Protein AF-0000000066220611 (afdb_homodimer)

Sequence (906 aa):
MSNEVSIKELIEKAKVAQKKLEAYSQEQVDVLVKALGKVVYDNAEMFAKEAVEETEMGVYEDKVAKCHLKSGAIWNHIKDKKTVGIIKEEPERALVYVAKPKGVVAATTPITNPVVTPMCNAMAAIKGRNTIIVAPHPKAKKVSAHTVELMNAELKKLGAPENIIQIVEAPSREAAKELMESADVVIATGGAGRVKAAYSSGRPAYGVGPGNSQVIVDKGYDYNKAAQDIITGRKYDNGIICSSEQSVIAPAEDYDKVIAAFVENGAFYVEDEETVEKFRSTLFKDGKINSKIIGKSVQIIADLAGVKVPEGTKVIVLKGKGAGEKDVLCKEKMCPVLVALKYDTFEEAVEIAMANYMYEGAGHTAGIHSDNDENIRYAGTVLPISRLVVNQPATTAGGSFNNGFNPTTTLGCGSWGRNSISENLTYEHLINVSRIGYFNKEAKVPSYEEIWGMSNEVSIKELIEKAKVAQKKLEAYSQEQVDVLVKALGKVVYDNAEMFAKEAVEETEMGVYEDKVAKCHLKSGAIWNHIKDKKTVGIIKEEPERALVYVAKPKGVVAATTPITNPVVTPMCNAMAAIKGRNTIIVAPHPKAKKVSAHTVELMNAELKKLGAPENIIQIVEAPSREAAKELMESADVVIATGGAGRVKAAYSSGRPAYGVGPGNSQVIVDKGYDYNKAAQDIITGRKYDNGIICSSEQSVIAPAEDYDKVIAAFVENGAFYVEDEETVEKFRSTLFKDGKINSKIIGKSVQIIADLAGVKVPEGTKVIVLKGKGAGEKDVLCKEKMCPVLVALKYDTFEEAVEIAMANYMYEGAGHTAGIHSDNDENIRYAGTVLPISRLVVNQPATTAGGSFNNGFNPTTTLGCGSWGRNSISENLTYEHLINVSRIGYFNKEAKVPSYEEIWG

Secondary structure (DSSP, 8-state):
---PPPHHHHHHHHHHHHHHHTT--HHHHHHHHHHHHHHHHHTHHHHHHHHHHHH--S-HHHHHHHHHHHHHHHHHHHTT---SEEEEEEGGGTEEEEEEE--EEEEEE-TT-TTHHHHHHHHHHHHTT-EEEEEE-GGGHHHHHHHHHHHHHHHHHTTPPTTSEEE-SS--HHHHHHHHHHSSEEEE-S-HHHHHHHTTSSS-EEE-----BEEEE-TTS-HHHHHHHHHHHHHGGGGTSTTSB-EEEEEGGGHHHHHHHHHHTTEEEE-SHHHHHHHHHHHEETTEE-GGGTT--HHHHHHHHT----TT--EEEEEPS-SGGG-GGGS---SSEEEEEEESSHHHHHHHHHHHHHHTTTEEEEEEE-S-HHHHHHHHHHS-EEEEEESS-GGGGG--TTS-SPP-S-B--GGGGT-S-SSB--GGGGEEEEEEEE--TT--PPPHHHHH-/---PPPHHHHHHHHHHHHHHHTT--HHHHHHHHHHHHHHHHHTHHHHHHHHHHHH--S-HHHHHHHHHHHHHHHHHHHTT---SEEEEEEGGGTEEEEEEE--EEEEEE-SSSTTHHHHHHHHHHHHTT-EEEEEE-GGGHHHHHHHHHHHHHHHHHTTPPTTSEEE-SS--HHHHHHHHHHSSEEEE-S-HHHHHHHTTSSS-EEE-----BEEEE-TTS-HHHHHHHHHHHHHGGGGTSTTSB-EEEEEGGGHHHHHHHHHHTTEEEE-SHHHHHHHHHHHEETTEE-GGGTT--HHHHHHHHT----TT--EEEEEPS-SGGG-GGGS---SSEEEEEEESSHHHHHHHHHHHHHHTTTEEEEEEE-S-HHHHHHHHHHS-EEEEEESS-GGGGG--TTS-SPP-S-B--GGGGT-S-SSB--GGGGEEEEEEEE--TTPPPPPHHHHH-

Nearest PDB structures (foldseek):
  8cej-assembly1_A  TM=9.985E-01  e=1.350E-88  Clostridium kluyveri
  5j78-assembly1_D  TM=9.609E-01  e=6.661E-53  Parageobacillus thermoglucosidasius
  3k9d-assembly2_D  TM=9.524E-01  e=1.942E-51  Listeria monocytogenes
  3my7-assembly2_C  TM=9.095E-01  e=4.863E-45  Vibrio parahaemolyticus RIMD 2210633
  3my7-assembly1_A  TM=9.188E-01  e=8.787E-45  Vibrio parahaemolyticus RIMD 2210633

InterPro domains:
  IPR015590 Aldehyde dehydrogenase domain [PF00171] (3-265)
  IPR016161 Aldehyde/histidinol dehydrogenase [SSF53720] (6-435)
  IPR016162 Aldehyde dehydrogenase, N-terminal [G3DSA:3.40.605.10] (8-436)
  IPR016163 Aldehyde dehydrogenase, C-terminal [G3DSA:3.40.309.10] (214-398)

Foldseek 3Di:
DPPFQALVNLQVLQQVLLVVLLPDDLVLLLVLLLLLLVLLLVCQQVLLVLLCVQQVFFDSVLSSVCSNFLSVQQSVQPNPADQAAFRDDDVVQQKTKTWAFLEEEEEEEESLCLQSALSQVLSLRSSNSYAYEYQYDPSRLVSNVVSQVSSQVSCVVSVRDPSSYHYRNRHDPVRSLVNLLSGQEYEYEDALVRQVSNVVSPHHYFAAFAQQAEEEEDPPFPLLLVLVQLLCQCLRRQRQQRLHYAAYEYAPVCQVVNVVSNVVVQEAEDEPPVLLVLLLCLQDPPLHGDPQAANHAPCSSCVSSVHDDDPPRRAYEYEADAAAPRGSSLADGRGRYHYYHYDHDLVVSLVRQQNSVVNGDFQAEYEYEDPDVVSQVVSVVPGRYLYYHYSHGSSCLCPGPPDDANHHSGAGRPVSRPGPDSGHDGSVVRIDMDMDHDPDPPDDDDDPVRVPD/DPPFQALVNLQVLQQVLLVVLLPDDLVLLLVLLLLLLVLLLVCQQVLLVLLCVQQVFFDSVLSSVCSNFLSVQQSVVPNPADQAAFRDDDVVQQKTKTWAFLEEEEEEEESLCLQSALSQVLSLRSSNSYAYEYQYDPSNLVSNVVSQVSSQVSCVVSVRDPSSYHYRNRHDPVRSLVNLLSGQEYEYEDALVRQVSNVVSPHHYFAAFAQQAEEEEDPPFPLLLVLLQLLCQCLRRQRQQRLHYAAYEYAPVCQVVNVVSNVVNQEAEDEPPVLLVLLLCLQDPPLHGDPVAANHAPCSSCVSSVHDDDPPRRAYEYEADAAAPRGSSLEDGRGRYHYYHYDHDLVVSLVSQQNSVVNGDFQAEYEYEDPDVVSQVVSVVPGRYLYYHYSHGSSCLCPGPPDDANHHSGAGRPVSRPGPDSGHDGSVVRIDMDMDHDPDPPDDDDDPVRVPD

Radius of gyration: 28.91 Å; Cα contacts (8 Å, |Δi|>4): 2269; chains: 2; bounding box: 68×90×63 Å

Solvent-accessible surface area (backbone atoms only — not comparable to full-atom values): 43133 Å² total; per-residue (Å²): 128,84,88,66,81,47,64,70,54,53,50,53,45,23,53,58,19,26,63,60,42,63,72,53,50,59,68,57,33,49,53,53,32,49,48,42,31,45,50,44,40,76,39,12,65,61,52,18,50,45,41,32,68,61,56,65,35,44,38,55,70,46,39,25,49,46,26,41,49,51,27,47,43,34,44,61,67,49,70,84,59,73,43,48,43,75,58,49,72,39,74,94,42,28,33,36,33,22,36,37,48,42,44,40,32,22,31,38,30,32,64,85,40,36,53,57,35,57,44,47,51,46,35,25,27,36,49,15,36,21,10,37,38,35,34,39,29,70,65,26,37,66,47,30,48,49,47,53,49,52,40,49,55,54,36,50,76,73,67,49,65,66,47,37,68,43,66,51,86,77,48,43,72,66,54,46,52,53,38,36,50,67,32,33,31,28,38,26,41,53,54,70,68,54,28,38,49,37,22,37,32,39,20,26,46,45,28,29,43,54,36,32,6,35,25,41,42,41,81,86,40,64,42,55,59,47,31,50,29,45,49,53,19,16,33,40,33,17,8,48,50,49,36,13,41,24,34,42,37,30,32,53,93,46,36,66,59,41,52,48,28,29,42,74,71,35,33,45,76,39,71,57,64,68,63,39,47,36,44,50,56,51,48,30,54,96,88,32,71,33,76,87,40,48,15,28,49,47,70,59,47,27,55,72,34,71,43,92,68,68,88,82,46,51,31,38,37,30,60,55,82,44,55,14,87,64,20,78,66,44,40,57,52,37,22,22,46,32,26,35,44,71,23,89,45,73,69,46,42,50,49,40,43,43,38,16,25,75,64,34,25,30,6,30,36,30,24,36,31,62,85,47,63,69,60,53,51,48,47,49,62,68,46,65,35,16,32,31,23,35,64,51,33,24,49,47,62,36,26,43,66,43,36,47,44,52,41,38,81,43,53,14,6,9,36,68,31,44,12,62,40,23,41,51,50,54,38,75,79,37,36,29,45,19,33,36,29,33,64,32,84,81,50,73,72,74,48,71,56,73,64,71,100,126,84,88,67,80,47,63,68,55,54,50,53,45,23,53,59,19,26,63,60,42,63,72,53,51,59,69,58,33,49,54,53,34,50,49,42,31,47,50,44,37,76,39,14,64,59,51,18,49,44,43,31,69,60,54,65,34,44,37,54,70,46,38,25,49,46,26,40,48,51,28,48,41,36,46,61,67,50,71,84,58,73,43,49,44,73,58,49,74,40,74,94,41,28,33,38,32,21,35,37,48,43,43,40,32,22,32,40,29,33,65,81,40,34,54,56,36,58,44,48,53,46,36,25,27,35,48,15,34,21,9,35,38,36,34,39,29,69,65,25,38,66,48,28,49,50,46,52,50,54,39,49,53,54,36,51,76,73,66,49,66,67,46,38,68,44,66,52,86,77,46,44,72,66,54,46,51,53,38,36,50,67,31,33,32,29,39,28,40,53,55,70,69,53,28,38,48,38,22,38,33,39,20,25,46,43,28,28,46,54,37,31,7,38,25,42,42,41,81,86,40,63,42,55,59,45,29,52,30,44,50,54,20,16,34,40,34,18,8,48,51,47,38,13,38,25,35,42,36,30,32,52,94,48,36,67,59,42,52,47,28,30,40,75,71,35,33,46,76,40,71,58,64,69,64,37,47,37,44,51,56,51,49,28,55,96,88,32,73,33,76,86,40,48,15,29,50,49,67,59,47,28,56,72,34,72,43,93,69,68,87,81,48,51,30,38,36,30,59,52,83,44,57,14,87,65,20,80,65,44,38,57,52,38,22,22,48,33,27,35,44,72,23,89,46,73,69,48,43,49,50,40,44,43,37,17,26,75,64,35,27,30,6,28,34,29,24,36,32,63,86,48,64,69,60,53,52,49,45,49,64,68,46,67,37,16,33,31,23,35,65,51,32,24,48,47,62,36,26,45,66,44,35,48,46,52,40,38,80,43,53,16,7,10,34,69,31,44,13,64,39,21,42,51,49,52,40,75,80,35,37,30,45,18,34,34,28,34,65,33,85,82,48,74,70,75,49,71,53,74,63,72,101

Structure (mmCIF, N/CA/C/O backbone):
data_AF-0000000066220611-model_v1
#
loop_
_entity.id
_entity.type
_entity.pdbx_description
1 polymer 'Succinate-semialdehyde dehydrogenase (acetylating)'
#
loop_
_atom_site.group_PDB
_atom_site.id
_atom_site.type_symbol
_atom_site.label_atom_id
_atom_site.label_alt_id
_atom_site.label_comp_id
_atom_site.label_asym_id
_atom_site.label_entity_id
_atom_site.label_seq_id
_atom_site.pdbx_PDB_ins_code
_atom_site.Cartn_x
_atom_site.Cartn_y
_atom_site.Cartn_z
_atom_site.occupancy
_atom_site.B_iso_or_equiv
_atom_site.auth_seq_id
_atom_site.auth_comp_id
_atom_site.auth_asym_id
_atom_site.auth_atom_id
_atom_site.pdbx_PDB_model_num
ATOM 1 N N . MET A 1 1 ? -26.625 -9.656 31.656 1 30.11 1 MET A N 1
ATOM 2 C CA . MET A 1 1 ? -25.469 -9.727 30.781 1 30.11 1 MET A CA 1
ATOM 3 C C . MET A 1 1 ? -25.609 -8.75 29.609 1 30.11 1 MET A C 1
ATOM 5 O O . MET A 1 1 ? -26.641 -8.734 28.938 1 30.11 1 MET A O 1
ATOM 9 N N . SER A 1 2 ? -24.984 -7.605 29.578 1 42.22 2 SER A N 1
ATOM 10 C CA . SER A 1 2 ? -25.234 -6.449 28.719 1 42.22 2 SER A CA 1
ATOM 11 C C . SER A 1 2 ? -25.297 -6.855 27.25 1 42.22 2 SER A C 1
ATOM 13 O O . SER A 1 2 ? -24.531 -7.711 26.797 1 42.22 2 SER A O 1
ATOM 15 N N . ASN A 1 3 ? -26.422 -6.973 26.547 1 52.34 3 ASN A N 1
ATOM 16 C CA . ASN A 1 3 ? -26.922 -7.344 25.219 1 52.34 3 ASN A CA 1
ATOM 17 C C . ASN A 1 3 ? -26.031 -6.766 24.125 1 52.34 3 ASN A C 1
ATOM 19 O O . ASN A 1 3 ? -26.547 -6.355 23.078 1 52.34 3 ASN A O 1
ATOM 23 N N . GLU A 1 4 ? -24.75 -6.477 24.406 1 72.44 4 GLU A N 1
ATOM 24 C CA . GLU A 1 4 ? -23.891 -5.867 23.391 1 72.44 4 GLU A CA 1
ATOM 25 C C . GLU A 1 4 ? -23.391 -6.898 22.391 1 72.44 4 GLU A C 1
ATOM 27 O O . GLU A 1 4 ? -23.031 -8.016 22.75 1 72.44 4 GLU A O 1
ATOM 32 N N . VAL A 1 5 ? -23.625 -6.582 21.125 1 83.88 5 VAL A N 1
ATOM 33 C CA . VAL A 1 5 ? -23.219 -7.426 20.016 1 83.88 5 VAL A CA 1
ATOM 34 C C . VAL A 1 5 ? -21.703 -7.621 20.047 1 83.88 5 VAL A C 1
ATOM 36 O O . VAL A 1 5 ? -20.938 -6.656 20.172 1 83.88 5 VAL A O 1
ATOM 39 N N . SER A 1 6 ? -21.25 -8.828 20.141 1 94.12 6 SER A N 1
ATOM 40 C CA . SER A 1 6 ? -19.828 -9.141 20.188 1 94.12 6 SER A CA 1
ATOM 41 C C . SER A 1 6 ? -19.141 -8.781 18.875 1 94.12 6 SER A C 1
ATOM 43 O O . SER A 1 6 ? -19.812 -8.648 17.844 1 94.12 6 SER A O 1
ATOM 45 N N . ILE A 1 7 ? -17.875 -8.562 18.922 1 97.88 7 ILE A N 1
ATOM 46 C CA . ILE A 1 7 ? -17.094 -8.281 17.719 1 97.88 7 ILE A CA 1
ATOM 47 C C . ILE A 1 7 ? -17.266 -9.422 16.719 1 97.88 7 ILE A C 1
ATOM 49 O O . ILE A 1 7 ? -17.422 -9.188 15.508 1 97.88 7 ILE A O 1
ATOM 53 N N . LYS A 1 8 ? -17.25 -10.648 17.172 1 97.19 8 LYS A N 1
ATOM 54 C CA . LYS A 1 8 ? -17.438 -11.812 16.312 1 97.19 8 LYS A CA 1
ATOM 55 C C . LYS A 1 8 ? -18.75 -11.734 15.547 1 97.19 8 LYS A C 1
ATOM 57 O O . LYS A 1 8 ? -18.797 -12.055 14.359 1 97.19 8 LYS A O 1
ATOM 62 N N . GLU A 1 9 ? -19.766 -11.352 16.266 1 98.06 9 GLU A N 1
ATOM 63 C CA . GLU A 1 9 ? -21.062 -11.227 15.633 1 98.06 9 GLU A CA 1
ATOM 64 C C . GLU A 1 9 ? -21.078 -10.109 14.586 1 98.06 9 GLU A C 1
ATOM 66 O O . GLU A 1 9 ? -21.656 -10.266 13.516 1 98.06 9 GLU A O 1
ATOM 71 N N . LEU A 1 10 ? -20.469 -8.969 14.93 1 98.62 10 LEU A N 1
ATOM 72 C CA . LEU A 1 10 ? -20.359 -7.871 13.977 1 98.62 10 LEU A CA 1
ATOM 73 C C . LEU A 1 10 ? -19.672 -8.328 12.695 1 98.62 10 LEU A C 1
ATOM 75 O O . LEU A 1 10 ? -20.125 -8.008 11.594 1 98.62 10 LEU A O 1
ATOM 79 N N . ILE A 1 11 ? -18.625 -9.102 12.828 1 98.69 11 ILE A N 1
ATOM 80 C CA . ILE A 1 11 ? -17.844 -9.586 11.695 1 98.69 11 ILE A CA 1
ATOM 81 C C . ILE A 1 11 ? -18.688 -10.523 10.844 1 98.69 11 ILE A C 1
ATOM 83 O O . ILE A 1 11 ? -18.703 -10.414 9.617 1 98.69 11 ILE A O 1
ATOM 87 N N . GLU A 1 12 ? -19.375 -11.43 11.453 1 98.38 12 GLU A N 1
ATOM 88 C CA . GLU A 1 12 ? -20.219 -12.383 10.727 1 98.38 12 GLU A CA 1
ATOM 89 C C . GLU A 1 12 ? -21.297 -11.664 9.93 1 98.38 12 GLU A C 1
ATOM 91 O O . GLU A 1 12 ? -21.562 -12.008 8.773 1 98.38 12 GLU A O 1
ATOM 96 N N . LYS A 1 13 ? -21.922 -10.711 10.586 1 98.69 13 LYS A N 1
ATOM 97 C CA . LYS A 1 13 ? -22.938 -9.914 9.906 1 98.69 13 LYS A CA 1
ATOM 98 C C . LYS A 1 13 ? -22.344 -9.172 8.711 1 98.69 13 LYS A C 1
ATOM 100 O O . LYS A 1 13 ? -22.969 -9.078 7.652 1 98.69 13 LYS A O 1
ATOM 105 N N . ALA A 1 14 ? -21.172 -8.633 8.906 1 98.81 14 ALA A N 1
ATOM 106 C CA . ALA A 1 14 ? -20.484 -7.906 7.84 1 98.81 14 ALA A CA 1
ATOM 107 C C . ALA A 1 14 ? -20.188 -8.82 6.66 1 98.81 14 ALA A C 1
ATOM 109 O O . ALA A 1 14 ? -20.312 -8.422 5.5 1 98.81 14 ALA A O 1
ATOM 110 N N . LYS A 1 15 ? -19.734 -10.023 6.922 1 98.25 15 LYS A N 1
ATOM 111 C CA . LYS A 1 15 ? -19.406 -10.984 5.871 1 98.25 15 LYS A CA 1
ATOM 112 C C . LYS A 1 15 ? -20.641 -11.336 5.039 1 98.25 15 LYS A C 1
ATOM 114 O O . LYS A 1 15 ? -20.562 -11.445 3.814 1 98.25 15 LYS A O 1
ATOM 119 N N . VAL A 1 16 ? -21.75 -11.555 5.711 1 98.31 16 VAL A N 1
ATOM 120 C CA . VAL A 1 16 ? -23 -11.859 5.023 1 98.31 16 VAL A CA 1
ATOM 121 C C . VAL A 1 16 ? -23.391 -10.688 4.121 1 98.31 16 VAL A C 1
ATOM 123 O O . VAL A 1 16 ? -23.766 -10.883 2.961 1 98.31 16 VAL A O 1
ATOM 126 N N . ALA A 1 17 ? -23.297 -9.492 4.629 1 98.62 17 ALA A N 1
ATOM 127 C CA . ALA A 1 17 ? -23.625 -8.289 3.863 1 98.62 17 ALA A CA 1
ATOM 128 C C . ALA A 1 17 ? -22.656 -8.117 2.686 1 98.62 17 ALA A C 1
ATOM 130 O O . ALA A 1 17 ? -23.062 -7.676 1.607 1 98.62 17 ALA A O 1
ATOM 131 N N . GLN A 1 18 ? -21.422 -8.422 2.936 1 98 18 GLN A N 1
ATOM 132 C CA . GLN A 1 18 ? -20.391 -8.312 1.914 1 98 18 GLN A CA 1
ATOM 133 C C . GLN A 1 18 ? -20.734 -9.148 0.685 1 98 18 GLN A C 1
ATOM 135 O O . GLN A 1 18 ? -20.594 -8.688 -0.448 1 98 18 GLN A O 1
ATOM 140 N N . LYS A 1 19 ? -21.141 -10.344 0.868 1 96.88 19 LYS A N 1
ATOM 141 C CA . LYS A 1 19 ? -21.5 -11.242 -0.227 1 96.88 19 LYS A CA 1
ATOM 142 C C . LYS A 1 19 ? -22.625 -10.648 -1.078 1 96.88 19 LYS A C 1
ATOM 144 O O . LYS A 1 19 ? -22.594 -10.742 -2.307 1 96.88 19 LYS A O 1
ATOM 149 N N . LYS A 1 20 ? -23.547 -10.008 -0.456 1 98.12 20 LYS A N 1
ATOM 150 C CA . LYS A 1 20 ? -24.641 -9.359 -1.166 1 98.12 20 LYS A CA 1
ATOM 151 C C . LYS A 1 20 ? -24.156 -8.148 -1.947 1 98.12 20 LYS A C 1
ATOM 153 O O . LYS A 1 20 ? -24.562 -7.93 -3.092 1 98.12 20 LYS A O 1
ATOM 158 N N . LEU A 1 21 ? -23.281 -7.395 -1.355 1 97.81 21 LEU A N 1
ATOM 159 C CA . LEU A 1 21 ? -22.781 -6.164 -1.954 1 97.81 21 LEU A CA 1
ATOM 160 C C . LEU A 1 21 ? -21.922 -6.465 -3.176 1 97.81 21 LEU A C 1
ATOM 162 O O . LEU A 1 21 ? -21.828 -5.648 -4.094 1 97.81 21 LEU A O 1
ATOM 166 N N . GLU A 1 22 ? -21.266 -7.598 -3.197 1 95.75 22 GLU A N 1
ATOM 167 C CA . GLU A 1 22 ? -20.391 -7.988 -4.293 1 95.75 22 GLU A CA 1
ATOM 168 C C . GLU A 1 22 ? -21.156 -8.078 -5.609 1 95.75 22 GLU A C 1
ATOM 170 O O . GLU A 1 22 ? -20.562 -7.965 -6.688 1 95.75 22 GLU A O 1
ATOM 175 N N . ALA A 1 23 ? -22.469 -8.219 -5.57 1 95.88 23 ALA A N 1
ATOM 176 C CA . ALA A 1 23 ? -23.297 -8.375 -6.77 1 95.88 23 ALA A CA 1
ATOM 177 C C . ALA A 1 23 ? -23.703 -7.016 -7.336 1 95.88 23 ALA A C 1
ATOM 179 O O . ALA A 1 23 ? -24.266 -6.938 -8.438 1 95.88 23 ALA A O 1
ATOM 180 N N . TYR A 1 24 ? -23.391 -5.926 -6.648 1 98.25 24 TYR A N 1
ATOM 181 C CA . TYR A 1 24 ? -23.828 -4.598 -7.074 1 98.25 24 TYR A CA 1
ATOM 182 C C . TYR A 1 24 ? -23 -4.113 -8.266 1 98.25 24 TYR A C 1
ATOM 184 O O . TYR A 1 24 ? -21.797 -4.344 -8.328 1 98.25 24 TYR A O 1
ATOM 192 N N . SER A 1 25 ? -23.641 -3.414 -9.195 1 97.94 25 SER A N 1
ATOM 193 C CA . SER A 1 25 ? -22.984 -2.744 -10.312 1 97.94 25 SER A CA 1
ATOM 194 C C . SER A 1 25 ? -22.312 -1.449 -9.859 1 97.94 25 SER A C 1
ATOM 196 O O . SER A 1 25 ? -22.5 -1.014 -8.727 1 97.94 25 SER A O 1
ATOM 198 N N . GLN A 1 26 ? -21.531 -0.888 -10.766 1 98.44 26 GLN A N 1
ATOM 199 C CA . GLN A 1 26 ? -20.891 0.398 -10.484 1 98.44 26 GLN A CA 1
ATOM 200 C C . GLN A 1 26 ? -21.938 1.46 -10.148 1 98.44 26 GLN A C 1
ATOM 202 O O . GLN A 1 26 ? -21.766 2.215 -9.188 1 98.44 26 GLN A O 1
ATOM 207 N N . GLU A 1 27 ? -23.016 1.501 -10.898 1 98.31 27 GLU A N 1
ATOM 208 C CA . GLU A 1 27 ? -24.062 2.504 -10.719 1 98.31 27 GLU A CA 1
ATOM 209 C C . GLU A 1 27 ? -24.734 2.346 -9.359 1 98.31 27 GLU A C 1
ATOM 211 O O . GLU A 1 27 ? -25 3.336 -8.672 1 98.31 27 GLU A O 1
ATOM 216 N N . GLN A 1 28 ? -25.016 1.103 -9.008 1 98.44 28 GLN A N 1
ATOM 217 C CA . GLN A 1 28 ? -25.656 0.841 -7.727 1 98.44 28 GLN A CA 1
ATOM 218 C C . GLN A 1 28 ? -24.781 1.281 -6.562 1 98.44 28 GLN A C 1
ATOM 220 O O . GLN A 1 28 ? -25.25 1.9 -5.609 1 98.44 28 GLN A O 1
ATOM 225 N N . VAL A 1 29 ? -23.531 0.963 -6.664 1 98.5 29 VAL A N 1
ATOM 226 C CA . VAL A 1 29 ? -22.578 1.345 -5.625 1 98.5 29 VAL A CA 1
ATOM 227 C C . VAL A 1 29 ? -22.5 2.867 -5.543 1 98.5 29 VAL A C 1
ATOM 229 O O . VAL A 1 29 ? -22.469 3.436 -4.449 1 98.5 29 VAL A O 1
ATOM 232 N N . ASP A 1 30 ? -22.438 3.535 -6.695 1 98.56 30 ASP A N 1
ATOM 233 C CA . ASP A 1 30 ? -22.312 4.988 -6.738 1 98.56 30 ASP A CA 1
ATOM 234 C C . ASP A 1 30 ? -23.5 5.656 -6.051 1 98.56 30 ASP A C 1
ATOM 236 O O . ASP A 1 30 ? -23.344 6.664 -5.355 1 98.56 30 ASP A O 1
ATOM 240 N N . VAL A 1 31 ? -24.656 5.086 -6.215 1 98.69 31 VAL A N 1
ATOM 241 C CA . VAL A 1 31 ? -25.859 5.633 -5.594 1 98.69 31 VAL A CA 1
ATOM 242 C C . VAL A 1 31 ? -25.734 5.555 -4.074 1 98.69 31 VAL A C 1
ATOM 244 O O . VAL A 1 31 ? -26.078 6.508 -3.367 1 98.69 31 VAL A O 1
ATOM 247 N N . LEU A 1 32 ? -25.297 4.43 -3.594 1 98.88 32 LEU A N 1
ATOM 248 C CA . LEU A 1 32 ? -25.109 4.266 -2.154 1 98.88 32 LEU A CA 1
ATOM 249 C C . LEU A 1 32 ? -24.094 5.258 -1.614 1 98.88 32 LEU A C 1
ATOM 251 O O . LEU A 1 32 ? -24.328 5.898 -0.587 1 98.88 32 LEU A O 1
ATOM 255 N N . VAL A 1 33 ? -22.953 5.414 -2.307 1 98.88 33 VAL A N 1
ATOM 256 C CA . VAL A 1 33 ? -21.859 6.254 -1.852 1 98.88 33 VAL A CA 1
ATOM 257 C C . VAL A 1 33 ? -22.297 7.719 -1.829 1 98.88 33 VAL A C 1
ATOM 259 O O . VAL A 1 33 ? -22.016 8.445 -0.872 1 98.88 33 VAL A O 1
ATOM 262 N N . LYS A 1 34 ? -22.953 8.133 -2.865 1 98.81 34 LYS A N 1
ATOM 263 C CA . LYS A 1 34 ? -23.484 9.492 -2.91 1 98.81 34 LYS A CA 1
ATOM 264 C C . LYS A 1 34 ? -24.375 9.773 -1.704 1 98.81 34 LYS A C 1
ATOM 266 O O . LYS A 1 34 ? -24.281 10.836 -1.09 1 98.81 34 LYS A O 1
ATOM 271 N N . ALA A 1 35 ? -25.219 8.828 -1.367 1 98.81 35 ALA A N 1
ATOM 272 C CA . ALA A 1 35 ? -26.172 8.984 -0.265 1 98.81 35 ALA A CA 1
ATOM 273 C C . ALA A 1 35 ? -25.438 9.195 1.059 1 98.81 35 ALA A C 1
ATOM 275 O O . ALA A 1 35 ? -25.891 9.969 1.908 1 98.81 35 ALA A O 1
ATOM 276 N N . LEU A 1 36 ? -24.391 8.523 1.235 1 98.94 36 LEU A N 1
ATOM 277 C CA . LEU A 1 36 ? -23.609 8.641 2.469 1 98.94 36 LEU A CA 1
ATOM 278 C C . LEU A 1 36 ? -23.094 10.062 2.646 1 98.94 36 LEU A C 1
ATOM 280 O O . LEU A 1 36 ? -23.234 10.648 3.723 1 98.94 36 LEU A O 1
ATOM 284 N N . GLY A 1 37 ? -22.438 10.578 1.595 1 98.81 37 GLY A N 1
ATOM 285 C CA . GLY A 1 37 ? -21.969 11.953 1.655 1 98.81 37 GLY A CA 1
ATOM 286 C C . GLY A 1 37 ? -23.094 12.961 1.859 1 98.81 37 GLY A C 1
ATOM 287 O O . GLY A 1 37 ? -22.953 13.898 2.648 1 98.81 37 GLY A O 1
ATOM 288 N N . LYS A 1 38 ? -24.188 12.734 1.2 1 98.69 38 LYS A N 1
ATOM 289 C CA . LYS A 1 38 ? -25.312 13.672 1.23 1 98.69 38 LYS A CA 1
ATOM 290 C C . LYS A 1 38 ? -25.953 13.719 2.615 1 98.69 38 LYS A C 1
ATOM 292 O O . LYS A 1 38 ? -26.391 14.773 3.062 1 98.69 38 LYS A O 1
ATOM 297 N N . VAL A 1 39 ? -26 12.57 3.275 1 98.75 39 VAL A N 1
ATOM 298 C CA . VAL A 1 39 ? -26.547 12.516 4.629 1 98.75 39 VAL A CA 1
ATOM 299 C C . VAL A 1 39 ? -25.766 13.461 5.539 1 98.75 39 VAL A C 1
ATOM 301 O O . VAL A 1 39 ? -26.359 14.227 6.305 1 98.75 39 VAL A O 1
ATOM 304 N N . VAL A 1 40 ? -24.484 13.398 5.441 1 98.88 40 VAL A N 1
ATOM 305 C CA . VAL A 1 40 ? -23.641 14.242 6.281 1 98.88 40 VAL A CA 1
ATOM 306 C C . VAL A 1 40 ? -23.766 15.703 5.836 1 98.88 40 VAL A C 1
ATOM 308 O O . VAL A 1 40 ? -23.875 16.609 6.668 1 98.88 40 VAL A O 1
ATOM 311 N N . TYR A 1 41 ? -23.781 15.938 4.547 1 98.75 41 TYR A N 1
ATOM 312 C CA . TYR A 1 41 ? -23.969 17.281 4.016 1 98.75 41 TYR A CA 1
ATOM 313 C C . TYR A 1 41 ? -25.266 17.906 4.531 1 98.75 41 TYR A C 1
ATOM 315 O O . TYR A 1 41 ? -25.266 19.031 5.035 1 98.75 41 TYR A O 1
ATOM 323 N N . ASP A 1 42 ? -26.359 17.188 4.477 1 98.69 42 ASP A N 1
ATOM 324 C CA . ASP A 1 42 ? -27.688 17.688 4.773 1 98.69 42 ASP A CA 1
ATOM 325 C C . ASP A 1 42 ? -27.891 17.875 6.277 1 98.69 42 ASP A C 1
ATOM 327 O O . ASP A 1 42 ? -28.734 18.672 6.707 1 98.69 42 ASP A O 1
ATOM 331 N N . ASN A 1 43 ? -27.156 17.172 7.039 1 98.88 43 ASN A N 1
ATOM 332 C CA . ASN A 1 43 ? -27.328 17.234 8.484 1 98.88 43 ASN A CA 1
ATOM 333 C C . ASN A 1 43 ? -26.125 17.875 9.172 1 98.88 43 ASN A C 1
ATOM 335 O O . ASN A 1 43 ? -25.844 17.594 10.336 1 98.88 43 ASN A O 1
ATOM 339 N N . ALA A 1 44 ? -25.438 18.688 8.5 1 98.88 44 ALA A N 1
ATOM 340 C CA . ALA A 1 44 ? -24.172 19.281 8.953 1 98.88 44 ALA A CA 1
ATOM 341 C C . ALA A 1 44 ? -24.359 20.047 10.258 1 98.88 44 ALA A C 1
ATOM 343 O O . ALA A 1 44 ? -23.594 19.875 11.203 1 98.88 44 ALA A O 1
ATOM 344 N N . GLU A 1 45 ? -25.406 20.844 10.352 1 98.88 45 GLU A N 1
ATOM 345 C CA . GLU A 1 45 ? -25.641 21.672 11.531 1 98.88 45 GLU A CA 1
ATOM 346 C C . GLU A 1 45 ? -25.906 20.812 12.766 1 98.88 45 GLU A C 1
ATOM 348 O O . GLU A 1 45 ? -25.359 21.078 13.844 1 98.88 45 GLU A O 1
ATOM 353 N N . MET A 1 46 ? -26.703 19.812 12.602 1 98.88 46 MET A N 1
ATOM 354 C CA . MET A 1 46 ? -27.031 18.906 13.703 1 98.88 46 MET A CA 1
ATOM 355 C C . MET A 1 46 ? -25.797 18.156 14.18 1 98.88 46 MET A C 1
ATOM 357 O O . MET A 1 46 ? -25.5 18.125 15.375 1 98.88 46 MET A O 1
ATOM 361 N N . PHE A 1 47 ? -25.094 17.578 13.25 1 98.88 47 PHE A N 1
ATOM 362 C CA . PHE A 1 47 ? -23.906 16.812 13.594 1 98.88 47 PHE A CA 1
ATOM 363 C C . PHE A 1 47 ? -22.844 17.703 14.25 1 98.88 47 PHE A C 1
ATOM 365 O O . PHE A 1 47 ? -22.172 17.266 15.188 1 98.88 47 PHE A O 1
ATOM 372 N N . ALA A 1 48 ? -22.656 18.938 13.711 1 98.81 48 ALA A N 1
ATOM 373 C CA . ALA A 1 48 ? -21.703 19.875 14.281 1 98.81 48 ALA A CA 1
ATOM 374 C C . ALA A 1 48 ? -22.031 20.172 15.742 1 98.81 48 ALA A C 1
ATOM 376 O O . ALA A 1 48 ? -21.141 20.141 16.609 1 98.81 48 ALA A O 1
ATOM 377 N N . LYS A 1 49 ? -23.281 20.422 16.016 1 98.81 49 LYS A N 1
ATOM 378 C CA . LYS A 1 49 ? -23.734 20.688 17.375 1 98.81 49 LYS A CA 1
ATOM 379 C C . LYS A 1 49 ? -23.469 19.5 18.297 1 98.81 49 LYS A C 1
ATOM 381 O O . LYS A 1 49 ? -22.938 19.656 19.391 1 98.81 49 LYS A O 1
ATOM 386 N N . GLU A 1 50 ? -23.828 18.312 17.859 1 98.88 50 GLU A N 1
ATOM 387 C CA . GLU A 1 50 ? -23.641 17.094 18.641 1 98.88 50 GLU A CA 1
ATOM 388 C C . GLU A 1 50 ? -22.156 16.859 18.938 1 98.88 50 GLU A C 1
ATOM 390 O O . GLU A 1 50 ? -21.781 16.484 20.047 1 98.88 50 GLU A O 1
ATOM 395 N N . ALA A 1 51 ? -21.359 17.094 17.906 1 98.75 51 ALA A N 1
ATOM 396 C CA . ALA A 1 51 ? -19.922 16.844 18.062 1 98.75 51 ALA A CA 1
ATOM 397 C C . ALA A 1 51 ? -19.312 17.781 19.109 1 98.75 51 ALA A C 1
ATOM 399 O O . ALA A 1 51 ? -18.562 17.344 19.969 1 98.75 51 ALA A O 1
ATOM 400 N N . VAL A 1 52 ? -19.609 19.078 19.031 1 98.5 52 VAL A N 1
ATOM 401 C CA . VAL A 1 52 ? -19.062 20.047 19.969 1 98.5 52 VAL A CA 1
ATOM 402 C C . VAL A 1 52 ? -19.547 19.719 21.375 1 98.5 52 VAL A C 1
ATOM 404 O O . VAL A 1 52 ? -18.766 19.734 22.328 1 98.5 52 VAL A O 1
ATOM 407 N N . GLU A 1 53 ? -20.844 19.391 21.531 1 98.5 53 GLU A N 1
ATOM 408 C CA . GLU A 1 53 ? -21.422 19.125 22.828 1 98.5 53 GLU A CA 1
ATOM 409 C C . GLU A 1 53 ? -20.812 17.875 23.469 1 98.5 53 GLU A C 1
ATOM 411 O O . GLU A 1 53 ? -20.5 17.875 24.672 1 98.5 53 GLU A O 1
ATOM 416 N N . GLU A 1 54 ? -20.625 16.875 22.656 1 98.56 54 GLU A N 1
ATOM 417 C CA . GLU A 1 54 ? -20.141 15.602 23.203 1 98.56 54 GLU A CA 1
ATOM 418 C C . GLU A 1 54 ? -18.641 15.648 23.484 1 98.56 54 GLU A C 1
ATOM 420 O O . GLU A 1 54 ? -18.188 15.172 24.531 1 98.56 54 GLU A O 1
ATOM 425 N N . THR A 1 55 ? -17.875 16.219 22.609 1 97.88 55 THR A N 1
ATOM 426 C CA . THR A 1 55 ? -16.422 16.141 22.703 1 97.88 55 THR A CA 1
ATOM 427 C C . THR A 1 55 ? -15.867 17.328 23.469 1 97.88 55 THR A C 1
ATOM 429 O O . THR A 1 55 ? -14.727 17.297 23.938 1 97.88 55 THR A O 1
ATOM 432 N N . GLU A 1 56 ? -16.641 18.438 23.438 1 97.38 56 GLU A N 1
ATOM 433 C CA . GLU A 1 56 ? -16.234 19.703 24.047 1 97.38 56 GLU A CA 1
ATOM 434 C C . GLU A 1 56 ? -15.008 20.281 23.359 1 97.38 56 GLU A C 1
ATOM 436 O O . GLU A 1 56 ? -14.164 20.906 24 1 97.38 56 GLU A O 1
ATOM 441 N N . MET A 1 57 ? -14.883 19.969 22.078 1 96.81 57 MET A N 1
ATOM 442 C CA . MET A 1 57 ? -13.75 20.438 21.281 1 96.81 57 MET A CA 1
ATOM 443 C C . MET A 1 57 ? -14.227 21.156 20.031 1 96.81 57 MET A C 1
ATOM 445 O O . MET A 1 57 ? -15.234 20.766 19.422 1 96.81 57 MET A O 1
ATOM 449 N N . GLY A 1 58 ? -13.5 22.156 19.641 1 97.69 58 GLY A N 1
ATOM 450 C CA . GLY A 1 58 ? -13.664 22.734 18.312 1 97.69 58 GLY A CA 1
ATOM 451 C C . GLY A 1 58 ? -14.727 23.812 18.266 1 97.69 58 GLY A C 1
ATOM 452 O O . GLY A 1 58 ? -15.086 24.391 19.297 1 97.69 58 GLY A O 1
ATOM 453 N N . VAL A 1 59 ? -15.047 24.188 16.984 1 98.38 59 VAL A N 1
ATOM 454 C CA . VAL A 1 59 ? -15.938 25.312 16.703 1 98.38 59 VAL A CA 1
ATOM 455 C C . VAL A 1 59 ? -17.125 24.844 15.867 1 98.38 59 VAL A C 1
ATOM 457 O O . VAL A 1 59 ? -16.938 24.172 14.844 1 98.38 59 VAL A O 1
ATOM 460 N N . TYR A 1 60 ? -18.359 25.188 16.297 1 98.38 60 TYR A N 1
ATOM 461 C CA . TYR A 1 60 ? -19.594 24.781 15.641 1 98.38 60 TYR A CA 1
ATOM 462 C C . TYR A 1 60 ? -19.562 25.141 14.164 1 98.38 60 TYR A C 1
ATOM 464 O O . TYR A 1 60 ? -19.766 24.281 13.305 1 98.38 60 TYR A O 1
ATOM 472 N N . GLU A 1 61 ? -19.234 26.391 13.844 1 98.62 61 GLU A N 1
ATOM 473 C CA . GLU A 1 61 ? -19.266 26.859 12.461 1 98.62 61 GLU A CA 1
ATOM 474 C C . GLU A 1 61 ? -18.266 26.109 11.594 1 98.62 61 GLU A C 1
ATOM 476 O O . GLU A 1 61 ? -18.531 25.812 10.43 1 98.62 61 GLU A O 1
ATOM 481 N N . ASP A 1 62 ? -17.062 25.844 12.148 1 98.5 62 ASP A N 1
ATOM 482 C CA . ASP A 1 62 ? -16.031 25.109 11.414 1 98.5 62 ASP A CA 1
ATOM 483 C C . ASP A 1 62 ? -16.469 23.672 11.141 1 98.5 62 ASP A C 1
ATOM 485 O O . ASP A 1 62 ? -16.188 23.125 10.07 1 98.5 62 ASP A O 1
ATOM 489 N N . LYS A 1 63 ? -17.141 23.047 12.109 1 98.69 63 LYS A N 1
ATOM 490 C CA . LYS A 1 63 ? -17.594 21.672 11.938 1 98.69 63 LYS A CA 1
ATOM 491 C C . LYS A 1 63 ? -18.703 21.594 10.891 1 98.69 63 LYS A C 1
ATOM 493 O O . LYS A 1 63 ? -18.812 20.609 10.156 1 98.69 63 LYS A O 1
ATOM 498 N N . VAL A 1 64 ? -19.578 22.594 10.852 1 98.81 64 VAL A N 1
ATOM 499 C CA . VAL A 1 64 ? -20.578 22.656 9.789 1 98.81 64 VAL A CA 1
ATOM 500 C C . VAL A 1 64 ? -19.891 22.734 8.43 1 98.81 64 VAL A C 1
ATOM 502 O O . VAL A 1 64 ? -20.219 21.969 7.52 1 98.81 64 VAL A O 1
ATOM 505 N N . ALA A 1 65 ? -18.938 23.641 8.336 1 98 65 ALA A N 1
ATOM 506 C CA . ALA A 1 65 ? -18.203 23.812 7.09 1 98 65 ALA A CA 1
ATOM 507 C C . ALA A 1 65 ? -17.484 22.531 6.691 1 98 65 ALA A C 1
ATOM 509 O O . ALA A 1 65 ? -17.453 22.172 5.512 1 98 65 ALA A O 1
ATOM 510 N N . LYS A 1 66 ? -16.922 21.844 7.605 1 97.62 66 LYS A N 1
ATOM 511 C CA . LYS A 1 66 ? -16.188 20.609 7.375 1 97.62 66 LYS A CA 1
ATOM 512 C C . LYS A 1 66 ? -17.109 19.516 6.82 1 97.62 66 LYS A C 1
ATOM 514 O O . LYS A 1 66 ? -16.734 18.797 5.895 1 97.62 66 LYS A O 1
ATOM 519 N N . CYS A 1 67 ? -18.266 19.359 7.426 1 98.62 67 CYS A N 1
ATOM 520 C CA . CYS A 1 67 ? -19.25 18.406 6.93 1 98.62 67 CYS A CA 1
ATOM 521 C C . CYS A 1 67 ? -19.609 18.703 5.48 1 98.62 67 CYS A C 1
ATOM 523 O O . CYS A 1 67 ? -19.656 17.781 4.652 1 98.62 67 CYS A O 1
ATOM 525 N N . HIS A 1 68 ? -19.797 19.969 5.172 1 98.06 68 HIS A N 1
ATOM 526 C CA . HIS A 1 68 ? -20.172 20.359 3.816 1 98.06 68 HIS A CA 1
ATOM 527 C C . HIS A 1 68 ? -19.016 20.125 2.842 1 98.06 68 HIS A C 1
ATOM 529 O O . HIS A 1 68 ? -19.203 19.516 1.789 1 98.06 68 HIS A O 1
ATOM 535 N N . LEU A 1 69 ? -17.891 20.578 3.174 1 96.44 69 LEU A N 1
ATOM 536 C CA . LEU A 1 69 ? -16.734 20.547 2.271 1 96.44 69 LEU A CA 1
ATOM 537 C C . LEU A 1 69 ? -16.281 19.109 2.027 1 96.44 69 LEU A C 1
ATOM 539 O O . LEU A 1 69 ? -16.094 18.703 0.879 1 96.44 69 LEU A O 1
ATOM 543 N N . LYS A 1 70 ? -16.047 18.391 3.086 1 97.81 70 LYS A N 1
ATOM 544 C CA . LYS A 1 70 ? -15.477 17.047 2.949 1 97.81 70 LYS A CA 1
ATOM 545 C C . LYS A 1 70 ? -16.438 16.109 2.223 1 97.81 70 LYS A C 1
ATOM 547 O O . LYS A 1 70 ? -16.016 15.336 1.361 1 97.81 70 LYS A O 1
ATOM 552 N N . SER A 1 71 ? -17.75 16.156 2.621 1 98.5 71 SER A N 1
ATOM 553 C CA . SER A 1 71 ? -18.703 15.289 1.94 1 98.5 71 SER A CA 1
ATOM 554 C C . SER A 1 71 ? -18.75 15.578 0.444 1 98.5 71 SER A C 1
ATOM 556 O O . SER A 1 71 ? -18.641 14.664 -0.374 1 98.5 71 SER A O 1
ATOM 558 N N . GLY A 1 72 ? -18.812 16.875 0.087 1 98.06 72 GLY A N 1
ATOM 559 C CA . GLY A 1 72 ? -18.875 17.25 -1.313 1 98.06 72 GLY A CA 1
ATOM 560 C C . GLY A 1 72 ? -17.594 16.953 -2.066 1 98.06 72 GLY A C 1
ATOM 561 O O . GLY A 1 72 ? -17.625 16.453 -3.189 1 98.06 72 GLY A O 1
ATOM 562 N N . ALA A 1 73 ? -16.453 17.25 -1.477 1 97.81 73 ALA A N 1
ATOM 563 C CA . ALA A 1 73 ? -15.156 17.078 -2.137 1 97.81 73 ALA A CA 1
ATOM 564 C C . ALA A 1 73 ? -14.867 15.602 -2.387 1 97.81 73 ALA A C 1
ATOM 566 O O . ALA A 1 73 ? -14.383 15.234 -3.457 1 97.81 73 ALA A O 1
ATOM 567 N N . ILE A 1 74 ? -15.164 14.758 -1.395 1 98.62 74 ILE A N 1
ATOM 568 C CA . ILE A 1 74 ? -14.883 13.336 -1.526 1 98.62 74 ILE A CA 1
ATOM 569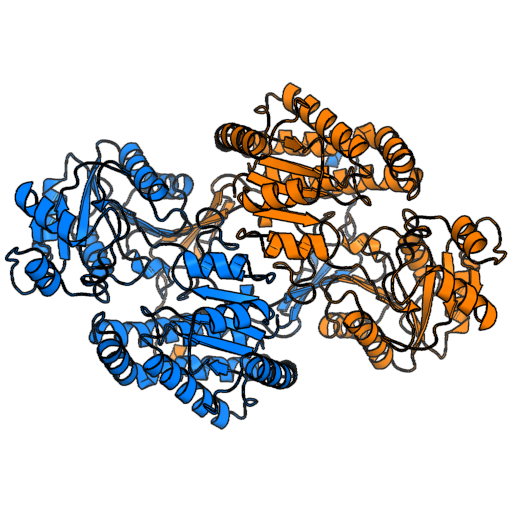 C C . ILE A 1 74 ? -15.773 12.734 -2.615 1 98.62 74 ILE A C 1
ATOM 571 O O . ILE A 1 74 ? -15.281 12.023 -3.502 1 98.62 74 ILE A O 1
ATOM 575 N N . TRP A 1 75 ? -17.062 13.023 -2.596 1 98.62 75 TRP A N 1
ATOM 576 C CA . TRP A 1 75 ? -17.953 12.492 -3.623 1 98.62 75 TRP A CA 1
ATOM 577 C C . TRP A 1 75 ? -17.531 12.977 -5.008 1 98.62 75 TRP A C 1
ATOM 579 O O . TRP A 1 75 ? -17.438 12.188 -5.945 1 98.62 75 TRP A O 1
ATOM 589 N N . ASN A 1 76 ? -17.266 14.258 -5.098 1 97.44 76 ASN A N 1
ATOM 590 C CA . ASN A 1 76 ? -16.859 14.82 -6.383 1 97.44 76 ASN A CA 1
ATOM 591 C C . ASN A 1 76 ? -15.617 14.117 -6.938 1 97.44 76 ASN A C 1
ATOM 593 O O . ASN A 1 76 ? -15.484 13.953 -8.148 1 97.44 76 ASN A O 1
ATOM 597 N N . HIS A 1 77 ? -14.758 13.766 -6.078 1 96.69 77 HIS A N 1
ATOM 598 C CA . HIS A 1 77 ? -13.492 13.141 -6.461 1 96.69 77 HIS A CA 1
ATOM 599 C C . HIS A 1 77 ? -13.719 11.719 -6.969 1 96.69 77 HIS A C 1
ATOM 601 O O . HIS A 1 77 ? -13.047 11.281 -7.906 1 96.69 77 HIS A O 1
ATOM 607 N N . ILE A 1 78 ? -14.672 10.938 -6.383 1 97.88 78 ILE A N 1
ATOM 608 C CA . ILE A 1 78 ? -14.688 9.5 -6.652 1 97.88 78 ILE A CA 1
ATOM 609 C C . ILE A 1 78 ? -15.891 9.156 -7.523 1 97.88 78 ILE A C 1
ATOM 611 O O . ILE A 1 78 ? -16.016 8.031 -8.016 1 97.88 78 ILE A O 1
ATOM 615 N N . LYS A 1 79 ? -16.781 10.086 -7.801 1 97 79 LYS A N 1
ATOM 616 C CA . LYS A 1 79 ? -18.062 9.797 -8.43 1 97 79 LYS A CA 1
ATOM 617 C C . LYS A 1 79 ? -17.875 9.219 -9.828 1 97 79 LYS A C 1
ATOM 619 O O . LYS A 1 79 ? -18.672 8.391 -10.273 1 97 79 LYS A O 1
ATOM 624 N N . ASP A 1 80 ? -16.797 9.562 -10.562 1 95.81 80 ASP A N 1
ATOM 625 C CA . ASP A 1 80 ? -16.594 9.117 -11.945 1 95.81 80 ASP A CA 1
ATOM 626 C C . ASP A 1 80 ? -15.547 8.008 -12.023 1 95.81 80 ASP A C 1
ATOM 628 O O . ASP A 1 80 ? -15.109 7.629 -13.109 1 95.81 80 ASP A O 1
ATOM 632 N N . LYS A 1 81 ? -15.141 7.52 -10.914 1 97.75 81 LYS A N 1
ATOM 633 C CA . LYS A 1 81 ? -14.086 6.512 -10.891 1 97.75 81 LYS A CA 1
ATOM 634 C C . LYS A 1 81 ? -14.672 5.105 -10.953 1 97.75 81 LYS A C 1
ATOM 636 O O . LYS A 1 81 ? -15.68 4.812 -10.305 1 97.75 81 LYS A O 1
ATOM 641 N N . LYS A 1 82 ? -14.047 4.191 -11.727 1 98.25 82 LYS A N 1
ATOM 642 C CA . LYS A 1 82 ? -14.469 2.799 -11.828 1 98.25 82 LYS A CA 1
ATOM 643 C C . LYS A 1 82 ? -13.859 1.958 -10.703 1 98.25 82 LYS A C 1
ATOM 645 O O . LYS A 1 82 ? -12.648 1.998 -10.477 1 98.25 82 LYS A O 1
ATOM 650 N N . THR A 1 83 ? -14.68 1.206 -10.031 1 98.5 83 THR A N 1
ATOM 651 C CA . THR A 1 83 ? -14.227 0.4 -8.898 1 98.5 83 THR A CA 1
ATOM 652 C C . THR A 1 83 ? -14.852 -0.992 -8.953 1 98.5 83 THR A C 1
ATOM 654 O O . THR A 1 83 ? -14.695 -1.781 -8.016 1 98.5 83 THR A O 1
ATOM 657 N N . VAL A 1 84 ? -15.617 -1.345 -9.992 1 98.31 84 VAL A N 1
ATOM 658 C CA . VAL A 1 84 ? -16.328 -2.615 -10.133 1 98.31 84 VAL A CA 1
ATOM 659 C C . VAL A 1 84 ? -15.969 -3.258 -11.477 1 98.31 84 VAL A C 1
ATOM 661 O O . VAL A 1 84 ? -16.016 -2.602 -12.516 1 98.31 84 VAL A O 1
ATOM 664 N N . GLY A 1 85 ? -15.609 -4.586 -11.406 1 98.06 85 GLY A N 1
ATOM 665 C CA . GLY A 1 85 ? -15.305 -5.293 -12.641 1 98.06 85 GLY A CA 1
ATOM 666 C C . GLY A 1 85 ? -14.031 -4.812 -13.312 1 98.06 85 GLY A C 1
ATOM 667 O O . GLY A 1 85 ? -13.039 -4.523 -12.633 1 98.06 85 GLY A O 1
ATOM 668 N N . ILE A 1 86 ? -14.008 -4.875 -14.602 1 98.56 86 ILE A N 1
ATOM 669 C CA . ILE A 1 86 ? -12.852 -4.426 -15.359 1 98.56 86 ILE A CA 1
ATOM 670 C C . ILE A 1 86 ? -12.75 -2.904 -15.297 1 98.56 86 ILE A C 1
ATOM 672 O O . ILE A 1 86 ? -13.664 -2.195 -15.711 1 98.56 86 ILE A O 1
ATOM 676 N N . ILE A 1 87 ? -11.625 -2.379 -14.836 1 98.62 87 ILE A N 1
ATOM 677 C CA . ILE A 1 87 ? -11.547 -0.947 -14.562 1 98.62 87 ILE A CA 1
ATOM 678 C C . ILE A 1 87 ? -10.523 -0.297 -15.484 1 98.62 87 ILE A C 1
ATOM 680 O O . ILE A 1 87 ? -10.484 0.928 -15.617 1 98.62 87 ILE A O 1
ATOM 684 N N . LYS A 1 88 ? -9.711 -1.063 -16.062 1 97.81 88 LYS A N 1
ATOM 685 C CA . LYS A 1 88 ? -8.641 -0.541 -16.906 1 97.81 88 LYS A CA 1
ATOM 686 C C . LYS A 1 88 ? -8.094 -1.625 -17.828 1 97.81 88 LYS A C 1
ATOM 688 O O . LYS A 1 88 ? -8.109 -2.809 -17.484 1 97.81 88 LYS A O 1
ATOM 693 N N . GLU A 1 89 ? -7.688 -1.29 -19.047 1 98.25 89 GLU A N 1
ATOM 694 C CA . GLU A 1 89 ? -6.973 -2.154 -19.969 1 98.25 89 GLU A CA 1
ATOM 695 C C . GLU A 1 89 ? -5.719 -1.471 -20.516 1 98.25 89 GLU A C 1
ATOM 697 O O . GLU A 1 89 ? -5.727 -0.266 -20.766 1 98.25 89 GLU A O 1
ATOM 702 N N . GLU A 1 90 ? -4.688 -2.141 -20.531 1 97.31 90 GLU A N 1
ATOM 703 C CA . GLU A 1 90 ? -3.426 -1.688 -21.109 1 97.31 90 GLU A CA 1
ATOM 704 C C . GLU A 1 90 ? -2.965 -2.621 -22.219 1 97.31 90 GLU A C 1
ATOM 706 O O . GLU A 1 90 ? -2.104 -3.475 -22.016 1 97.31 90 GLU A O 1
ATOM 711 N N . PRO A 1 91 ? -3.393 -2.393 -23.375 1 95.88 91 PRO A N 1
ATOM 712 C CA . PRO A 1 91 ? -3.07 -3.299 -24.484 1 95.88 91 PRO A CA 1
ATOM 713 C C . PRO A 1 91 ? -1.572 -3.373 -24.766 1 95.88 91 PRO A C 1
ATOM 715 O O . PRO A 1 91 ? -1.067 -4.43 -25.156 1 95.88 91 PRO A O 1
ATOM 718 N N . GLU A 1 92 ? -0.854 -2.277 -24.594 1 94 92 GLU A N 1
ATOM 719 C CA . GLU A 1 92 ? 0.582 -2.262 -24.859 1 94 92 GLU A CA 1
ATOM 720 C C . GLU A 1 92 ? 1.325 -3.221 -23.922 1 94 92 GLU A C 1
ATOM 722 O O . GLU A 1 92 ? 2.381 -3.746 -24.281 1 94 92 GLU A O 1
ATOM 727 N N . ARG A 1 93 ? 0.756 -3.561 -22.797 1 94.69 93 ARG A N 1
ATOM 728 C CA . ARG A 1 93 ? 1.341 -4.492 -21.828 1 94.69 93 ARG A CA 1
ATOM 729 C C . ARG A 1 93 ? 0.583 -5.812 -21.812 1 94.69 93 ARG A C 1
ATOM 731 O O . ARG A 1 93 ? 0.944 -6.734 -21.078 1 94.69 93 ARG A O 1
ATOM 738 N N . ALA A 1 94 ? -0.509 -5.871 -22.562 1 97.25 94 ALA A N 1
ATOM 739 C CA . ALA A 1 94 ? -1.37 -7.047 -22.641 1 97.25 94 ALA A CA 1
ATOM 740 C C . ALA A 1 94 ? -1.969 -7.391 -21.281 1 97.25 94 ALA A C 1
ATOM 742 O O . ALA A 1 94 ? -1.981 -8.555 -20.891 1 97.25 94 ALA A O 1
ATOM 743 N N . LEU A 1 95 ? -2.453 -6.371 -20.547 1 98.44 95 LEU A N 1
ATOM 744 C CA . LEU A 1 95 ? -3.021 -6.539 -19.203 1 98.44 95 LEU A CA 1
ATOM 745 C C . LEU A 1 95 ? -4.434 -5.973 -19.141 1 98.44 95 LEU A C 1
ATOM 747 O O . LEU A 1 95 ? -4.719 -4.93 -19.75 1 98.44 95 LEU A O 1
ATOM 751 N N . VAL A 1 96 ? -5.309 -6.645 -18.531 1 98.81 96 VAL A N 1
ATOM 752 C CA . VAL A 1 96 ? -6.633 -6.18 -18.125 1 98.81 96 VAL A CA 1
ATOM 753 C C . VAL A 1 96 ? -6.727 -6.141 -16.609 1 98.81 96 VAL A C 1
ATOM 755 O O . VAL A 1 96 ? -6.312 -7.086 -15.93 1 98.81 96 VAL A O 1
ATOM 758 N N . TYR A 1 97 ? -7.223 -5.066 -16.031 1 98.88 97 TYR A N 1
ATOM 759 C CA . TYR A 1 97 ? -7.285 -4.859 -14.586 1 98.88 97 TYR A CA 1
ATOM 760 C C . TYR A 1 97 ? -8.719 -5.004 -14.078 1 98.88 97 TYR A C 1
ATOM 762 O O . TYR A 1 97 ? -9.641 -4.387 -14.617 1 98.88 97 TYR A O 1
ATOM 770 N N . VAL A 1 98 ? -8.883 -5.805 -13.07 1 98.88 98 VAL A N 1
ATOM 771 C CA . VAL A 1 98 ? -10.195 -6.09 -12.516 1 98.88 98 VAL A CA 1
ATOM 772 C C . VAL A 1 98 ? -10.219 -5.727 -11.031 1 98.88 98 VAL A C 1
ATOM 774 O O . VAL A 1 98 ? -9.406 -6.238 -10.25 1 98.88 98 VAL A O 1
ATOM 777 N N . ALA A 1 99 ? -11.156 -4.895 -10.641 1 98.75 99 ALA A N 1
ATOM 778 C CA . ALA A 1 99 ? -11.281 -4.5 -9.242 1 98.75 99 ALA A CA 1
ATOM 779 C C . ALA A 1 99 ? -12.164 -5.484 -8.477 1 98.75 99 ALA A C 1
ATOM 781 O O . ALA A 1 99 ? -13.188 -5.945 -8.992 1 98.75 99 ALA A O 1
ATOM 782 N N . LYS A 1 100 ? -11.758 -5.816 -7.258 1 98.44 100 LYS A N 1
ATOM 783 C CA . LYS A 1 100 ? -12.508 -6.664 -6.336 1 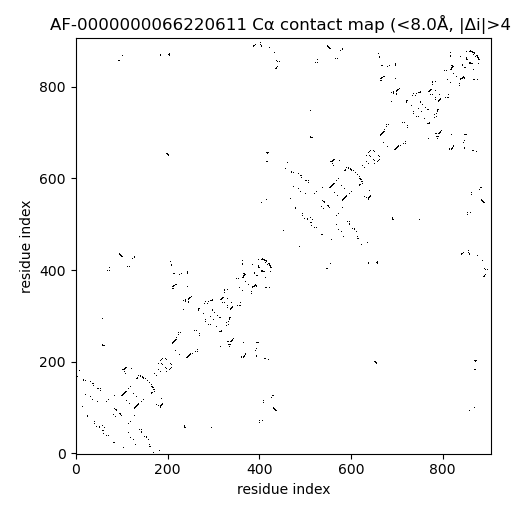98.44 100 LYS A CA 1
ATOM 784 C C . LYS A 1 100 ? -12.422 -6.129 -4.91 1 98.44 100 LYS A C 1
ATOM 786 O O . LYS A 1 100 ? -11.438 -5.484 -4.539 1 98.44 100 LYS A O 1
ATOM 791 N N . PRO A 1 101 ? -13.445 -6.379 -4.086 1 98.5 101 PRO A N 1
ATOM 792 C CA . PRO A 1 101 ? -13.406 -5.871 -2.713 1 98.5 101 PRO A CA 1
ATOM 793 C C . PRO A 1 101 ? -12.289 -6.508 -1.886 1 98.5 101 PRO A C 1
ATOM 795 O O . PRO A 1 101 ? -11.898 -7.652 -2.141 1 98.5 101 PRO A O 1
ATOM 798 N N . LYS A 1 102 ? -11.828 -5.785 -0.909 1 98.62 102 LYS A N 1
ATOM 799 C CA . LYS A 1 102 ? -10.914 -6.352 0.074 1 98.62 102 LYS A CA 1
ATOM 800 C C . LYS A 1 102 ? -11.664 -7.156 1.131 1 98.62 102 LYS A C 1
ATOM 802 O O . LYS A 1 102 ? -11.078 -8.008 1.802 1 98.62 102 LYS A O 1
ATOM 807 N N . GLY A 1 103 ? -12.953 -6.883 1.357 1 98.56 103 GLY A N 1
ATOM 808 C CA . GLY A 1 103 ? -13.766 -7.613 2.314 1 98.56 103 GLY A CA 1
ATOM 809 C C . GLY A 1 103 ? -14.328 -6.734 3.418 1 98.56 103 GLY A C 1
ATOM 810 O O . GLY A 1 103 ? -14.969 -5.719 3.143 1 98.56 103 GLY A O 1
ATOM 811 N N . VAL A 1 104 ? -14.102 -7.109 4.676 1 98.88 104 VAL A N 1
ATOM 812 C CA . VAL A 1 104 ? -14.57 -6.371 5.844 1 98.88 104 VAL A CA 1
ATOM 813 C C . VAL A 1 104 ? -13.5 -5.379 6.293 1 98.88 104 VAL A C 1
ATOM 815 O O . VAL A 1 104 ? -12.383 -5.773 6.629 1 98.88 104 VAL A O 1
ATOM 818 N N . VAL A 1 105 ? -13.859 -4.109 6.34 1 98.94 105 VAL A N 1
ATOM 819 C CA . VAL A 1 105 ? -12.953 -3.043 6.754 1 98.94 105 VAL A CA 1
ATOM 820 C C . VAL A 1 105 ? -13.195 -2.699 8.227 1 98.94 105 VAL A C 1
ATOM 822 O O . VAL A 1 105 ? -14.336 -2.436 8.625 1 98.94 105 VAL A O 1
ATOM 825 N N . ALA A 1 106 ? -12.18 -2.791 9.031 1 98.88 106 ALA A N 1
ATOM 826 C CA . ALA A 1 106 ? -12.211 -2.217 10.375 1 98.88 106 ALA A CA 1
ATOM 827 C C . ALA A 1 106 ? -11.68 -0.785 10.375 1 98.88 106 ALA A C 1
ATOM 829 O O . ALA A 1 106 ? -10.57 -0.529 9.914 1 98.88 106 ALA A O 1
ATOM 830 N N . ALA A 1 107 ? -12.469 0.125 10.898 1 98.75 107 ALA A N 1
ATOM 831 C CA . ALA A 1 107 ? -12.055 1.525 10.867 1 98.75 107 ALA A CA 1
ATOM 832 C C . ALA A 1 107 ? -12.148 2.158 12.25 1 98.75 107 ALA A C 1
ATOM 834 O O . ALA A 1 107 ? -13.242 2.275 12.812 1 98.75 107 ALA A O 1
ATOM 835 N N . THR A 1 108 ? -11.031 2.514 12.773 1 98.12 108 THR A N 1
ATOM 836 C CA . THR A 1 108 ? -11.055 3.289 14.016 1 98.12 108 THR A CA 1
ATOM 837 C C . THR A 1 108 ? -11.195 4.777 13.711 1 98.12 108 THR A C 1
ATOM 839 O O . THR A 1 108 ? -10.609 5.281 12.75 1 98.12 108 THR A O 1
ATOM 842 N N . THR A 1 109 ? -11.984 5.449 14.516 1 97.25 109 THR A N 1
ATOM 843 C CA . THR A 1 109 ? -12.312 6.848 14.273 1 97.25 109 THR A CA 1
ATOM 844 C C . THR A 1 109 ? -11.859 7.727 15.438 1 97.25 109 THR A C 1
ATOM 846 O O . THR A 1 109 ? -12.164 7.441 16.594 1 97.25 109 THR A O 1
ATOM 849 N N . PRO A 1 110 ? -11.234 8.797 15.141 1 95.69 110 PRO A N 1
ATOM 850 C CA . PRO A 1 110 ? -10.727 9.688 16.188 1 95.69 110 PRO A CA 1
ATOM 851 C C . PRO A 1 110 ? -11.812 10.602 16.766 1 95.69 110 PRO A C 1
ATOM 853 O O . PRO A 1 110 ? -12.859 10.797 16.125 1 95.69 110 PRO A O 1
ATOM 856 N N . ILE A 1 111 ? -11.523 11.164 17.891 1 96.31 111 ILE A N 1
ATOM 857 C CA . ILE A 1 111 ? -12.43 12.07 18.578 1 96.31 111 ILE A CA 1
ATOM 858 C C . ILE A 1 111 ? -12.523 13.391 17.812 1 96.31 111 ILE A C 1
ATOM 860 O O . ILE A 1 111 ? -13.539 14.086 17.891 1 96.31 111 ILE A O 1
ATOM 864 N N . THR A 1 112 ? -11.523 13.688 16.984 1 94.81 112 THR A N 1
ATOM 865 C CA . THR A 1 112 ? -11.422 15 16.344 1 94.81 112 THR A CA 1
ATOM 866 C C . THR A 1 112 ? -12.352 15.094 15.141 1 94.81 112 THR A C 1
ATOM 868 O O . THR A 1 112 ? -12.742 16.188 14.734 1 94.81 112 THR A O 1
ATOM 871 N N . ASN A 1 113 ? -12.578 14 14.492 1 97.06 113 ASN A N 1
ATOM 872 C CA . ASN A 1 113 ? -13.453 13.938 13.328 1 97.06 113 ASN A CA 1
ATOM 873 C 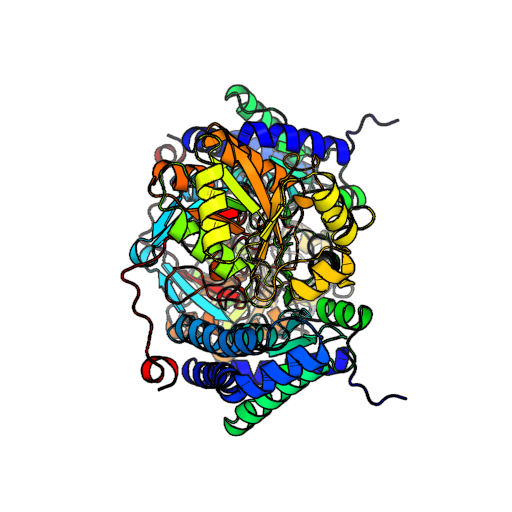C . ASN A 1 113 ? -14.453 12.789 13.438 1 97.06 113 ASN A C 1
ATOM 875 O O . ASN A 1 113 ? -14.445 11.867 12.617 1 97.06 113 ASN A O 1
ATOM 879 N N . PRO A 1 114 ? -15.367 12.945 14.344 1 98.38 114 PRO A N 1
ATOM 880 C CA . PRO A 1 114 ? -16.234 11.805 14.672 1 98.38 114 PRO A CA 1
ATOM 881 C C . PRO A 1 114 ? -17.391 11.641 13.688 1 98.38 114 PRO A C 1
ATOM 883 O O . PRO A 1 114 ? -18.141 10.664 13.766 1 98.38 114 PRO A O 1
ATOM 886 N N . VAL A 1 115 ? -17.547 12.578 12.742 1 98.81 115 VAL A N 1
ATOM 887 C CA . VAL A 1 115 ? -18.625 12.523 11.766 1 98.81 115 VAL A CA 1
ATOM 888 C C . VAL A 1 115 ? -18.062 12.289 10.367 1 98.81 115 VAL A C 1
ATOM 890 O O . VAL A 1 115 ? -18.375 11.281 9.727 1 98.81 115 VAL A O 1
ATOM 893 N N . VAL A 1 116 ? -17.109 13.109 9.969 1 98.81 116 VAL A N 1
ATOM 894 C CA . VAL A 1 116 ? -16.641 13.086 8.578 1 98.81 116 VAL A CA 1
ATOM 895 C C . VAL A 1 116 ? -15.727 11.883 8.359 1 98.81 116 VAL A C 1
ATOM 897 O O . VAL A 1 116 ? -15.664 11.336 7.258 1 98.81 116 VAL A O 1
ATOM 900 N N . THR A 1 117 ? -15.008 11.422 9.414 1 98.69 117 THR A N 1
ATOM 901 C CA . THR A 1 117 ? -14.109 10.289 9.219 1 98.69 117 THR A CA 1
ATOM 902 C C . THR A 1 117 ? -14.898 9.008 8.992 1 98.69 117 THR A C 1
ATOM 904 O O . THR A 1 117 ? -14.641 8.273 8.039 1 98.69 117 THR A O 1
ATOM 907 N N . PRO A 1 118 ? -15.93 8.688 9.828 1 98.75 118 PRO A N 1
ATOM 908 C CA . PRO A 1 118 ? -16.75 7.523 9.492 1 98.75 118 PRO A CA 1
ATOM 909 C C . PRO A 1 118 ? -17.406 7.633 8.117 1 98.75 118 PRO A C 1
ATOM 911 O O . PRO A 1 118 ? -17.5 6.637 7.398 1 98.75 118 PRO A O 1
ATOM 914 N N . MET A 1 119 ? -17.812 8.805 7.746 1 98.94 119 MET A N 1
ATOM 915 C CA . MET A 1 119 ? -18.391 9.016 6.426 1 98.94 119 MET A CA 1
ATOM 916 C C . MET A 1 119 ? -17.375 8.727 5.328 1 98.94 119 MET A C 1
ATOM 918 O O . MET A 1 119 ? -17.641 7.945 4.418 1 98.94 119 MET A O 1
ATOM 922 N N . CYS A 1 120 ? -16.219 9.367 5.453 1 98.81 120 CYS A N 1
ATOM 923 C CA . CYS A 1 120 ? -15.156 9.234 4.465 1 98.81 120 CYS A CA 1
ATOM 924 C C . CYS A 1 120 ? -14.766 7.773 4.27 1 98.81 120 CYS A C 1
ATOM 926 O O . CYS A 1 120 ? -14.695 7.293 3.135 1 98.81 120 CYS A O 1
ATOM 928 N N . ASN A 1 121 ? -14.539 7.102 5.371 1 98.81 121 ASN A N 1
ATOM 929 C CA . ASN A 1 121 ? -14.125 5.703 5.309 1 98.81 121 ASN A CA 1
ATOM 930 C C . ASN A 1 121 ? -15.234 4.816 4.738 1 98.81 121 ASN A C 1
ATOM 932 O O . ASN A 1 121 ? -14.961 3.887 3.979 1 98.81 121 ASN A O 1
ATOM 936 N N . ALA A 1 122 ? -16.438 5.078 5.137 1 98.94 122 ALA A N 1
ATOM 937 C CA . ALA A 1 122 ? -17.547 4.312 4.602 1 98.94 122 ALA A CA 1
ATOM 938 C C . ALA A 1 122 ? -17.703 4.523 3.098 1 98.94 122 ALA A C 1
ATOM 940 O O . ALA A 1 122 ? -17.922 3.568 2.348 1 98.94 122 ALA A O 1
ATOM 941 N N . MET A 1 123 ? -17.625 5.789 2.646 1 98.94 123 MET A N 1
ATOM 942 C CA . MET A 1 123 ? -17.703 6.09 1.22 1 98.94 123 MET A CA 1
ATOM 943 C C . MET A 1 123 ? -16.609 5.348 0.447 1 98.94 123 MET A C 1
ATOM 945 O O . MET A 1 123 ? -16.891 4.711 -0.57 1 98.94 123 MET A O 1
ATOM 949 N N . ALA A 1 124 ? -15.391 5.406 0.961 1 98.88 124 ALA A N 1
ATOM 950 C CA . ALA A 1 124 ? -14.281 4.727 0.306 1 98.88 124 ALA A CA 1
ATOM 951 C C . ALA A 1 124 ? -14.492 3.215 0.292 1 98.88 124 ALA A C 1
ATOM 953 O O . ALA A 1 124 ? -14.273 2.561 -0.73 1 98.88 124 ALA A O 1
ATOM 954 N N . ALA A 1 125 ? -14.914 2.641 1.423 1 98.88 125 ALA A N 1
ATOM 955 C CA . ALA A 1 125 ? -15.102 1.197 1.555 1 98.88 125 ALA A CA 1
ATOM 956 C C . ALA A 1 125 ? -16.203 0.698 0.624 1 98.88 125 ALA A C 1
ATOM 958 O O . ALA A 1 125 ? -16 -0.247 -0.141 1 98.88 125 ALA A O 1
ATOM 959 N N . ILE A 1 126 ? -17.344 1.332 0.672 1 98.88 126 ILE A N 1
ATOM 960 C CA . ILE A 1 126 ? -18.5 0.875 -0.092 1 98.88 126 ILE A CA 1
ATOM 961 C C . ILE A 1 126 ? -18.266 1.118 -1.581 1 98.88 126 ILE A C 1
ATOM 963 O O . ILE A 1 126 ? -18.672 0.319 -2.422 1 98.88 126 ILE A O 1
ATOM 967 N N . LYS A 1 127 ? -17.484 2.191 -1.952 1 98.88 127 LYS A N 1
ATOM 968 C CA . LYS A 1 127 ? -17.141 2.416 -3.35 1 98.88 127 LYS A CA 1
ATOM 969 C C . LYS A 1 127 ? -16.453 1.188 -3.949 1 98.88 127 LYS A C 1
ATOM 971 O O . LYS A 1 127 ? -16.609 0.898 -5.137 1 98.88 127 LYS A O 1
ATOM 976 N N . GLY A 1 128 ? -15.75 0.451 -3.164 1 98.5 128 GLY A N 1
ATOM 977 C CA . GLY A 1 128 ? -15.086 -0.767 -3.602 1 98.5 128 GLY A CA 1
ATOM 978 C C . GLY A 1 128 ? -15.875 -2.023 -3.281 1 98.5 128 GLY A C 1
ATOM 979 O O . GLY A 1 128 ? -15.32 -3.125 -3.273 1 98.5 128 GLY A O 1
ATOM 980 N N . ARG A 1 129 ? -17.109 -1.883 -2.832 1 98.56 129 ARG A N 1
ATOM 981 C CA . ARG A 1 129 ? -18.031 -2.969 -2.498 1 98.56 129 ARG A CA 1
ATOM 982 C C . ARG A 1 129 ? -17.578 -3.697 -1.235 1 98.56 129 ARG A C 1
ATOM 984 O O . ARG A 1 129 ? -17.734 -4.914 -1.123 1 98.56 129 ARG A O 1
ATOM 991 N N . ASN A 1 130 ? -16.906 -3.053 -0.378 1 98.88 130 ASN A N 1
ATOM 992 C CA . ASN A 1 130 ? -16.578 -3.559 0.951 1 98.88 130 ASN A CA 1
ATOM 993 C C . ASN A 1 130 ? -17.672 -3.227 1.963 1 98.88 130 ASN A C 1
ATOM 995 O O . ASN A 1 130 ? -18.484 -2.34 1.724 1 98.88 130 ASN A O 1
ATOM 999 N N . THR A 1 131 ? -17.656 -3.951 3.062 1 98.94 131 THR A N 1
ATOM 1000 C CA . THR A 1 131 ? -18.391 -3.533 4.258 1 98.94 131 THR A CA 1
ATOM 1001 C C . THR A 1 131 ? -17.438 -2.904 5.273 1 98.94 131 THR A C 1
ATOM 1003 O O . THR A 1 131 ? -16.219 -3.027 5.148 1 98.94 131 THR A O 1
ATOM 1006 N N . ILE A 1 132 ? -18.016 -2.213 6.234 1 98.94 132 ILE A N 1
ATOM 1007 C CA . ILE A 1 132 ? -17.156 -1.505 7.168 1 98.94 132 ILE A CA 1
ATOM 1008 C C . ILE A 1 132 ? -17.75 -1.55 8.57 1 98.94 132 ILE A C 1
ATOM 1010 O O . ILE A 1 132 ? -18.969 -1.445 8.734 1 98.94 132 ILE A O 1
ATOM 1014 N N . ILE A 1 133 ? -16.938 -1.756 9.539 1 98.94 133 ILE A N 1
ATOM 1015 C CA . ILE A 1 133 ? -17.266 -1.656 10.953 1 98.94 133 ILE A CA 1
ATOM 1016 C C . ILE A 1 133 ? -16.469 -0.531 11.594 1 98.94 133 ILE A C 1
ATOM 1018 O O . ILE A 1 133 ? -15.234 -0.567 11.609 1 98.94 133 ILE A O 1
ATOM 1022 N N . VAL A 1 134 ? -17.188 0.434 12.18 1 98.81 134 VAL A N 1
ATOM 1023 C CA . VAL A 1 134 ? -16.578 1.627 12.758 1 98.81 134 VAL A CA 1
ATOM 1024 C C . VAL A 1 134 ? -16.359 1.417 14.25 1 98.81 134 VAL A C 1
ATOM 1026 O O . VAL A 1 134 ? -17.25 0.948 14.961 1 98.81 134 VAL A O 1
ATOM 1029 N N . ALA A 1 135 ? -15.164 1.65 14.703 1 98.44 135 ALA A N 1
ATOM 1030 C CA . ALA A 1 135 ? -14.844 1.723 16.125 1 98.44 135 ALA A CA 1
ATOM 1031 C C . ALA A 1 135 ? -14.531 3.156 16.547 1 98.44 135 ALA A C 1
ATOM 1033 O O . ALA A 1 135 ? -13.398 3.619 16.406 1 98.44 135 ALA A O 1
ATOM 1034 N N . PRO A 1 136 ? -15.5 3.826 17.141 1 98.06 136 PRO A N 1
ATOM 1035 C CA . PRO A 1 136 ? -15.297 5.242 17.453 1 98.06 136 PRO A CA 1
ATOM 1036 C C . PRO A 1 136 ? -14.516 5.457 18.75 1 98.06 136 PRO A C 1
ATOM 1038 O O . PRO A 1 136 ? -14.414 4.543 19.578 1 98.06 136 PRO A O 1
ATOM 1041 N N . HIS A 1 137 ? -13.875 6.613 18.875 1 96.88 137 HIS A N 1
ATOM 1042 C CA . HIS A 1 137 ? -13.352 7.02 20.172 1 96.88 137 HIS A CA 1
ATOM 1043 C C . HIS A 1 137 ? -14.461 7.051 21.219 1 96.88 137 HIS A C 1
ATOM 1045 O O . HIS A 1 137 ? -15.562 7.539 20.953 1 96.88 137 HIS A O 1
ATOM 1051 N N . PRO A 1 138 ? -14.164 6.555 22.406 1 96.69 138 PRO A N 1
ATOM 1052 C CA . PRO A 1 138 ? -15.203 6.484 23.438 1 96.69 138 PRO A CA 1
ATOM 1053 C C . PRO A 1 138 ? -15.82 7.848 23.734 1 96.69 138 PRO A C 1
ATOM 1055 O O . PRO A 1 138 ? -17.016 7.941 24.016 1 96.69 138 PRO A O 1
ATOM 1058 N N . LYS A 1 139 ? -15.109 8.883 23.594 1 96.75 139 LYS A N 1
ATOM 1059 C CA . LYS A 1 139 ? -15.562 10.227 23.969 1 96.75 139 LYS A CA 1
ATOM 1060 C C . LYS A 1 139 ? -16.328 10.883 22.828 1 96.75 139 LYS A C 1
ATOM 1062 O O . LYS A 1 139 ? -16.781 12.023 22.938 1 96.75 139 LYS A O 1
ATOM 1067 N N . ALA A 1 140 ? -16.484 10.227 21.766 1 97.75 140 ALA A N 1
ATOM 1068 C CA . ALA A 1 140 ? -17.281 10.711 20.656 1 97.75 140 ALA A CA 1
ATOM 1069 C C . ALA A 1 140 ? -18.188 9.609 20.094 1 97.75 140 ALA A C 1
ATOM 1071 O O . ALA A 1 140 ? -18.547 9.625 18.922 1 97.75 140 ALA A O 1
ATOM 1072 N N . LYS A 1 141 ? -18.484 8.586 20.875 1 98.12 141 LYS A N 1
ATOM 1073 C CA . LYS A 1 141 ? -19.203 7.398 20.406 1 98.12 141 LYS A CA 1
ATOM 1074 C C . LYS A 1 141 ? -20.641 7.727 20.047 1 98.12 141 LYS A C 1
ATOM 1076 O O . LYS A 1 141 ? -21.203 7.133 19.125 1 98.12 141 LYS A O 1
ATOM 1081 N N . LYS A 1 142 ? -21.297 8.727 20.719 1 98.56 142 LYS A N 1
ATOM 1082 C CA . LYS A 1 142 ? -22.703 9.016 20.484 1 98.56 142 LYS A CA 1
ATOM 1083 C C . LYS A 1 142 ? -22.906 9.672 19.109 1 98.56 142 LYS A C 1
ATOM 1085 O O . LYS A 1 142 ? -23.781 9.266 18.344 1 98.56 142 LYS A O 1
ATOM 1090 N N . VAL A 1 143 ? -22.109 10.664 18.859 1 98.75 143 VAL A N 1
ATOM 1091 C CA . VAL A 1 143 ? -22.281 11.367 17.594 1 98.75 143 VAL A CA 1
ATOM 1092 C C . VAL A 1 143 ? -21.891 10.461 16.438 1 98.75 143 VAL A C 1
ATOM 1094 O O . VAL A 1 143 ? -22.516 10.484 15.375 1 98.75 143 VAL A O 1
ATOM 1097 N N . SER A 1 144 ? -20.844 9.664 16.562 1 98.75 144 SER A N 1
ATOM 1098 C CA . SER A 1 144 ? -20.469 8.703 15.523 1 98.75 144 SER A CA 1
ATOM 1099 C C . SER A 1 144 ? -21.578 7.68 15.281 1 98.75 144 SER A C 1
ATOM 1101 O O . SER A 1 144 ? -21.875 7.34 14.141 1 98.75 144 SER A O 1
ATOM 1103 N N . ALA A 1 145 ? -22.141 7.195 16.359 1 98.69 145 ALA A N 1
ATOM 1104 C CA . ALA A 1 145 ? -23.234 6.238 16.25 1 98.69 145 ALA A CA 1
ATOM 1105 C C . ALA A 1 145 ? -24.422 6.859 15.516 1 98.69 145 ALA A C 1
ATOM 1107 O O . ALA A 1 145 ? -25.062 6.203 14.688 1 98.69 145 ALA A O 1
ATOM 1108 N N . HIS A 1 146 ? -24.688 8.07 15.891 1 98.88 146 HIS A N 1
ATOM 1109 C CA . HIS A 1 146 ? -25.797 8.773 15.234 1 98.88 146 HIS A CA 1
ATOM 1110 C C . HIS A 1 146 ? -25.516 8.945 13.742 1 98.88 146 HIS A C 1
ATOM 1112 O O . HIS A 1 146 ? -26.422 8.789 12.914 1 98.88 146 HIS A O 1
ATOM 1118 N N . THR A 1 147 ? -24.281 9.273 13.398 1 98.88 147 THR A N 1
ATOM 1119 C CA . THR A 1 147 ? -23.875 9.398 12 1 98.88 147 THR A CA 1
ATOM 1120 C C . THR A 1 147 ? -24.125 8.094 11.25 1 98.88 147 THR A C 1
ATOM 1122 O O . THR A 1 147 ? -24.734 8.094 10.18 1 98.88 147 THR A O 1
ATOM 1125 N N . VAL A 1 148 ? -23.672 6.996 11.797 1 98.81 148 VAL A N 1
ATOM 1126 C CA . VAL A 1 148 ? -23.812 5.68 11.18 1 98.81 148 VAL A CA 1
ATOM 1127 C C . VAL A 1 148 ? -25.297 5.324 11.078 1 98.81 148 VAL A C 1
ATOM 1129 O O . VAL A 1 148 ? -25.734 4.762 10.07 1 98.81 148 VAL A O 1
ATOM 1132 N N . GLU A 1 149 ? -26.016 5.676 12.102 1 98.81 149 GLU A N 1
ATOM 1133 C CA . GLU A 1 149 ? -27.453 5.418 12.109 1 98.81 149 GLU A CA 1
ATOM 1134 C C . GLU A 1 149 ? -28.141 6.105 10.938 1 98.81 149 GLU A C 1
ATOM 1136 O O . GLU A 1 149 ? -28.938 5.48 10.219 1 98.81 149 GLU A O 1
ATOM 1141 N N . LEU A 1 150 ? -27.859 7.344 10.742 1 98.88 150 LEU A N 1
ATOM 1142 C CA . LEU A 1 150 ? -28.516 8.086 9.672 1 98.88 150 LEU A CA 1
ATOM 1143 C C . LEU A 1 150 ? -28.047 7.594 8.305 1 98.88 150 LEU A C 1
ATOM 1145 O O . LEU A 1 150 ? -28.828 7.555 7.355 1 98.88 150 LEU A O 1
ATOM 1149 N N . MET A 1 151 ? -26.797 7.258 8.18 1 98.88 151 MET A N 1
ATOM 1150 C CA . MET A 1 151 ? -26.312 6.664 6.938 1 98.88 151 MET A CA 1
ATOM 1151 C C . MET A 1 151 ? -27.062 5.367 6.629 1 98.88 151 MET A C 1
ATOM 1153 O O . MET A 1 151 ? -27.531 5.172 5.512 1 98.88 151 MET A O 1
ATOM 1157 N N . ASN A 1 152 ? -27.188 4.523 7.629 1 98.81 152 ASN A N 1
ATOM 1158 C CA . ASN A 1 152 ? -27.891 3.256 7.445 1 98.81 152 ASN A CA 1
ATOM 1159 C C . ASN A 1 152 ? -29.359 3.471 7.082 1 98.81 152 ASN A C 1
ATOM 1161 O O . ASN A 1 152 ? -29.922 2.705 6.301 1 98.81 152 ASN A O 1
ATOM 1165 N N . ALA A 1 153 ? -29.953 4.469 7.691 1 98.81 153 ALA A N 1
ATOM 1166 C CA . ALA A 1 153 ? -31.359 4.77 7.379 1 98.81 153 ALA A CA 1
ATOM 1167 C C . ALA A 1 153 ? -31.516 5.117 5.902 1 98.81 153 ALA A C 1
ATOM 1169 O O . ALA A 1 153 ? -32.469 4.676 5.258 1 98.81 153 ALA A O 1
ATOM 1170 N N . GLU A 1 154 ? -30.625 5.938 5.367 1 98.56 154 GLU A N 1
ATOM 1171 C CA . GLU A 1 154 ? -30.688 6.297 3.955 1 98.56 154 GLU A CA 1
ATOM 1172 C C . GLU A 1 154 ? -30.406 5.094 3.062 1 98.56 154 GLU A C 1
ATOM 1174 O O . GLU A 1 154 ? -31.031 4.934 2.01 1 98.56 154 GLU A O 1
ATOM 1179 N N . LEU A 1 155 ? -29.422 4.289 3.451 1 98.75 155 LEU A N 1
ATOM 1180 C CA . LEU A 1 155 ? -29.094 3.084 2.699 1 98.75 155 LEU A CA 1
ATOM 1181 C C . LEU A 1 155 ? -30.281 2.137 2.625 1 98.75 155 LEU A C 1
ATOM 1183 O O . LEU A 1 155 ? -30.531 1.516 1.588 1 98.75 155 LEU A O 1
ATOM 1187 N N . LYS A 1 156 ? -30.953 2.02 3.719 1 98.38 156 LYS A N 1
ATOM 1188 C CA . LYS A 1 156 ? -32.125 1.167 3.768 1 98.38 156 LYS A CA 1
ATOM 1189 C C . LYS A 1 156 ? -33.188 1.615 2.748 1 98.38 156 LYS A C 1
ATOM 1191 O O . LYS A 1 156 ? -33.781 0.786 2.072 1 98.38 156 LYS A O 1
ATOM 1196 N N . LYS A 1 157 ? -33.375 2.906 2.594 1 98.31 157 LYS A N 1
ATOM 1197 C CA . LYS A 1 157 ? -34.344 3.453 1.632 1 98.31 157 LYS A CA 1
ATOM 1198 C C . LYS A 1 157 ? -33.938 3.09 0.202 1 98.31 157 LYS A C 1
ATOM 1200 O O . LYS A 1 157 ? -34.812 2.963 -0.67 1 98.31 157 LYS A O 1
ATOM 1205 N N . LEU A 1 158 ? -32.625 2.908 -0.016 1 98.19 158 LEU A N 1
ATOM 1206 C CA . LEU A 1 158 ? -32.125 2.643 -1.35 1 98.19 158 LEU A CA 1
ATOM 1207 C C . LEU A 1 158 ? -32.031 1.143 -1.613 1 98.19 158 LEU A C 1
ATOM 1209 O O . LEU A 1 158 ? -31.562 0.719 -2.672 1 98.19 158 LEU A O 1
ATOM 1213 N N . GLY A 1 159 ? -32.406 0.334 -0.628 1 97.56 159 GLY A N 1
ATOM 1214 C CA . GLY A 1 159 ? -32.469 -1.109 -0.805 1 97.56 159 GLY A CA 1
ATOM 1215 C C . GLY A 1 159 ? -31.109 -1.774 -0.573 1 97.56 159 GLY A C 1
ATOM 1216 O O . GLY A 1 159 ? -30.891 -2.906 -1.009 1 97.56 159 GLY A O 1
ATOM 1217 N N . ALA A 1 160 ? -30.188 -1.101 0.036 1 98.25 160 ALA A N 1
ATOM 1218 C CA . ALA A 1 160 ? -28.875 -1.686 0.332 1 98.25 160 ALA A CA 1
ATOM 1219 C C . ALA A 1 160 ? -29.016 -2.85 1.311 1 98.25 160 ALA A C 1
ATOM 1221 O O . ALA A 1 160 ? -29.922 -2.875 2.137 1 98.25 160 ALA A O 1
ATOM 1222 N N . PRO A 1 161 ? -28.094 -3.865 1.229 1 98.06 161 PRO A N 1
ATOM 1223 C CA . PRO A 1 161 ? -28.078 -4.922 2.242 1 98.06 161 PRO A CA 1
ATOM 1224 C C . PRO A 1 161 ? -27.891 -4.383 3.658 1 98.06 161 PRO A C 1
ATOM 1226 O O . PRO A 1 161 ? -27.172 -3.402 3.857 1 98.06 161 PRO A O 1
ATOM 1229 N N . GLU A 1 162 ? -28.469 -5.047 4.609 1 98 162 GLU A N 1
ATOM 1230 C CA . GLU A 1 162 ? -28.25 -4.688 6.008 1 98 162 GLU A CA 1
ATOM 1231 C C . GLU A 1 162 ? -26.812 -4.941 6.422 1 98 162 GLU A C 1
ATOM 1233 O O . GLU A 1 162 ? -26.156 -5.84 5.891 1 98 162 GLU A O 1
ATOM 1238 N N . ASN A 1 163 ? -26.344 -4.164 7.316 1 98.56 163 ASN A N 1
ATOM 1239 C CA . ASN A 1 163 ? -25.078 -4.371 8.008 1 98.56 163 ASN A CA 1
ATOM 1240 C C . ASN A 1 163 ? -23.891 -4.105 7.082 1 98.56 163 ASN A C 1
ATOM 1242 O O . ASN A 1 163 ? -22.797 -4.625 7.309 1 98.56 163 ASN A O 1
ATOM 1246 N N . ILE A 1 164 ? -24.062 -3.326 5.98 1 98.75 164 ILE A N 1
ATOM 1247 C CA . ILE A 1 164 ? -22.891 -2.973 5.184 1 98.75 164 ILE A CA 1
ATOM 1248 C C . ILE A 1 164 ? -22.078 -1.911 5.918 1 98.75 164 ILE A C 1
ATOM 1250 O O . ILE A 1 164 ? -20.891 -1.725 5.629 1 98.75 164 ILE A O 1
ATOM 1254 N N . ILE A 1 165 ? -22.734 -1.156 6.824 1 98.94 165 ILE A N 1
ATOM 1255 C CA . ILE A 1 165 ? -22.062 -0.301 7.793 1 98.94 165 ILE A CA 1
ATOM 1256 C C . ILE A 1 165 ? -22.516 -0.668 9.203 1 98.94 165 ILE A C 1
ATOM 1258 O O . ILE A 1 165 ? -23.719 -0.729 9.484 1 98.94 165 ILE A O 1
ATOM 1262 N N . GLN A 1 166 ? -21.562 -0.999 10.031 1 98.88 166 GLN A N 1
ATOM 1263 C CA . GLN A 1 166 ? -21.828 -1.263 11.438 1 98.88 166 GLN A CA 1
ATOM 1264 C C . GLN A 1 166 ? -20.922 -0.419 12.336 1 98.88 166 GLN A C 1
ATOM 1266 O O . GLN A 1 166 ? -20.016 0.253 11.852 1 98.88 166 GLN A O 1
ATOM 1271 N N . ILE A 1 167 ? -21.25 -0.347 13.609 1 98.69 167 ILE A N 1
ATOM 1272 C CA . ILE A 1 167 ? -20.438 0.415 14.555 1 98.69 167 ILE A CA 1
ATOM 1273 C C . ILE A 1 167 ? -20.375 -0.319 15.891 1 98.69 167 ILE A C 1
ATOM 1275 O O . ILE A 1 167 ? -21.359 -0.943 16.312 1 98.69 167 ILE A O 1
ATOM 1279 N N . VAL A 1 168 ? -19.219 -0.319 16.516 1 98.31 168 VAL A N 1
ATOM 1280 C CA . VAL A 1 168 ? -19.031 -0.865 17.859 1 98.31 168 VAL A CA 1
ATOM 1281 C C . VAL A 1 168 ? -19.719 0.045 18.875 1 98.31 168 VAL A C 1
ATOM 1283 O O . VAL A 1 168 ? -19.25 1.157 19.141 1 98.31 168 VAL A O 1
ATOM 1286 N N . GLU A 1 169 ? -20.656 -0.341 19.531 1 95.06 169 GLU A N 1
ATOM 1287 C CA . GLU A 1 169 ? -21.469 0.47 20.422 1 95.06 169 GLU A CA 1
ATOM 1288 C C . GLU A 1 169 ? -20.734 0.766 21.734 1 95.06 169 GLU A C 1
ATOM 1290 O O . GLU A 1 169 ? -20.859 1.859 22.281 1 95.06 169 GLU A O 1
ATOM 1295 N N . ALA A 1 170 ? -20.016 -0.208 22.25 1 94.62 170 ALA A N 1
ATOM 1296 C CA . ALA A 1 170 ? -19.219 -0.038 23.453 1 94.62 170 ALA A CA 1
ATOM 1297 C C . ALA A 1 170 ? -17.719 -0.06 23.141 1 94.62 170 ALA A C 1
ATOM 1299 O O . ALA A 1 170 ? -17.031 -1.034 23.438 1 94.62 170 ALA A O 1
ATOM 1300 N N . PRO A 1 171 ? -17.266 1.005 22.594 1 95.75 171 PRO A N 1
ATOM 1301 C CA . PRO A 1 171 ? -15.875 1.013 22.156 1 95.75 171 PRO A CA 1
ATOM 1302 C C . PRO A 1 171 ? -14.891 0.907 23.328 1 95.75 171 PRO A C 1
ATOM 1304 O O . PRO A 1 171 ? -15.125 1.483 24.391 1 95.75 171 PRO A O 1
ATOM 1307 N N . SER A 1 172 ? -13.875 0.133 23.188 1 94.31 172 SER A N 1
ATOM 1308 C CA . SER A 1 172 ? -12.75 -0.059 24.094 1 94.31 172 SER A CA 1
ATOM 1309 C C . SER A 1 172 ? -11.484 -0.439 23.344 1 94.31 172 SER A C 1
ATOM 1311 O O . SER A 1 172 ? -11.539 -0.742 22.141 1 94.31 172 SER A O 1
ATOM 1313 N N . ARG A 1 173 ? -10.414 -0.356 24.031 1 92.81 173 ARG A N 1
ATOM 1314 C CA . ARG A 1 173 ? -9.148 -0.764 23.438 1 92.81 173 ARG A CA 1
ATOM 1315 C C . ARG A 1 173 ? -9.18 -2.23 23.016 1 92.81 173 ARG A C 1
ATOM 1317 O O . ARG A 1 173 ? -8.703 -2.59 21.938 1 92.81 173 ARG A O 1
ATOM 1324 N N . GLU A 1 174 ? -9.742 -3.012 23.859 1 94.44 174 GLU A N 1
ATOM 1325 C CA . GLU A 1 174 ? -9.82 -4.445 23.609 1 94.44 174 GLU A CA 1
ATOM 1326 C C . GLU A 1 174 ? -10.734 -4.742 22.422 1 94.44 174 GLU A C 1
ATOM 1328 O O . GLU A 1 174 ? -10.414 -5.582 21.578 1 94.44 174 GLU A O 1
ATOM 1333 N N . ALA A 1 175 ? -11.867 -4.086 22.375 1 96.25 175 ALA A N 1
ATOM 1334 C CA . ALA A 1 175 ? -12.805 -4.27 21.266 1 96.25 175 ALA A CA 1
ATOM 1335 C C . ALA A 1 175 ? -12.172 -3.861 19.953 1 96.25 175 ALA A C 1
ATOM 1337 O O . ALA A 1 175 ? -12.328 -4.555 18.938 1 96.25 175 ALA A O 1
ATOM 1338 N N . ALA A 1 176 ? -11.492 -2.748 19.984 1 96.44 176 ALA A N 1
ATOM 1339 C CA . ALA A 1 176 ? -10.828 -2.27 18.781 1 96.44 176 ALA A CA 1
ATOM 1340 C C . ALA A 1 176 ? -9.758 -3.254 18.312 1 96.44 176 ALA A C 1
ATOM 1342 O O . ALA A 1 176 ? -9.648 -3.545 17.109 1 96.44 176 ALA A O 1
ATOM 1343 N N . LYS A 1 177 ? -8.953 -3.703 19.234 1 96.31 177 LYS A N 1
ATOM 1344 C CA . LYS A 1 177 ? -7.91 -4.668 18.906 1 96.31 177 LYS A CA 1
ATOM 1345 C C . LYS A 1 177 ? -8.5 -5.93 18.281 1 96.31 177 LYS A C 1
ATOM 1347 O O . LYS A 1 177 ? -8.023 -6.402 17.25 1 96.31 177 LYS A O 1
ATOM 1352 N N . GLU A 1 178 ? -9.484 -6.508 18.922 1 97.81 178 GLU A N 1
ATOM 1353 C CA . GLU A 1 178 ? -10.141 -7.699 18.406 1 97.81 178 GLU A CA 1
ATOM 1354 C C . GLU A 1 178 ? -10.719 -7.453 17.016 1 97.81 178 GLU A C 1
ATOM 1356 O O . GLU A 1 178 ? -10.609 -8.312 16.125 1 97.81 178 GLU A O 1
ATOM 1361 N N . LEU A 1 179 ? -11.344 -6.289 16.828 1 98.5 179 LEU A N 1
ATOM 1362 C CA . LEU A 1 179 ? -11.914 -5.926 15.539 1 98.5 179 LEU A CA 1
ATOM 1363 C C . LEU A 1 179 ? -10.844 -5.898 14.461 1 98.5 179 LEU A C 1
ATOM 1365 O O . LEU A 1 179 ? -11.023 -6.488 13.391 1 98.5 179 LEU A O 1
ATOM 1369 N N . MET A 1 180 ? -9.727 -5.258 14.727 1 98.31 180 MET A N 1
ATOM 1370 C CA . MET A 1 180 ? -8.641 -5.129 13.758 1 98.31 180 MET A CA 1
ATOM 1371 C C . MET A 1 180 ? -8.078 -6.496 13.391 1 98.31 180 MET A C 1
ATOM 1373 O O . MET A 1 180 ? -7.781 -6.758 12.227 1 98.31 180 MET A O 1
ATOM 1377 N N . GLU A 1 181 ? -7.957 -7.344 14.328 1 97.75 181 GLU A N 1
ATOM 1378 C CA . GLU A 1 181 ? -7.398 -8.672 14.109 1 97.75 181 GLU A CA 1
ATOM 1379 C C . GLU A 1 181 ? -8.359 -9.547 13.305 1 97.75 181 GLU A C 1
ATOM 1381 O O . GLU A 1 181 ? -7.938 -10.523 12.68 1 97.75 181 GLU A O 1
ATOM 1386 N N . SER A 1 182 ? -9.641 -9.211 13.344 1 98.31 182 SER A N 1
ATOM 1387 C CA . SER A 1 182 ? -10.664 -10.07 12.766 1 98.31 182 SER A CA 1
ATOM 1388 C C . SER A 1 182 ? -11.047 -9.617 11.367 1 98.31 182 SER A C 1
ATOM 1390 O O . SER A 1 182 ? -11.602 -10.398 10.586 1 98.31 182 SER A O 1
ATOM 1392 N N . ALA A 1 183 ? -10.82 -8.375 11.016 1 98.62 183 ALA A N 1
ATOM 1393 C CA . ALA A 1 183 ? -11.219 -7.812 9.734 1 98.62 183 ALA A CA 1
ATOM 1394 C C . ALA A 1 183 ? -10.234 -8.203 8.633 1 98.62 183 ALA A C 1
ATOM 1396 O O . ALA A 1 183 ? -9.258 -8.906 8.891 1 98.62 183 ALA A O 1
ATOM 1397 N N . ASP A 1 184 ? -10.539 -7.867 7.445 1 98.44 184 ASP A N 1
ATOM 1398 C CA . ASP A 1 184 ? -9.672 -8.188 6.312 1 98.44 184 ASP A CA 1
ATOM 1399 C C . ASP A 1 184 ? -8.648 -7.078 6.078 1 98.44 184 ASP A C 1
ATOM 1401 O O . ASP A 1 184 ? -7.57 -7.324 5.539 1 98.44 184 ASP A O 1
ATOM 1405 N N . VAL A 1 185 ? -8.992 -5.867 6.41 1 98.75 185 VAL A N 1
ATOM 1406 C CA . VAL A 1 185 ? -8.125 -4.699 6.281 1 98.75 185 VAL A CA 1
ATOM 1407 C C . VAL A 1 185 ? -8.492 -3.658 7.336 1 98.75 185 VAL A C 1
ATOM 1409 O O . VAL A 1 185 ? -9.641 -3.594 7.773 1 98.75 185 VAL A O 1
ATOM 1412 N N . VAL A 1 186 ? -7.52 -2.857 7.77 1 98.81 186 VAL A N 1
ATOM 1413 C CA . VAL A 1 186 ? -7.727 -1.926 8.875 1 98.81 186 VAL A CA 1
ATOM 1414 C C . VAL A 1 186 ? -7.422 -0.502 8.414 1 98.81 186 VAL A C 1
ATOM 1416 O O . VAL A 1 186 ? -6.426 -0.265 7.727 1 98.81 186 VAL A O 1
ATOM 1419 N N . ILE A 1 187 ? -8.297 0.423 8.688 1 98.75 187 ILE A N 1
ATOM 1420 C CA . ILE A 1 187 ? -8.023 1.855 8.648 1 98.75 187 ILE A CA 1
ATOM 1421 C C . ILE A 1 187 ? -7.91 2.398 10.07 1 98.75 187 ILE A C 1
ATOM 1423 O O . ILE A 1 187 ? -8.859 2.328 10.852 1 98.75 187 ILE A O 1
ATOM 1427 N N . ALA A 1 188 ? -6.766 2.885 10.375 1 97.81 188 ALA A N 1
ATOM 1428 C CA . ALA A 1 188 ? -6.559 3.371 11.734 1 97.81 188 ALA A CA 1
ATOM 1429 C C . ALA A 1 188 ? -6.262 4.867 11.742 1 97.81 188 ALA A C 1
ATOM 1431 O O . ALA A 1 188 ? -5.117 5.281 11.531 1 97.81 188 ALA A O 1
ATOM 1432 N N . THR A 1 189 ? -7.23 5.617 12.008 1 95.38 189 THR A N 1
ATOM 1433 C CA . THR A 1 189 ? -7.055 7.047 12.227 1 95.38 189 THR A CA 1
ATOM 1434 C C . THR A 1 189 ? -7.094 7.371 13.719 1 95.38 189 THR A C 1
ATOM 1436 O O . THR A 1 189 ? -8.102 7.141 14.383 1 95.38 189 THR A O 1
ATOM 1439 N N . GLY A 1 190 ? -6.031 7.703 14.281 1 89.25 190 GLY A N 1
ATOM 1440 C CA . GLY A 1 190 ? -5.902 7.98 15.703 1 89.25 190 GLY A CA 1
ATOM 1441 C C . GLY A 1 190 ? -4.469 8.219 16.141 1 89.25 190 GLY A C 1
ATOM 1442 O O . GLY A 1 190 ? -3.631 8.625 15.336 1 89.25 190 GLY A O 1
ATOM 1443 N N . GLY A 1 191 ? -4.293 8.039 17.438 1 87.25 191 GLY A N 1
ATOM 1444 C CA . GLY A 1 191 ? -2.967 8.281 17.984 1 87.25 191 GLY A CA 1
ATOM 1445 C C . GLY A 1 191 ? -1.976 7.184 17.641 1 87.25 191 GLY A C 1
ATOM 1446 O O . GLY A 1 191 ? -2.338 6.176 17.031 1 87.25 191 GLY A O 1
ATOM 1447 N N . ALA A 1 192 ? -0.758 7.371 18.031 1 87.44 192 ALA A N 1
ATOM 1448 C CA . ALA A 1 192 ? 0.362 6.5 17.688 1 87.44 192 ALA A CA 1
ATOM 1449 C C . ALA A 1 192 ? 0.124 5.078 18.203 1 87.44 192 ALA A C 1
ATOM 1451 O O . ALA A 1 192 ? 0.458 4.109 17.516 1 87.44 192 ALA A O 1
ATOM 1452 N N . GLY A 1 193 ? -0.441 5.016 19.391 1 90 193 GLY A N 1
ATOM 1453 C CA . GLY A 1 193 ? -0.729 3.699 19.953 1 90 193 GLY A CA 1
ATOM 1454 C C . GLY A 1 193 ? -1.702 2.898 19.109 1 90 193 GLY A C 1
ATOM 1455 O O . GLY A 1 193 ? -1.499 1.704 18.875 1 90 193 GLY A O 1
ATOM 1456 N N . ARG A 1 194 ? -2.746 3.564 18.641 1 90.94 194 ARG A N 1
ATOM 1457 C CA . ARG A 1 194 ? -3.744 2.924 17.797 1 90.94 194 ARG A CA 1
ATOM 1458 C C . ARG A 1 194 ? -3.137 2.496 16.469 1 90.94 194 ARG A C 1
ATOM 1460 O O . ARG A 1 194 ? -3.426 1.407 15.961 1 90.94 194 ARG A O 1
ATOM 1467 N N . VAL A 1 195 ? -2.361 3.297 15.883 1 92.56 195 VAL A N 1
ATOM 1468 C CA . VAL A 1 195 ? -1.718 3.018 14.609 1 92.56 195 VAL A CA 1
ATOM 1469 C C . VAL A 1 195 ? -0.771 1.828 14.75 1 92.56 195 VAL A C 1
ATOM 1471 O O . VAL A 1 195 ? -0.765 0.925 13.914 1 92.56 195 VAL A O 1
ATOM 1474 N N . LYS A 1 196 ? -0.005 1.804 15.812 1 94.44 196 LYS A N 1
ATOM 1475 C CA . LYS A 1 196 ? 0.885 0.673 16.062 1 94.44 196 LYS A CA 1
ATOM 1476 C C . LYS A 1 196 ? 0.096 -0.626 16.203 1 94.44 196 LYS A C 1
ATOM 1478 O O . LYS A 1 196 ? 0.514 -1.669 15.695 1 94.44 196 LYS A O 1
ATOM 1483 N N . ALA A 1 197 ? -1.019 -0.559 16.906 1 96.12 197 ALA A N 1
ATOM 1484 C CA . ALA A 1 197 ? -1.872 -1.732 17.078 1 96.12 197 ALA A CA 1
ATOM 1485 C C . ALA A 1 197 ? -2.359 -2.252 15.727 1 96.12 197 ALA A C 1
ATOM 1487 O O . ALA A 1 197 ? -2.408 -3.463 15.5 1 96.12 197 ALA A O 1
ATOM 1488 N N . ALA A 1 198 ? -2.744 -1.334 14.875 1 97.62 198 ALA A N 1
ATOM 1489 C CA . ALA A 1 198 ? -3.217 -1.717 13.547 1 97.62 198 ALA A CA 1
ATOM 1490 C C . ALA A 1 198 ? -2.139 -2.477 12.781 1 97.62 198 ALA A C 1
ATOM 1492 O O . ALA A 1 198 ? -2.404 -3.539 12.211 1 97.62 198 ALA A O 1
ATOM 1493 N N . TYR A 1 199 ? -0.893 -2.023 12.828 1 97.56 199 TYR A N 1
ATOM 1494 C CA . TYR A 1 199 ? 0.222 -2.643 12.117 1 97.56 199 TYR A CA 1
ATOM 1495 C C . TYR A 1 199 ? 0.754 -3.848 12.891 1 97.56 199 TYR A C 1
ATOM 1497 O O . TYR A 1 199 ? 1.741 -4.465 12.477 1 97.56 199 TYR A O 1
ATOM 1505 N N . SER A 1 200 ? 0.135 -4.156 14.008 1 97.56 200 SER A N 1
ATOM 1506 C CA . SER A 1 200 ? 0.461 -5.34 14.797 1 97.56 200 SER A CA 1
ATOM 1507 C C . SER A 1 200 ? -0.688 -6.344 14.781 1 97.56 200 SER A C 1
ATOM 1509 O O . SER A 1 200 ? -0.678 -7.316 15.547 1 97.56 200 SER A O 1
ATOM 1511 N N . SER A 1 201 ? -1.688 -6.102 13.969 1 97.44 201 SER A N 1
ATOM 1512 C CA . SER A 1 201 ? -2.934 -6.859 14.008 1 97.44 201 SER A CA 1
ATOM 1513 C C . SER A 1 201 ? -2.824 -8.156 13.219 1 97.44 201 SER A C 1
ATOM 1515 O O . SER A 1 201 ? -3.68 -9.039 13.336 1 97.44 201 SER A O 1
ATOM 1517 N N . GLY A 1 202 ? -1.804 -8.289 12.391 1 97.25 202 GLY A N 1
ATOM 1518 C CA . GLY A 1 202 ? -1.701 -9.414 11.469 1 97.25 202 GLY A CA 1
ATOM 1519 C C . GLY A 1 202 ? -2.432 -9.18 10.164 1 97.25 202 GLY A C 1
ATOM 1520 O O . GLY A 1 202 ? -2.525 -10.086 9.328 1 97.25 202 GLY A O 1
ATOM 1521 N N . ARG A 1 203 ? -2.994 -7.98 9.945 1 97.69 203 ARG A N 1
ATOM 1522 C CA . ARG A 1 203 ? -3.758 -7.617 8.758 1 97.69 203 ARG A CA 1
ATOM 1523 C C . ARG A 1 203 ? -3.141 -6.406 8.062 1 97.69 203 ARG A C 1
ATOM 1525 O O . ARG A 1 203 ? -2.465 -5.598 8.703 1 97.69 203 ARG A O 1
ATOM 1532 N N . PRO A 1 204 ? -3.332 -6.336 6.695 1 97.75 204 PRO A N 1
ATOM 1533 C CA . PRO A 1 204 ? -2.943 -5.066 6.07 1 97.75 204 PRO A CA 1
ATOM 1534 C C . PRO A 1 204 ? -3.627 -3.861 6.711 1 97.75 204 PRO A C 1
ATOM 1536 O O . PRO A 1 204 ? -4.797 -3.943 7.098 1 97.75 204 PRO A O 1
ATOM 1539 N N . ALA A 1 205 ? -2.869 -2.74 6.777 1 98.44 205 ALA A N 1
ATOM 1540 C CA . ALA A 1 205 ? -3.404 -1.589 7.496 1 98.44 205 ALA A CA 1
ATOM 1541 C C . ALA A 1 205 ? -2.992 -0.282 6.828 1 98.44 205 ALA A C 1
ATOM 1543 O O . ALA A 1 205 ? -1.949 -0.216 6.168 1 98.44 205 ALA A O 1
ATOM 1544 N N . TYR A 1 206 ? -3.859 0.694 6.957 1 98.44 206 TYR A N 1
ATOM 1545 C CA . TYR A 1 206 ? -3.621 2.08 6.57 1 98.44 206 TYR A CA 1
ATOM 1546 C C . TYR A 1 206 ? -3.748 3.01 7.773 1 98.44 206 TYR A C 1
ATOM 1548 O O . TYR A 1 206 ? -4.84 3.182 8.32 1 98.44 206 TYR A O 1
ATOM 1556 N N . GLY A 1 207 ? -2.627 3.502 8.156 1 97.12 207 GLY A N 1
ATOM 1557 C CA . GLY A 1 207 ? -2.609 4.367 9.328 1 97.12 207 GLY A CA 1
ATOM 1558 C C . GLY A 1 207 ? -2.227 5.797 9.008 1 97.12 207 GLY A C 1
ATOM 1559 O O . GLY A 1 207 ? -2.176 6.184 7.836 1 97.12 207 GLY A O 1
ATOM 1560 N N . VAL A 1 208 ? -2.129 6.57 10.039 1 97 208 VAL A N 1
ATOM 1561 C CA . VAL A 1 208 ? -1.773 7.984 9.961 1 97 208 VAL A CA 1
ATOM 1562 C C . VAL A 1 208 ? -0.609 8.281 10.898 1 97 208 VAL A C 1
ATOM 1564 O O . VAL A 1 208 ? 0.007 7.359 11.445 1 97 208 VAL A O 1
ATOM 1567 N N . GLY A 1 209 ? -0.201 9.477 11.047 1 94 209 GLY A N 1
ATOM 1568 C CA . GLY A 1 209 ? 0.821 9.93 11.969 1 94 209 GLY A CA 1
ATOM 1569 C C . GLY A 1 209 ? 0.513 11.289 12.578 1 94 209 GLY A C 1
ATOM 1570 O O . GLY A 1 209 ? -0.463 11.938 12.195 1 94 209 GLY A O 1
ATOM 1571 N N . PRO A 1 210 ? 1.318 11.625 13.539 1 93.31 210 PRO A N 1
ATOM 1572 C CA . PRO A 1 210 ? 1.094 12.93 14.164 1 93.31 210 PRO A CA 1
ATOM 1573 C C . PRO A 1 210 ? 1.215 14.086 13.172 1 93.31 210 PRO A C 1
ATOM 1575 O O . PRO A 1 210 ? 2.074 14.062 12.289 1 93.31 210 PRO A O 1
ATOM 1578 N N . GLY A 1 211 ? 0.302 15.055 13.43 1 94.44 211 GLY A N 1
ATOM 1579 C CA . GLY A 1 211 ? 0.245 16.219 12.562 1 94.44 211 GLY A CA 1
ATOM 1580 C C . GLY A 1 211 ? 1.104 17.375 13.047 1 94.44 211 GLY A C 1
ATOM 1581 O O . GLY A 1 211 ? 0.696 18.125 13.93 1 94.44 211 GLY A O 1
ATOM 1582 N N . ASN A 1 212 ? 2.363 17.656 12.625 1 97.5 212 ASN A N 1
ATOM 1583 C CA . ASN A 1 212 ? 3.246 18.766 12.969 1 97.5 212 ASN A CA 1
ATOM 1584 C C . ASN A 1 212 ? 3.611 19.609 11.742 1 97.5 212 ASN A C 1
ATOM 1586 O O . ASN A 1 212 ? 4.789 19.766 11.43 1 97.5 212 ASN A O 1
ATOM 1590 N N . SER A 1 213 ? 2.604 20.219 11.156 1 98.5 213 SER A N 1
ATOM 1591 C CA . SER A 1 213 ? 2.793 20.906 9.883 1 98.5 213 SER A CA 1
ATOM 1592 C C . SER A 1 213 ? 3.666 22.156 10.055 1 98.5 213 SER A C 1
ATOM 1594 O O . SER A 1 213 ? 3.215 23.172 10.586 1 98.5 213 SER A O 1
ATOM 1596 N N . GLN A 1 214 ? 4.898 22.094 9.609 1 98.81 214 GLN A N 1
ATOM 1597 C CA . GLN A 1 214 ? 5.809 23.234 9.594 1 98.81 214 GLN A CA 1
ATOM 1598 C C . GLN A 1 214 ? 5.527 24.141 8.398 1 98.81 214 GLN A C 1
ATOM 1600 O O . GLN A 1 214 ? 5.32 23.656 7.285 1 98.81 214 GLN A O 1
ATOM 1605 N N . VAL A 1 215 ? 5.523 25.469 8.648 1 98.94 215 VAL A N 1
ATOM 1606 C CA . VAL A 1 215 ? 5.191 26.391 7.566 1 98.94 215 VAL A CA 1
ATOM 1607 C C . VAL A 1 215 ? 6.355 27.359 7.336 1 98.94 215 VAL A C 1
ATOM 1609 O O . VAL A 1 215 ? 6.738 28.094 8.234 1 98.94 215 VAL A O 1
ATOM 1612 N N . ILE A 1 216 ? 6.887 27.328 6.184 1 98.94 216 ILE A N 1
ATOM 1613 C CA . ILE A 1 216 ? 7.957 28.234 5.785 1 98.94 216 ILE A CA 1
ATOM 1614 C C . ILE A 1 216 ? 7.375 29.438 5.051 1 98.94 216 ILE A C 1
ATOM 1616 O O . ILE A 1 216 ? 6.59 29.281 4.109 1 98.94 216 ILE A O 1
ATOM 1620 N N . VAL A 1 217 ? 7.648 30.641 5.531 1 98.94 217 VAL A N 1
ATOM 1621 C CA . VAL A 1 217 ? 7.344 31.875 4.82 1 98.94 217 VAL A CA 1
ATOM 1622 C C . VAL A 1 217 ? 8.602 32.406 4.137 1 98.94 217 VAL A C 1
ATOM 1624 O O . VAL A 1 217 ? 9.539 32.844 4.805 1 98.94 217 VAL A O 1
ATOM 1627 N N . ASP A 1 218 ? 8.578 32.375 2.873 1 98.88 218 ASP A N 1
ATOM 1628 C CA . ASP A 1 218 ? 9.75 32.719 2.076 1 98.88 218 ASP A CA 1
ATOM 1629 C C . ASP A 1 218 ? 9.961 34.219 2.037 1 98.88 218 ASP A C 1
ATOM 1631 O O . ASP A 1 218 ? 8.992 35 2.084 1 98.88 218 ASP A O 1
ATOM 1635 N N . LYS A 1 219 ? 11.234 34.625 1.906 1 98.31 219 LYS A N 1
ATOM 1636 C CA . LYS A 1 219 ? 11.586 36.031 1.829 1 98.31 219 LYS A CA 1
ATOM 1637 C C . LYS A 1 219 ? 10.953 36.688 0.606 1 98.31 219 LYS A C 1
ATOM 1639 O O . LYS A 1 219 ? 11.008 36.156 -0.497 1 98.31 219 LYS A O 1
ATOM 1644 N N . GLY A 1 220 ? 10.312 37.781 0.865 1 97.38 220 GLY A N 1
ATOM 1645 C CA . GLY A 1 220 ? 9.789 38.562 -0.242 1 97.38 220 GLY A CA 1
ATOM 1646 C C . GLY A 1 220 ? 8.367 38.219 -0.608 1 97.38 220 GLY A C 1
ATOM 1647 O O . GLY A 1 220 ? 7.738 38.875 -1.429 1 97.38 220 GLY A O 1
ATOM 1648 N N . TYR A 1 221 ? 7.801 37.125 -0.094 1 98.44 221 TYR A N 1
ATOM 1649 C CA . TYR A 1 221 ? 6.406 36.781 -0.344 1 98.44 221 TYR A CA 1
ATOM 1650 C C . TYR A 1 221 ? 5.465 37.844 0.205 1 98.44 221 TYR A C 1
ATOM 1652 O O . TYR A 1 221 ? 5.895 38.75 0.925 1 98.44 221 TYR A O 1
ATOM 1660 N N . ASP A 1 222 ? 4.199 37.844 -0.169 1 98.69 222 ASP A N 1
ATOM 1661 C CA . ASP A 1 222 ? 3.137 38.656 0.431 1 98.69 222 ASP A CA 1
ATOM 1662 C C . ASP A 1 222 ? 2.846 38.188 1.859 1 98.69 222 ASP A C 1
ATOM 1664 O O . ASP A 1 222 ? 2.025 37.281 2.076 1 98.69 222 ASP A O 1
ATOM 1668 N N . TYR A 1 223 ? 3.477 38.875 2.844 1 98.81 223 TYR A N 1
ATOM 1669 C CA . TYR A 1 223 ? 3.41 38.438 4.234 1 98.81 223 TYR A CA 1
ATOM 1670 C C . TYR A 1 223 ? 1.986 38.562 4.77 1 98.81 223 TYR A C 1
ATOM 1672 O O . TYR A 1 223 ? 1.584 37.781 5.637 1 98.81 223 TYR A O 1
ATOM 1680 N N . ASN A 1 224 ? 1.242 39.5 4.305 1 98.81 224 ASN A N 1
ATOM 1681 C CA . ASN A 1 224 ? -0.154 39.625 4.715 1 98.81 224 ASN A CA 1
ATOM 1682 C C . ASN A 1 224 ? -0.968 38.406 4.27 1 98.81 224 ASN A C 1
ATOM 1684 O O . ASN A 1 224 ? -1.749 37.875 5.051 1 98.81 224 ASN A O 1
ATOM 1688 N N . LYS A 1 225 ? -0.772 38.031 3.037 1 98.69 225 LYS A N 1
ATOM 1689 C CA . LYS A 1 225 ? -1.458 36.844 2.523 1 98.69 225 LYS A CA 1
ATOM 1690 C C . LYS A 1 225 ? -1.037 35.594 3.283 1 98.69 225 LYS A C 1
ATOM 1692 O O . LYS A 1 225 ? -1.876 34.75 3.629 1 98.69 225 LYS A O 1
ATOM 1697 N N . ALA A 1 226 ? 0.233 35.469 3.52 1 98.81 226 ALA A N 1
ATOM 1698 C CA . ALA A 1 226 ? 0.731 34.312 4.293 1 98.81 226 ALA A CA 1
ATOM 1699 C C . ALA A 1 226 ? 0.079 34.281 5.672 1 98.81 226 ALA A C 1
ATOM 1701 O O . ALA A 1 226 ? -0.378 33.219 6.109 1 98.81 226 ALA A O 1
ATOM 1702 N N . ALA A 1 227 ? 0.042 35.406 6.348 1 98.88 227 ALA A N 1
ATOM 1703 C CA . ALA A 1 227 ? -0.552 35.5 7.684 1 98.88 227 ALA A CA 1
ATOM 1704 C C . ALA A 1 227 ? -2.02 35.062 7.648 1 98.88 227 ALA A C 1
ATOM 1706 O O . ALA A 1 227 ? -2.473 34.312 8.5 1 98.88 227 ALA A O 1
ATOM 1707 N N . GLN A 1 228 ? -2.732 35.562 6.691 1 98.81 228 GLN A N 1
ATOM 1708 C CA . GLN A 1 228 ? -4.145 35.219 6.555 1 98.81 228 GLN A CA 1
ATOM 1709 C C . GLN A 1 228 ? -4.336 33.719 6.375 1 98.81 228 GLN A C 1
ATOM 1711 O O . GLN A 1 228 ? -5.172 33.125 7.047 1 98.81 228 GLN A O 1
ATOM 1716 N N . ASP A 1 229 ? -3.588 33.125 5.469 1 98.69 229 ASP A N 1
ATOM 1717 C CA . ASP A 1 229 ? -3.705 31.703 5.199 1 98.69 229 ASP A CA 1
ATOM 1718 C C . ASP A 1 229 ? -3.332 30.891 6.43 1 98.69 229 ASP A C 1
ATOM 1720 O O . ASP A 1 229 ? -4.047 29.953 6.797 1 98.69 229 ASP A O 1
ATOM 1724 N N . ILE A 1 230 ? -2.223 31.219 7.062 1 98.94 230 ILE A N 1
ATOM 1725 C CA . ILE A 1 230 ? -1.708 30.453 8.195 1 98.94 230 ILE A CA 1
ATOM 1726 C C . ILE A 1 230 ? -2.682 30.547 9.367 1 98.94 230 ILE A C 1
ATOM 1728 O O . ILE A 1 230 ? -2.977 29.547 10.023 1 98.94 230 ILE A O 1
ATOM 1732 N N . ILE A 1 231 ? -3.205 31.781 9.633 1 98.88 231 ILE A N 1
ATOM 1733 C CA . ILE A 1 231 ? -4.168 31.969 10.711 1 98.88 231 ILE A CA 1
ATOM 1734 C C . ILE A 1 231 ? -5.445 31.188 10.406 1 98.88 231 ILE A C 1
ATOM 1736 O O . ILE A 1 231 ? -5.996 30.531 11.289 1 98.88 231 ILE A O 1
ATOM 1740 N N . THR A 1 232 ? -5.871 31.25 9.156 1 98.62 232 THR A N 1
ATOM 1741 C CA . THR A 1 232 ? -7.059 30.516 8.75 1 98.62 232 THR A CA 1
ATOM 1742 C C . THR A 1 232 ? -6.898 29.016 9.047 1 98.62 232 THR A C 1
ATOM 1744 O O . THR A 1 232 ? -7.797 28.391 9.602 1 98.62 232 THR A O 1
ATOM 1747 N N . GLY A 1 233 ? -5.789 28.469 8.703 1 98.38 233 GLY A N 1
ATOM 1748 C CA . GLY A 1 233 ? -5.543 27.062 8.93 1 98.38 233 GLY A CA 1
ATOM 1749 C C . GLY A 1 233 ? -5.402 26.719 10.398 1 98.38 233 GLY A C 1
ATOM 1750 O O . GLY A 1 233 ? -5.949 25.703 10.859 1 98.38 233 GLY A O 1
ATOM 1751 N N . ARG A 1 234 ? -4.668 27.547 11.117 1 98.62 234 ARG A N 1
ATOM 1752 C CA . ARG A 1 234 ? -4.355 27.219 12.508 1 98.62 234 ARG A CA 1
ATOM 1753 C C . ARG A 1 234 ? -5.594 27.328 13.391 1 98.62 234 ARG A C 1
ATOM 1755 O O . ARG A 1 234 ? -5.773 26.547 14.32 1 98.62 234 ARG A O 1
ATOM 1762 N N . LYS A 1 235 ? -6.41 28.281 13.109 1 98.31 235 LYS A N 1
ATOM 1763 C CA . LYS A 1 235 ? -7.555 28.516 13.984 1 98.31 235 LYS A CA 1
ATOM 1764 C C . LYS A 1 235 ? -8.703 27.562 13.656 1 98.31 235 LYS A C 1
ATOM 1766 O O . LYS A 1 235 ? -9.648 27.438 14.43 1 98.31 235 LYS A O 1
ATOM 1771 N N . TYR A 1 236 ? -8.648 26.953 12.477 1 98.25 236 TYR A N 1
ATOM 1772 C CA . TYR A 1 236 ? -9.75 26.109 12.023 1 98.25 236 TYR A CA 1
ATOM 1773 C C . TYR A 1 236 ? -10.055 25.016 13.039 1 98.25 236 TYR A C 1
ATOM 1775 O O . TYR A 1 236 ? -9.172 24.219 13.398 1 98.25 236 TYR A O 1
ATOM 1783 N N . ASP A 1 237 ? -11.305 25 13.5 1 98.5 237 ASP A N 1
ATOM 1784 C CA . ASP A 1 237 ? -11.805 24.031 14.461 1 98.5 237 ASP A CA 1
ATOM 1785 C C . ASP A 1 237 ? -10.938 24 15.719 1 98.5 237 ASP A C 1
ATOM 1787 O O . ASP A 1 237 ? -10.68 22.922 16.266 1 98.5 237 ASP A O 1
ATOM 1791 N N . ASN A 1 238 ? -10.422 25.172 16.094 1 98.44 238 ASN A N 1
ATOM 1792 C CA . ASN A 1 238 ? -9.539 25.391 17.25 1 98.44 238 ASN A CA 1
ATOM 1793 C C . ASN A 1 238 ? -8.266 24.547 17.125 1 98.44 238 ASN A C 1
ATOM 1795 O O . ASN A 1 238 ? -7.762 24.047 18.125 1 98.44 238 ASN A O 1
ATOM 1799 N N . GLY A 1 239 ? -7.797 24.297 15.977 1 97.62 239 GLY A N 1
ATOM 1800 C CA . GLY A 1 239 ? -6.473 23.766 15.727 1 97.62 239 GLY A CA 1
ATOM 1801 C C . GLY A 1 239 ? -6.406 22.25 15.875 1 97.62 239 GLY A C 1
ATOM 1802 O O . GLY A 1 239 ? -5.32 21.688 16.016 1 97.62 239 GLY A O 1
ATOM 1803 N N . ILE A 1 240 ? -7.523 21.531 15.797 1 96.5 240 ILE A N 1
ATOM 1804 C CA . ILE A 1 240 ? -7.473 20.094 16.094 1 96.5 240 ILE A CA 1
ATOM 1805 C C . ILE A 1 240 ? -7.219 19.328 14.797 1 96.5 240 ILE A C 1
ATOM 1807 O O . ILE A 1 240 ? -6.957 18.125 14.836 1 96.5 240 ILE A O 1
ATOM 1811 N N . ILE A 1 241 ? -7.254 19.984 13.664 1 96 241 ILE A N 1
ATOM 1812 C CA . ILE A 1 241 ? -6.98 19.297 12.406 1 96 241 ILE A CA 1
ATOM 1813 C C . ILE A 1 241 ? -5.5 18.938 12.328 1 96 241 ILE A C 1
ATOM 1815 O O . ILE A 1 241 ? -4.637 19.781 12.586 1 96 241 ILE A O 1
ATOM 1819 N N . CYS A 1 242 ? -5.215 17.766 11.969 1 95.94 242 CYS A N 1
ATOM 1820 C CA . CYS A 1 242 ? -3.848 17.266 12.055 1 95.94 242 CYS A CA 1
ATOM 1821 C C . CYS A 1 242 ? -2.934 18 11.078 1 95.94 242 CYS A C 1
ATOM 1823 O O . CYS A 1 242 ? -1.732 18.125 11.32 1 95.94 242 CYS A O 1
ATOM 1825 N N . SER A 1 243 ? -3.43 18.5 9.953 1 97.5 243 SER A N 1
ATOM 1826 C CA . SER A 1 243 ? -2.6 19.172 8.961 1 97.5 243 SER A CA 1
ATOM 1827 C C . SER A 1 243 ? -2.494 20.656 9.25 1 97.5 243 SER A C 1
ATOM 1829 O O . SER A 1 243 ? -1.895 21.406 8.477 1 97.5 243 SER A O 1
ATOM 1831 N N . SER A 1 244 ? -3.031 21.109 10.32 1 97.5 244 SER A N 1
ATOM 1832 C CA . SER A 1 244 ? -3.035 22.531 10.648 1 97.5 244 SER A CA 1
ATOM 1833 C C . SER A 1 244 ? -1.62 23.047 10.883 1 97.5 244 SER A C 1
ATOM 1835 O O . SER A 1 244 ? -0.754 22.312 11.359 1 97.5 244 SER A O 1
ATOM 1837 N N . GLU A 1 245 ? -1.427 24.297 10.648 1 98.5 245 GLU A N 1
ATOM 1838 C CA . GLU A 1 245 ? -0.139 24.953 10.852 1 98.5 245 GLU A CA 1
ATOM 1839 C C . GLU A 1 245 ? 0.314 24.859 12.305 1 98.5 245 GLU A C 1
ATOM 1841 O O . GLU A 1 245 ? -0.495 25 13.219 1 98.5 245 GLU A O 1
ATOM 1846 N N . GLN A 1 246 ? 1.596 24.578 12.492 1 98.56 246 GLN A N 1
ATOM 1847 C CA . GLN A 1 246 ? 2.135 24.438 13.844 1 98.56 246 GLN A CA 1
ATOM 1848 C C . GLN A 1 246 ? 3.223 25.469 14.109 1 98.56 246 GLN A C 1
ATOM 1850 O O . GLN A 1 246 ? 3.551 25.75 15.266 1 98.56 246 GLN A O 1
ATOM 1855 N N . SER A 1 247 ? 3.814 26 13.023 1 98.62 247 SER A N 1
ATOM 1856 C CA . SER A 1 247 ? 4.918 26.938 13.148 1 98.62 247 SER A CA 1
ATOM 1857 C C . SER A 1 247 ? 4.879 27.984 12.039 1 98.62 247 SER A C 1
ATOM 1859 O O . SER A 1 247 ? 4.137 27.844 11.07 1 98.62 247 SER A O 1
ATOM 1861 N N . VAL A 1 248 ? 5.527 29.062 12.289 1 98.75 248 VAL A N 1
ATOM 1862 C CA . VAL A 1 248 ? 5.871 30.078 11.289 1 98.75 248 VAL A CA 1
ATOM 1863 C C . VAL A 1 248 ? 7.383 30.266 11.25 1 98.75 248 VAL A C 1
ATOM 1865 O O . VAL A 1 248 ? 7.973 30.812 12.18 1 98.75 248 VAL A O 1
ATOM 1868 N N . ILE A 1 249 ? 7.977 29.766 10.242 1 98.94 249 ILE A N 1
ATOM 1869 C CA . ILE A 1 249 ? 9.406 29.938 10.031 1 98.94 249 ILE A CA 1
ATOM 1870 C C . ILE A 1 249 ? 9.656 31.078 9.055 1 98.94 249 ILE A C 1
ATOM 1872 O O . ILE A 1 249 ? 9.453 30.938 7.852 1 98.94 249 ILE A O 1
ATOM 1876 N N . ALA A 1 250 ? 10.133 32.219 9.562 1 98.88 250 ALA A N 1
ATOM 1877 C CA . ALA A 1 250 ? 10.133 33.469 8.828 1 98.88 250 ALA A CA 1
ATOM 1878 C C . ALA A 1 250 ? 11.555 34 8.633 1 98.88 250 ALA A C 1
ATOM 1880 O O . ALA A 1 250 ? 12.445 33.719 9.438 1 98.88 250 ALA A O 1
ATOM 1881 N N . PRO A 1 251 ? 11.773 34.781 7.59 1 98.81 251 PRO A N 1
ATOM 1882 C CA . PRO A 1 251 ? 13.109 35.375 7.395 1 98.81 251 PRO A CA 1
ATOM 1883 C C . PRO A 1 251 ? 13.477 36.375 8.484 1 98.81 251 PRO A C 1
ATOM 1885 O O . PRO A 1 251 ? 12.695 37.281 8.797 1 98.81 251 PRO A O 1
ATOM 1888 N N . ALA A 1 252 ? 14.68 36.219 8.938 1 98.56 252 ALA A N 1
ATOM 1889 C CA . ALA A 1 252 ? 15.172 37.062 10.008 1 98.56 252 ALA A CA 1
ATOM 1890 C C . ALA A 1 252 ? 15.141 38.531 9.586 1 98.56 252 ALA A C 1
ATOM 1892 O O . ALA A 1 252 ? 14.766 39.406 10.383 1 98.56 252 ALA A O 1
ATOM 1893 N N . GLU A 1 253 ? 15.477 38.812 8.422 1 98.12 253 GLU A N 1
ATOM 1894 C CA . GLU A 1 253 ? 15.57 40.188 7.922 1 98.12 253 GLU A CA 1
ATOM 1895 C C . GLU A 1 253 ? 14.195 40.844 7.863 1 98.12 253 GLU A C 1
ATOM 1897 O O . GLU A 1 253 ? 14.078 42.062 7.969 1 98.12 253 GLU A O 1
ATOM 1902 N N . ASP A 1 254 ? 13.164 40.031 7.711 1 98.44 254 ASP A N 1
ATOM 1903 C CA . ASP A 1 254 ? 11.805 40.562 7.59 1 98.44 254 ASP A CA 1
ATOM 1904 C C . ASP A 1 254 ? 10.922 40.094 8.742 1 98.44 254 ASP A C 1
ATOM 1906 O O . ASP A 1 254 ? 9.695 40.094 8.633 1 98.44 254 ASP A O 1
ATOM 1910 N N . TYR A 1 255 ? 11.484 39.656 9.734 1 98.5 255 TYR A N 1
ATOM 1911 C CA . TYR A 1 255 ? 10.766 39 10.812 1 98.5 255 TYR A CA 1
ATOM 1912 C C . TYR A 1 255 ? 9.688 39.906 11.391 1 98.5 255 TYR A C 1
ATOM 1914 O O . TYR A 1 255 ? 8.539 39.5 11.57 1 98.5 255 TYR A O 1
ATOM 1922 N N . ASP A 1 256 ? 10.031 41.156 11.648 1 98.44 256 ASP A N 1
ATOM 1923 C CA . ASP A 1 256 ? 9.086 42.094 12.242 1 98.44 256 ASP A CA 1
ATOM 1924 C C . ASP A 1 256 ? 7.91 42.375 11.312 1 98.44 256 ASP A C 1
ATOM 1926 O O . ASP A 1 256 ? 6.777 42.531 11.766 1 98.44 256 ASP A O 1
ATOM 1930 N N . LYS A 1 257 ? 8.25 42.406 10.055 1 98.69 257 LYS A N 1
ATOM 1931 C CA . LYS A 1 257 ? 7.188 42.594 9.078 1 98.69 257 LYS A CA 1
ATOM 1932 C C . LYS A 1 257 ? 6.219 41.406 9.086 1 98.69 257 LYS A C 1
ATOM 1934 O O . LYS A 1 257 ? 5.004 41.594 8.977 1 98.69 257 LYS A O 1
ATOM 1939 N N . VAL A 1 258 ? 6.73 40.219 9.164 1 98.88 258 VAL A N 1
ATOM 1940 C CA . VAL A 1 258 ? 5.906 39 9.195 1 98.88 258 VAL A CA 1
ATOM 1941 C C . VAL A 1 258 ? 5.027 39.031 10.445 1 98.88 258 VAL A C 1
ATOM 1943 O O . VAL A 1 258 ? 3.814 38.812 10.359 1 98.88 258 VAL A O 1
ATOM 1946 N N . ILE A 1 259 ? 5.629 39.281 11.602 1 98.75 259 ILE A N 1
ATOM 1947 C CA . ILE A 1 259 ? 4.891 39.281 12.859 1 98.75 259 ILE A CA 1
ATOM 1948 C C . ILE A 1 259 ? 3.824 40.375 12.836 1 98.75 259 ILE A C 1
ATOM 1950 O O . ILE A 1 259 ? 2.705 40.188 13.312 1 98.75 259 ILE A O 1
ATOM 1954 N N . ALA A 1 260 ? 4.215 41.531 12.289 1 98.81 260 ALA A N 1
ATOM 1955 C CA . ALA A 1 260 ? 3.242 42.625 12.172 1 98.81 260 ALA A CA 1
ATOM 1956 C C . ALA A 1 260 ? 2.031 42.188 11.352 1 98.81 260 ALA A C 1
ATOM 1958 O O . ALA A 1 260 ? 0.894 42.531 11.688 1 98.81 260 ALA A O 1
ATOM 1959 N N . ALA A 1 261 ? 2.293 41.5 10.266 1 98.88 261 ALA A N 1
ATOM 1960 C CA . ALA A 1 261 ? 1.204 41 9.438 1 98.88 261 ALA A CA 1
ATOM 1961 C C . ALA A 1 261 ? 0.303 40.062 10.234 1 98.88 261 ALA A C 1
ATOM 1963 O O . ALA A 1 261 ? -0.923 40.094 10.109 1 98.88 261 ALA A O 1
ATOM 1964 N N . PHE A 1 262 ? 0.853 39.188 11.055 1 98.88 262 PHE A N 1
ATOM 1965 C CA . PHE A 1 262 ? 0.075 38.281 11.891 1 98.88 262 PHE A CA 1
ATOM 1966 C C . PHE A 1 262 ? -0.79 39.062 12.875 1 98.88 262 PHE A C 1
ATOM 1968 O O . PHE A 1 262 ? -1.981 38.781 13.023 1 98.88 262 PHE A O 1
ATOM 1975 N N . VAL A 1 263 ? -0.204 40.031 13.539 1 98.69 263 VAL A N 1
ATOM 1976 C CA . VAL A 1 263 ? -0.914 40.844 14.539 1 98.69 263 VAL A CA 1
ATOM 1977 C C . VAL A 1 263 ? -2.047 41.625 13.867 1 98.69 263 VAL A C 1
ATOM 1979 O O . VAL A 1 263 ? -3.162 41.656 14.391 1 98.69 263 VAL A O 1
ATOM 1982 N N . GLU A 1 264 ? -1.73 42.156 12.727 1 98.5 264 GLU A N 1
ATOM 1983 C CA . GLU A 1 264 ? -2.732 42.906 11.992 1 98.5 264 GLU A CA 1
ATOM 1984 C C . GLU A 1 264 ? -3.918 42.031 11.602 1 98.5 264 GLU A C 1
ATOM 1986 O O . GLU A 1 264 ? -5.031 42.531 11.422 1 98.5 264 GLU A O 1
ATOM 1991 N N . ASN A 1 265 ? -3.662 40.812 11.5 1 98.69 265 ASN A N 1
ATOM 1992 C CA . ASN A 1 265 ? -4.723 39.875 11.094 1 98.69 265 ASN A CA 1
ATOM 1993 C C . ASN A 1 265 ? -5.297 39.125 12.289 1 98.69 265 ASN A C 1
ATOM 1995 O O . ASN A 1 265 ? -5.969 38.125 12.125 1 98.69 265 ASN A O 1
ATOM 1999 N N . GLY A 1 266 ? -5.012 39.562 13.523 1 98.56 266 GLY A N 1
ATOM 2000 C CA . GLY A 1 266 ? -5.754 39.094 14.68 1 98.56 266 GLY A CA 1
ATOM 2001 C C . GLY A 1 266 ? -4.945 38.156 15.57 1 98.56 266 GLY A C 1
ATOM 2002 O O . GLY A 1 266 ? -5.484 37.562 16.5 1 98.56 266 GLY A O 1
ATOM 2003 N N . ALA A 1 267 ? -3.654 38.031 15.312 1 98.81 267 ALA A N 1
ATOM 2004 C CA . ALA A 1 267 ? -2.812 37.188 16.172 1 98.81 267 ALA A CA 1
ATOM 2005 C C . ALA A 1 267 ? -2.326 37.969 17.391 1 98.81 267 ALA A C 1
ATOM 2007 O O . ALA A 1 267 ? -2.217 39.219 17.344 1 98.81 267 ALA A O 1
ATOM 2008 N N . PHE A 1 268 ? -2.154 37.281 18.5 1 98.75 268 PHE A N 1
ATOM 2009 C CA . PHE A 1 268 ? -1.476 37.781 19.672 1 98.75 268 PHE A CA 1
ATOM 2010 C C . PHE A 1 268 ? -0.053 37.25 19.766 1 98.75 268 PHE A C 1
ATOM 2012 O O . PHE A 1 268 ? 0.152 36.062 20.062 1 98.75 268 PHE A O 1
ATOM 2019 N N . TYR A 1 269 ? 0.893 38.156 19.5 1 98.75 269 TYR A N 1
ATOM 2020 C CA . TYR A 1 269 ? 2.293 37.75 19.5 1 98.75 269 TYR A CA 1
ATOM 2021 C C . TYR A 1 269 ? 2.91 37.938 20.891 1 98.75 269 TYR A C 1
ATOM 2023 O O . TYR A 1 269 ? 2.736 39 21.5 1 98.75 269 TYR A O 1
ATOM 2031 N N . VAL A 1 270 ? 3.594 36.938 21.359 1 98.62 270 VAL A N 1
ATOM 2032 C CA . VAL A 1 270 ? 4.254 37 22.656 1 98.62 270 VAL A CA 1
ATOM 2033 C C . VAL A 1 270 ? 5.758 36.781 22.484 1 98.62 270 VAL A C 1
ATOM 2035 O O . VAL A 1 270 ? 6.195 35.75 21.969 1 98.62 270 VAL A O 1
ATOM 2038 N N . GLU A 1 271 ? 6.535 37.625 22.953 1 96.69 271 GLU A N 1
ATOM 2039 C CA . GLU A 1 271 ? 7.98 37.531 22.781 1 96.69 271 GLU A CA 1
ATOM 2040 C C . GLU A 1 271 ? 8.695 37.531 24.141 1 96.69 271 GLU A C 1
ATOM 2042 O O . GLU A 1 271 ? 9.836 37.062 24.234 1 96.69 271 GLU A O 1
ATOM 2047 N N . ASP A 1 272 ? 8.055 38.188 25.156 1 97.12 272 ASP A N 1
ATOM 2048 C CA . ASP A 1 272 ? 8.719 38.219 26.453 1 97.12 272 ASP A CA 1
ATOM 2049 C C . ASP A 1 272 ? 8.82 36.812 27.031 1 97.12 272 ASP A C 1
ATOM 2051 O O . ASP A 1 272 ? 7.836 36.062 27.062 1 97.12 272 ASP A O 1
ATOM 2055 N N . GLU A 1 273 ? 9.891 36.438 27.5 1 97.12 273 GLU A N 1
ATOM 2056 C CA . GLU A 1 273 ? 10.25 35.062 27.875 1 97.12 273 GLU A CA 1
ATOM 2057 C C . GLU A 1 273 ? 9.344 34.562 28.984 1 97.12 273 GLU A C 1
ATOM 2059 O O . GLU A 1 273 ? 8.961 33.375 28.984 1 97.12 273 GLU A O 1
ATOM 2064 N N . GLU A 1 274 ? 9.039 35.344 29.906 1 97.94 274 GLU A N 1
ATOM 2065 C CA . GLU A 1 274 ? 8.219 34.938 31.047 1 97.94 274 GLU A CA 1
ATOM 2066 C C . GLU A 1 274 ? 6.84 34.469 30.594 1 97.94 274 GLU A C 1
ATOM 2068 O O . GLU A 1 274 ? 6.359 33.438 31.016 1 97.94 274 GLU A O 1
ATOM 2073 N N . THR A 1 275 ? 6.219 35.281 29.766 1 98.5 275 THR A N 1
ATOM 2074 C CA . THR A 1 275 ? 4.891 34.969 29.266 1 98.5 275 THR A CA 1
ATOM 2075 C C . THR A 1 275 ? 4.945 33.75 28.344 1 98.5 275 THR A C 1
ATOM 2077 O O . THR A 1 275 ? 4.055 32.906 28.375 1 98.5 275 THR A O 1
ATOM 2080 N N . VAL A 1 276 ? 5.996 33.625 27.5 1 98.56 276 VAL A N 1
ATOM 2081 C CA . VAL A 1 276 ? 6.152 32.469 26.641 1 98.56 276 VAL A CA 1
ATOM 2082 C C . VAL A 1 276 ? 6.242 31.203 27.484 1 98.56 276 VAL A C 1
ATOM 2084 O O . VAL A 1 276 ? 5.652 30.172 27.141 1 98.56 276 VAL A O 1
ATOM 2087 N N . GLU A 1 277 ? 6.953 31.312 28.578 1 98.06 277 GLU A N 1
ATOM 2088 C CA . GLU A 1 277 ? 7.129 30.156 29.469 1 98.06 277 GLU A CA 1
ATOM 2089 C C . GLU A 1 277 ? 5.805 29.734 30.078 1 98.06 277 GLU A C 1
ATOM 2091 O O . GLU A 1 277 ? 5.566 28.531 30.281 1 98.06 277 GLU A O 1
ATOM 2096 N N . LYS A 1 278 ? 4.949 30.719 30.438 1 98.25 278 LYS A N 1
ATOM 2097 C CA . LYS A 1 278 ? 3.623 30.391 30.953 1 98.25 278 LYS A CA 1
ATOM 2098 C C . LYS A 1 278 ? 2.846 29.547 29.953 1 98.25 278 LYS A C 1
ATOM 2100 O O . LYS A 1 278 ? 2.25 28.531 30.312 1 98.25 2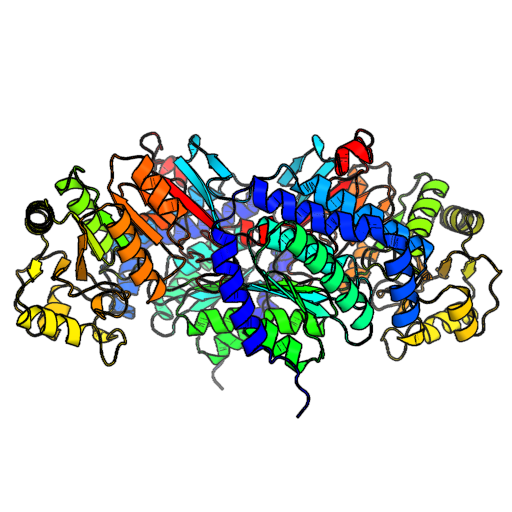78 LYS A O 1
ATOM 2105 N N . PHE A 1 279 ? 2.914 29.938 28.688 1 98.56 279 PHE A N 1
ATOM 2106 C CA . PHE A 1 279 ? 2.229 29.188 27.656 1 98.56 279 PHE A CA 1
ATOM 2107 C C . PHE A 1 279 ? 2.893 27.828 27.438 1 98.56 279 PHE A C 1
ATOM 2109 O O . PHE A 1 279 ? 2.211 26.797 27.344 1 98.56 279 PHE A O 1
ATOM 2116 N N . ARG A 1 280 ? 4.234 27.828 27.375 1 98.06 280 ARG A N 1
ATOM 2117 C CA . ARG A 1 280 ? 4.984 26.594 27.188 1 98.06 280 ARG A CA 1
ATOM 2118 C C . ARG A 1 280 ? 4.59 25.547 28.219 1 98.06 280 ARG A C 1
ATOM 2120 O O . ARG A 1 280 ? 4.297 24.406 27.875 1 98.06 280 ARG A O 1
ATOM 2127 N N . SER A 1 281 ? 4.512 25.938 29.469 1 97.81 281 SER A N 1
ATOM 2128 C CA . SER A 1 281 ? 4.215 25.031 30.578 1 97.81 281 SER A CA 1
ATOM 2129 C C . SER A 1 281 ? 2.754 24.594 30.562 1 97.81 281 SER A C 1
ATOM 2131 O O . SER A 1 281 ? 2.412 23.516 31.047 1 97.81 281 SER A O 1
ATOM 2133 N N . THR A 1 282 ? 1.921 25.453 30.047 1 98.31 282 THR A N 1
ATOM 2134 C CA . THR A 1 282 ? 0.501 25.141 29.938 1 98.31 282 THR A CA 1
ATOM 2135 C C . THR A 1 282 ? 0.257 24.141 28.812 1 98.31 282 THR A C 1
ATOM 2137 O O . THR A 1 282 ? -0.537 23.203 28.953 1 98.31 282 THR A O 1
ATOM 2140 N N . LEU A 1 283 ? 0.976 24.297 27.703 1 98.44 283 LEU A N 1
ATOM 2141 C CA . LEU A 1 283 ? 0.767 23.5 26.516 1 98.44 283 LEU A CA 1
ATOM 2142 C C . LEU A 1 283 ? 1.361 22.094 26.672 1 98.44 283 LEU A C 1
ATOM 2144 O O . LEU A 1 283 ? 0.823 21.125 26.141 1 98.44 283 LEU A O 1
ATOM 2148 N N . PHE A 1 284 ? 2.459 22.078 27.328 1 98.06 284 PHE A N 1
ATOM 2149 C CA . PHE A 1 284 ? 3.17 20.812 27.469 1 98.06 284 PHE A CA 1
ATOM 2150 C C . PHE A 1 284 ? 3.496 20.531 28.938 1 98.06 284 PHE A C 1
ATOM 2152 O O . PHE A 1 284 ? 3.926 21.438 29.656 1 98.06 284 PHE A O 1
ATOM 2159 N N . LYS A 1 285 ? 3.172 19.375 29.375 1 95.81 285 LYS A N 1
ATOM 2160 C CA . LYS A 1 285 ? 3.518 18.859 30.703 1 95.81 285 LYS A CA 1
ATOM 2161 C C . LYS A 1 285 ? 4.449 17.656 30.609 1 95.81 285 LYS A C 1
ATOM 2163 O O . LYS A 1 285 ? 4.07 16.609 30.078 1 95.81 285 LYS A O 1
ATOM 2168 N N . ASP A 1 286 ? 5.688 17.75 31.062 1 94.12 286 ASP A N 1
ATOM 2169 C CA . ASP A 1 286 ? 6.691 16.688 31 1 94.12 286 ASP A CA 1
ATOM 2170 C C . ASP A 1 286 ? 6.922 16.234 29.562 1 94.12 286 ASP A C 1
ATOM 2172 O O . ASP A 1 286 ? 6.93 15.031 29.266 1 94.12 286 ASP A O 1
ATOM 2176 N N . GLY A 1 287 ? 6.879 17.219 28.672 1 93.56 287 GLY A N 1
ATOM 2177 C CA . GLY A 1 287 ? 7.211 16.938 27.281 1 93.56 287 GLY A CA 1
ATOM 2178 C C . GLY A 1 287 ? 6.031 16.438 26.469 1 93.56 287 GLY A C 1
ATOM 2179 O O . GLY A 1 287 ? 6.141 16.25 25.266 1 93.56 287 GLY A O 1
ATOM 2180 N N . LYS A 1 288 ? 4.879 16.344 27.188 1 94.69 288 LYS A N 1
ATOM 2181 C CA . LYS A 1 288 ? 3.676 15.852 26.516 1 94.69 288 LYS A CA 1
ATOM 2182 C C . LYS A 1 288 ? 2.607 16.938 26.438 1 94.69 288 LYS A C 1
ATOM 2184 O O . LYS A 1 288 ? 2.5 17.781 27.328 1 94.69 288 LYS A O 1
ATOM 2189 N N . ILE A 1 289 ? 1.916 16.859 25.328 1 96.19 289 ILE A N 1
ATOM 2190 C CA . ILE A 1 289 ? 0.863 17.859 25.141 1 96.19 289 ILE A CA 1
ATOM 2191 C C . ILE A 1 289 ? -0.16 17.75 26.281 1 96.19 289 ILE A C 1
ATOM 2193 O O . ILE A 1 289 ? -0.514 16.641 26.688 1 96.19 289 ILE A O 1
ATOM 2197 N N . ASN A 1 290 ? -0.611 18.859 26.797 1 97.06 290 ASN A N 1
ATOM 2198 C CA . ASN A 1 290 ? -1.652 18.953 27.812 1 97.06 290 ASN A CA 1
ATOM 2199 C C . ASN A 1 290 ? -3.033 18.672 27.234 1 97.06 290 ASN A C 1
ATOM 2201 O O . ASN A 1 290 ? -3.527 19.438 26.406 1 97.06 290 ASN A O 1
ATOM 2205 N N . SER A 1 291 ? -3.699 17.625 27.656 1 94.94 291 SER A N 1
ATOM 2206 C CA . SER A 1 291 ? -4.984 17.219 27.109 1 94.94 291 SER A CA 1
ATOM 2207 C C . SER A 1 291 ? -6.043 18.297 27.312 1 94.94 291 SER A C 1
ATOM 2209 O O . SER A 1 291 ? -7.004 18.391 26.547 1 94.94 291 SER A O 1
ATOM 2211 N N . LYS A 1 292 ? -5.867 19.188 28.281 1 96 292 LYS A N 1
ATOM 2212 C CA . LYS A 1 292 ? -6.859 20.188 28.656 1 96 292 LYS A CA 1
ATOM 2213 C C . LYS A 1 292 ? -6.926 21.312 27.609 1 96 292 LYS A C 1
ATOM 2215 O O . LYS A 1 292 ? -7.879 22.094 27.594 1 96 292 LYS A O 1
ATOM 2220 N N . ILE A 1 293 ? -5.949 21.328 26.766 1 97.5 293 ILE A N 1
ATOM 2221 C CA . ILE A 1 293 ? -5.906 22.453 25.844 1 97.5 293 ILE A CA 1
ATOM 2222 C C . ILE A 1 293 ? -6.414 22.016 24.469 1 97.5 293 ILE A C 1
ATOM 2224 O O . ILE A 1 293 ? -6.699 22.844 23.609 1 97.5 293 ILE A O 1
ATOM 2228 N N . ILE A 1 294 ? -6.523 20.734 24.203 1 96.88 294 ILE A N 1
ATOM 2229 C CA . ILE A 1 294 ? -6.789 20.203 22.875 1 96.88 294 ILE A CA 1
ATOM 2230 C C . ILE A 1 294 ? -8.156 20.672 22.391 1 96.88 294 ILE A C 1
ATOM 2232 O O . ILE A 1 294 ? -9.172 20.453 23.047 1 96.88 294 ILE A O 1
ATOM 2236 N N . GLY A 1 295 ? -8.148 21.359 21.266 1 97.69 295 GLY A N 1
ATOM 2237 C CA . GLY A 1 295 ? -9.375 21.812 20.641 1 97.69 295 GLY A CA 1
ATOM 2238 C C . GLY A 1 295 ? -10.039 22.953 21.391 1 97.69 295 GLY A C 1
ATOM 2239 O O . GLY A 1 295 ? -11.227 23.219 21.203 1 97.69 295 GLY A O 1
ATOM 2240 N N . LYS A 1 296 ? -9.32 23.578 22.328 1 98.31 296 LYS A N 1
ATOM 2241 C CA . LYS A 1 296 ? -9.883 24.672 23.094 1 98.31 296 LYS A CA 1
ATOM 2242 C C . LYS A 1 296 ? -9.547 26.031 22.469 1 98.31 296 LYS A C 1
ATOM 2244 O O . LYS A 1 296 ? -8.586 26.125 21.703 1 98.31 296 LYS A O 1
ATOM 2249 N N . SER A 1 297 ? -10.359 26.969 22.75 1 98 297 SER A N 1
ATOM 2250 C CA . SER A 1 297 ? -10.203 28.297 22.172 1 98 297 SER A CA 1
ATOM 2251 C C . SER A 1 297 ? -8.992 29.016 22.734 1 98 297 SER A C 1
ATOM 2253 O O . SER A 1 297 ? -8.461 28.625 23.781 1 98 297 SER A O 1
ATOM 2255 N N . VAL A 1 298 ? -8.625 30.094 22.125 1 98.5 298 VAL A N 1
ATOM 2256 C CA . VAL A 1 298 ? -7.531 30.969 22.547 1 98.5 298 VAL A CA 1
ATOM 2257 C C . VAL A 1 298 ? -7.777 31.453 23.969 1 98.5 298 VAL A C 1
ATOM 2259 O O . VAL A 1 298 ? -6.867 31.422 24.812 1 98.5 298 VAL A O 1
ATOM 2262 N N . GLN A 1 299 ? -9.023 31.875 24.266 1 97.88 299 GLN A N 1
ATOM 2263 C CA . GLN A 1 299 ? -9.352 32.469 25.562 1 97.88 299 GLN A CA 1
ATOM 2264 C C . GLN A 1 299 ? -9.203 31.422 26.688 1 97.88 299 GLN A C 1
ATOM 2266 O O . GLN A 1 299 ? -8.672 31.734 27.75 1 97.88 299 GLN A O 1
ATOM 2271 N N . ILE A 1 300 ? -9.648 30.203 26.406 1 98.06 300 ILE A N 1
ATOM 2272 C CA . ILE A 1 300 ? -9.547 29.156 27.406 1 98.06 300 ILE A CA 1
ATOM 2273 C C . ILE A 1 300 ? -8.078 28.828 27.688 1 98.06 300 ILE A C 1
ATOM 2275 O O . ILE A 1 300 ? -7.672 28.703 28.844 1 98.06 300 ILE A O 1
ATOM 2279 N N . ILE A 1 301 ? -7.242 28.781 26.656 1 98.44 301 ILE A N 1
ATOM 2280 C CA . ILE A 1 301 ? -5.824 28.469 26.781 1 98.44 301 ILE A CA 1
ATOM 2281 C C . ILE A 1 301 ? -5.113 29.594 27.516 1 98.44 301 ILE A C 1
ATOM 2283 O O . ILE A 1 301 ? -4.281 29.344 28.406 1 98.44 301 ILE A O 1
ATOM 2287 N N . ALA A 1 302 ? -5.465 30.797 27.141 1 98.5 302 ALA A N 1
ATOM 2288 C CA . ALA A 1 302 ? -4.883 31.969 27.797 1 98.5 302 ALA A CA 1
ATOM 2289 C C . ALA A 1 302 ? -5.227 31.984 29.281 1 98.5 302 ALA A C 1
ATOM 2291 O O . ALA A 1 302 ? -4.367 32.25 30.125 1 98.5 302 ALA A O 1
ATOM 2292 N N . ASP A 1 303 ? -6.48 31.656 29.609 1 98.25 303 ASP A N 1
ATOM 2293 C CA . ASP A 1 303 ? -6.922 31.594 31 1 98.25 303 ASP A CA 1
ATOM 2294 C C . ASP A 1 303 ? -6.148 30.531 31.766 1 98.25 303 ASP A C 1
ATOM 2296 O O . ASP A 1 303 ? -5.719 30.766 32.906 1 98.25 303 ASP A O 1
ATOM 2300 N N . LEU A 1 304 ? -5.992 29.375 31.156 1 98.12 304 LEU A N 1
ATOM 2301 C CA . LEU A 1 304 ? -5.234 28.281 31.766 1 98.12 304 LEU A CA 1
ATOM 2302 C C . LEU A 1 304 ? -3.789 28.703 32 1 98.12 304 LEU A C 1
ATOM 2304 O O . LEU A 1 304 ? -3.176 28.281 33 1 98.12 304 LEU A O 1
ATOM 2308 N N . ALA A 1 305 ? -3.26 29.562 31.109 1 98.31 305 ALA A N 1
ATOM 2309 C CA . ALA A 1 305 ? -1.873 30 31.203 1 98.31 305 ALA A CA 1
ATOM 2310 C C . ALA A 1 305 ? -1.746 31.203 32.156 1 98.31 305 ALA A C 1
ATOM 2312 O O . ALA A 1 305 ? -0.636 31.609 32.5 1 98.31 305 ALA A O 1
ATOM 2313 N N . GLY A 1 306 ? -2.844 31.75 32.531 1 98.31 306 GLY A N 1
ATOM 2314 C CA . GLY A 1 306 ? -2.834 32.938 33.375 1 98.31 306 GLY A CA 1
ATOM 2315 C C . GLY A 1 306 ? -2.393 34.188 32.625 1 98.31 306 GLY A C 1
ATOM 2316 O O . GLY A 1 306 ? -1.702 35.031 33.188 1 98.31 306 GLY A O 1
ATOM 2317 N N . VAL A 1 307 ? -2.68 34.25 31.391 1 98.5 307 VAL A N 1
ATOM 2318 C CA . VAL A 1 307 ? -2.271 35.375 30.562 1 98.5 307 VAL A CA 1
ATOM 2319 C C . VAL A 1 307 ? -3.504 36.094 29.984 1 98.5 307 VAL A C 1
ATOM 2321 O O . VAL A 1 307 ? -4.41 35.438 29.469 1 98.5 307 VAL A O 1
ATOM 2324 N N . LYS A 1 308 ? -3.592 37.375 30.062 1 97.5 308 LYS A N 1
ATOM 2325 C CA . LYS A 1 308 ? -4.68 38.125 29.453 1 97.5 308 LYS A CA 1
ATOM 2326 C C . LYS A 1 308 ? -4.426 38.344 27.969 1 97.5 308 LYS A C 1
ATOM 2328 O O . LYS A 1 308 ? -3.391 38.906 27.594 1 97.5 308 LYS A O 1
ATOM 2333 N N . VAL A 1 309 ? -5.305 37.906 27.172 1 97.62 309 VAL A N 1
ATOM 2334 C CA . VAL A 1 309 ? -5.246 38.125 25.734 1 97.62 309 VAL A CA 1
ATOM 2335 C C . VAL A 1 309 ? -6.504 38.844 25.266 1 97.62 309 VAL A C 1
ATOM 2337 O O . VAL A 1 309 ? -7.59 38.625 25.797 1 97.62 309 VAL A O 1
ATOM 2340 N N . PRO A 1 310 ? -6.375 39.719 24.328 1 97.44 310 PRO A N 1
ATOM 2341 C CA . PRO A 1 310 ? -7.547 40.438 23.844 1 97.44 310 PRO A CA 1
ATOM 2342 C C . PRO A 1 310 ? -8.656 39.531 23.344 1 97.44 310 PRO A C 1
ATOM 2344 O O . PRO A 1 310 ? -8.383 38.5 22.719 1 97.44 310 PRO A O 1
ATOM 2347 N N . GLU A 1 311 ? -9.914 39.938 23.609 1 95.75 311 GLU A N 1
ATOM 2348 C CA . GLU A 1 311 ? -11.055 39.188 23.062 1 95.75 311 GLU A CA 1
ATOM 2349 C C . GLU A 1 311 ? -11.023 39.156 21.547 1 95.75 311 GLU A C 1
ATOM 2351 O O . GLU A 1 311 ? -10.695 40.156 20.906 1 95.75 311 GLU A O 1
ATOM 2356 N N . GLY A 1 312 ? -11.32 38.125 21 1 94.5 312 GLY A N 1
ATOM 2357 C CA . GLY A 1 312 ? -11.375 38.031 19.547 1 94.5 312 GLY A CA 1
ATOM 2358 C C . GLY A 1 312 ? -10.055 37.594 18.938 1 94.5 312 GLY A C 1
ATOM 2359 O O . GLY A 1 312 ? -9.969 37.375 17.719 1 94.5 312 GLY A O 1
ATOM 2360 N N . THR A 1 313 ? -9.023 37.469 19.766 1 98.5 313 THR A N 1
ATOM 2361 C CA . THR A 1 313 ? -7.762 36.938 19.266 1 98.5 313 THR A CA 1
ATOM 2362 C C . THR A 1 313 ? -7.984 35.594 18.547 1 98.5 313 THR A C 1
ATOM 2364 O O . THR A 1 313 ? -8.664 34.719 19.078 1 98.5 313 THR A O 1
ATOM 2367 N N . LYS A 1 314 ? -7.383 35.531 17.391 1 98.69 314 LYS A N 1
ATOM 2368 C CA . LYS A 1 314 ? -7.633 34.344 16.562 1 98.69 314 LYS A CA 1
ATOM 2369 C C . LYS A 1 314 ? -6.625 33.25 16.859 1 98.69 314 LYS A C 1
ATOM 2371 O O . LYS A 1 314 ? -6.98 32.062 16.875 1 98.69 314 LYS A O 1
ATOM 2376 N N . VAL A 1 315 ? -5.375 33.625 17.047 1 98.88 315 VAL A N 1
ATOM 2377 C CA . VAL A 1 315 ? -4.305 32.688 17.344 1 98.88 315 VAL A CA 1
ATOM 2378 C C . VAL A 1 315 ? -3.256 33.344 18.219 1 98.88 315 VAL A C 1
ATOM 2380 O O . VAL A 1 315 ? -3.131 34.594 18.219 1 98.88 315 VAL A O 1
ATOM 2383 N N . ILE A 1 316 ? -2.59 32.562 19.016 1 98.88 316 ILE A N 1
ATOM 2384 C CA . ILE A 1 316 ? -1.42 33.031 19.766 1 98.88 316 ILE A CA 1
ATOM 2385 C C . ILE A 1 316 ? -0.147 32.594 19.031 1 98.88 316 ILE A C 1
ATOM 2387 O O . ILE A 1 316 ? -0.043 31.469 18.562 1 98.88 316 ILE A O 1
ATOM 2391 N N . VAL A 1 317 ? 0.775 33.5 18.844 1 98.88 317 VAL A N 1
ATOM 2392 C CA . VAL A 1 317 ? 2.072 33.219 18.234 1 98.88 317 VAL A CA 1
ATOM 2393 C C . VAL A 1 317 ? 3.178 33.406 19.281 1 98.88 317 VAL A C 1
ATOM 2395 O O . VAL A 1 317 ? 3.367 34.531 19.781 1 98.88 317 VAL A O 1
ATOM 2398 N N . LEU A 1 318 ? 3.883 32.344 19.609 1 98.88 318 LEU A N 1
ATOM 2399 C CA . LEU A 1 318 ? 4.93 32.406 20.625 1 98.88 318 LEU A CA 1
ATOM 2400 C C . LEU A 1 318 ? 6.309 32.438 19.984 1 98.88 318 LEU A C 1
ATOM 2402 O O . LEU A 1 318 ? 6.59 31.641 19.062 1 98.88 318 LEU A O 1
ATOM 2406 N N . LYS A 1 319 ? 7.16 33.312 20.469 1 98.62 319 LYS A N 1
ATOM 2407 C CA . LYS A 1 319 ? 8.547 33.312 20.031 1 98.62 319 LYS A CA 1
ATOM 2408 C C . LYS A 1 319 ? 9.273 32.062 20.5 1 98.62 319 LYS A C 1
ATOM 2410 O O . LYS A 1 319 ? 9.344 31.797 21.703 1 98.62 319 LYS A O 1
ATOM 2415 N N . GLY A 1 320 ? 9.773 31.266 19.594 1 97.94 320 GLY A N 1
ATOM 2416 C CA . GLY A 1 320 ? 10.477 30.047 19.922 1 97.94 320 GLY A CA 1
ATOM 2417 C C . GLY A 1 320 ? 11.922 30.281 20.344 1 97.94 320 GLY A C 1
ATOM 2418 O O . GLY A 1 320 ? 12.484 31.344 20.047 1 97.94 320 GLY A O 1
ATOM 2419 N N . LYS A 1 321 ? 12.547 29.297 20.938 1 96.31 321 LYS A N 1
ATOM 2420 C CA . LYS A 1 321 ? 13.922 29.406 21.438 1 96.31 321 LYS A CA 1
ATOM 2421 C C . LYS A 1 321 ? 14.891 28.625 20.547 1 96.31 321 LYS A C 1
ATOM 2423 O O . LYS A 1 321 ? 16.109 28.766 20.672 1 96.31 321 LYS A O 1
ATOM 2428 N N . GLY A 1 322 ? 14.328 27.781 19.703 1 97.5 322 GLY A N 1
ATOM 2429 C CA . GLY A 1 322 ? 15.141 26.938 18.859 1 97.5 322 GLY A CA 1
ATOM 2430 C C . GLY A 1 322 ? 14.336 25.859 18.156 1 97.5 322 GLY A C 1
ATOM 2431 O O . GLY A 1 322 ? 13.156 25.656 18.453 1 97.5 322 GLY A O 1
ATOM 2432 N N . ALA A 1 323 ? 15.031 25.203 17.266 1 98.25 323 ALA A N 1
ATOM 2433 C CA . ALA A 1 323 ? 14.375 24.172 16.453 1 98.25 323 ALA A CA 1
ATOM 2434 C C . ALA A 1 323 ? 14.492 22.797 17.094 1 98.25 323 ALA A C 1
ATOM 2436 O O . ALA A 1 323 ? 15.43 22.547 17.859 1 98.25 323 ALA A O 1
ATOM 2437 N N . GLY A 1 324 ? 13.578 21.938 16.75 1 98.06 324 GLY A N 1
ATOM 2438 C CA . GLY A 1 324 ? 13.633 20.562 17.203 1 98.06 324 GLY A CA 1
ATOM 2439 C C . GLY A 1 324 ? 13.578 20.422 18.719 1 98.06 324 GLY A C 1
ATOM 2440 O O . GLY A 1 324 ? 12.719 21.016 19.375 1 98.06 324 GLY A O 1
ATOM 2441 N N . GLU A 1 325 ? 14.484 19.703 19.281 1 97.56 325 GLU A N 1
ATOM 2442 C CA . GLU A 1 325 ? 14.484 19.375 20.703 1 97.56 325 GLU A CA 1
ATOM 2443 C C . GLU A 1 325 ? 14.898 20.562 21.547 1 97.56 325 GLU A C 1
ATOM 2445 O O . GLU A 1 325 ? 14.734 20.547 22.766 1 97.56 325 GLU A O 1
ATOM 2450 N N . LYS A 1 326 ? 15.281 21.625 20.938 1 97.81 326 LYS A N 1
ATOM 2451 C CA . LYS A 1 326 ? 15.703 22.812 21.672 1 97.81 326 LYS A CA 1
ATOM 2452 C C . LYS A 1 326 ? 14.508 23.562 22.25 1 97.81 326 LYS A C 1
ATOM 2454 O O . LYS A 1 326 ? 14.672 24.422 23.109 1 97.81 326 LYS A O 1
ATOM 2459 N N . ASP A 1 327 ? 13.344 23.281 21.828 1 98.19 327 ASP A N 1
ATOM 2460 C CA . ASP A 1 327 ? 12.125 23.922 22.312 1 98.19 327 ASP A CA 1
ATOM 2461 C C . ASP A 1 327 ? 10.922 22.984 22.172 1 98.19 327 ASP A C 1
ATOM 2463 O O . ASP A 1 327 ? 10.523 22.641 21.062 1 98.19 327 ASP A O 1
ATOM 2467 N N . VAL A 1 328 ? 10.25 22.609 23.25 1 98.31 328 VAL A N 1
ATOM 2468 C CA . VAL A 1 328 ? 9.117 21.688 23.266 1 98.31 328 VAL A CA 1
ATOM 2469 C C . VAL A 1 328 ? 7.969 22.281 22.438 1 98.31 328 VAL A C 1
ATOM 2471 O O . VAL A 1 328 ? 7.113 21.547 21.953 1 98.31 328 VAL A O 1
ATOM 2474 N N . LEU A 1 329 ? 8 23.625 22.172 1 98.44 329 LEU A N 1
ATOM 2475 C CA . LEU A 1 329 ? 6.977 24.297 21.391 1 98.44 329 LEU A CA 1
ATOM 2476 C C . LEU A 1 329 ? 7.051 23.859 19.922 1 98.44 329 LEU A C 1
ATOM 2478 O O . LEU A 1 329 ? 6.133 24.141 19.141 1 98.44 329 LEU A O 1
ATOM 2482 N N . CYS A 1 330 ? 8.133 23.109 19.578 1 98.44 330 CYS A N 1
ATOM 2483 C CA . CYS A 1 330 ? 8.305 22.656 18.203 1 98.44 330 CYS A CA 1
ATOM 2484 C C . CYS A 1 330 ? 7.578 21.344 17.953 1 98.44 330 CYS A C 1
ATOM 2486 O O . CYS A 1 330 ? 7.598 20.812 16.844 1 98.44 330 CYS A O 1
ATOM 2488 N N . LYS A 1 331 ? 6.828 20.828 18.922 1 97.81 331 LYS A N 1
ATOM 2489 C CA . LYS A 1 331 ? 5.977 19.656 18.781 1 97.81 331 LYS A CA 1
ATOM 2490 C C . LYS A 1 331 ? 4.578 20.031 18.312 1 97.81 331 LYS A C 1
ATOM 2492 O O . LYS A 1 331 ? 4.23 21.203 18.266 1 97.81 331 LYS A O 1
ATOM 2497 N N . GLU A 1 332 ? 3.836 19.031 17.844 1 97.31 332 GLU A N 1
ATOM 2498 C CA . GLU A 1 332 ? 2.439 19.25 17.484 1 97.31 332 GLU A CA 1
ATOM 2499 C C . GLU A 1 332 ? 1.648 19.844 18.641 1 97.31 332 GLU A C 1
ATOM 2501 O O . GLU A 1 332 ? 1.777 19.391 19.781 1 97.31 332 GLU A O 1
ATOM 2506 N N . LYS A 1 333 ? 0.927 20.891 18.172 1 96.94 333 LYS A N 1
ATOM 2507 C CA . LYS A 1 333 ? -0.012 21.531 19.094 1 96.94 333 LYS A CA 1
ATOM 2508 C C . LYS A 1 333 ? -1.45 21.359 18.609 1 96.94 333 LYS A C 1
ATOM 2510 O O . LYS A 1 333 ? -1.74 21.562 17.438 1 96.94 333 LYS A O 1
ATOM 2515 N N . MET A 1 334 ? -2.299 20.984 19.078 1 96.69 334 MET A N 1
ATOM 2516 C CA . MET A 1 334 ? -3.697 20.734 18.75 1 96.69 334 MET A CA 1
ATOM 2517 C C . MET A 1 334 ? -4.602 21.812 19.328 1 96.69 334 MET A C 1
ATOM 2519 O O . MET A 1 334 ? -5.645 21.5 19.906 1 96.69 334 MET A O 1
ATOM 2523 N N . CYS A 1 335 ? -4.145 22.984 19.25 1 98.25 335 CYS A N 1
ATOM 2524 C CA . CYS A 1 335 ? -4.84 24.188 19.688 1 98.25 335 CYS A CA 1
ATOM 2525 C C . CYS A 1 335 ? -4.371 25.391 18.875 1 98.25 335 CYS A C 1
ATOM 2527 O O . CYS A 1 335 ? -3.432 25.297 18.094 1 98.25 335 CYS A O 1
ATOM 2529 N N . PRO A 1 336 ? -5.047 26.547 18.953 1 98.69 336 PRO A N 1
ATOM 2530 C CA . PRO A 1 336 ? -4.715 27.688 18.094 1 98.69 336 PRO A CA 1
ATOM 2531 C C . PRO A 1 336 ? -3.49 28.453 18.578 1 98.69 336 PRO A C 1
ATOM 2533 O O . PRO A 1 336 ? -3.564 29.672 18.781 1 98.69 336 PRO A O 1
ATOM 2536 N N . VAL A 1 337 ? -2.404 27.812 18.75 1 98.81 337 VAL A N 1
ATOM 2537 C CA . VAL A 1 337 ? -1.126 28.391 19.141 1 98.81 337 VAL A CA 1
ATOM 2538 C C . VAL A 1 337 ? -0.044 27.984 18.141 1 98.81 337 VAL A C 1
ATOM 2540 O O . VAL A 1 337 ? 0.019 26.828 17.719 1 98.81 337 VAL A O 1
ATOM 2543 N N . LEU A 1 338 ? 0.735 28.922 17.703 1 98.75 338 LEU A N 1
ATOM 2544 C CA . LEU A 1 338 ? 1.867 28.734 16.797 1 98.75 338 LEU A CA 1
ATOM 2545 C C . LEU A 1 338 ? 3.182 29.047 17.5 1 98.75 338 LEU A C 1
ATOM 2547 O O . LEU A 1 338 ? 3.199 29.812 18.484 1 98.75 338 LEU A O 1
ATOM 2551 N N . VAL A 1 339 ? 4.238 28.453 17.047 1 98.88 339 VAL A N 1
ATOM 2552 C CA . VAL A 1 339 ? 5.582 28.891 17.422 1 98.88 339 VAL A CA 1
ATOM 2553 C C . VAL A 1 339 ? 6.238 29.594 16.234 1 98.88 339 VAL A C 1
ATOM 2555 O O . VAL A 1 339 ? 6.078 29.172 15.086 1 98.88 339 VAL A O 1
ATOM 2558 N N . ALA A 1 340 ? 6.852 30.703 16.484 1 98.88 340 ALA A N 1
ATOM 2559 C CA . ALA A 1 340 ? 7.535 31.453 15.422 1 98.88 340 ALA A CA 1
ATOM 2560 C C . ALA A 1 340 ? 9.047 31.312 15.547 1 98.88 340 ALA A C 1
ATOM 2562 O O . ALA A 1 340 ? 9.602 31.422 16.641 1 98.88 340 ALA A O 1
ATOM 2563 N N . LEU A 1 341 ? 9.711 31 14.477 1 98.88 341 LEU A N 1
ATOM 2564 C CA . LEU A 1 341 ? 11.156 30.828 14.383 1 98.88 341 LEU A CA 1
ATOM 2565 C C . LEU A 1 341 ? 11.727 31.672 13.25 1 98.88 341 LEU A C 1
ATOM 2567 O O . LEU A 1 341 ? 11.016 32 12.305 1 98.88 341 LEU A O 1
ATOM 2571 N N . LYS A 1 342 ? 13.008 32 13.398 1 98.5 342 LYS A N 1
ATOM 2572 C CA . LYS A 1 342 ? 13.68 32.812 12.406 1 98.5 342 LYS A CA 1
ATOM 2573 C C . LYS A 1 342 ? 14.734 32.031 11.641 1 98.5 342 LYS A C 1
ATOM 2575 O O . LYS A 1 342 ? 15.352 31.109 12.195 1 98.5 342 LYS A O 1
ATOM 2580 N N . TYR A 1 343 ? 14.867 32.375 10.375 1 98.75 343 TYR A N 1
ATOM 2581 C CA . TYR A 1 343 ? 15.953 31.797 9.594 1 98.75 343 TYR A CA 1
ATOM 2582 C C . TYR A 1 343 ? 16.719 32.875 8.852 1 98.75 343 TYR A C 1
ATOM 2584 O O . TYR A 1 343 ? 16.188 33.938 8.578 1 98.75 343 TYR A O 1
ATOM 2592 N N . ASP A 1 344 ? 18 32.656 8.469 1 98.62 344 ASP A N 1
ATOM 2593 C CA . ASP A 1 344 ? 18.828 33.594 7.746 1 98.62 344 ASP A CA 1
ATOM 2594 C C . ASP A 1 344 ? 18.891 33.281 6.258 1 98.62 344 ASP A C 1
ATOM 2596 O O . ASP A 1 344 ? 18.938 34.156 5.414 1 98.62 344 ASP A O 1
ATOM 2600 N N . THR A 1 345 ? 19 31.969 5.91 1 98.56 345 THR A N 1
ATOM 2601 C CA . THR A 1 345 ? 18.969 31.484 4.535 1 98.56 345 THR A CA 1
ATOM 2602 C C . THR A 1 345 ? 17.828 30.5 4.32 1 98.56 345 THR A C 1
ATOM 2604 O O . THR A 1 345 ? 17.359 29.875 5.27 1 98.56 345 THR A O 1
ATOM 2607 N N . PHE A 1 346 ? 17.359 30.438 3.113 1 98.62 346 PHE A N 1
ATOM 2608 C CA . PHE A 1 346 ? 16.25 29.531 2.854 1 98.62 346 PHE A CA 1
ATOM 2609 C C . PHE A 1 346 ? 16.609 28.109 3.248 1 98.62 346 PHE A C 1
ATOM 2611 O O . PHE A 1 346 ? 15.773 27.359 3.764 1 98.62 346 PHE A O 1
ATOM 2618 N N . GLU A 1 347 ? 17.812 27.672 2.99 1 98.69 347 GLU A N 1
ATOM 2619 C CA . GLU A 1 347 ? 18.281 26.344 3.393 1 98.69 347 GLU A CA 1
ATOM 2620 C C . GLU A 1 347 ? 18.141 26.141 4.898 1 98.69 347 GLU A C 1
ATOM 2622 O O . GLU A 1 347 ? 17.781 25.047 5.352 1 98.69 347 GLU A O 1
ATOM 2627 N N . GLU A 1 348 ? 18.391 27.203 5.617 1 98.81 348 GLU A N 1
ATOM 2628 C CA . GLU A 1 348 ? 18.234 27.125 7.062 1 98.81 348 GLU A CA 1
ATOM 2629 C C . GLU A 1 348 ? 16.766 26.922 7.445 1 98.81 348 GLU A C 1
ATOM 2631 O O . GLU A 1 348 ? 16.469 26.219 8.414 1 98.81 348 GLU A O 1
ATOM 2636 N N . ALA A 1 349 ? 15.852 27.609 6.727 1 98.88 349 ALA A N 1
ATOM 2637 C CA . ALA A 1 349 ? 14.43 27.391 6.969 1 98.88 349 ALA A CA 1
ATOM 2638 C C . ALA A 1 349 ? 14.062 25.922 6.84 1 98.88 349 ALA A C 1
ATOM 2640 O O . ALA A 1 349 ? 13.344 25.375 7.684 1 98.88 349 ALA A O 1
ATOM 2641 N N . VAL A 1 350 ? 14.562 25.281 5.828 1 98.88 350 VAL A N 1
ATOM 2642 C CA . VAL A 1 350 ? 14.297 23.859 5.574 1 98.88 350 VAL A CA 1
ATOM 2643 C C . VAL A 1 350 ? 14.93 23.016 6.668 1 98.88 350 VAL A C 1
ATOM 2645 O O . VAL A 1 350 ? 14.344 22.031 7.117 1 98.88 350 VAL A O 1
ATOM 2648 N N . GLU A 1 351 ? 16.109 23.406 7.125 1 98.75 351 GLU A N 1
ATOM 2649 C CA . GLU A 1 351 ? 16.781 22.688 8.211 1 98.75 351 GLU A CA 1
ATOM 2650 C C . GLU A 1 351 ? 15.977 22.781 9.5 1 98.75 351 GLU A C 1
ATOM 2652 O O . GLU A 1 351 ? 15.906 21.797 10.258 1 98.75 351 GLU A O 1
ATOM 2657 N N . ILE A 1 352 ? 15.445 23.953 9.789 1 98.88 352 ILE A N 1
ATOM 2658 C CA . ILE A 1 352 ? 14.609 24.156 10.969 1 98.88 352 ILE A CA 1
ATOM 2659 C C . ILE A 1 352 ? 13.391 23.234 10.891 1 98.88 352 ILE A C 1
ATOM 2661 O O . ILE A 1 352 ? 13.094 22.516 11.844 1 98.88 352 ILE A O 1
ATOM 2665 N N . ALA A 1 353 ? 12.711 23.234 9.742 1 98.88 353 ALA A N 1
ATOM 2666 C CA . ALA A 1 353 ? 11.562 22.344 9.555 1 98.88 353 ALA A CA 1
ATOM 2667 C C . ALA A 1 353 ? 11.969 20.891 9.719 1 98.88 353 ALA A C 1
ATOM 2669 O O . ALA A 1 353 ? 11.258 20.109 10.367 1 98.88 353 ALA A O 1
ATOM 2670 N N . MET A 1 354 ? 13.102 20.516 9.148 1 98.62 354 MET A N 1
ATOM 2671 C CA . MET A 1 354 ? 13.617 19.156 9.25 1 98.62 354 MET A CA 1
ATOM 2672 C C . MET A 1 354 ? 13.828 18.766 10.711 1 98.62 354 MET A C 1
ATOM 2674 O O . MET A 1 354 ? 13.406 17.688 11.133 1 98.62 354 MET A O 1
ATOM 2678 N N . ALA A 1 355 ? 14.438 19.609 11.453 1 98.69 355 ALA A N 1
ATOM 2679 C CA . ALA A 1 355 ? 14.688 19.328 12.867 1 98.69 355 ALA A CA 1
ATOM 2680 C C . ALA A 1 355 ? 13.383 19.125 13.625 1 98.69 355 ALA A C 1
ATOM 2682 O O . ALA A 1 355 ? 13.297 18.25 14.492 1 98.69 355 ALA A O 1
ATOM 2683 N N . ASN A 1 356 ? 12.406 19.953 13.328 1 98.81 356 ASN A N 1
ATOM 2684 C CA . ASN A 1 356 ? 11.102 19.812 13.977 1 98.81 356 ASN A CA 1
ATOM 2685 C C . ASN A 1 356 ? 10.422 18.5 13.609 1 98.81 356 ASN A C 1
ATOM 2687 O O . ASN A 1 356 ? 9.82 17.844 14.469 1 98.81 356 ASN A O 1
ATOM 2691 N N . TYR A 1 357 ? 10.5 18.078 12.344 1 98.5 357 TYR A N 1
ATOM 2692 C CA . TYR A 1 357 ? 9.906 16.828 11.898 1 98.5 357 TYR A CA 1
ATOM 2693 C C . TYR A 1 357 ? 10.586 15.625 12.555 1 98.5 357 TYR A C 1
ATOM 2695 O O . TYR A 1 357 ? 9.93 14.656 12.938 1 98.5 357 TYR A O 1
ATOM 2703 N N . MET A 1 358 ? 11.883 15.695 12.703 1 97.19 358 MET A N 1
ATOM 2704 C CA . MET A 1 358 ? 12.617 14.602 13.336 1 97.19 358 MET A CA 1
ATOM 2705 C C . MET A 1 358 ? 12.305 14.531 14.828 1 97.19 358 MET A C 1
ATOM 2707 O O . MET A 1 358 ? 12.469 13.477 15.453 1 97.19 358 MET A O 1
ATOM 2711 N N . TYR A 1 359 ? 11.883 15.641 15.391 1 97.69 359 TYR A N 1
ATOM 2712 C CA . TYR A 1 359 ? 11.414 15.68 16.766 1 97.69 359 TYR A CA 1
ATOM 2713 C C . TYR A 1 359 ? 10.039 15.031 16.891 1 97.69 359 TYR A C 1
ATOM 2715 O O . TYR A 1 359 ? 9.828 14.188 17.766 1 97.69 359 TYR A O 1
ATOM 2723 N N . GLU A 1 360 ? 9.109 15.344 15.922 1 96.62 360 GLU A N 1
ATOM 2724 C CA . GLU A 1 360 ? 7.762 14.789 15.883 1 96.62 360 GLU A CA 1
ATOM 2725 C C . GLU A 1 360 ? 7.047 15.156 14.586 1 96.62 360 GLU A C 1
ATOM 2727 O O . GLU A 1 360 ? 7.141 16.297 14.125 1 96.62 360 GLU A O 1
ATOM 2732 N N . GLY A 1 361 ? 6.418 14.164 14.031 1 97.19 361 GLY A N 1
ATOM 2733 C CA . GLY A 1 361 ? 5.48 14.5 12.969 1 97.19 361 GLY A CA 1
ATOM 2734 C C . GLY A 1 361 ? 6.039 14.266 11.578 1 97.19 361 GLY A C 1
ATOM 2735 O O . GLY A 1 361 ? 5.426 14.664 10.586 1 97.19 361 GLY A O 1
ATOM 2736 N N . ALA A 1 362 ? 7.188 13.578 11.43 1 97.94 362 ALA A N 1
ATOM 2737 C CA . ALA A 1 362 ? 7.73 13.25 10.109 1 97.94 362 ALA A CA 1
ATOM 2738 C C . ALA A 1 362 ? 6.711 12.477 9.281 1 97.94 362 ALA A C 1
ATOM 2740 O O . ALA A 1 362 ? 6.008 11.609 9.797 1 97.94 362 ALA A O 1
ATOM 2741 N N . GLY A 1 363 ? 6.645 12.891 7.969 1 98.31 363 GLY A N 1
ATOM 2742 C CA . GLY A 1 363 ? 5.797 12.18 7.023 1 98.31 363 GLY A CA 1
ATOM 2743 C C . GLY A 1 363 ? 4.484 12.891 6.746 1 98.31 363 GLY A C 1
ATOM 2744 O O . GLY A 1 363 ? 3.791 12.57 5.781 1 98.31 363 GLY A O 1
ATOM 2745 N N . HIS A 1 364 ? 4.133 13.797 7.594 1 98.12 364 HIS A N 1
ATOM 2746 C CA . HIS A 1 364 ? 2.779 14.336 7.512 1 98.12 364 HIS A CA 1
ATOM 2747 C C . HIS A 1 364 ? 2.697 15.469 6.488 1 98.12 364 HIS A C 1
ATOM 2749 O O . HIS A 1 364 ? 2.805 15.227 5.285 1 98.12 364 HIS A O 1
ATOM 2755 N N . THR A 1 365 ? 2.656 16.688 6.867 1 98.75 365 THR A N 1
ATOM 2756 C CA . THR A 1 365 ? 2.344 17.828 6.004 1 98.75 365 THR A CA 1
ATOM 2757 C C . THR A 1 365 ? 3.273 19 6.297 1 98.75 365 THR A C 1
ATOM 2759 O O . THR A 1 365 ? 3.605 19.266 7.453 1 98.75 365 THR A O 1
ATOM 2762 N N . ALA A 1 366 ? 3.676 19.703 5.266 1 98.88 366 ALA A N 1
ATOM 2763 C CA . ALA A 1 366 ? 4.312 21.016 5.395 1 98.88 366 ALA A CA 1
ATOM 2764 C C . ALA A 1 366 ? 3.566 22.062 4.582 1 98.88 366 ALA A C 1
ATOM 2766 O O . ALA A 1 366 ? 2.83 21.734 3.648 1 98.88 366 ALA A O 1
ATOM 2767 N N . GLY A 1 367 ? 3.672 23.297 4.977 1 98.81 367 GLY A N 1
ATOM 2768 C CA . GLY A 1 367 ? 3.232 24.438 4.199 1 98.81 367 GLY A CA 1
ATOM 2769 C C . GLY A 1 367 ? 4.371 25.344 3.77 1 98.81 367 GLY A C 1
ATOM 2770 O O . GLY A 1 367 ? 5.391 25.438 4.457 1 98.81 367 GLY A O 1
ATOM 2771 N N . ILE A 1 368 ? 4.191 25.984 2.682 1 98.94 368 ILE A N 1
ATOM 2772 C CA . ILE A 1 368 ? 5.168 26.969 2.225 1 98.94 368 ILE A CA 1
ATOM 2773 C C . ILE A 1 368 ? 4.453 28.109 1.502 1 98.94 368 ILE A C 1
ATOM 2775 O O . ILE A 1 368 ? 3.498 27.875 0.755 1 98.94 368 ILE A O 1
ATOM 2779 N N . HIS A 1 369 ? 4.742 29.266 1.836 1 98.94 369 HIS A N 1
ATOM 2780 C CA . HIS A 1 369 ? 4.309 30.469 1.141 1 98.94 369 HIS A CA 1
ATOM 2781 C C . HIS A 1 369 ? 5.473 31.156 0.427 1 98.94 369 HIS A C 1
ATOM 2783 O O . HIS A 1 369 ? 6.324 31.766 1.069 1 98.94 369 HIS A O 1
ATOM 2789 N N . SER A 1 370 ? 5.52 30.984 -0.85 1 98.88 370 SER A N 1
ATOM 2790 C CA . SER A 1 370 ? 6.664 31.422 -1.648 1 98.88 370 SER A CA 1
ATOM 2791 C C . SER A 1 370 ? 6.258 31.688 -3.094 1 98.88 370 SER A C 1
ATOM 2793 O O . SER A 1 370 ? 5.355 31.031 -3.623 1 98.88 370 SER A O 1
ATOM 2795 N N . ASP A 1 371 ? 6.945 32.656 -3.715 1 98.31 371 ASP A N 1
ATOM 2796 C CA . ASP A 1 371 ? 6.836 32.875 -5.152 1 98.31 371 ASP A CA 1
ATOM 2797 C C . ASP A 1 371 ? 8.039 32.312 -5.891 1 98.31 371 ASP A C 1
ATOM 2799 O O . ASP A 1 371 ? 8.172 32.469 -7.105 1 98.31 371 ASP A O 1
ATOM 2803 N N . ASN A 1 372 ? 8.898 31.641 -5.184 1 98.56 372 ASN A N 1
ATOM 2804 C CA . ASN A 1 372 ? 10.117 31.062 -5.742 1 98.56 372 ASN A CA 1
ATOM 2805 C C . ASN A 1 372 ? 9.969 29.547 -5.941 1 98.56 372 ASN A C 1
ATOM 2807 O O . ASN A 1 372 ? 10.141 28.781 -5 1 98.56 372 ASN A O 1
ATOM 2811 N N . ASP A 1 373 ? 9.758 29.188 -7.172 1 98.38 373 ASP A N 1
ATOM 2812 C CA . ASP A 1 373 ? 9.492 27.781 -7.484 1 98.38 373 ASP A CA 1
ATOM 2813 C C . ASP A 1 373 ? 10.68 26.906 -7.09 1 98.38 373 ASP A C 1
ATOM 2815 O O . ASP A 1 373 ? 10.492 25.75 -6.684 1 98.38 373 ASP A O 1
ATOM 2819 N N . GLU A 1 374 ? 11.867 27.375 -7.262 1 98.56 374 GLU A N 1
ATOM 2820 C CA . GLU A 1 374 ? 13.055 26.609 -6.875 1 98.56 374 GLU A CA 1
ATOM 2821 C C . GLU A 1 374 ? 13.039 26.281 -5.383 1 98.56 374 GLU A C 1
ATOM 2823 O O . GLU A 1 374 ? 13.359 25.156 -4.98 1 98.56 374 GLU A O 1
ATOM 2828 N N . ASN A 1 375 ? 12.688 27.328 -4.531 1 98.88 375 ASN A N 1
ATOM 2829 C CA . ASN A 1 375 ? 12.578 27.125 -3.092 1 98.88 375 ASN A CA 1
ATOM 2830 C C . ASN A 1 375 ? 11.492 26.109 -2.758 1 98.88 375 ASN A C 1
ATOM 2832 O O . ASN A 1 375 ? 11.695 25.234 -1.906 1 98.88 375 ASN A O 1
ATOM 2836 N N . ILE A 1 376 ? 10.359 26.203 -3.434 1 98.94 376 ILE A N 1
ATOM 2837 C CA . ILE A 1 376 ? 9.234 25.297 -3.221 1 98.94 376 ILE A CA 1
ATOM 2838 C C . ILE A 1 376 ? 9.664 23.875 -3.521 1 98.94 376 ILE A C 1
ATOM 2840 O O . ILE A 1 376 ? 9.484 22.969 -2.691 1 98.94 376 ILE A O 1
ATOM 2844 N N . ARG A 1 377 ? 10.227 23.672 -4.652 1 98.75 377 ARG A N 1
ATOM 2845 C CA . ARG A 1 377 ? 10.648 22.344 -5.082 1 98.75 377 ARG A CA 1
ATOM 2846 C C . ARG A 1 377 ? 11.758 21.812 -4.184 1 98.75 377 ARG A C 1
ATOM 2848 O O . ARG A 1 377 ? 11.789 20.609 -3.873 1 98.75 377 ARG A O 1
ATOM 2855 N N . TYR A 1 378 ? 12.703 22.703 -3.809 1 98.69 378 TYR A N 1
ATOM 2856 C CA . TYR A 1 378 ? 13.766 22.312 -2.891 1 98.69 378 TYR A CA 1
ATOM 2857 C C . TYR A 1 378 ? 13.18 21.797 -1.577 1 98.69 378 TYR A C 1
ATOM 2859 O O . TYR A 1 378 ? 13.539 20.719 -1.113 1 98.69 378 TYR A O 1
ATOM 2867 N N . ALA A 1 379 ? 12.25 22.531 -0.984 1 98.88 379 ALA A N 1
ATOM 2868 C CA . ALA A 1 379 ? 11.609 22.109 0.262 1 98.88 379 ALA A CA 1
ATOM 2869 C C . ALA A 1 379 ? 10.898 20.781 0.097 1 98.88 379 ALA A C 1
ATOM 2871 O O . ALA A 1 379 ? 11.055 19.875 0.932 1 98.88 379 ALA A O 1
ATOM 2872 N N . GLY A 1 380 ? 10.141 20.641 -1.007 1 98.75 380 GLY A N 1
ATOM 2873 C CA . GLY A 1 380 ? 9.414 19.406 -1.272 1 98.75 380 GLY A CA 1
ATOM 2874 C C . GLY A 1 380 ? 10.328 18.203 -1.451 1 98.75 380 GLY A C 1
ATOM 2875 O O . GLY A 1 380 ? 9.953 17.094 -1.1 1 98.75 380 GLY A O 1
ATOM 2876 N N . THR A 1 381 ? 11.484 18.422 -1.982 1 98.31 381 THR A N 1
ATOM 2877 C CA . THR A 1 381 ? 12.406 17.328 -2.271 1 98.31 381 THR A CA 1
ATOM 2878 C C . THR A 1 381 ? 13.164 16.906 -1.011 1 98.31 381 THR A C 1
ATOM 2880 O O . THR A 1 381 ? 13.461 15.734 -0.823 1 98.31 381 THR A O 1
ATOM 2883 N N . VAL A 1 382 ? 13.344 17.844 -0.077 1 98.06 382 VAL A N 1
ATOM 2884 C CA . VAL A 1 382 ? 14.258 17.594 1.036 1 98.06 382 VAL A CA 1
ATOM 2885 C C . VAL A 1 382 ? 13.469 17.141 2.262 1 98.06 382 VAL A C 1
ATOM 2887 O O . VAL A 1 382 ? 13.898 16.234 2.98 1 98.06 382 VAL A O 1
ATOM 2890 N N . LEU A 1 383 ? 12.328 17.719 2.547 1 98.75 383 LEU A N 1
ATOM 2891 C CA . LEU A 1 383 ? 11.602 17.484 3.789 1 98.75 383 LEU A CA 1
ATOM 2892 C C . LEU A 1 383 ? 10.961 16.109 3.793 1 98.75 383 LEU A C 1
ATOM 2894 O O . LEU A 1 383 ? 10.453 15.648 2.768 1 98.75 383 LEU A O 1
ATOM 2898 N N . PRO A 1 384 ? 11.016 15.391 4.91 1 98.44 384 PRO A N 1
ATOM 2899 C CA . PRO A 1 384 ? 10.391 14.07 5.047 1 98.44 384 PRO A CA 1
ATOM 2900 C C . PRO A 1 384 ? 8.883 14.156 5.25 1 98.44 384 PRO A C 1
ATOM 2902 O O . PRO A 1 384 ? 8.375 13.82 6.328 1 98.44 384 PRO A O 1
ATOM 2905 N N . ILE A 1 385 ? 8.172 14.562 4.227 1 98.81 385 ILE A N 1
ATOM 2906 C CA . ILE A 1 385 ? 6.734 14.805 4.289 1 98.81 385 ILE A CA 1
ATOM 2907 C C . ILE A 1 385 ? 6.035 14.07 3.145 1 98.81 385 ILE A C 1
ATOM 2909 O O . ILE A 1 385 ? 6.672 13.703 2.156 1 98.81 385 ILE A O 1
ATOM 2913 N N . SER A 1 386 ? 4.75 13.875 3.309 1 98.75 386 SER A N 1
ATOM 2914 C CA . SER A 1 386 ? 3.938 13.289 2.246 1 98.75 386 SER A CA 1
ATOM 2915 C C . SER A 1 386 ? 3.258 14.367 1.412 1 98.75 386 SER A C 1
ATOM 2917 O O . SER A 1 386 ? 2.912 14.141 0.251 1 98.75 386 SER A O 1
ATOM 2919 N N . ARG A 1 387 ? 3.076 15.617 2.035 1 98.81 387 ARG A N 1
ATOM 2920 C CA . ARG A 1 387 ? 2.379 16.703 1.367 1 98.81 387 ARG A CA 1
ATOM 2921 C C . ARG A 1 387 ? 3.08 18.047 1.623 1 98.81 387 ARG A C 1
ATOM 2923 O O . ARG A 1 387 ? 3.35 18.391 2.771 1 98.81 387 ARG A O 1
ATOM 2930 N N . LEU A 1 388 ? 3.389 18.734 0.639 1 98.94 388 LEU A N 1
ATOM 2931 C CA . LEU A 1 388 ? 3.762 20.141 0.725 1 98.94 388 LEU A CA 1
ATOM 2932 C C . LEU A 1 388 ? 2.672 21.016 0.133 1 98.94 388 LEU A C 1
ATOM 2934 O O . LEU A 1 388 ? 2.432 21 -1.077 1 98.94 388 LEU A O 1
ATOM 2938 N N . VAL A 1 389 ? 2.041 21.766 0.946 1 98.88 389 VAL A N 1
ATOM 2939 C CA . VAL A 1 389 ? 0.953 22.656 0.531 1 98.88 389 VAL A CA 1
ATOM 2940 C C . VAL A 1 389 ? 1.507 24.031 0.184 1 98.88 389 VAL A C 1
ATOM 2942 O O . VAL A 1 389 ? 2.09 24.703 1.036 1 98.88 389 VAL A O 1
ATOM 2945 N N . VAL A 1 390 ? 1.279 24.453 -1.01 1 98.88 390 VAL A N 1
ATOM 2946 C CA . VAL A 1 390 ? 1.927 25.672 -1.499 1 98.88 390 VAL A CA 1
ATOM 2947 C C . VAL A 1 390 ? 0.911 26.812 -1.566 1 98.88 390 VAL A C 1
ATOM 2949 O O . VAL A 1 390 ? -0.096 26.703 -2.271 1 98.88 390 VAL A O 1
ATOM 2952 N N . ASN A 1 391 ? 1.099 27.891 -0.779 1 98.44 391 ASN A N 1
ATOM 2953 C CA . ASN A 1 391 ? 0.391 29.172 -0.854 1 98.44 391 ASN A CA 1
ATOM 2954 C C . ASN A 1 391 ? -1.098 29 -0.567 1 98.44 391 ASN A C 1
ATOM 2956 O O . ASN A 1 391 ? -1.937 29.578 -1.261 1 98.44 391 ASN A O 1
ATOM 2960 N N . GLN A 1 392 ? -1.459 28.25 0.404 1 97.94 392 GLN A N 1
ATOM 2961 C CA . GLN A 1 392 ? -2.779 27.984 0.962 1 97.94 392 GLN A CA 1
ATOM 2962 C C . GLN A 1 392 ? -2.678 27.469 2.393 1 97.94 392 GLN A C 1
ATOM 2964 O O . GLN A 1 392 ? -1.593 27.094 2.846 1 97.94 392 GLN A O 1
ATOM 2969 N N . PRO A 1 393 ? -3.789 27.5 3.113 1 98.38 393 PRO A N 1
ATOM 2970 C CA . PRO A 1 393 ? -3.73 26.906 4.445 1 98.38 393 PRO A CA 1
ATOM 2971 C C . PRO A 1 393 ? -3.324 25.438 4.406 1 98.38 393 PRO A C 1
ATOM 2973 O O . PRO A 1 393 ? -3.779 24.688 3.539 1 98.38 393 PRO A O 1
ATOM 2976 N N . ALA A 1 394 ? -2.461 25.016 5.309 1 98.19 394 ALA A N 1
ATOM 2977 C CA . ALA A 1 394 ? -1.954 23.656 5.34 1 98.19 394 ALA A CA 1
ATOM 2978 C C . ALA A 1 394 ? -3.086 22.656 5.562 1 98.19 394 ALA A C 1
ATOM 2980 O O . ALA A 1 394 ? -2.982 21.484 5.164 1 98.19 394 ALA A O 1
ATOM 2981 N N . THR A 1 395 ? -4.215 23.094 6.148 1 97.19 395 THR A N 1
ATOM 2982 C CA . THR A 1 395 ? -5.363 22.234 6.406 1 97.19 395 THR A CA 1
ATOM 2983 C C . THR A 1 395 ? -5.938 21.688 5.102 1 97.19 395 THR A C 1
ATOM 2985 O O . THR A 1 395 ? -6.688 20.703 5.109 1 97.19 395 THR A O 1
ATOM 2988 N N . THR A 1 396 ? -5.562 22.328 3.986 1 97.69 396 THR A N 1
ATOM 2989 C CA . THR A 1 396 ? -6.082 21.859 2.703 1 97.69 396 THR A CA 1
ATOM 2990 C C . THR A 1 396 ? -5.32 20.625 2.23 1 97.69 396 THR A C 1
ATOM 2992 O O . THR A 1 396 ? -5.672 20.031 1.213 1 97.69 396 THR A O 1
ATOM 2995 N N . ALA A 1 397 ? -4.336 20.203 2.986 1 98.25 397 ALA A N 1
ATOM 2996 C CA . ALA A 1 397 ? -3.578 19 2.678 1 98.25 397 ALA A CA 1
ATOM 2997 C C . ALA A 1 397 ? -4.5 17.781 2.572 1 98.25 397 ALA A C 1
ATOM 2999 O O . ALA A 1 397 ? -4.176 16.812 1.897 1 98.25 397 ALA A O 1
ATOM 3000 N N . GLY A 1 398 ? -5.648 17.812 3.254 1 97.69 398 GLY A N 1
ATOM 3001 C CA . GLY A 1 398 ? -6.629 16.734 3.193 1 97.69 398 GLY A CA 1
ATOM 3002 C C . GLY A 1 398 ? -7.465 16.766 1.928 1 97.69 398 GLY A C 1
ATOM 3003 O O . GLY A 1 398 ? -8.438 16.016 1.805 1 97.69 398 GLY A O 1
ATOM 3004 N N . GLY A 1 399 ? -7.129 17.594 1.006 1 96.81 399 GLY A N 1
ATOM 3005 C CA . GLY A 1 399 ? -7.836 17.719 -0.26 1 96.81 399 GLY A CA 1
ATOM 3006 C C . GLY A 1 399 ? -8.883 18.812 -0.259 1 96.81 399 GLY A C 1
ATOM 3007 O O . GLY A 1 399 ? -9.602 18.984 0.726 1 96.81 399 GLY A O 1
ATOM 3008 N N . SER A 1 400 ? -8.867 19.594 -1.245 1 94.81 400 SER A N 1
ATOM 3009 C CA . SER A 1 400 ? -9.852 20.641 -1.492 1 94.81 400 SER A CA 1
ATOM 3010 C C . SER A 1 400 ? -10.203 20.734 -2.975 1 94.81 400 SER A C 1
ATOM 3012 O O . SER A 1 400 ? -9.625 20.016 -3.799 1 94.81 400 SER A O 1
ATOM 3014 N N . PHE A 1 401 ? -11.141 21.547 -3.254 1 94.56 401 PHE A N 1
ATOM 3015 C CA . PHE A 1 401 ? -11.523 21.719 -4.648 1 94.56 401 PHE A CA 1
ATOM 3016 C C . PHE A 1 401 ? -10.445 22.484 -5.418 1 94.56 401 PHE A C 1
ATOM 3018 O O . PHE A 1 401 ? -10.414 22.453 -6.648 1 94.56 401 PHE A O 1
ATOM 3025 N N . ASN A 1 402 ? -9.461 23.062 -4.652 1 92.94 402 ASN A N 1
ATOM 3026 C CA . ASN A 1 402 ? -8.516 23.969 -5.297 1 92.94 402 ASN A CA 1
ATOM 3027 C C . ASN A 1 402 ? -7.113 23.375 -5.352 1 92.94 402 ASN A C 1
ATOM 3029 O O . ASN A 1 402 ? -6.156 24.078 -5.695 1 92.94 402 ASN A O 1
ATOM 3033 N N . ASN A 1 403 ? -6.93 22.188 -4.902 1 94.25 403 ASN A N 1
ATOM 3034 C CA . ASN A 1 403 ? -5.641 21.531 -5.074 1 94.25 403 ASN A CA 1
ATOM 3035 C C . ASN A 1 403 ? -5.805 20.062 -5.473 1 94.25 403 ASN A C 1
ATOM 3037 O O . ASN A 1 403 ? -6.93 19.578 -5.582 1 94.25 403 ASN A O 1
ATOM 3041 N N . GLY A 1 404 ? -4.766 19.422 -5.816 1 95.75 404 GLY A N 1
ATOM 3042 C CA . GLY A 1 404 ? -4.844 18.125 -6.473 1 95.75 404 GLY A CA 1
ATOM 3043 C C . GLY A 1 404 ? -4.77 16.953 -5.504 1 95.75 404 GLY A C 1
ATOM 3044 O O . GLY A 1 404 ? -4.816 15.797 -5.914 1 95.75 404 GLY A O 1
ATOM 3045 N N . PHE A 1 405 ? -4.668 17.234 -4.152 1 98 405 PHE A N 1
ATOM 3046 C CA . PHE A 1 405 ? -4.609 16.141 -3.195 1 98 405 PHE A CA 1
ATOM 3047 C C . PHE A 1 405 ? -5.926 15.375 -3.166 1 98 405 PHE A C 1
ATOM 3049 O O . PHE A 1 405 ? -7 15.977 -3.256 1 98 405 PHE A O 1
ATOM 3056 N N . ASN A 1 406 ? -5.902 14.031 -3.053 1 97.38 406 ASN A N 1
ATOM 3057 C CA . ASN A 1 406 ? -7.121 13.258 -2.822 1 97.38 406 ASN A CA 1
ATOM 3058 C C . ASN A 1 406 ? -7.84 13.711 -1.553 1 97.38 406 ASN A C 1
ATOM 3060 O O . ASN A 1 406 ? -7.238 13.742 -0.477 1 97.38 406 ASN A O 1
ATOM 3064 N N . PRO A 1 407 ? -9.109 14.062 -1.68 1 98.19 407 PRO A N 1
ATOM 3065 C CA . PRO A 1 407 ? -9.828 14.453 -0.466 1 98.19 407 PRO A CA 1
ATOM 3066 C C . PRO A 1 407 ? -10.039 13.289 0.499 1 98.19 407 PRO A C 1
ATOM 3068 O O . PRO A 1 407 ? -10.492 12.219 0.091 1 98.19 407 PRO A O 1
ATOM 3071 N N . THR A 1 408 ? -9.688 13.492 1.725 1 98.31 408 THR A N 1
ATOM 3072 C CA . THR A 1 408 ? -9.766 12.422 2.715 1 98.31 408 THR A CA 1
ATOM 3073 C C . THR A 1 408 ? -9.727 12.992 4.129 1 98.31 408 THR A C 1
ATOM 3075 O O . THR A 1 408 ? -9.586 14.203 4.312 1 98.31 408 THR A O 1
ATOM 3078 N N . THR A 1 409 ? -10 12.195 5.098 1 97.5 409 THR A N 1
ATOM 3079 C CA . THR A 1 409 ? -9.789 12.508 6.504 1 97.5 409 THR A CA 1
ATOM 3080 C C . THR A 1 409 ? -8.711 11.609 7.105 1 97.5 409 THR A C 1
ATOM 3082 O O . THR A 1 409 ? -8.508 11.609 8.32 1 97.5 409 THR A O 1
ATOM 3085 N N . THR A 1 410 ? -8.102 10.805 6.324 1 97.62 410 THR A N 1
ATOM 3086 C CA . THR A 1 410 ? -7.051 9.867 6.707 1 97.62 410 THR A CA 1
ATOM 3087 C C . THR A 1 410 ? -5.785 10.109 5.887 1 97.62 410 THR A C 1
ATOM 3089 O O . THR A 1 410 ? -5.715 9.727 4.719 1 97.62 410 THR A O 1
ATOM 3092 N N . LEU A 1 411 ? -4.789 10.703 6.512 1 98.12 411 LEU A N 1
ATOM 3093 C CA . LEU A 1 411 ? -3.594 11.156 5.809 1 98.12 411 LEU A CA 1
ATOM 3094 C C . LEU A 1 411 ? -2.406 10.25 6.125 1 98.12 411 LEU A C 1
ATOM 3096 O O . LEU A 1 411 ? -1.857 10.305 7.227 1 98.12 411 LEU A O 1
ATOM 3100 N N . GLY A 1 412 ? -2.008 9.453 5.156 1 98.06 412 GLY A N 1
ATOM 3101 C CA . GLY A 1 412 ? -0.864 8.578 5.336 1 98.06 412 GLY A CA 1
ATOM 3102 C C . GLY A 1 412 ? 0.454 9.32 5.422 1 98.06 412 GLY A C 1
ATOM 3103 O O . GLY A 1 412 ? 0.668 10.297 4.707 1 98.06 412 GLY A O 1
ATOM 3104 N N . CYS A 1 413 ? 1.387 8.836 6.254 1 98.38 413 CYS A N 1
ATOM 3105 C CA . CYS A 1 413 ? 2.633 9.547 6.523 1 98.38 413 CYS A CA 1
ATOM 3106 C C . CYS A 1 413 ? 3.834 8.734 6.051 1 98.38 413 CYS A C 1
ATOM 3108 O O . CYS A 1 413 ? 4.969 9.008 6.441 1 98.38 413 CYS A O 1
ATOM 3110 N N . GLY A 1 414 ? 3.584 7.664 5.25 1 97.94 414 GLY A N 1
ATOM 3111 C CA . GLY A 1 414 ? 4.688 6.848 4.762 1 97.94 414 GLY A CA 1
ATOM 3112 C C . GLY A 1 414 ? 5.434 6.137 5.871 1 97.94 414 GLY A C 1
ATOM 3113 O O . GLY A 1 414 ? 4.926 6.004 6.988 1 97.94 414 GLY A O 1
ATOM 3114 N N . SER A 1 415 ? 6.617 5.641 5.5 1 97.44 415 SER A N 1
ATOM 3115 C CA . SER A 1 415 ? 7.434 4.91 6.465 1 97.44 415 SER A CA 1
ATOM 3116 C C . SER A 1 415 ? 7.918 5.828 7.582 1 97.44 415 SER A C 1
ATOM 3118 O O . SER A 1 415 ? 8.266 5.363 8.672 1 97.44 415 SER A O 1
ATOM 3120 N N . TRP A 1 416 ? 7.906 7.164 7.367 1 96.94 416 TRP A N 1
ATOM 3121 C CA . TRP A 1 416 ? 8.289 8.109 8.406 1 96.94 416 TRP A CA 1
ATOM 3122 C C . TRP A 1 416 ? 7.371 7.996 9.617 1 96.94 416 TRP A C 1
ATOM 3124 O O . TRP A 1 416 ? 7.82 8.133 10.758 1 96.94 416 TRP A O 1
ATOM 3134 N N . GLY A 1 417 ? 6.125 7.754 9.273 1 95.31 417 GLY A N 1
ATOM 3135 C CA . GLY A 1 417 ? 5.129 7.578 10.32 1 95.31 417 GLY A CA 1
ATOM 3136 C C . GLY A 1 417 ? 4.785 6.121 10.57 1 95.31 417 GLY A C 1
ATOM 3137 O O . GLY A 1 417 ? 3.717 5.816 11.109 1 95.31 417 GLY A O 1
ATOM 3138 N N . ARG A 1 418 ? 5.562 5.172 9.977 1 95.75 418 ARG A N 1
ATOM 3139 C CA . ARG A 1 418 ? 5.328 3.736 10.07 1 95.75 418 ARG A CA 1
ATOM 3140 C C . ARG A 1 418 ? 4.035 3.346 9.367 1 95.75 418 ARG A C 1
ATOM 3142 O O . ARG A 1 418 ? 3.277 2.508 9.867 1 95.75 418 ARG A O 1
ATOM 3149 N N . ASN A 1 419 ? 3.725 4.035 8.32 1 97.62 419 ASN A N 1
ATOM 3150 C CA . ASN A 1 419 ? 2.525 3.756 7.535 1 97.62 419 ASN A CA 1
ATOM 3151 C C . ASN A 1 419 ? 2.869 3.104 6.199 1 97.62 419 ASN A C 1
ATOM 3153 O O . ASN A 1 419 ? 3.979 3.271 5.688 1 97.62 419 ASN A O 1
ATOM 3157 N N . SER A 1 420 ? 1.891 2.426 5.668 1 97.31 420 SER A N 1
ATOM 3158 C CA . SER A 1 420 ? 2.066 1.735 4.395 1 97.31 420 SER A CA 1
ATOM 3159 C C . SER A 1 420 ? 1.941 2.701 3.221 1 97.31 420 SER A C 1
ATOM 3161 O O . SER A 1 420 ? 2.48 2.447 2.141 1 97.31 420 SER A O 1
ATOM 3163 N N . ILE A 1 421 ? 1.233 3.824 3.41 1 97.88 421 ILE A N 1
ATOM 3164 C CA . ILE A 1 421 ? 1.041 4.75 2.299 1 97.88 421 ILE A CA 1
ATOM 3165 C C . ILE A 1 421 ? 1.575 6.129 2.68 1 97.88 421 ILE A C 1
ATOM 3167 O O . ILE A 1 421 ? 1.541 6.516 3.852 1 97.88 421 ILE A O 1
ATOM 3171 N N . SER A 1 422 ? 2.113 6.859 1.706 1 98.38 422 SER A N 1
ATOM 3172 C CA . SER A 1 422 ? 2.611 8.219 1.863 1 98.38 422 SER A CA 1
ATOM 3173 C C . SER A 1 422 ? 1.724 9.219 1.132 1 98.38 422 SER A C 1
ATOM 3175 O O . SER A 1 422 ? 2.223 10.125 0.455 1 98.38 422 SER A O 1
ATOM 3177 N N . GLU A 1 423 ? 0.451 8.984 1.192 1 97.94 423 GLU A N 1
ATOM 3178 C CA . GLU A 1 423 ? -0.549 9.789 0.499 1 97.94 423 GLU A CA 1
ATOM 3179 C C . GLU A 1 423 ? -1.883 9.773 1.241 1 97.94 423 GLU A C 1
ATOM 3181 O O . GLU A 1 423 ? -2.02 9.102 2.266 1 97.94 423 GLU A O 1
ATOM 3186 N N . ASN A 1 424 ? -2.818 10.539 0.736 1 98.56 424 ASN A N 1
ATOM 3187 C CA . ASN A 1 424 ? -4.184 10.555 1.248 1 98.56 424 ASN A CA 1
ATOM 3188 C C . ASN A 1 424 ? -4.938 9.281 0.877 1 98.56 424 ASN A C 1
ATOM 3190 O O . ASN A 1 424 ? -4.945 8.875 -0.288 1 98.56 424 ASN A O 1
ATOM 3194 N N . LEU A 1 425 ? -5.531 8.648 1.895 1 98.44 425 LEU A N 1
ATOM 3195 C CA . LEU A 1 425 ? -6.305 7.434 1.669 1 98.44 425 LEU A CA 1
ATOM 3196 C C . LEU A 1 425 ? -7.5 7.711 0.765 1 98.44 425 LEU A C 1
ATOM 3198 O O . LEU A 1 425 ? -8.188 8.719 0.933 1 98.44 425 LEU A O 1
ATOM 3202 N N . THR A 1 426 ? -7.785 6.871 -0.205 1 98.06 426 THR A N 1
ATOM 3203 C CA . THR A 1 426 ? -8.969 6.895 -1.062 1 98.06 426 THR A CA 1
ATOM 3204 C C . THR A 1 426 ? -9.438 5.477 -1.37 1 98.06 426 THR A C 1
ATOM 3206 O O . THR A 1 426 ? -9.008 4.52 -0.725 1 98.06 426 THR A O 1
ATOM 3209 N N . TYR A 1 427 ? -10.438 5.344 -2.295 1 98.31 427 TYR A N 1
ATOM 3210 C CA . TYR A 1 427 ? -11.047 4.062 -2.646 1 98.31 427 TYR A CA 1
ATOM 3211 C C . TYR A 1 427 ? -10.008 3.102 -3.207 1 98.31 427 TYR A C 1
ATOM 3213 O O . TYR A 1 427 ? -10.133 1.884 -3.064 1 98.31 427 TYR A O 1
ATOM 3221 N N . GLU A 1 428 ? -8.984 3.604 -3.85 1 98.31 428 GLU A N 1
ATOM 3222 C CA . GLU A 1 428 ? -7.98 2.775 -4.512 1 98.31 428 GLU A CA 1
ATOM 3223 C C . GLU A 1 428 ? -7.281 1.854 -3.514 1 98.31 428 GLU A C 1
ATOM 3225 O O . GLU A 1 428 ? -6.848 0.756 -3.871 1 98.31 428 GLU A O 1
ATOM 3230 N N . HIS A 1 429 ? -7.168 2.311 -2.312 1 98.44 429 HIS A N 1
ATOM 3231 C CA . HIS A 1 429 ? -6.48 1.541 -1.283 1 98.44 429 HIS A CA 1
ATOM 3232 C C . HIS A 1 429 ? -7.367 0.422 -0.747 1 98.44 429 HIS A C 1
ATOM 3234 O O . HIS A 1 429 ? -6.887 -0.469 -0.04 1 98.44 429 HIS A O 1
ATOM 3240 N N . LEU A 1 430 ? -8.68 0.483 -1.097 1 98.62 430 LEU A N 1
ATOM 3241 C CA . LEU A 1 430 ? -9.625 -0.461 -0.51 1 98.62 430 LEU A CA 1
ATOM 3242 C C . LEU A 1 430 ? -10.203 -1.385 -1.577 1 98.62 430 LEU A C 1
ATOM 3244 O O . LEU A 1 430 ? -11.305 -1.918 -1.412 1 98.62 430 LEU A O 1
ATOM 3248 N N . ILE A 1 431 ? -9.508 -1.569 -2.691 1 98.75 431 ILE A N 1
ATOM 3249 C CA . ILE A 1 431 ? -9.844 -2.6 -3.67 1 98.75 431 ILE A CA 1
ATOM 3250 C C . ILE A 1 431 ? -8.617 -3.475 -3.936 1 98.75 431 ILE A C 1
ATOM 3252 O O . ILE A 1 431 ? -7.484 -2.99 -3.924 1 98.75 431 ILE A O 1
ATOM 3256 N N . ASN A 1 432 ? -8.82 -4.777 -4.094 1 98.69 432 ASN A N 1
ATOM 3257 C CA . ASN A 1 432 ? -7.863 -5.645 -4.766 1 98.69 432 ASN A CA 1
ATOM 3258 C C . ASN A 1 432 ? -7.949 -5.504 -6.285 1 98.69 432 ASN A C 1
ATOM 3260 O O . ASN A 1 432 ? -9.047 -5.406 -6.84 1 98.69 432 ASN A O 1
ATOM 3264 N N . VAL A 1 433 ? -6.848 -5.504 -6.953 1 98.81 433 VAL A N 1
ATOM 3265 C CA . VAL A 1 433 ? -6.84 -5.418 -8.414 1 98.81 433 VAL A CA 1
ATOM 3266 C C . VAL A 1 433 ? -6.195 -6.672 -9 1 98.81 433 VAL A C 1
ATOM 3268 O O . VAL A 1 433 ? -4.996 -6.895 -8.836 1 98.81 433 VAL A O 1
ATOM 3271 N N . SER A 1 434 ? -6.973 -7.496 -9.594 1 98.69 434 SER A N 1
ATOM 3272 C CA . SER A 1 434 ? -6.48 -8.625 -10.367 1 98.69 434 SER A CA 1
ATOM 3273 C C . SER A 1 434 ? -5.953 -8.18 -11.727 1 98.69 434 SER A C 1
ATOM 3275 O O . SER A 1 434 ? -6.477 -7.23 -12.32 1 98.69 434 SER A O 1
ATOM 3277 N N . ARG A 1 435 ? -4.984 -8.867 -12.203 1 98.81 435 ARG A N 1
ATOM 3278 C CA . ARG A 1 435 ? -4.465 -8.625 -13.547 1 98.81 435 ARG A CA 1
ATOM 3279 C C . ARG A 1 435 ? -4.625 -9.867 -14.422 1 98.81 435 ARG A C 1
ATOM 3281 O O . ARG A 1 435 ? -4.145 -10.945 -14.07 1 98.81 435 ARG A O 1
ATOM 3288 N N . ILE A 1 436 ? -5.336 -9.703 -15.438 1 98.88 436 ILE A N 1
ATOM 3289 C CA . ILE A 1 436 ? -5.355 -10.703 -16.5 1 98.88 436 ILE A CA 1
ATOM 3290 C C . ILE A 1 436 ? -4.219 -10.438 -17.484 1 98.88 436 ILE A C 1
ATOM 3292 O O . ILE A 1 436 ? -4.199 -9.406 -18.156 1 98.88 436 ILE A O 1
ATOM 3296 N N . GLY A 1 437 ? -3.254 -11.328 -17.5 1 98.69 437 GLY A N 1
ATOM 3297 C CA . GLY A 1 437 ? -2.088 -11.164 -18.359 1 98.69 437 GLY A CA 1
ATOM 3298 C C . GLY A 1 437 ? -2.082 -12.094 -19.547 1 98.69 437 GLY A C 1
ATOM 3299 O O . GLY A 1 437 ? -1.892 -13.305 -19.406 1 98.69 437 GLY A O 1
ATOM 3300 N N . TYR A 1 438 ? -2.225 -11.57 -20.719 1 98.12 438 TYR A N 1
ATOM 3301 C CA . TYR A 1 438 ? -2.195 -12.32 -21.969 1 98.12 438 TYR A CA 1
ATOM 3302 C C . TYR A 1 438 ? -0.764 -12.508 -22.453 1 98.12 438 TYR A C 1
ATOM 3304 O O . TYR A 1 438 ? 0.124 -11.727 -22.109 1 98.12 438 TYR A O 1
ATOM 3312 N N . PHE A 1 439 ? -0.581 -13.586 -23.188 1 95.75 439 PHE A N 1
ATOM 3313 C CA . PHE A 1 439 ? 0.676 -13.695 -23.922 1 95.75 439 PHE A CA 1
ATOM 3314 C C . PHE A 1 439 ? 0.795 -12.586 -24.969 1 95.75 439 PHE A C 1
ATOM 3316 O O . PHE A 1 439 ? -0.062 -12.461 -25.844 1 95.75 439 PHE A O 1
ATOM 3323 N N . ASN A 1 440 ? 1.787 -11.805 -24.812 1 93.94 440 ASN A N 1
ATOM 3324 C CA . ASN A 1 440 ? 2.008 -10.703 -25.75 1 93.94 440 ASN A CA 1
ATOM 3325 C C . ASN A 1 440 ? 2.885 -11.125 -26.922 1 93.94 440 ASN A C 1
ATOM 3327 O O . ASN A 1 440 ? 4.113 -11.047 -26.844 1 93.94 440 ASN A O 1
ATOM 3331 N N . LYS A 1 441 ? 2.27 -11.367 -27.969 1 88.94 441 LYS A N 1
ATOM 3332 C CA . LYS A 1 441 ? 2.973 -11.852 -29.156 1 88.94 441 LYS A CA 1
ATOM 3333 C C . LYS A 1 441 ? 3.863 -10.758 -29.75 1 88.94 441 LYS A C 1
ATOM 3335 O O . LYS A 1 441 ? 4.84 -11.062 -30.438 1 88.94 441 LYS A O 1
ATOM 3340 N N . GLU A 1 442 ? 3.582 -9.594 -29.469 1 89.75 442 GLU A N 1
ATOM 3341 C CA . GLU A 1 442 ? 4.312 -8.469 -30.047 1 89.75 442 GLU A CA 1
ATOM 3342 C C . GLU A 1 442 ? 5.48 -8.055 -29.156 1 89.75 442 GLU A C 1
ATOM 3344 O O . GLU A 1 442 ? 6.301 -7.223 -29.547 1 89.75 442 GLU A O 1
ATOM 3349 N N . ALA A 1 443 ? 5.527 -8.68 -27.922 1 89.81 443 ALA A N 1
ATOM 3350 C CA . ALA A 1 443 ? 6.602 -8.305 -27 1 89.81 443 ALA A CA 1
ATOM 3351 C C . ALA A 1 443 ? 7.965 -8.695 -27.562 1 89.81 443 ALA A C 1
ATOM 3353 O O . ALA A 1 443 ? 8.133 -9.797 -28.094 1 89.81 443 ALA A O 1
ATOM 3354 N N . LYS A 1 444 ? 8.977 -7.75 -27.625 1 86.56 444 LYS A N 1
ATOM 3355 C CA . LYS A 1 444 ? 10.352 -8.008 -28.047 1 86.56 444 LYS A CA 1
ATOM 3356 C C . LYS A 1 444 ? 11.203 -8.484 -26.875 1 86.56 444 LYS A C 1
ATOM 3358 O O . LYS A 1 444 ? 11.289 -7.812 -25.844 1 86.56 444 LYS A O 1
ATOM 3363 N N . VAL A 1 445 ? 11.68 -9.648 -26.906 1 91.19 445 VAL A N 1
ATOM 3364 C CA . VAL A 1 445 ? 12.641 -10.125 -25.922 1 91.19 445 VAL A CA 1
ATOM 3365 C C . VAL A 1 445 ? 14 -9.461 -26.156 1 91.19 445 VAL A C 1
ATOM 3367 O O . VAL A 1 445 ? 14.617 -9.656 -27.203 1 91.19 445 VAL A O 1
ATOM 3370 N N . PRO A 1 446 ? 14.438 -8.703 -25.234 1 94.25 446 PRO A N 1
ATOM 3371 C CA . PRO A 1 446 ? 15.703 -7.992 -25.438 1 94.25 446 PRO A CA 1
ATOM 3372 C C . PRO A 1 446 ? 16.891 -8.938 -25.531 1 94.25 446 PRO A C 1
ATOM 3374 O O . PRO A 1 446 ? 16.875 -10.023 -24.938 1 94.25 446 PRO A O 1
ATOM 3377 N N . SER A 1 447 ? 17.906 -8.492 -26.312 1 94.56 447 SER A N 1
ATOM 3378 C CA . SER A 1 447 ? 19.172 -9.219 -26.375 1 94.56 447 SER A CA 1
ATOM 3379 C C . SER A 1 447 ? 20 -9.016 -25.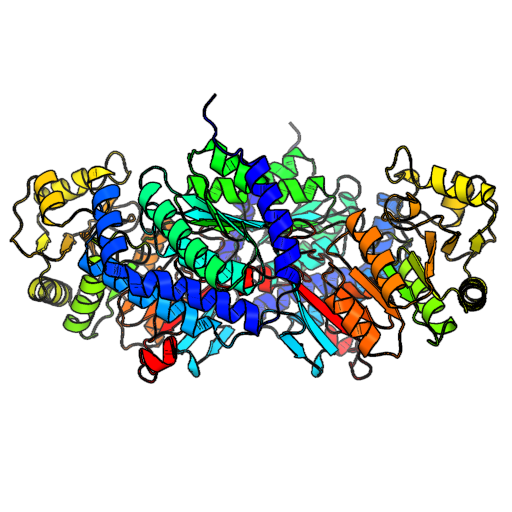125 1 94.56 447 SER A C 1
ATOM 3381 O O . SER A 1 447 ? 19.703 -8.141 -24.312 1 94.56 447 SER A O 1
ATOM 3383 N N . TYR A 1 448 ? 20.969 -9.93 -25 1 93.5 448 TYR A N 1
ATOM 3384 C CA . TYR A 1 448 ? 21.922 -9.773 -23.906 1 93.5 448 TYR A CA 1
ATOM 3385 C C . TYR A 1 448 ? 22.5 -8.367 -23.875 1 93.5 448 TYR A C 1
ATOM 3387 O O . TYR A 1 448 ? 22.578 -7.734 -22.828 1 93.5 448 TYR A O 1
ATOM 3395 N N . GLU A 1 449 ? 22.859 -7.844 -25.062 1 94.62 449 GLU A N 1
ATOM 3396 C CA . GLU A 1 449 ? 23.469 -6.527 -25.172 1 94.62 449 GLU A CA 1
ATOM 3397 C C . GLU A 1 449 ? 22.484 -5.422 -24.797 1 94.62 449 GLU A C 1
ATOM 3399 O O . GLU A 1 449 ? 22.875 -4.418 -24.188 1 94.62 449 GLU A O 1
ATOM 3404 N N . GLU A 1 450 ? 21.281 -5.602 -25.125 1 94.56 450 GLU A N 1
ATOM 3405 C CA . GLU A 1 450 ? 20.25 -4.605 -24.797 1 94.56 450 GLU A CA 1
ATOM 3406 C C . GLU A 1 450 ? 20 -4.547 -23.297 1 94.56 450 GLU A C 1
ATOM 3408 O O . GLU A 1 450 ? 19.672 -3.488 -22.75 1 94.56 450 GLU A O 1
ATOM 3413 N N . ILE A 1 451 ? 20.125 -5.707 -22.594 1 95.81 451 ILE A N 1
ATOM 3414 C CA . ILE A 1 451 ? 19.875 -5.777 -21.156 1 95.81 451 ILE A CA 1
ATOM 3415 C C . ILE A 1 451 ? 21.094 -5.277 -20.391 1 95.81 451 ILE A C 1
ATOM 3417 O O . ILE A 1 451 ? 20.984 -4.41 -19.531 1 95.81 451 ILE A O 1
ATOM 3421 N N . TRP A 1 452 ? 22.297 -5.707 -20.797 1 95.5 452 TRP A N 1
ATOM 3422 C CA . TRP A 1 452 ? 23.453 -5.535 -19.938 1 95.5 452 TRP A CA 1
ATOM 3423 C C . TRP A 1 452 ? 24.438 -4.539 -20.531 1 95.5 452 TRP A C 1
ATOM 3425 O O . TRP A 1 452 ? 25.359 -4.086 -19.859 1 95.5 452 TRP A O 1
ATOM 3435 N N . GLY A 1 453 ? 24.266 -4.066 -21.906 1 89.5 453 GLY A N 1
ATOM 3436 C CA . GLY A 1 453 ? 25.203 -3.17 -22.578 1 89.5 453 GLY A CA 1
ATOM 3437 C C . GLY A 1 453 ? 26.453 -3.869 -23.062 1 89.5 453 GLY A C 1
ATOM 3438 O O . GLY A 1 453 ? 26.938 -4.812 -22.422 1 89.5 453 GLY A O 1
ATOM 3439 N N . MET B 1 1 ? 31.797 -16.328 23.438 1 29.42 1 MET B N 1
ATOM 3440 C CA . MET B 1 1 ? 30.547 -15.664 23.094 1 29.42 1 MET B CA 1
ATOM 3441 C C . MET B 1 1 ? 30.469 -15.383 21.609 1 29.42 1 MET B C 1
ATOM 3443 O O . MET B 1 1 ? 31.391 -14.812 21.016 1 29.42 1 MET B O 1
ATOM 3447 N N . SER B 1 2 ? 29.781 -16.156 20.781 1 42 2 SER B N 1
ATOM 3448 C CA . SER B 1 2 ? 29.812 -16.234 19.328 1 42 2 SER B CA 1
ATOM 3449 C C . SER B 1 2 ? 29.656 -14.852 18.703 1 42 2 SER B C 1
ATOM 3451 O O . SER B 1 2 ? 28.875 -14.031 19.188 1 42 2 SER B O 1
ATOM 3453 N N . ASN B 1 3 ? 30.688 -14.156 18.188 1 52 3 ASN B N 1
ATOM 3454 C CA . ASN B 1 3 ? 30.969 -12.875 17.562 1 52 3 ASN B CA 1
ATOM 3455 C C . ASN B 1 3 ? 29.906 -12.477 16.547 1 52 3 ASN B C 1
ATOM 3457 O O . ASN B 1 3 ? 30.203 -11.906 15.508 1 52 3 ASN B O 1
ATOM 3461 N N . GLU B 1 4 ? 28.656 -12.969 16.703 1 71.38 4 GLU B N 1
ATOM 3462 C CA . GLU B 1 4 ? 27.609 -12.68 15.742 1 71.38 4 GLU B CA 1
ATOM 3463 C C . GLU B 1 4 ? 27.047 -11.273 15.938 1 71.38 4 GLU B C 1
ATOM 3465 O O . GLU B 1 4 ? 26.828 -10.836 17.062 1 71.38 4 GLU B O 1
ATOM 3470 N N . VAL B 1 5 ? 27.062 -10.523 14.859 1 83.12 5 VAL B N 1
ATOM 3471 C CA . VAL B 1 5 ? 26.547 -9.164 14.836 1 83.12 5 VAL B CA 1
ATOM 3472 C C . VAL B 1 5 ? 25.078 -9.156 15.234 1 83.12 5 VAL B C 1
ATOM 3474 O O . VAL B 1 5 ? 24.281 -9.93 14.695 1 83.12 5 VAL B O 1
ATOM 3477 N N . SER B 1 6 ? 24.734 -8.477 16.266 1 94.06 6 SER B N 1
ATOM 3478 C CA . SER B 1 6 ? 23.359 -8.398 16.734 1 94.06 6 SER B CA 1
ATOM 3479 C C . SER B 1 6 ? 22.469 -7.691 15.711 1 94.06 6 SER B C 1
ATOM 3481 O O . SER B 1 6 ? 22.969 -6.961 14.844 1 94.06 6 SER B O 1
ATOM 3483 N N . ILE B 1 7 ? 21.219 -7.953 15.758 1 97.88 7 ILE B N 1
ATOM 3484 C CA . ILE B 1 7 ? 20.25 -7.289 14.883 1 97.88 7 ILE B CA 1
ATOM 3485 C C . ILE B 1 7 ? 20.344 -5.773 15.062 1 97.88 7 ILE B C 1
ATOM 3487 O O . ILE B 1 7 ? 20.297 -5.023 14.086 1 97.88 7 ILE B O 1
ATOM 3491 N N . LYS B 1 8 ? 20.484 -5.309 16.281 1 97.19 8 LYS B N 1
ATOM 3492 C CA . LYS B 1 8 ? 20.625 -3.883 16.562 1 97.19 8 LYS B CA 1
ATOM 3493 C C . LYS B 1 8 ? 21.812 -3.277 15.82 1 97.19 8 LYS B C 1
ATOM 3495 O O . LYS B 1 8 ? 21.703 -2.172 15.281 1 97.19 8 LYS B O 1
ATOM 3500 N N . GLU B 1 9 ? 22.875 -4 15.844 1 98.12 9 GLU B N 1
ATOM 3501 C CA . GLU B 1 9 ? 24.078 -3.529 15.148 1 98.12 9 GLU B CA 1
ATOM 3502 C C . GLU B 1 9 ? 23.859 -3.48 13.633 1 98.12 9 GLU B C 1
ATOM 3504 O O . GLU B 1 9 ? 24.297 -2.541 12.969 1 98.12 9 GLU B O 1
ATOM 3509 N N . LEU B 1 10 ? 23.234 -4.527 13.086 1 98.62 10 LEU B N 1
ATOM 3510 C CA . LEU B 1 10 ? 22.906 -4.547 11.664 1 98.62 10 LEU B CA 1
ATOM 3511 C C . LEU B 1 10 ? 22.062 -3.336 11.281 1 98.62 10 LEU B C 1
ATOM 3513 O O . LEU B 1 10 ? 22.328 -2.689 10.266 1 98.62 10 LEU B O 1
ATOM 3517 N N . ILE B 1 11 ? 21.109 -2.994 12.102 1 98.69 11 ILE B N 1
ATOM 3518 C CA . ILE B 1 11 ? 20.203 -1.881 11.844 1 98.69 11 ILE B CA 1
ATOM 3519 C C . ILE B 1 11 ? 20.984 -0.566 11.867 1 98.69 11 ILE B C 1
ATOM 3521 O O . ILE B 1 11 ? 20.812 0.282 10.992 1 98.69 11 ILE B O 1
ATOM 3525 N N . GLU B 1 12 ? 21.812 -0.374 12.844 1 98.38 12 GLU B N 1
ATOM 3526 C CA . GLU B 1 12 ? 22.594 0.856 12.961 1 98.38 12 GLU B CA 1
ATOM 3527 C C . GLU B 1 12 ? 23.5 1.047 11.75 1 98.38 12 GLU B C 1
ATOM 3529 O O . GLU B 1 12 ? 23.609 2.154 11.219 1 98.38 12 GLU B O 1
ATOM 3534 N N . LYS B 1 13 ? 24.156 -0.046 11.367 1 98.69 13 LYS B N 1
ATOM 3535 C CA . LYS B 1 13 ? 25 0.008 10.18 1 98.69 13 LYS B CA 1
ATOM 3536 C C . LYS B 1 13 ? 24.188 0.369 8.938 1 98.69 13 LYS B C 1
ATOM 3538 O O . LYS B 1 13 ? 24.641 1.143 8.094 1 98.69 13 LYS B O 1
ATOM 3543 N N . ALA B 1 14 ? 23.016 -0.202 8.844 1 98.81 14 ALA B N 1
ATOM 3544 C CA . ALA B 1 14 ? 22.141 0.066 7.703 1 98.81 14 ALA B CA 1
ATOM 3545 C C . ALA B 1 14 ? 21.719 1.533 7.668 1 98.81 14 ALA B C 1
ATOM 3547 O O . ALA B 1 14 ? 21.672 2.143 6.598 1 98.81 14 ALA B O 1
ATOM 3548 N N . LYS B 1 15 ? 21.406 2.104 8.797 1 98.25 15 LYS B N 1
ATOM 3549 C CA . LYS B 1 15 ? 20.984 3.5 8.883 1 98.25 15 LYS B CA 1
ATOM 3550 C C . LYS B 1 15 ? 22.109 4.438 8.43 1 98.25 15 LYS B C 1
ATOM 3552 O O . LYS B 1 15 ? 21.844 5.418 7.723 1 98.25 15 LYS B O 1
ATOM 3557 N N . VAL B 1 16 ? 23.312 4.152 8.859 1 98.31 16 VAL B N 1
ATOM 3558 C CA . VAL B 1 16 ? 24.469 4.953 8.461 1 98.31 16 VAL B CA 1
ATOM 3559 C C . VAL B 1 16 ? 24.641 4.879 6.945 1 98.31 16 VAL B C 1
ATOM 3561 O O . VAL B 1 16 ? 24.844 5.902 6.289 1 98.31 16 VAL B O 1
ATOM 3564 N N . ALA B 1 17 ? 24.547 3.699 6.395 1 98.62 17 ALA B N 1
ATOM 3565 C CA . ALA B 1 17 ? 24.672 3.498 4.953 1 98.62 17 ALA B CA 1
ATOM 3566 C C . ALA B 1 17 ? 23.547 4.203 4.203 1 98.62 17 ALA B C 1
ATOM 3568 O O . ALA B 1 17 ? 23.766 4.746 3.117 1 98.62 17 ALA B O 1
ATOM 3569 N N . GLN B 1 18 ? 22.375 4.137 4.77 1 98.06 18 GLN B N 1
ATOM 3570 C CA . GLN B 1 18 ? 21.203 4.762 4.18 1 98.06 18 GLN B CA 1
ATOM 3571 C C . GLN B 1 18 ? 21.422 6.254 3.955 1 98.06 18 GLN B C 1
ATOM 3573 O O . GLN B 1 18 ? 21.078 6.785 2.896 1 98.06 18 GLN B O 1
ATOM 3578 N N . LYS B 1 19 ? 21.922 6.938 4.918 1 96.88 19 LYS B N 1
ATOM 3579 C CA . LYS B 1 19 ? 22.172 8.375 4.824 1 96.88 19 LYS B CA 1
ATOM 3580 C C . LYS B 1 19 ? 23.125 8.688 3.668 1 96.88 19 LYS B C 1
ATOM 3582 O O . LYS B 1 19 ? 22.922 9.672 2.949 1 96.88 19 LYS B O 1
ATOM 3587 N N . LYS B 1 20 ? 24.078 7.863 3.463 1 98.12 20 LYS B N 1
ATOM 3588 C CA . LYS B 1 20 ? 25.031 8.039 2.361 1 98.12 20 LYS B CA 1
ATOM 3589 C C . LYS B 1 20 ? 24.344 7.789 1.015 1 98.12 20 LYS B C 1
ATOM 3591 O O . LYS B 1 20 ? 24.578 8.531 0.056 1 98.12 20 LYS B O 1
ATOM 3596 N N . LEU B 1 21 ? 23.531 6.793 0.96 1 97.81 21 LEU B N 1
ATOM 3597 C CA . LEU B 1 21 ? 22.859 6.395 -0.278 1 97.81 21 LEU B CA 1
ATOM 3598 C C . LEU B 1 21 ? 21.859 7.453 -0.719 1 97.81 21 LEU B C 1
ATOM 3600 O O . LEU B 1 21 ? 21.578 7.598 -1.913 1 97.81 21 LEU B O 1
ATOM 3604 N N . GLU B 1 22 ? 21.297 8.172 0.208 1 95.81 22 GLU B N 1
ATOM 3605 C CA . GLU B 1 22 ? 20.297 9.195 -0.087 1 95.81 22 GLU B CA 1
ATOM 3606 C C . GLU B 1 22 ? 20.859 10.289 -0.981 1 95.81 22 GLU B C 1
ATOM 3608 O O . GLU B 1 22 ? 20.125 10.984 -1.678 1 95.81 22 GLU B O 1
ATOM 3613 N N . ALA B 1 23 ? 22.188 10.445 -1.033 1 95.88 23 ALA B N 1
ATOM 3614 C CA . ALA B 1 23 ? 22.828 11.492 -1.811 1 95.88 23 ALA B CA 1
ATOM 3615 C C . ALA B 1 23 ? 23.062 11.047 -3.25 1 95.88 23 ALA B C 1
ATOM 3617 O O . ALA B 1 23 ? 23.453 11.852 -4.102 1 95.88 23 ALA B O 1
ATOM 3618 N N . TYR B 1 24 ? 22.797 9.789 -3.586 1 98.25 24 TYR B N 1
ATOM 3619 C CA . TYR B 1 24 ? 23.062 9.258 -4.918 1 98.25 24 TYR B CA 1
ATOM 3620 C C . TYR B 1 24 ? 22.047 9.773 -5.93 1 98.25 24 TYR B C 1
ATOM 3622 O O . TYR B 1 24 ? 20.859 9.906 -5.621 1 98.25 24 TYR B O 1
ATOM 3630 N N . SER B 1 25 ? 22.5 10.047 -7.148 1 98 25 SER B N 1
ATOM 3631 C CA . SER B 1 25 ? 21.641 10.398 -8.273 1 98 25 SER B CA 1
ATOM 3632 C C . SER B 1 25 ? 20.953 9.156 -8.852 1 98 25 SER B C 1
ATOM 3634 O O . SER B 1 25 ? 21.281 8.031 -8.469 1 98 25 SER B O 1
ATOM 3636 N N . GLN B 1 26 ? 20.016 9.406 -9.75 1 98.44 26 GLN B N 1
ATOM 3637 C CA . GLN B 1 26 ? 19.344 8.312 -10.438 1 98.44 26 GLN B CA 1
ATOM 3638 C C . GLN B 1 26 ? 20.344 7.422 -11.164 1 98.44 26 GLN B C 1
ATOM 3640 O O . GLN B 1 26 ? 20.266 6.195 -11.078 1 98.44 26 GLN B O 1
ATOM 3645 N N . GLU B 1 27 ? 21.297 8.031 -11.836 1 98.31 27 GLU B N 1
ATOM 3646 C CA . GLU B 1 27 ? 22.297 7.301 -12.617 1 98.31 27 GLU B CA 1
ATOM 3647 C C . GLU B 1 27 ? 23.172 6.434 -11.719 1 98.31 27 GLU B C 1
ATOM 3649 O O . GLU B 1 27 ? 23.469 5.285 -12.055 1 98.31 27 GLU B O 1
ATOM 3654 N N . GLN B 1 28 ? 23.562 7.012 -10.602 1 98.44 28 GLN B N 1
ATOM 3655 C CA . GLN B 1 28 ? 24.406 6.27 -9.672 1 98.44 28 GLN B CA 1
ATOM 3656 C C . GLN B 1 28 ? 23.672 5.051 -9.117 1 98.44 28 GLN B C 1
ATOM 3658 O O . GLN B 1 28 ? 24.25 3.959 -9.039 1 98.44 28 GLN B O 1
ATOM 3663 N N . VAL B 1 29 ? 22.453 5.246 -8.766 1 98.56 29 VAL B N 1
ATOM 3664 C CA . VAL B 1 29 ? 21.641 4.152 -8.242 1 98.56 29 VAL B CA 1
ATOM 3665 C C . VAL B 1 29 ? 21.469 3.082 -9.312 1 98.56 29 VAL B C 1
ATOM 3667 O O . VAL B 1 29 ? 21.562 1.886 -9.023 1 98.56 29 VAL B O 1
ATOM 3670 N N . ASP B 1 30 ? 21.203 3.506 -10.547 1 98.56 30 ASP B N 1
ATOM 3671 C CA . ASP B 1 30 ? 20.984 2.566 -11.648 1 98.56 30 ASP B CA 1
ATOM 3672 C C . ASP B 1 30 ? 22.219 1.69 -11.867 1 98.56 30 ASP B C 1
ATOM 3674 O O . ASP B 1 30 ? 22.094 0.496 -12.148 1 98.56 30 ASP B O 1
ATOM 3678 N N . VAL B 1 31 ? 23.375 2.268 -11.727 1 98.69 31 VAL B N 1
ATOM 3679 C CA . VAL B 1 31 ? 24.609 1.521 -11.906 1 98.69 31 VAL B CA 1
ATOM 3680 C C . VAL B 1 31 ? 24.703 0.427 -10.844 1 98.69 31 VAL B C 1
ATOM 3682 O O . VAL B 1 31 ? 25.078 -0.708 -11.148 1 98.69 31 VAL B O 1
ATOM 3685 N N . LEU B 1 32 ? 24.422 0.785 -9.625 1 98.88 32 LEU B N 1
ATOM 3686 C CA . LEU B 1 32 ? 24.453 -0.192 -8.539 1 98.88 32 LEU B CA 1
ATOM 3687 C C . LEU B 1 32 ? 23.469 -1.32 -8.781 1 98.88 32 LEU B C 1
ATOM 3689 O O . LEU B 1 32 ? 23.797 -2.496 -8.633 1 98.88 32 LEU B O 1
ATOM 3693 N N . VAL B 1 33 ? 22.219 -0.982 -9.188 1 98.88 33 VAL B N 1
ATOM 3694 C CA . VAL B 1 33 ? 21.141 -1.95 -9.367 1 98.88 33 VAL B CA 1
ATOM 3695 C C . VAL B 1 33 ? 21.484 -2.904 -10.508 1 98.88 33 VAL B C 1
ATOM 3697 O O . VAL B 1 33 ? 21.297 -4.117 -10.383 1 98.88 33 VAL B O 1
ATOM 3700 N N . LYS B 1 34 ? 21.969 -2.359 -11.586 1 98.81 34 LYS B N 1
ATOM 3701 C CA . LYS B 1 34 ? 22.391 -3.189 -12.703 1 98.81 34 LYS B CA 1
ATOM 3702 C C . LYS B 1 34 ? 23.422 -4.219 -12.258 1 98.81 34 LYS B C 1
ATOM 3704 O O . LYS B 1 34 ? 23.359 -5.387 -12.641 1 98.81 34 LYS B O 1
ATOM 3709 N N . ALA B 1 35 ? 24.375 -3.793 -11.461 1 98.81 35 ALA B N 1
ATOM 3710 C CA . ALA B 1 35 ? 25.453 -4.66 -11 1 98.81 35 ALA B CA 1
ATOM 3711 C C . ALA B 1 35 ? 24.906 -5.832 -10.195 1 98.81 35 ALA B C 1
ATOM 3713 O O . ALA B 1 35 ? 25.422 -6.949 -10.281 1 98.81 35 ALA B O 1
ATOM 3714 N N . LEU B 1 36 ? 23.938 -5.594 -9.414 1 98.94 36 LEU B N 1
ATOM 3715 C CA . LEU B 1 36 ? 23.344 -6.645 -8.594 1 98.94 36 LEU B CA 1
ATOM 3716 C C . LEU B 1 36 ? 22.766 -7.75 -9.461 1 98.94 36 LEU B C 1
ATOM 3718 O O . LEU B 1 36 ? 23.016 -8.938 -9.219 1 98.94 36 LEU B O 1
ATOM 3722 N N . GLY B 1 37 ? 21.938 -7.348 -10.445 1 98.81 37 GLY B N 1
ATOM 3723 C CA . GLY B 1 37 ? 21.391 -8.336 -11.367 1 98.81 37 GLY B CA 1
ATOM 3724 C C . GLY B 1 37 ? 22.469 -9.078 -12.141 1 98.81 37 GLY B C 1
ATOM 3725 O O . GLY B 1 37 ? 22.391 -10.297 -12.312 1 98.81 37 GLY B O 1
ATOM 3726 N N . LYS B 1 38 ? 23.469 -8.367 -12.562 1 98.69 38 LYS B N 1
ATOM 3727 C CA . LYS B 1 38 ? 24.516 -8.938 -13.414 1 98.69 38 LYS B CA 1
ATOM 3728 C C . LYS B 1 38 ? 25.344 -9.953 -12.641 1 98.69 38 LYS B C 1
ATOM 3730 O O . LYS B 1 38 ? 25.781 -10.961 -13.211 1 98.69 38 LYS B O 1
ATOM 3735 N N . VAL B 1 39 ? 25.562 -9.688 -11.367 1 98.69 39 VAL B N 1
ATOM 3736 C CA . VAL B 1 39 ? 26.312 -10.625 -10.531 1 98.69 39 VAL B CA 1
ATOM 3737 C C . VAL B 1 39 ? 25.609 -11.984 -10.531 1 98.69 39 VAL B C 1
ATOM 3739 O O . VAL B 1 39 ? 26.25 -13.023 -10.688 1 98.69 39 VAL B O 1
ATOM 3742 N N . VAL B 1 40 ? 24.344 -11.961 -10.359 1 98.88 40 VAL B N 1
ATOM 3743 C CA . VAL B 1 40 ? 23.578 -13.203 -10.32 1 98.88 40 VAL B CA 1
ATOM 3744 C C . VAL B 1 40 ? 23.531 -13.828 -11.711 1 98.88 40 VAL B C 1
ATOM 3746 O O . VAL B 1 40 ? 23.688 -15.039 -11.859 1 98.88 40 VAL B O 1
ATOM 3749 N N . TYR B 1 41 ? 23.344 -13.016 -12.727 1 98.75 41 TYR B N 1
ATOM 3750 C CA . TYR B 1 41 ? 23.359 -13.5 -14.102 1 98.75 41 TYR B CA 1
ATOM 3751 C C . TYR B 1 41 ? 24.672 -14.203 -14.422 1 98.75 41 TYR B C 1
ATOM 3753 O O . TYR B 1 41 ? 24.672 -15.328 -14.93 1 98.75 41 TYR B O 1
ATOM 3761 N N . ASP B 1 42 ? 25.797 -13.617 -14.086 1 98.69 42 ASP B N 1
ATOM 3762 C CA . ASP B 1 42 ? 27.109 -14.086 -14.477 1 98.69 42 ASP B CA 1
ATOM 3763 C C . ASP B 1 42 ? 27.516 -15.32 -13.664 1 98.69 42 ASP B C 1
ATOM 3765 O O . ASP B 1 42 ? 28.359 -16.109 -14.102 1 98.69 42 ASP B O 1
ATOM 3769 N N . ASN B 1 43 ? 26.953 -15.477 -12.531 1 98.88 43 ASN B N 1
ATOM 3770 C CA . ASN B 1 43 ? 27.328 -16.594 -11.664 1 98.88 43 ASN B CA 1
ATOM 3771 C C . ASN B 1 43 ? 26.203 -17.594 -11.523 1 98.88 43 ASN B C 1
ATOM 3773 O O . ASN B 1 43 ? 26.109 -18.297 -10.516 1 98.88 43 ASN B O 1
ATOM 3777 N N . ALA B 1 44 ? 25.359 -17.688 -12.477 1 98.88 44 ALA B N 1
ATOM 3778 C CA . ALA B 1 44 ? 24.141 -18.5 -12.438 1 98.88 44 ALA B CA 1
ATOM 3779 C C . ALA B 1 44 ? 24.469 -19.969 -12.18 1 98.88 44 ALA B C 1
ATOM 3781 O O . ALA B 1 44 ? 23.844 -20.609 -11.328 1 98.88 44 ALA B O 1
ATOM 3782 N N . GLU B 1 45 ? 25.453 -20.5 -12.875 1 98.88 45 GLU B N 1
ATOM 3783 C CA . GLU B 1 45 ? 25.797 -21.906 -12.758 1 98.88 45 GLU B CA 1
ATOM 3784 C C . GLU B 1 45 ? 26.297 -22.234 -11.352 1 98.88 45 GLU B C 1
ATOM 3786 O O . GLU B 1 45 ? 25.906 -23.25 -10.766 1 98.88 45 GLU B O 1
ATOM 3791 N N . MET B 1 46 ? 27.141 -21.406 -10.828 1 98.88 46 MET B N 1
ATOM 3792 C CA . MET B 1 46 ? 27.688 -21.609 -9.484 1 98.88 46 MET B CA 1
ATOM 3793 C C . MET B 1 46 ? 26.578 -21.547 -8.438 1 98.88 46 MET B C 1
ATOM 3795 O O . MET B 1 46 ? 26.469 -22.438 -7.598 1 98.88 46 MET B O 1
ATOM 3799 N N . PHE B 1 47 ? 25.781 -20.531 -8.5 1 98.88 47 PHE B N 1
ATOM 3800 C CA . PHE B 1 47 ? 24.719 -20.344 -7.527 1 98.88 47 PHE B CA 1
ATOM 3801 C C . PHE B 1 47 ? 23.703 -21.484 -7.613 1 98.88 47 PHE B C 1
ATOM 3803 O O . PHE B 1 47 ? 23.203 -21.953 -6.59 1 98.88 47 PHE B O 1
ATOM 3810 N N . ALA B 1 48 ? 23.359 -21.906 -8.859 1 98.81 48 ALA B N 1
ATOM 3811 C CA . ALA B 1 48 ? 22.438 -23.031 -9.047 1 98.81 48 ALA B CA 1
ATOM 3812 C C . ALA B 1 48 ? 22.953 -24.297 -8.367 1 98.81 48 ALA B C 1
ATOM 3814 O O . ALA B 1 48 ? 22.203 -24.969 -7.664 1 98.81 48 ALA B O 1
ATOM 3815 N N . LYS B 1 49 ? 24.219 -24.578 -8.562 1 98.81 49 LYS B N 1
ATOM 3816 C CA . LYS B 1 49 ? 24.844 -25.75 -7.957 1 98.81 49 LYS B CA 1
ATOM 3817 C C . LYS B 1 49 ? 24.797 -25.672 -6.434 1 98.81 49 LYS B C 1
ATOM 3819 O O . LYS B 1 49 ? 24.406 -26.625 -5.766 1 98.81 49 LYS B O 1
ATOM 3824 N N . GLU B 1 50 ? 25.156 -24.531 -5.883 1 98.88 50 GLU B N 1
ATOM 3825 C CA . GLU B 1 50 ? 25.156 -24.328 -4.438 1 98.88 50 GLU B CA 1
ATOM 3826 C C . GLU B 1 50 ? 23.75 -24.469 -3.857 1 98.88 50 GLU B C 1
ATOM 3828 O O . GLU B 1 50 ? 23.578 -25.078 -2.799 1 98.88 50 GLU B O 1
ATOM 3833 N N . ALA B 1 51 ? 22.812 -23.922 -4.57 1 98.75 51 ALA B N 1
ATOM 3834 C CA . ALA B 1 51 ? 21.422 -23.969 -4.09 1 98.75 51 ALA B CA 1
ATOM 3835 C C . ALA B 1 51 ? 20.922 -25.391 -4.02 1 98.75 51 ALA B C 1
ATOM 3837 O O . ALA B 1 51 ? 20.328 -25.797 -3.018 1 98.75 51 ALA B O 1
ATOM 3838 N N . VAL B 1 52 ? 21.109 -26.172 -5.082 1 98.56 52 VAL B N 1
ATOM 3839 C CA . VAL B 1 52 ? 20.641 -27.562 -5.117 1 98.56 52 VAL B CA 1
ATOM 3840 C C . VAL B 1 52 ? 21.344 -28.359 -4.023 1 98.56 52 VAL B C 1
ATOM 3842 O O . VAL B 1 52 ? 20.703 -29.141 -3.314 1 98.56 52 VAL B O 1
ATOM 3845 N N . GLU B 1 53 ? 22.656 -28.17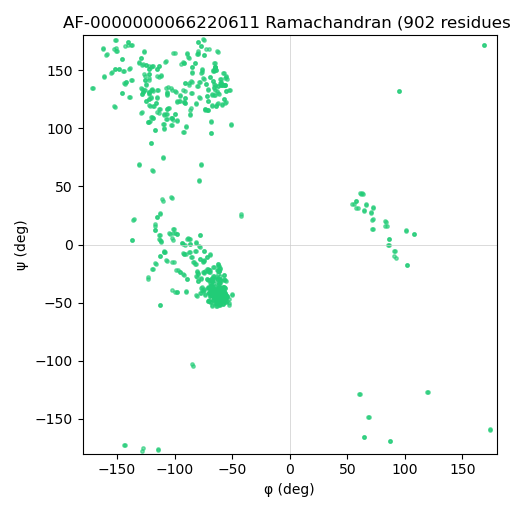2 -3.869 1 98.56 53 GLU B N 1
ATOM 3846 C CA . GLU B 1 53 ? 23.438 -28.938 -2.904 1 98.56 53 GLU B CA 1
ATOM 3847 C C . GLU B 1 53 ? 23 -28.625 -1.474 1 98.56 53 GLU B C 1
ATOM 3849 O O . GLU B 1 53 ? 22.875 -29.547 -0.652 1 98.56 53 GLU B O 1
ATOM 3854 N N . GLU B 1 54 ? 22.781 -27.359 -1.216 1 98.56 54 GLU B N 1
ATOM 3855 C CA . GLU B 1 54 ? 22.469 -26.969 0.155 1 98.56 54 GLU B CA 1
ATOM 3856 C C . GLU B 1 54 ? 21.016 -27.312 0.516 1 98.56 54 GLU B C 1
ATOM 3858 O O . GLU B 1 54 ? 20.75 -27.797 1.613 1 98.56 54 GLU B O 1
ATOM 3863 N N . THR B 1 55 ? 20.094 -27.078 -0.367 1 97.88 55 THR B N 1
ATOM 3864 C CA . THR B 1 55 ? 18.688 -27.188 -0.046 1 97.88 55 THR B CA 1
ATOM 3865 C C . THR B 1 55 ? 18.172 -28.594 -0.362 1 97.88 55 THR B C 1
ATOM 3867 O O . THR B 1 55 ? 17.109 -29 0.133 1 97.88 55 THR B O 1
ATOM 3870 N N . GLU B 1 56 ? 18.844 -29.25 -1.314 1 97.38 56 GLU B N 1
ATOM 3871 C CA . GLU B 1 56 ? 18.469 -30.562 -1.81 1 97.38 56 GLU B CA 1
ATOM 3872 C C . GLU B 1 56 ? 17.109 -30.516 -2.51 1 97.38 56 GLU B C 1
ATOM 3874 O O . GLU B 1 56 ? 16.328 -31.469 -2.438 1 97.38 56 GLU B O 1
ATOM 3879 N N . MET B 1 57 ? 16.812 -29.359 -3.096 1 96.81 57 MET B N 1
ATOM 3880 C CA . MET B 1 57 ? 15.555 -29.172 -3.803 1 96.81 57 MET B CA 1
ATOM 3881 C C . MET B 1 57 ? 15.797 -28.672 -5.223 1 96.81 57 MET B C 1
ATOM 3883 O O . MET B 1 57 ? 16.719 -27.891 -5.461 1 96.81 57 MET B O 1
ATOM 3887 N N . GLY B 1 58 ? 14.953 -29.078 -6.102 1 97.69 58 GLY B N 1
ATOM 3888 C CA . GLY B 1 58 ? 14.883 -28.453 -7.418 1 97.69 58 GLY B CA 1
ATOM 3889 C C . GLY B 1 58 ? 15.852 -29.062 -8.414 1 97.69 58 GLY B C 1
ATOM 3890 O O . GLY B 1 58 ? 16.328 -30.188 -8.219 1 97.69 58 GLY B O 1
ATOM 3891 N N . VAL B 1 59 ? 15.969 -28.344 -9.562 1 98.38 59 VAL B N 1
ATOM 3892 C CA . VAL B 1 59 ? 16.734 -28.812 -10.711 1 98.38 59 VAL B CA 1
ATOM 3893 C C . VAL B 1 59 ? 17.812 -27.797 -11.07 1 98.38 59 VAL B C 1
ATOM 3895 O O . VAL B 1 59 ? 17.531 -26.609 -11.211 1 98.38 59 VAL B O 1
ATOM 3898 N N . TYR B 1 60 ? 19.062 -28.266 -11.234 1 98.44 60 TYR B N 1
ATOM 3899 C CA . TYR B 1 60 ? 20.219 -27.438 -11.531 1 98.44 60 TYR B CA 1
ATOM 3900 C C . TYR B 1 60 ? 19.953 -26.562 -12.758 1 98.44 60 TYR B C 1
ATOM 3902 O O . TYR B 1 60 ? 20.094 -25.344 -12.695 1 98.44 60 TYR B O 1
ATOM 3910 N N . GLU B 1 61 ? 19.516 -27.172 -13.852 1 98.62 61 GLU B N 1
ATOM 3911 C CA . GLU B 1 61 ? 19.312 -26.453 -15.109 1 98.62 61 GLU B CA 1
ATOM 3912 C C . GLU B 1 61 ? 18.234 -25.375 -14.961 1 98.62 61 GLU B C 1
ATOM 3914 O O . GLU B 1 61 ? 18.359 -24.281 -15.531 1 98.62 61 GLU B O 1
ATOM 3919 N N . ASP B 1 62 ? 17.156 -25.688 -14.234 1 98.5 62 ASP B N 1
ATOM 3920 C CA . ASP B 1 62 ? 16.078 -24.719 -14.016 1 98.5 62 ASP B CA 1
ATOM 3921 C C . ASP B 1 62 ? 16.562 -23.547 -13.18 1 98.5 62 ASP B C 1
ATOM 3923 O O . ASP B 1 62 ? 16.172 -22.391 -13.43 1 98.5 62 ASP B O 1
ATOM 3927 N N . LYS B 1 63 ? 17.406 -23.812 -12.18 1 98.69 63 LYS B N 1
ATOM 3928 C CA . LYS B 1 63 ? 17.938 -22.734 -11.336 1 98.69 63 LYS B CA 1
ATOM 3929 C C . LYS B 1 63 ? 18.875 -21.828 -12.117 1 98.69 63 LYS B C 1
ATOM 3931 O O . LYS B 1 63 ? 18.922 -20.625 -11.875 1 98.69 63 LYS B O 1
ATOM 3936 N N . VAL B 1 64 ? 19.656 -22.406 -13.016 1 98.81 64 VAL B N 1
ATOM 3937 C CA . VAL B 1 64 ? 20.484 -21.594 -13.891 1 98.81 64 VAL B CA 1
ATOM 3938 C C . VAL B 1 64 ? 19.609 -20.672 -14.734 1 98.81 64 VAL B C 1
ATOM 3940 O O . VAL B 1 64 ? 19.859 -19.453 -14.805 1 98.81 64 VAL B O 1
ATOM 3943 N N . ALA B 1 65 ? 18.609 -21.25 -15.32 1 98.06 65 ALA B N 1
ATOM 3944 C CA . ALA B 1 65 ? 17.688 -20.484 -16.156 1 98.06 65 ALA B CA 1
ATOM 3945 C C . ALA B 1 65 ? 17 -19.391 -15.359 1 98.06 65 ALA B C 1
ATOM 3947 O O . ALA B 1 65 ? 16.812 -18.266 -15.844 1 98.06 65 ALA B O 1
ATOM 3948 N N . LYS B 1 66 ? 16.609 -19.656 -14.164 1 97.62 66 LYS B N 1
ATOM 3949 C CA . LYS B 1 66 ? 15.938 -18.719 -13.281 1 97.62 66 LYS B CA 1
ATOM 3950 C C . LYS B 1 66 ? 16.844 -17.516 -12.961 1 97.62 66 LYS B C 1
ATOM 3952 O O . LYS B 1 66 ? 16.375 -16.375 -12.969 1 97.62 66 LYS B O 1
ATOM 3957 N N . CYS B 1 67 ? 18.078 -17.781 -12.625 1 98.62 67 CYS B N 1
ATOM 3958 C CA . CYS B 1 67 ? 19.047 -16.719 -12.375 1 98.62 67 CYS B CA 1
ATOM 3959 C C . CYS B 1 67 ? 19.172 -15.805 -13.586 1 98.62 67 CYS B C 1
ATOM 3961 O O . CYS B 1 67 ? 19.172 -14.578 -13.445 1 98.62 67 CYS B O 1
ATOM 3963 N N . HIS B 1 68 ? 19.234 -16.406 -14.758 1 98.06 68 HIS B N 1
ATOM 3964 C CA . HIS B 1 68 ? 19.375 -15.625 -15.977 1 98.06 68 HIS B CA 1
ATOM 3965 C C . HIS B 1 68 ? 18.109 -14.82 -16.266 1 98.06 68 HIS B C 1
ATOM 3967 O O . HIS B 1 68 ? 18.172 -13.617 -16.516 1 98.06 68 HIS B O 1
ATOM 3973 N N . LEU B 1 69 ? 17.016 -15.438 -16.234 1 96.5 69 LEU B N 1
ATOM 3974 C CA . LEU B 1 69 ? 15.758 -14.82 -16.625 1 96.5 69 LEU B CA 1
ATOM 3975 C C . LEU B 1 69 ? 15.359 -13.719 -15.648 1 96.5 69 LEU B C 1
ATOM 3977 O O . LEU B 1 69 ? 15.039 -12.602 -16.062 1 96.5 69 LEU B O 1
ATOM 3981 N N . LYS B 1 70 ? 15.336 -14.047 -14.383 1 97.81 70 LYS B N 1
ATOM 3982 C CA . LYS B 1 70 ? 14.836 -13.102 -13.391 1 97.81 70 LYS B CA 1
ATOM 3983 C C . LYS B 1 70 ? 15.742 -11.875 -13.297 1 97.81 70 LYS B C 1
ATOM 3985 O O . LYS B 1 70 ? 15.258 -10.742 -13.219 1 97.81 70 LYS B O 1
ATOM 3990 N N . SER B 1 71 ? 17.094 -12.109 -13.258 1 98.56 71 SER B N 1
ATOM 3991 C CA . SER B 1 71 ? 17.984 -10.969 -13.195 1 98.56 71 SER B CA 1
ATOM 3992 C C . SER B 1 71 ? 17.797 -10.039 -14.391 1 98.56 71 SER B C 1
ATOM 3994 O O . SER B 1 71 ? 17.625 -8.828 -14.219 1 98.56 71 SER B O 1
ATOM 3996 N N . GLY B 1 72 ? 17.734 -10.617 -15.594 1 98.06 72 GLY B N 1
ATOM 3997 C CA . GLY B 1 72 ? 17.562 -9.828 -16.797 1 98.06 72 GLY B CA 1
ATOM 3998 C C . GLY B 1 72 ? 16.203 -9.156 -16.875 1 98.06 72 GLY B C 1
ATOM 3999 O O . GLY B 1 72 ? 16.109 -7.977 -17.234 1 98.06 72 GLY B O 1
ATOM 4000 N N . ALA B 1 73 ? 15.141 -9.859 -16.547 1 97.81 73 ALA B N 1
ATOM 4001 C CA . ALA B 1 73 ? 13.789 -9.336 -16.656 1 97.81 73 ALA B CA 1
ATOM 4002 C C . ALA B 1 73 ? 13.555 -8.195 -15.68 1 97.81 73 ALA B C 1
ATOM 4004 O O . ALA B 1 73 ? 12.945 -7.18 -16.031 1 97.81 73 ALA B O 1
ATOM 4005 N N . ILE B 1 74 ? 14.055 -8.352 -14.445 1 98.62 74 ILE B N 1
ATOM 4006 C CA . ILE B 1 74 ? 13.852 -7.328 -13.422 1 98.62 74 ILE B CA 1
ATOM 4007 C C . ILE B 1 74 ? 14.609 -6.062 -13.812 1 98.62 74 ILE B C 1
ATOM 4009 O O . ILE B 1 74 ? 14.047 -4.965 -13.789 1 98.62 74 ILE B O 1
ATOM 4013 N N . TRP B 1 75 ? 15.867 -6.184 -14.203 1 98.62 75 TRP B N 1
ATOM 4014 C CA . TRP B 1 75 ? 16.625 -5.004 -14.602 1 98.62 75 TRP B CA 1
ATOM 4015 C C . TRP B 1 75 ? 15.984 -4.32 -15.805 1 98.62 75 TRP B C 1
ATOM 4017 O O . TRP B 1 75 ? 15.797 -3.102 -15.805 1 98.62 75 TRP B O 1
ATOM 4027 N N . ASN B 1 76 ? 15.625 -5.113 -16.781 1 97.44 76 ASN B N 1
ATOM 4028 C CA . ASN B 1 76 ? 15 -4.551 -17.969 1 97.44 76 ASN B CA 1
ATOM 4029 C C . ASN B 1 76 ? 13.742 -3.756 -17.625 1 97.44 76 ASN B C 1
ATOM 4031 O O . ASN B 1 76 ? 13.453 -2.746 -18.266 1 97.44 76 ASN B O 1
ATOM 4035 N N . HIS B 1 77 ? 13.039 -4.223 -16.688 1 96.75 77 HIS B N 1
ATOM 4036 C CA . HIS B 1 77 ? 11.781 -3.607 -16.297 1 96.75 77 HIS B CA 1
ATOM 4037 C C . HIS B 1 77 ? 12.008 -2.273 -15.594 1 96.75 77 HIS B C 1
ATOM 4039 O O . HIS B 1 77 ? 11.242 -1.326 -15.773 1 96.75 77 HIS B O 1
ATOM 4045 N N . ILE B 1 78 ? 13.086 -2.127 -14.758 1 97.94 78 ILE B N 1
ATOM 4046 C CA . ILE B 1 78 ? 13.164 -0.977 -13.859 1 97.94 78 ILE B CA 1
ATOM 4047 C C . ILE B 1 78 ? 14.25 -0.018 -14.344 1 97.94 78 ILE B C 1
ATOM 4049 O O . ILE B 1 78 ? 14.367 1.101 -13.836 1 97.94 78 ILE B O 1
ATOM 4053 N N . LYS B 1 79 ? 15.023 -0.363 -15.344 1 97 79 LYS B N 1
ATOM 4054 C CA . LYS B 1 79 ? 16.219 0.38 -15.727 1 97 79 LYS B CA 1
ATOM 4055 C C . LYS B 1 79 ? 15.875 1.796 -16.172 1 97 79 LYS B C 1
ATOM 4057 O O . LYS B 1 79 ? 16.656 2.729 -15.961 1 97 79 LYS B O 1
ATOM 4062 N N . ASP B 1 80 ? 14.68 2.062 -16.75 1 95.75 80 ASP B N 1
ATOM 4063 C CA . ASP B 1 80 ? 14.32 3.371 -17.281 1 95.75 80 ASP B CA 1
ATOM 4064 C C . ASP B 1 80 ? 13.336 4.09 -16.359 1 95.75 80 ASP B C 1
ATOM 4066 O O . ASP B 1 80 ? 12.781 5.129 -16.719 1 95.75 80 ASP B O 1
ATOM 4070 N N . LYS B 1 81 ? 13.133 3.557 -15.211 1 97.75 81 LYS B N 1
ATOM 4071 C CA . LYS B 1 81 ? 12.156 4.137 -14.289 1 97.75 81 LYS B CA 1
ATOM 4072 C C . LYS B 1 81 ? 12.82 5.152 -13.359 1 97.75 81 LYS B C 1
ATOM 4074 O O . LYS B 1 81 ? 13.922 4.926 -12.867 1 97.75 81 LYS B O 1
ATOM 4079 N N . LYS B 1 82 ? 12.148 6.297 -13.086 1 98.25 82 LYS B N 1
ATOM 4080 C CA . LYS B 1 82 ? 12.641 7.316 -12.164 1 98.25 82 LYS B CA 1
ATOM 4081 C C . LYS B 1 82 ? 12.266 6.988 -10.719 1 98.25 82 LYS B C 1
ATOM 4083 O O . LYS B 1 82 ? 11.102 6.707 -10.43 1 98.25 82 LYS B O 1
ATOM 4088 N N . THR B 1 83 ? 13.219 7.039 -9.844 1 98.5 83 THR B N 1
ATOM 4089 C CA . THR B 1 83 ? 13 6.688 -8.445 1 98.5 83 THR B CA 1
ATOM 4090 C C . THR B 1 83 ? 13.695 7.688 -7.52 1 98.5 83 THR B C 1
ATOM 4092 O O . THR B 1 83 ? 13.727 7.496 -6.301 1 98.5 83 THR B O 1
ATOM 4095 N N . VAL B 1 84 ? 14.32 8.75 -8.039 1 98.31 84 VAL B N 1
ATOM 4096 C CA . VAL B 1 84 ? 15.078 9.742 -7.285 1 98.31 84 VAL B CA 1
ATOM 4097 C C . VAL B 1 84 ? 14.578 11.148 -7.621 1 98.31 84 VAL B C 1
ATOM 4099 O O . VAL B 1 84 ? 14.43 11.492 -8.789 1 98.31 84 VAL B O 1
ATOM 4102 N N . GLY B 1 85 ? 14.312 11.953 -6.527 1 98.06 85 GLY B N 1
ATOM 4103 C CA . GLY B 1 85 ? 13.883 13.32 -6.758 1 98.06 85 GLY B CA 1
ATOM 4104 C C . GLY B 1 85 ? 12.5 13.422 -7.367 1 98.06 85 GLY B C 1
ATOM 4105 O O . GLY B 1 85 ? 11.602 12.656 -7.004 1 98.06 85 GLY B O 1
ATOM 4106 N N . ILE B 1 86 ? 12.297 14.422 -8.156 1 98.62 86 ILE B N 1
ATOM 4107 C CA . ILE B 1 86 ? 11.016 14.617 -8.82 1 98.62 86 ILE B CA 1
ATOM 4108 C C . ILE B 1 86 ? 10.828 13.555 -9.898 1 98.62 86 ILE B C 1
ATOM 4110 O O . ILE B 1 86 ? 11.625 13.453 -10.836 1 98.62 86 ILE B O 1
ATOM 4114 N N . ILE B 1 87 ? 9.742 12.789 -9.836 1 98.62 87 ILE B N 1
ATOM 4115 C CA . ILE B 1 87 ? 9.617 11.641 -10.719 1 98.62 87 ILE B CA 1
ATOM 4116 C C . ILE B 1 87 ? 8.43 11.828 -11.648 1 98.62 87 ILE B C 1
ATOM 4118 O O . ILE B 1 87 ? 8.289 11.109 -12.648 1 98.62 87 ILE B O 1
ATOM 4122 N N . LYS B 1 88 ? 7.598 12.711 -11.328 1 97.88 88 LYS B N 1
ATOM 4123 C CA . LYS B 1 88 ? 6.383 12.922 -12.109 1 97.88 88 LYS B CA 1
ATOM 4124 C C . LYS B 1 88 ? 5.777 14.297 -11.812 1 97.88 88 LYS B C 1
ATOM 4126 O O . LYS B 1 88 ? 5.918 14.82 -10.711 1 97.88 88 LYS B O 1
ATOM 4131 N N . GLU B 1 89 ? 5.191 14.961 -12.797 1 98.25 89 GLU B N 1
ATOM 4132 C CA . GLU B 1 89 ? 4.414 16.188 -12.656 1 98.25 89 GLU B CA 1
ATOM 4133 C C . GLU B 1 89 ? 3.053 16.062 -13.336 1 98.25 89 GLU B C 1
ATOM 4135 O O . GLU B 1 89 ? 2.945 15.461 -14.406 1 98.25 89 GLU B O 1
ATOM 4140 N N . GLU B 1 90 ? 2.066 16.453 -12.695 1 97.38 90 GLU B N 1
ATOM 4141 C CA . GLU B 1 90 ? 0.71 16.5 -13.234 1 97.38 90 GLU B CA 1
ATOM 4142 C C . GLU B 1 90 ? 0.158 17.922 -13.195 1 97.38 90 GLU B C 1
ATOM 4144 O O . GLU B 1 90 ? -0.609 18.281 -12.297 1 97.38 90 GLU B O 1
ATOM 4149 N N . PRO B 1 91 ? 0.4 18.672 -14.172 1 95.94 91 PRO B N 1
ATOM 4150 C CA . PRO B 1 91 ? -0.016 20.078 -14.172 1 95.94 91 PRO B CA 1
ATOM 4151 C C . PRO B 1 91 ? -1.531 20.234 -14.078 1 95.94 91 PRO B C 1
ATOM 4153 O O . PRO B 1 91 ? -2.016 21.203 -13.469 1 95.94 91 PRO B O 1
ATOM 4156 N N . GLU B 1 92 ? -2.281 19.344 -14.68 1 94.12 92 GLU B N 1
ATOM 4157 C CA . GLU B 1 92 ? -3.738 19.438 -14.656 1 94.12 92 GLU B CA 1
ATOM 4158 C C . GLU B 1 92 ? -4.277 19.328 -13.234 1 94.12 92 GLU B C 1
ATOM 4160 O O . GLU B 1 92 ? -5.336 19.875 -12.922 1 94.12 92 GLU B O 1
ATOM 4165 N N . ARG B 1 93 ? -3.537 18.734 -12.32 1 94.75 93 ARG B N 1
ATOM 4166 C CA . ARG B 1 93 ? -3.918 18.578 -10.922 1 94.75 93 ARG B CA 1
ATOM 4167 C C . ARG B 1 93 ? -3.088 19.5 -10.031 1 94.75 93 ARG B C 1
ATOM 4169 O O . ARG B 1 93 ? -3.285 19.531 -8.812 1 94.75 93 ARG B O 1
ATOM 4176 N N . ALA B 1 94 ? -2.107 20.172 -10.617 1 97.31 94 ALA B N 1
ATOM 4177 C CA . ALA B 1 94 ? -1.194 21.062 -9.906 1 97.31 94 ALA B CA 1
ATOM 4178 C C . ALA B 1 94 ? -0.39 20.297 -8.859 1 97.31 94 ALA B C 1
ATOM 4180 O O . ALA B 1 94 ? -0.249 20.766 -7.723 1 97.31 94 ALA B O 1
ATOM 4181 N N . LEU B 1 95 ? 0.128 19.094 -9.219 1 98.5 95 LEU B N 1
ATOM 4182 C CA . LEU B 1 95 ? 0.891 18.25 -8.305 1 98.5 95 LEU B CA 1
ATOM 4183 C C . LEU B 1 95 ? 2.258 17.922 -8.898 1 98.5 95 LEU B C 1
ATOM 4185 O O . LEU B 1 95 ? 2.383 17.703 -10.102 1 98.5 95 LEU B O 1
ATOM 4189 N N . VAL B 1 96 ? 3.256 17.953 -8.117 1 98.81 96 VAL B N 1
ATOM 4190 C CA . VAL B 1 96 ? 4.59 17.438 -8.398 1 98.81 96 VAL B CA 1
ATOM 4191 C C . VAL B 1 96 ? 4.902 16.281 -7.453 1 98.81 96 VAL B C 1
ATOM 4193 O O . VAL B 1 96 ? 4.648 16.375 -6.246 1 98.81 96 VAL B O 1
ATOM 4196 N N . TYR B 1 97 ? 5.406 15.172 -7.957 1 98.88 97 TYR B N 1
ATOM 4197 C CA . TYR B 1 97 ? 5.664 13.961 -7.188 1 98.88 97 TYR B CA 1
ATOM 4198 C C . TYR B 1 97 ? 7.16 13.773 -6.957 1 98.88 97 TYR B C 1
ATOM 4200 O O . TYR B 1 97 ? 7.953 13.82 -7.898 1 98.88 97 TYR B O 1
ATOM 4208 N N . VAL B 1 98 ? 7.52 13.562 -5.723 1 98.88 98 VAL B N 1
ATOM 4209 C CA . VAL B 1 98 ? 8.922 13.414 -5.34 1 98.88 98 VAL B CA 1
ATOM 4210 C C . VAL B 1 98 ? 9.133 12.07 -4.652 1 98.88 98 VAL B C 1
ATOM 4212 O O . VAL B 1 98 ? 8.477 11.766 -3.648 1 98.88 98 VAL B O 1
ATOM 4215 N N . ALA B 1 99 ? 10.055 11.281 -5.156 1 98.75 99 ALA B N 1
ATOM 4216 C CA . ALA B 1 99 ? 10.359 9.984 -4.566 1 98.75 99 ALA B CA 1
ATOM 4217 C C . ALA B 1 99 ? 11.406 10.117 -3.463 1 98.75 99 ALA B C 1
ATOM 4219 O O . ALA B 1 99 ? 12.367 10.875 -3.6 1 98.75 99 ALA B O 1
ATOM 4220 N N . LYS B 1 100 ? 11.195 9.414 -2.363 1 98.44 100 LYS B N 1
ATOM 4221 C CA . LYS B 1 100 ? 12.133 9.32 -1.243 1 98.44 100 LYS B CA 1
ATOM 4222 C C . LYS B 1 100 ? 12.211 7.898 -0.706 1 98.44 100 LYS B C 1
ATOM 4224 O O . LYS B 1 100 ? 11.258 7.133 -0.811 1 98.44 100 LYS B O 1
ATOM 4229 N N . PRO B 1 101 ? 13.359 7.512 -0.136 1 98.5 101 PRO B N 1
ATOM 4230 C CA . PRO B 1 101 ? 13.477 6.145 0.379 1 98.5 101 PRO B CA 1
ATOM 4231 C C . PRO B 1 101 ? 12.539 5.871 1.553 1 98.5 101 PRO B C 1
ATOM 4233 O O . PRO B 1 101 ? 12.195 6.793 2.301 1 98.5 101 PRO B O 1
ATOM 4236 N N . LYS B 1 102 ? 12.18 4.637 1.708 1 98.62 102 LYS B N 1
ATOM 4237 C CA . LYS B 1 102 ? 11.453 4.215 2.9 1 98.62 102 LYS B CA 1
ATOM 4238 C C . LYS B 1 102 ? 12.406 4.004 4.078 1 98.62 102 LYS B C 1
ATOM 4240 O O . LYS B 1 102 ? 11.977 4.023 5.234 1 98.62 102 LYS B O 1
ATOM 4245 N N . GLY B 1 103 ? 13.695 3.752 3.828 1 98.56 103 GLY B N 1
ATOM 4246 C CA . GLY B 1 103 ? 14.688 3.574 4.879 1 98.56 103 GLY B CA 1
ATOM 4247 C C . GLY B 1 103 ? 15.344 2.205 4.855 1 98.56 103 GLY B C 1
ATOM 4248 O O . GLY B 1 103 ? 15.867 1.781 3.824 1 98.56 103 GLY B O 1
ATOM 4249 N N . VAL B 1 104 ? 15.328 1.497 5.984 1 98.88 104 VAL B N 1
ATOM 4250 C CA . VAL B 1 104 ? 15.922 0.168 6.117 1 98.88 104 VAL B CA 1
ATOM 4251 C C . VAL B 1 104 ? 14.859 -0.896 5.824 1 98.88 104 VAL B C 1
ATOM 4253 O O . VAL B 1 104 ? 13.836 -0.96 6.504 1 98.88 104 VAL B O 1
ATOM 4256 N N . VAL B 1 105 ? 15.133 -1.748 4.855 1 98.94 105 VAL B N 1
ATOM 4257 C CA . VAL B 1 105 ? 14.227 -2.822 4.461 1 98.94 105 VAL B CA 1
ATOM 4258 C C . VAL B 1 105 ? 14.656 -4.129 5.121 1 98.94 105 VAL B C 1
ATOM 4260 O O . VAL B 1 105 ? 15.82 -4.527 5.023 1 98.94 105 VAL B O 1
ATOM 4263 N N . ALA B 1 106 ? 13.781 -4.738 5.855 1 98.88 106 ALA B N 1
ATOM 4264 C CA . ALA B 1 106 ? 13.969 -6.121 6.293 1 98.88 106 ALA B CA 1
ATOM 4265 C C . ALA B 1 106 ? 13.352 -7.098 5.301 1 98.88 106 ALA B C 1
ATOM 4267 O O . ALA B 1 106 ? 12.164 -7 4.973 1 98.88 106 ALA B O 1
ATOM 4268 N N . ALA B 1 107 ? 14.133 -8.039 4.844 1 98.75 107 ALA B N 1
ATOM 4269 C CA . ALA B 1 107 ? 13.633 -8.969 3.836 1 98.75 107 ALA B CA 1
ATOM 4270 C C . ALA B 1 107 ? 13.883 -10.422 4.246 1 98.75 107 ALA B C 1
ATOM 4272 O O . ALA B 1 107 ? 15.039 -10.844 4.367 1 98.75 107 ALA B O 1
ATOM 4273 N N . THR B 1 108 ? 12.836 -11.117 4.492 1 98.12 108 THR B N 1
ATOM 4274 C CA . THR B 1 108 ? 12.984 -12.555 4.707 1 98.12 108 THR B CA 1
ATOM 4275 C C . THR B 1 108 ? 12.984 -13.305 3.379 1 98.12 108 THR B C 1
ATOM 4277 O O . THR B 1 108 ? 12.234 -12.953 2.463 1 98.12 108 THR B O 1
ATOM 4280 N N . THR B 1 109 ? 13.836 -14.297 3.289 1 97.25 109 THR B N 1
ATOM 4281 C CA . THR B 1 109 ? 14.031 -15.016 2.035 1 97.25 109 THR B CA 1
ATOM 4282 C C . THR B 1 109 ? 13.695 -16.5 2.197 1 97.25 109 THR B C 1
ATOM 4284 O O . THR B 1 109 ? 14.188 -17.156 3.117 1 97.25 109 THR B O 1
ATOM 4287 N N . PRO B 1 110 ? 12.961 -17.016 1.296 1 95.75 110 PRO B N 1
ATOM 4288 C CA . PRO B 1 110 ? 12.555 -18.422 1.383 1 95.75 110 PRO B CA 1
ATOM 4289 C C . PRO B 1 110 ? 13.648 -19.391 0.918 1 95.75 110 PRO B C 1
ATOM 4291 O O . PRO B 1 110 ? 14.57 -18.984 0.211 1 95.75 110 PRO B O 1
ATOM 4294 N N . ILE B 1 111 ? 13.484 -20.641 1.268 1 96.31 111 ILE B N 1
ATOM 4295 C CA . ILE B 1 111 ? 14.422 -21.688 0.905 1 96.31 111 ILE B CA 1
ATOM 4296 C C . ILE B 1 111 ? 14.312 -21.984 -0.591 1 96.31 111 ILE B C 1
ATOM 4298 O O . ILE B 1 111 ? 15.281 -22.438 -1.212 1 96.31 111 ILE B O 1
ATOM 4302 N N . THR B 1 112 ? 13.18 -21.625 -1.215 1 94.81 112 THR B N 1
ATOM 4303 C CA . THR B 1 112 ? 12.898 -22.016 -2.59 1 94.81 112 THR B CA 1
ATOM 4304 C C . THR B 1 112 ? 13.633 -21.125 -3.576 1 94.81 112 THR B C 1
ATOM 4306 O O . THR B 1 112 ? 13.898 -21.516 -4.711 1 94.81 112 THR B O 1
ATOM 4309 N N . ASN B 1 113 ? 13.844 -19.906 -3.223 1 97.06 113 ASN B N 1
ATOM 4310 C CA . ASN B 1 113 ? 14.539 -18.922 -4.055 1 97.06 113 ASN B CA 1
ATOM 4311 C C . ASN B 1 113 ? 15.617 -18.188 -3.271 1 97.06 113 ASN B C 1
ATOM 4313 O O . ASN B 1 113 ? 15.547 -16.969 -3.107 1 97.06 113 ASN B O 1
ATOM 4317 N N . PRO B 1 114 ? 16.641 -18.906 -2.922 1 98.38 114 PRO B N 1
ATOM 4318 C CA . PRO B 1 114 ? 17.625 -18.344 -1.985 1 98.38 114 PRO B CA 1
ATOM 4319 C C . PRO B 1 114 ? 18.641 -17.422 -2.668 1 98.38 114 PRO B C 1
ATOM 4321 O O . PRO B 1 114 ? 19.453 -16.797 -1.994 1 98.38 114 PRO B O 1
ATOM 4324 N N . VAL B 1 115 ? 18.594 -17.328 -4.008 1 98.81 115 VAL B N 1
ATOM 4325 C CA . VAL B 1 115 ? 19.531 -16.484 -4.758 1 98.81 115 VAL B CA 1
ATOM 4326 C C . VAL B 1 115 ? 18.781 -15.328 -5.398 1 98.81 115 VAL B C 1
ATOM 4328 O O . VAL B 1 115 ? 19.062 -14.164 -5.102 1 98.81 115 VAL B O 1
ATOM 4331 N N . VAL B 1 116 ? 17.719 -15.625 -6.133 1 98.81 116 VAL B N 1
ATOM 4332 C CA . VAL B 1 116 ? 17.062 -14.609 -6.945 1 98.81 116 VAL B CA 1
ATOM 4333 C C . VAL B 1 116 ? 16.203 -13.711 -6.062 1 98.81 116 VAL B C 1
ATOM 4335 O O . VAL B 1 116 ? 16.016 -12.531 -6.359 1 98.81 116 VAL B O 1
ATOM 4338 N N . THR B 1 117 ? 15.688 -14.242 -4.93 1 98.69 117 THR B N 1
ATOM 4339 C CA . THR B 1 117 ? 14.844 -13.406 -4.074 1 98.69 117 THR B CA 1
ATOM 4340 C C . THR B 1 117 ? 15.68 -12.336 -3.381 1 98.69 117 THR B C 1
ATOM 4342 O O . THR B 1 117 ? 15.328 -11.148 -3.414 1 98.69 117 THR B O 1
ATOM 4345 N N . PRO B 1 118 ? 16.828 -12.68 -2.746 1 98.75 118 PRO B N 1
ATOM 4346 C CA . PRO B 1 118 ? 17.672 -11.602 -2.209 1 98.75 118 PRO B CA 1
ATOM 4347 C C . PRO B 1 118 ? 18.109 -10.609 -3.277 1 98.75 118 PRO B C 1
ATOM 4349 O O . PRO B 1 118 ? 18.172 -9.406 -3.016 1 98.75 118 PRO B O 1
ATOM 4352 N N . MET B 1 119 ? 18.375 -11.07 -4.457 1 98.94 119 MET B N 1
ATOM 4353 C CA . MET B 1 119 ? 18.75 -10.188 -5.559 1 98.94 119 MET B CA 1
ATOM 4354 C C . MET B 1 119 ? 17.594 -9.25 -5.906 1 98.94 119 MET B C 1
ATOM 4356 O O . MET B 1 119 ? 17.781 -8.031 -5.953 1 98.94 119 MET B O 1
ATOM 4360 N N . CYS B 1 120 ? 16.438 -9.836 -6.133 1 98.81 120 CYS B N 1
ATOM 4361 C CA . CYS B 1 120 ? 15.25 -9.086 -6.523 1 98.81 120 CYS B CA 1
ATOM 4362 C C . CYS B 1 120 ? 14.938 -7.992 -5.504 1 98.81 120 CYS B C 1
ATOM 4364 O O . CYS B 1 120 ? 14.734 -6.836 -5.871 1 98.81 120 CYS B O 1
ATOM 4366 N N . ASN B 1 121 ? 14.922 -8.391 -4.25 1 98.81 121 ASN B N 1
ATOM 4367 C CA . ASN B 1 121 ? 14.594 -7.445 -3.188 1 98.81 121 ASN B CA 1
ATOM 4368 C C . ASN B 1 121 ? 15.664 -6.359 -3.053 1 98.81 121 ASN B C 1
ATOM 4370 O O . ASN B 1 121 ? 15.344 -5.195 -2.812 1 98.81 121 ASN B O 1
ATOM 4374 N N . ALA B 1 122 ? 16.891 -6.75 -3.168 1 98.94 122 ALA B N 1
ATOM 4375 C CA . ALA B 1 122 ? 17.969 -5.77 -3.104 1 98.94 122 ALA B CA 1
ATOM 4376 C C . ALA B 1 122 ? 17.875 -4.773 -4.258 1 98.94 122 ALA B C 1
ATOM 4378 O O . ALA B 1 122 ? 18.047 -3.568 -4.059 1 98.94 122 ALA B O 1
ATOM 4379 N N . MET B 1 123 ? 17.656 -5.285 -5.484 1 98.94 123 MET B N 1
ATOM 4380 C CA . MET B 1 123 ? 17.5 -4.414 -6.645 1 98.94 123 MET B CA 1
ATOM 4381 C C . MET B 1 123 ? 16.375 -3.416 -6.438 1 98.94 123 MET B C 1
ATOM 4383 O O . MET B 1 123 ? 16.547 -2.217 -6.664 1 98.94 123 MET B O 1
ATOM 4387 N N . ALA B 1 124 ? 15.234 -3.916 -5.969 1 98.88 124 ALA B N 1
ATOM 4388 C CA . ALA B 1 124 ? 14.086 -3.051 -5.727 1 98.88 124 ALA B CA 1
ATOM 4389 C C . ALA B 1 124 ? 14.391 -2.025 -4.637 1 98.88 124 ALA B C 1
ATOM 4391 O O . ALA B 1 124 ? 14.07 -0.844 -4.781 1 98.88 124 ALA B O 1
ATOM 4392 N N . ALA B 1 125 ? 15.016 -2.459 -3.535 1 98.88 125 ALA B N 1
ATOM 4393 C CA . ALA B 1 125 ? 15.312 -1.594 -2.396 1 98.88 125 ALA B CA 1
ATOM 4394 C C . ALA B 1 125 ? 16.297 -0.496 -2.785 1 98.88 125 AL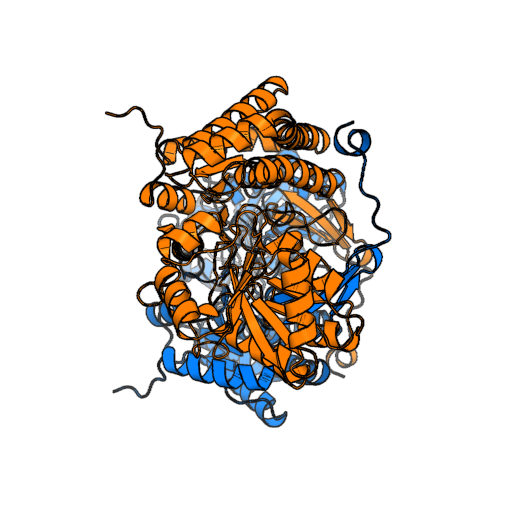A B C 1
ATOM 4396 O O . ALA B 1 125 ? 16.047 0.687 -2.545 1 98.88 125 ALA B O 1
ATOM 4397 N N . ILE B 1 126 ? 17.375 -0.878 -3.393 1 98.88 126 ILE B N 1
ATOM 4398 C CA . ILE B 1 126 ? 18.438 0.07 -3.713 1 98.88 126 ILE B CA 1
ATOM 4399 C C . ILE B 1 126 ? 17.984 1.009 -4.824 1 98.88 126 ILE B C 1
ATOM 4401 O O . ILE B 1 126 ? 18.328 2.191 -4.828 1 98.88 126 ILE B O 1
ATOM 4405 N N . LYS B 1 127 ? 17.094 0.525 -5.754 1 98.88 127 LYS B N 1
ATOM 4406 C CA . LYS B 1 127 ? 16.531 1.4 -6.777 1 98.88 127 LYS B CA 1
ATOM 4407 C C . LYS B 1 127 ? 15.852 2.613 -6.148 1 98.88 127 LYS B C 1
ATOM 4409 O O . LYS B 1 127 ? 15.859 3.703 -6.723 1 98.88 127 LYS B O 1
ATOM 4414 N N . GLY B 1 128 ? 15.312 2.471 -4.984 1 98.5 128 GLY B N 1
ATOM 4415 C CA . GLY B 1 128 ? 14.68 3.559 -4.262 1 98.5 128 GLY B CA 1
ATOM 4416 C C . GLY B 1 128 ? 15.586 4.199 -3.229 1 98.5 128 GLY B C 1
ATOM 4417 O O . GLY B 1 128 ? 15.109 4.887 -2.32 1 98.5 128 GLY B O 1
ATOM 4418 N N . ARG B 1 129 ? 16.875 3.85 -3.221 1 98.62 129 ARG B N 1
ATOM 4419 C CA . ARG B 1 129 ? 17.891 4.379 -2.324 1 98.62 129 ARG B CA 1
ATOM 4420 C C . ARG B 1 129 ? 17.672 3.885 -0.897 1 98.62 129 ARG B C 1
ATOM 4422 O O . ARG B 1 129 ? 17.922 4.617 0.062 1 98.62 129 ARG B O 1
ATOM 4429 N N . ASN B 1 130 ? 17.078 2.773 -0.726 1 98.88 130 ASN B N 1
ATOM 4430 C CA . ASN B 1 130 ? 16.984 2.09 0.56 1 98.88 130 ASN B CA 1
ATOM 4431 C C . ASN B 1 130 ? 18.188 1.186 0.807 1 98.88 130 ASN B C 1
ATOM 4433 O O . ASN B 1 130 ? 18.906 0.829 -0.13 1 98.88 130 ASN B O 1
ATOM 4437 N N . THR B 1 131 ? 18.406 0.852 2.068 1 98.94 131 THR B N 1
ATOM 4438 C CA . THR B 1 131 ? 19.266 -0.272 2.424 1 98.94 131 THR B CA 1
ATOM 4439 C C . THR B 1 131 ? 18.438 -1.509 2.75 1 98.94 131 THR B C 1
ATOM 4441 O O . THR B 1 131 ? 17.219 -1.414 2.934 1 98.94 131 THR B O 1
ATOM 4444 N N . ILE B 1 132 ? 19.094 -2.648 2.775 1 98.94 132 ILE B N 1
ATOM 4445 C CA . ILE B 1 132 ? 18.328 -3.873 2.977 1 98.94 132 ILE B CA 1
ATOM 4446 C C . ILE B 1 132 ? 19.125 -4.852 3.83 1 98.94 132 ILE B C 1
ATOM 4448 O O . ILE B 1 132 ? 20.344 -4.965 3.678 1 98.94 132 ILE B O 1
ATOM 4452 N N . ILE B 1 133 ? 18.469 -5.488 4.727 1 98.94 133 ILE B N 1
ATOM 4453 C CA . ILE B 1 133 ? 19 -6.59 5.52 1 98.94 133 ILE B CA 1
ATOM 4454 C C . ILE B 1 133 ? 18.234 -7.871 5.215 1 98.94 133 ILE B C 1
ATOM 4456 O O . ILE B 1 133 ? 17.016 -7.934 5.422 1 98.94 133 ILE B O 1
ATOM 4460 N N . VAL B 1 134 ? 18.953 -8.898 4.77 1 98.81 134 VAL B N 1
ATOM 4461 C CA . VAL B 1 134 ? 18.359 -10.156 4.34 1 98.81 134 VAL B CA 1
ATOM 4462 C C . VAL B 1 134 ? 18.375 -11.148 5.5 1 98.81 134 VAL B C 1
ATOM 4464 O O . VAL B 1 134 ? 19.391 -11.312 6.184 1 98.81 134 VAL B O 1
ATOM 4467 N N . ALA B 1 135 ? 17.25 -11.719 5.785 1 98.5 135 ALA B N 1
ATOM 4468 C CA . ALA B 1 135 ? 17.141 -12.852 6.699 1 98.5 135 ALA B CA 1
ATOM 4469 C C . ALA B 1 135 ? 16.797 -14.133 5.945 1 98.5 135 ALA B C 1
ATOM 4471 O O . ALA B 1 135 ? 15.625 -14.406 5.668 1 98.5 135 ALA B O 1
ATOM 4472 N N . PRO B 1 136 ? 17.781 -14.953 5.695 1 98.12 136 PRO B N 1
ATOM 4473 C CA . PRO B 1 136 ? 17.547 -16.141 4.867 1 98.12 136 PRO B CA 1
ATOM 4474 C C . PRO B 1 136 ? 16.953 -17.297 5.66 1 98.12 136 PRO B C 1
ATOM 4476 O O . PRO B 1 136 ? 17.031 -17.328 6.891 1 98.12 136 PRO B O 1
ATOM 4479 N N . HIS B 1 137 ? 16.266 -18.188 4.957 1 96.88 137 HIS B N 1
ATOM 4480 C CA . HIS B 1 137 ? 15.906 -19.469 5.57 1 96.88 137 HIS B CA 1
ATOM 4481 C C . HIS B 1 137 ? 17.141 -20.203 6.066 1 96.88 137 HIS B C 1
ATOM 4483 O O . HIS B 1 137 ? 18.156 -20.25 5.371 1 96.88 137 HIS B O 1
ATOM 4489 N N . PRO B 1 138 ? 17.062 -20.781 7.254 1 96.69 138 PRO B N 1
ATOM 4490 C CA . PRO B 1 138 ? 18.234 -21.438 7.816 1 96.69 138 PRO B CA 1
ATOM 4491 C C . PRO B 1 138 ? 18.797 -22.531 6.91 1 96.69 138 PRO B C 1
ATOM 4493 O O . PRO B 1 138 ? 20.016 -22.719 6.84 1 96.69 138 PRO B O 1
ATOM 4496 N N . LYS B 1 139 ? 18.016 -23.156 6.148 1 96.75 139 LYS B N 1
ATOM 4497 C CA . LYS B 1 139 ? 18.422 -24.281 5.32 1 96.75 139 LYS B CA 1
ATOM 4498 C C . LYS B 1 139 ? 18.969 -23.812 3.977 1 96.75 139 LYS B C 1
ATOM 4500 O O . LYS B 1 139 ? 19.344 -24.625 3.131 1 96.75 139 LYS B O 1
ATOM 4505 N N . ALA B 1 140 ? 19.016 -22.578 3.762 1 97.75 140 ALA B N 1
ATOM 4506 C CA . ALA B 1 140 ? 19.594 -22.016 2.555 1 97.75 140 ALA B CA 1
ATOM 4507 C C . ALA B 1 140 ? 20.484 -20.812 2.891 1 97.75 140 ALA B C 1
ATOM 4509 O O . ALA B 1 140 ? 20.672 -19.922 2.059 1 97.75 140 ALA B O 1
ATOM 4510 N N . LYS B 1 141 ? 20.953 -20.703 4.113 1 98.12 141 LYS B N 1
ATOM 4511 C CA . LYS B 1 141 ? 21.672 -19.531 4.602 1 98.12 141 LYS B CA 1
ATOM 4512 C C . LYS B 1 141 ? 23.031 -19.375 3.914 1 98.12 141 LYS B C 1
ATOM 4514 O O . LYS B 1 141 ? 23.5 -18.266 3.684 1 98.12 141 LYS B O 1
ATOM 4519 N N . LYS B 1 142 ? 23.703 -20.5 3.502 1 98.56 142 LYS B N 1
ATOM 4520 C CA . LYS B 1 142 ? 25.031 -20.422 2.926 1 98.56 142 LYS B CA 1
ATOM 4521 C C . LYS B 1 142 ? 25 -19.812 1.522 1 98.56 142 LYS B C 1
ATOM 4523 O O . LYS B 1 142 ? 25.781 -18.922 1.203 1 98.56 142 LYS B O 1
ATOM 4528 N N . VAL B 1 143 ? 24.109 -20.328 0.732 1 98.75 143 VAL B N 1
ATOM 4529 C CA . VAL B 1 143 ? 24.047 -19.844 -0.642 1 98.75 143 VAL B CA 1
ATOM 4530 C C . VAL B 1 143 ? 23.547 -18.406 -0.654 1 98.75 143 VAL B C 1
ATOM 4532 O O . VAL B 1 143 ? 24.016 -17.578 -1.451 1 98.75 143 VAL B O 1
ATOM 4535 N N . SER B 1 144 ? 22.594 -18.031 0.167 1 98.75 144 SER B N 1
ATOM 4536 C CA . SER B 1 144 ? 22.125 -16.641 0.274 1 98.75 144 SER B CA 1
ATOM 4537 C C . SER B 1 144 ? 23.25 -15.719 0.721 1 98.75 144 SER B C 1
ATOM 4539 O O . SER B 1 144 ? 23.406 -14.617 0.189 1 98.75 144 SER B O 1
ATOM 4541 N N . ALA B 1 145 ? 24 -16.172 1.706 1 98.69 145 ALA B N 1
ATOM 4542 C CA . ALA B 1 145 ? 25.141 -15.383 2.184 1 98.69 145 ALA B CA 1
ATOM 4543 C C . ALA B 1 145 ? 26.156 -15.164 1.075 1 98.69 145 ALA B C 1
ATOM 4545 O O . ALA B 1 145 ? 26.719 -14.07 0.937 1 98.69 145 ALA B O 1
ATOM 4546 N N . HIS B 1 146 ? 26.406 -16.234 0.372 1 98.88 146 HIS B N 1
ATOM 4547 C CA . HIS B 1 146 ? 27.344 -16.125 -0.735 1 98.88 146 HIS B CA 1
ATOM 4548 C C . HIS B 1 146 ? 26.844 -15.148 -1.792 1 98.88 146 HIS B C 1
ATOM 4550 O O . HIS B 1 146 ? 27.641 -14.375 -2.344 1 98.88 146 HIS B O 1
ATOM 4556 N N . THR B 1 147 ? 25.562 -15.188 -2.084 1 98.88 147 THR B N 1
ATOM 4557 C CA . THR B 1 147 ? 24.953 -14.25 -3.023 1 98.88 147 THR B CA 1
ATOM 4558 C C . THR B 1 147 ? 25.156 -12.812 -2.57 1 98.88 147 THR B C 1
ATOM 4560 O O . THR B 1 147 ? 25.609 -11.969 -3.35 1 98.88 147 THR B O 1
ATOM 4563 N N . VAL B 1 148 ? 24.875 -12.523 -1.328 1 98.81 148 VAL B N 1
ATOM 4564 C CA . VAL B 1 148 ? 25.016 -11.188 -0.765 1 98.81 148 VAL B CA 1
ATOM 4565 C C . VAL B 1 148 ? 26.484 -10.773 -0.78 1 98.81 148 VAL B C 1
ATOM 4567 O O . VAL B 1 148 ? 26.812 -9.617 -1.073 1 98.81 148 VAL B O 1
ATOM 4570 N N . GLU B 1 149 ? 27.328 -11.727 -0.487 1 98.81 149 GLU B N 1
ATOM 4571 C CA . GLU B 1 149 ? 28.766 -11.469 -0.497 1 98.81 149 GLU B CA 1
ATOM 4572 C C . GLU B 1 149 ? 29.234 -11 -1.872 1 98.81 149 GLU B C 1
ATOM 4574 O O . GLU B 1 149 ? 29.953 -10 -1.983 1 98.81 149 GLU B O 1
ATOM 4579 N N . LEU B 1 150 ? 28.844 -11.695 -2.879 1 98.88 150 LEU B N 1
ATOM 4580 C CA . LEU B 1 150 ? 29.281 -11.344 -4.227 1 98.88 150 LEU B CA 1
ATOM 4581 C C . LEU B 1 150 ? 28.656 -10.023 -4.672 1 98.88 150 LEU B C 1
ATOM 4583 O O . LEU B 1 150 ? 29.297 -9.234 -5.375 1 98.88 150 LEU B O 1
ATOM 4587 N N . MET B 1 151 ? 27.406 -9.789 -4.316 1 98.88 151 MET B N 1
ATOM 4588 C CA . MET B 1 151 ? 26.797 -8.5 -4.609 1 98.88 151 MET B CA 1
ATOM 4589 C C . MET B 1 151 ? 27.578 -7.363 -3.947 1 98.88 151 MET B C 1
ATOM 4591 O O . MET B 1 151 ? 27.891 -6.367 -4.594 1 98.88 151 MET B O 1
ATOM 4595 N N . ASN B 1 152 ? 27.906 -7.539 -2.689 1 98.81 152 ASN B N 1
ATOM 4596 C CA . ASN B 1 152 ? 28.656 -6.52 -1.963 1 98.81 152 ASN B CA 1
ATOM 4597 C C . ASN B 1 152 ? 30.031 -6.293 -2.574 1 98.81 152 ASN B C 1
ATOM 4599 O O . ASN B 1 152 ? 30.531 -5.168 -2.592 1 98.81 152 ASN B O 1
ATOM 4603 N N . ALA B 1 153 ? 30.656 -7.375 -3.014 1 98.81 153 ALA B N 1
ATOM 4604 C CA . ALA B 1 153 ? 31.953 -7.246 -3.645 1 98.81 153 ALA B CA 1
ATOM 4605 C C . ALA B 1 153 ? 31.891 -6.359 -4.887 1 98.81 153 ALA B C 1
ATOM 4607 O O . ALA B 1 153 ? 32.75 -5.523 -5.113 1 98.81 153 ALA B O 1
ATOM 4608 N N . GLU B 1 154 ? 30.875 -6.551 -5.719 1 98.56 154 GLU B N 1
ATOM 4609 C CA . GLU B 1 154 ? 30.703 -5.73 -6.91 1 98.56 154 GLU B CA 1
ATOM 4610 C C . GLU B 1 154 ? 30.375 -4.285 -6.547 1 98.56 154 GLU B C 1
ATOM 4612 O O . GLU B 1 154 ? 30.844 -3.352 -7.199 1 98.56 154 GLU B O 1
ATOM 4617 N N . LEU B 1 155 ? 29.516 -4.113 -5.547 1 98.75 155 LEU B N 1
ATOM 4618 C CA . LEU B 1 155 ? 29.156 -2.777 -5.086 1 98.75 155 LEU B CA 1
ATOM 4619 C C . LEU B 1 155 ? 30.391 -2.018 -4.598 1 98.75 155 LEU B C 1
ATOM 4621 O O . LEU B 1 155 ? 30.516 -0.817 -4.844 1 98.75 155 LEU B O 1
ATOM 4625 N N . LYS B 1 156 ? 31.203 -2.711 -3.902 1 98.38 156 LYS B N 1
ATOM 4626 C CA . LYS B 1 156 ? 32.438 -2.104 -3.404 1 98.38 156 LYS B CA 1
ATOM 4627 C C . LYS B 1 156 ? 33.281 -1.571 -4.551 1 98.38 156 LYS B C 1
ATOM 4629 O O . LYS B 1 156 ? 33.844 -0.478 -4.461 1 98.38 156 LYS B O 1
ATOM 4634 N N . LYS B 1 157 ? 33.375 -2.301 -5.641 1 98.31 157 LYS B N 1
ATOM 4635 C CA . LYS B 1 157 ? 34.156 -1.883 -6.812 1 98.31 157 LYS B CA 1
ATOM 4636 C C . LYS B 1 157 ? 33.594 -0.598 -7.41 1 98.31 157 LYS B C 1
ATOM 4638 O O . LYS B 1 157 ? 34.312 0.196 -8 1 98.31 157 LYS B O 1
ATOM 4643 N N . LEU B 1 158 ? 32.281 -0.407 -7.23 1 98.19 158 LEU B N 1
ATOM 4644 C CA . LEU B 1 158 ? 31.578 0.73 -7.824 1 98.19 158 LEU B CA 1
ATOM 4645 C C . LEU B 1 158 ? 31.562 1.914 -6.863 1 98.19 158 LEU B C 1
ATOM 4647 O O . LEU B 1 158 ? 30.969 2.955 -7.164 1 98.19 158 LEU B O 1
ATOM 4651 N N . GLY B 1 159 ? 32.156 1.748 -5.676 1 97.56 159 GLY B N 1
ATOM 4652 C CA . GLY B 1 159 ? 32.25 2.838 -4.715 1 97.56 159 GLY B CA 1
ATOM 4653 C C . GLY B 1 159 ? 31 3.018 -3.875 1 97.56 159 GLY B C 1
ATOM 4654 O O . GLY B 1 159 ? 30.797 4.078 -3.281 1 97.56 159 GLY B O 1
ATOM 4655 N N . ALA B 1 160 ? 30.125 2.049 -3.848 1 98.25 160 ALA B N 1
ATOM 4656 C CA . ALA B 1 160 ? 28.922 2.129 -3.027 1 98.25 160 ALA B CA 1
ATOM 4657 C C . ALA B 1 160 ? 29.266 2.176 -1.542 1 98.25 160 ALA B C 1
ATOM 4659 O O . ALA B 1 160 ? 30.297 1.634 -1.122 1 98.25 160 ALA B O 1
ATOM 4660 N N . PRO B 1 161 ? 28.422 2.852 -0.697 1 98.12 161 PRO B N 1
ATOM 4661 C CA . PRO B 1 161 ? 28.625 2.793 0.751 1 98.12 161 PRO B CA 1
ATOM 4662 C C . PRO B 1 161 ? 28.609 1.365 1.294 1 98.12 161 PRO B C 1
ATOM 4664 O O . PRO B 1 161 ? 27.859 0.521 0.791 1 98.12 161 PRO B O 1
ATOM 4667 N N . GLU B 1 162 ? 29.375 1.128 2.316 1 98 162 GLU B N 1
ATOM 4668 C CA . GLU B 1 162 ? 29.328 -0.169 2.984 1 98 162 GLU B CA 1
ATOM 4669 C C . GLU B 1 162 ? 27.984 -0.407 3.652 1 98 162 GLU B C 1
ATOM 4671 O O . GLU B 1 162 ? 27.312 0.541 4.074 1 98 162 GLU B O 1
ATOM 4676 N N . ASN B 1 163 ? 27.594 -1.627 3.721 1 98.56 163 ASN B N 1
ATOM 4677 C CA . ASN B 1 163 ? 26.453 -2.09 4.504 1 98.56 163 ASN B CA 1
ATOM 4678 C C . ASN B 1 163 ? 25.141 -1.651 3.885 1 98.56 163 ASN B C 1
ATOM 4680 O O . ASN B 1 163 ? 24.125 -1.548 4.578 1 98.56 163 ASN B O 1
ATOM 4684 N N . ILE B 1 164 ? 25.109 -1.319 2.559 1 98.75 164 ILE B N 1
ATOM 4685 C CA . ILE B 1 164 ? 23.812 -1.036 1.95 1 98.75 164 ILE B CA 1
ATOM 4686 C C . ILE B 1 164 ? 23.031 -2.338 1.75 1 98.75 164 ILE B C 1
ATOM 4688 O O . ILE B 1 164 ? 21.812 -2.324 1.591 1 98.75 164 ILE B O 1
ATOM 4692 N N . ILE B 1 165 ? 23.766 -3.475 1.685 1 98.94 165 ILE B N 1
ATOM 4693 C CA . ILE B 1 165 ? 23.188 -4.809 1.771 1 98.94 165 ILE B CA 1
ATOM 4694 C C . ILE B 1 165 ? 23.859 -5.594 2.893 1 98.94 165 ILE B C 1
ATOM 4696 O O . ILE B 1 165 ? 25.094 -5.684 2.941 1 98.94 165 ILE B O 1
ATOM 4700 N N . GLN B 1 166 ? 23.062 -6.051 3.801 1 98.88 166 GLN B N 1
ATOM 4701 C CA . GLN B 1 166 ? 23.547 -6.914 4.875 1 98.88 166 GLN B CA 1
ATOM 4702 C C . GLN B 1 166 ? 22.734 -8.203 4.953 1 98.88 166 GLN B C 1
ATOM 4704 O O . GLN B 1 166 ? 21.719 -8.344 4.266 1 98.88 166 GLN B O 1
ATOM 4709 N N . ILE B 1 167 ? 23.234 -9.188 5.684 1 98.69 167 ILE B N 1
ATOM 4710 C CA . ILE B 1 167 ? 22.516 -10.453 5.844 1 98.69 167 ILE B CA 1
ATOM 4711 C C . ILE B 1 167 ? 22.703 -10.969 7.27 1 98.69 167 ILE B C 1
ATOM 4713 O O . ILE B 1 167 ? 23.766 -10.805 7.859 1 98.69 167 ILE B O 1
ATOM 4717 N N . VAL B 1 168 ? 21.641 -11.508 7.836 1 98.31 168 VAL B N 1
ATOM 4718 C CA . VAL B 1 168 ? 21.703 -12.164 9.141 1 98.31 168 VAL B CA 1
ATOM 4719 C C . VAL B 1 168 ? 22.453 -13.484 9.023 1 98.31 168 VAL B C 1
ATOM 4721 O O . VAL B 1 168 ? 21.969 -14.438 8.422 1 98.31 168 VAL B O 1
ATOM 4724 N N . GLU B 1 169 ? 23.5 -13.648 9.609 1 95.12 169 GLU B N 1
ATOM 4725 C CA . GLU B 1 169 ? 24.391 -14.805 9.461 1 95.12 169 GLU B CA 1
ATOM 4726 C C . GLU B 1 169 ? 23.828 -16.031 10.195 1 95.12 169 GLU B C 1
ATOM 4728 O O . GLU B 1 169 ? 23.969 -17.156 9.711 1 95.12 169 GLU B O 1
ATOM 4733 N N . ALA B 1 170 ? 23.266 -15.82 11.352 1 94.62 170 ALA B N 1
ATOM 4734 C CA . ALA B 1 170 ? 22.641 -16.891 12.125 1 94.62 170 ALA B CA 1
ATOM 4735 C C . ALA B 1 170 ? 21.125 -16.734 12.148 1 94.62 170 ALA B C 1
ATOM 4737 O O . ALA B 1 170 ? 20.547 -16.359 13.164 1 94.62 170 ALA B O 1
ATOM 4738 N N . PRO B 1 171 ? 20.531 -17.047 11.062 1 95.75 171 PRO B N 1
ATOM 4739 C CA . PRO B 1 171 ? 19.078 -16.828 10.977 1 95.75 171 PRO B CA 1
ATOM 4740 C C . PRO B 1 171 ? 18.281 -17.688 11.945 1 95.75 171 PRO B C 1
ATOM 4742 O O . PRO B 1 171 ? 18.641 -18.859 12.172 1 95.75 171 PRO B O 1
ATOM 4745 N N . SER B 1 172 ? 17.312 -17.156 12.586 1 94.31 172 SER B N 1
ATOM 4746 C CA . SER B 1 172 ? 16.344 -17.781 13.484 1 94.31 172 SER B CA 1
ATOM 4747 C C . SER B 1 172 ? 15.016 -17.047 13.461 1 94.31 172 SER B C 1
ATOM 4749 O O . SER B 1 172 ? 14.914 -15.945 12.906 1 94.31 172 SER B O 1
ATOM 4751 N N . ARG B 1 173 ? 14.055 -17.688 14 1 92.81 173 ARG B N 1
ATOM 4752 C CA . ARG B 1 173 ? 12.742 -17.047 14.094 1 92.81 173 ARG B CA 1
ATOM 4753 C C . ARG B 1 173 ? 12.82 -15.766 14.922 1 92.81 173 ARG B C 1
ATOM 4755 O O . ARG B 1 173 ? 12.219 -14.758 14.562 1 92.81 173 ARG B O 1
ATOM 4762 N N . GLU B 1 174 ? 13.539 -15.852 15.977 1 94.44 174 GLU B N 1
ATOM 4763 C CA . GLU B 1 174 ? 13.68 -14.703 16.875 1 94.44 174 GLU B CA 1
ATOM 4764 C C . GLU B 1 174 ? 14.422 -13.562 16.188 1 94.44 174 GLU B C 1
ATOM 4766 O O . GLU B 1 174 ? 14.039 -12.398 16.328 1 94.44 174 GLU B O 1
ATOM 4771 N N . ALA B 1 175 ? 15.5 -13.891 15.508 1 96.31 175 ALA B N 1
ATOM 4772 C CA . ALA B 1 175 ? 16.281 -12.883 14.797 1 96.31 175 ALA B CA 1
ATOM 4773 C C . ALA B 1 175 ? 15.43 -12.195 13.727 1 96.31 175 ALA B C 1
ATOM 4775 O O . ALA B 1 175 ? 15.484 -10.977 13.57 1 96.31 175 ALA B O 1
ATOM 4776 N N . ALA B 1 176 ? 14.695 -13.008 13.023 1 96.5 176 ALA B N 1
ATOM 4777 C CA . ALA B 1 176 ? 13.836 -12.461 11.977 1 96.5 176 ALA B CA 1
ATOM 4778 C C . ALA B 1 176 ? 12.773 -11.531 12.562 1 96.5 176 ALA B C 1
ATOM 4780 O O . ALA B 1 176 ? 12.508 -10.453 12.023 1 96.5 176 ALA B O 1
ATOM 4781 N N . LYS B 1 177 ? 12.148 -11.984 13.609 1 96.31 177 LYS B N 1
ATOM 4782 C CA . LYS B 1 177 ? 11.133 -11.172 14.273 1 96.31 177 LYS B CA 1
ATOM 4783 C C . LYS B 1 177 ? 11.711 -9.836 14.734 1 96.31 177 LYS B C 1
ATOM 4785 O O . LYS B 1 177 ? 11.117 -8.781 14.492 1 96.31 177 LYS B O 1
ATOM 4790 N N . GLU B 1 178 ? 12.805 -9.867 15.43 1 97.81 178 GLU B N 1
ATOM 4791 C CA . GLU B 1 178 ? 13.461 -8.648 15.898 1 97.81 178 GLU B CA 1
ATOM 4792 C C . GLU B 1 178 ? 13.812 -7.73 14.727 1 97.81 178 GLU B C 1
ATOM 4794 O O . GLU B 1 178 ? 13.641 -6.512 14.812 1 97.81 178 GLU B O 1
ATOM 4799 N N . LEU B 1 179 ? 14.328 -8.328 13.648 1 98.5 179 LEU B N 1
ATOM 4800 C CA . LEU B 1 179 ? 14.68 -7.562 12.461 1 98.5 179 LEU B CA 1
ATOM 4801 C C . LEU B 1 179 ? 13.461 -6.84 11.898 1 98.5 179 LEU B C 1
ATOM 4803 O O . LEU B 1 179 ? 13.523 -5.637 11.617 1 98.5 179 LEU B O 1
ATOM 4807 N N . MET B 1 180 ? 12.352 -7.531 11.758 1 98.31 180 MET B N 1
ATOM 4808 C CA . MET B 1 180 ? 11.133 -6.965 11.195 1 98.31 180 MET B CA 1
ATOM 4809 C C . MET B 1 180 ? 10.609 -5.824 12.062 1 98.31 180 MET B C 1
ATOM 4811 O O . MET B 1 180 ? 10.164 -4.797 11.547 1 98.31 180 MET B O 1
ATOM 4815 N N . GLU B 1 181 ? 10.68 -5.973 13.32 1 97.75 181 GLU B N 1
ATOM 4816 C CA . GLU B 1 181 ? 10.188 -4.969 14.258 1 97.75 181 GLU B CA 1
ATOM 4817 C C . GLU B 1 181 ? 11.078 -3.727 14.25 1 97.75 181 GLU B C 1
ATOM 4819 O O . GLU B 1 181 ? 10.641 -2.643 14.641 1 97.75 181 GLU B O 1
ATOM 4824 N N . SER B 1 182 ? 12.328 -3.893 13.82 1 98.31 182 SER B N 1
ATOM 4825 C CA . SER B 1 182 ? 13.312 -2.824 13.945 1 98.31 182 SER B CA 1
ATOM 4826 C C . SER B 1 182 ? 13.461 -2.051 12.641 1 98.31 182 SER B C 1
ATOM 4828 O O . SER B 1 182 ? 13.938 -0.916 12.633 1 98.31 182 SER B O 1
ATOM 4830 N N . ALA B 1 183 ? 13.102 -2.623 11.523 1 98.62 183 ALA B N 1
ATOM 4831 C CA . ALA B 1 183 ? 13.273 -2.006 10.211 1 98.62 183 ALA B CA 1
ATOM 4832 C C . ALA B 1 183 ? 12.164 -0.994 9.938 1 98.62 183 ALA B C 1
ATOM 4834 O O . ALA B 1 183 ? 11.289 -0.778 10.773 1 98.62 183 ALA B O 1
ATOM 4835 N N . ASP B 1 184 ? 12.266 -0.309 8.867 1 98.44 184 ASP B N 1
ATOM 4836 C CA . ASP B 1 184 ? 11.266 0.689 8.5 1 98.44 184 ASP B CA 1
ATOM 4837 C C . ASP B 1 184 ? 10.148 0.065 7.664 1 98.44 184 ASP B C 1
ATOM 4839 O O . ASP B 1 184 ? 9.016 0.565 7.656 1 98.44 184 ASP B O 1
ATOM 4843 N N . VAL B 1 185 ? 10.445 -0.956 6.926 1 98.75 185 VAL B N 1
ATOM 4844 C CA . VAL B 1 185 ? 9.492 -1.687 6.098 1 98.75 185 VAL B CA 1
ATOM 4845 C C . VAL B 1 185 ? 9.945 -3.139 5.949 1 98.75 185 VAL B C 1
ATOM 4847 O O . VAL B 1 185 ? 11.141 -3.434 6.02 1 98.75 185 VAL B O 1
ATOM 4850 N N . VAL B 1 186 ? 8.992 -4.059 5.773 1 98.81 186 VAL B N 1
ATOM 4851 C CA . VAL B 1 186 ? 9.297 -5.484 5.762 1 98.81 186 VAL B CA 1
ATOM 4852 C C . VAL B 1 186 ? 8.836 -6.102 4.441 1 98.81 186 VAL B C 1
ATOM 4854 O O . VAL B 1 186 ? 7.738 -5.812 3.967 1 98.81 186 VAL B O 1
ATOM 4857 N N . ILE B 1 187 ? 9.68 -6.859 3.795 1 98.75 187 ILE B N 1
ATOM 4858 C CA . ILE B 1 187 ? 9.312 -7.797 2.738 1 98.75 187 ILE B CA 1
ATOM 4859 C C . ILE B 1 187 ? 9.367 -9.227 3.27 1 98.75 187 ILE B C 1
ATOM 4861 O O . ILE B 1 187 ? 10.43 -9.695 3.689 1 98.75 187 ILE B O 1
ATOM 4865 N N . ALA B 1 188 ? 8.25 -9.844 3.27 1 97.88 188 ALA B N 1
ATOM 4866 C CA . ALA B 1 188 ? 8.211 -11.203 3.82 1 97.88 188 ALA B CA 1
ATOM 4867 C C . ALA B 1 188 ? 7.82 -12.219 2.754 1 97.88 188 ALA B C 1
ATOM 4869 O O . ALA B 1 188 ? 6.637 -12.406 2.473 1 97.88 188 ALA B O 1
ATOM 4870 N N . THR B 1 189 ? 8.766 -12.844 2.23 1 95.44 189 THR B N 1
ATOM 4871 C CA . THR B 1 189 ? 8.531 -13.969 1.328 1 95.44 189 THR B CA 1
ATOM 4872 C C . THR B 1 189 ? 8.766 -15.297 2.045 1 95.44 189 THR B C 1
ATOM 4874 O O . THR B 1 189 ? 9.875 -15.57 2.506 1 95.44 189 THR B O 1
ATOM 4877 N N . GLY B 1 190 ? 7.777 -16 2.311 1 89.56 190 GLY B N 1
ATOM 4878 C CA . GLY B 1 190 ? 7.836 -17.25 3.045 1 89.56 190 GLY B CA 1
ATOM 4879 C C . GLY B 1 190 ? 6.469 -17.828 3.354 1 89.56 190 GLY B C 1
ATOM 4880 O O . GLY B 1 190 ? 5.5 -17.547 2.646 1 89.56 190 GLY B O 1
ATOM 4881 N N . GLY B 1 191 ? 6.5 -18.688 4.367 1 87.5 191 GLY B N 1
ATOM 4882 C CA . GLY B 1 191 ? 5.25 -19.344 4.727 1 87.5 191 GLY B CA 1
ATOM 4883 C C . GLY B 1 191 ? 4.297 -18.438 5.48 1 87.5 191 GLY B C 1
ATOM 4884 O O . GLY B 1 191 ? 4.637 -17.281 5.781 1 87.5 191 GLY B O 1
ATOM 4885 N N . ALA B 1 192 ? 3.139 -18.938 5.77 1 87.69 192 ALA B N 1
ATOM 4886 C CA . ALA B 1 192 ? 2.041 -18.172 6.363 1 87.69 192 ALA B CA 1
ATOM 4887 C C . ALA B 1 192 ? 2.445 -17.594 7.715 1 87.69 192 ALA B C 1
ATOM 4889 O O . ALA B 1 192 ? 2.08 -16.469 8.047 1 87.69 192 ALA B O 1
ATOM 4890 N N . GLY B 1 193 ? 3.182 -18.406 8.461 1 90.12 193 GLY B N 1
ATOM 4891 C CA . GLY B 1 193 ? 3.633 -17.938 9.758 1 90.12 193 GLY B CA 1
ATOM 4892 C C . GLY B 1 193 ? 4.523 -16.703 9.672 1 90.12 193 GLY B C 1
ATOM 4893 O O . GLY B 1 193 ? 4.367 -15.758 10.445 1 90.12 193 GLY B O 1
ATOM 4894 N N . ARG B 1 194 ? 5.441 -16.734 8.719 1 91 194 ARG B N 1
ATOM 4895 C CA . ARG B 1 194 ? 6.348 -15.617 8.5 1 91 194 ARG B CA 1
ATOM 4896 C C . ARG B 1 194 ? 5.582 -14.375 8.047 1 91 194 ARG B C 1
ATOM 4898 O O . ARG B 1 194 ? 5.867 -13.266 8.492 1 91 194 ARG B O 1
ATOM 4905 N N . VAL B 1 195 ? 4.676 -14.531 7.184 1 92.75 195 VAL B N 1
ATOM 4906 C CA . VAL B 1 195 ? 3.873 -13.43 6.656 1 92.75 195 VAL B CA 1
ATOM 4907 C C . VAL B 1 195 ? 3.037 -12.812 7.773 1 92.75 195 VAL B C 1
ATOM 4909 O O . VAL B 1 195 ? 2.969 -11.586 7.902 1 92.75 195 VAL B O 1
ATOM 4912 N N . LYS B 1 196 ? 2.441 -13.633 8.594 1 94.56 196 LYS B N 1
ATOM 4913 C CA . LYS B 1 196 ? 1.674 -13.133 9.734 1 94.56 196 LYS B CA 1
ATOM 4914 C C . LYS B 1 196 ? 2.559 -12.32 10.68 1 94.56 196 LYS B C 1
ATOM 4916 O O . LYS B 1 196 ? 2.143 -11.281 11.188 1 94.56 196 LYS B O 1
ATOM 4921 N N . ALA B 1 197 ? 3.752 -12.828 10.922 1 96.19 197 ALA B N 1
ATOM 4922 C CA . ALA B 1 197 ? 4.695 -12.117 11.781 1 96.19 197 ALA B CA 1
ATOM 4923 C C . ALA B 1 197 ? 5.02 -10.734 11.227 1 96.19 197 ALA B C 1
ATOM 4925 O O . ALA B 1 197 ? 5.117 -9.766 11.977 1 96.19 197 ALA B O 1
ATOM 4926 N N . ALA B 1 198 ? 5.211 -10.68 9.938 1 97.69 198 ALA B N 1
ATOM 4927 C CA . ALA B 1 198 ? 5.512 -9.406 9.289 1 97.69 198 ALA B CA 1
ATOM 4928 C C . ALA B 1 198 ? 4.387 -8.398 9.516 1 97.69 198 ALA B C 1
ATOM 4930 O O . ALA B 1 198 ? 4.637 -7.254 9.906 1 97.69 198 ALA B O 1
ATOM 4931 N N . TYR B 1 199 ? 3.131 -8.812 9.391 1 97.56 199 TYR B N 1
ATOM 4932 C CA . TYR B 1 199 ? 1.969 -7.949 9.555 1 97.56 199 TYR B CA 1
ATOM 4933 C C . TYR B 1 199 ? 1.632 -7.762 11.031 1 97.56 199 TYR B C 1
ATOM 4935 O O . TYR B 1 199 ? 0.641 -7.109 11.375 1 97.56 199 TYR B O 1
ATOM 4943 N N . SER B 1 200 ? 2.426 -8.352 11.898 1 97.56 200 SER B N 1
ATOM 4944 C CA . SER B 1 200 ? 2.299 -8.18 13.344 1 97.56 200 SER B CA 1
ATOM 4945 C C . SER B 1 200 ? 3.498 -7.438 13.922 1 97.56 200 SER B C 1
ATOM 4947 O O . SER B 1 200 ? 3.662 -7.363 15.141 1 97.56 200 SER B O 1
ATOM 4949 N N . SER B 1 201 ? 4.352 -6.922 13.062 1 97.5 201 SER B N 1
ATOM 4950 C CA . SER B 1 201 ? 5.641 -6.379 13.477 1 97.5 201 SER B CA 1
ATOM 4951 C C . SER B 1 201 ? 5.508 -4.938 13.953 1 97.5 201 SER B C 1
ATOM 4953 O O . SER B 1 201 ? 6.43 -4.391 14.562 1 97.5 201 SER B O 1
ATOM 4955 N N . GLY B 1 202 ? 4.387 -4.285 13.664 1 97.25 202 GLY B N 1
ATOM 4956 C CA . GLY B 1 202 ? 4.23 -2.861 13.922 1 97.25 202 GLY B CA 1
ATOM 4957 C C . GLY B 1 202 ? 4.746 -1.989 12.797 1 97.25 202 GLY B C 1
ATOM 4958 O O . GLY B 1 202 ? 4.777 -0.763 12.922 1 97.25 202 GLY B O 1
ATOM 4959 N N . ARG B 1 203 ? 5.191 -2.594 11.672 1 97.69 203 ARG B N 1
ATOM 4960 C CA . ARG B 1 203 ? 5.746 -1.9 10.516 1 97.69 203 ARG B CA 1
ATOM 4961 C C . ARG B 1 203 ? 4.957 -2.223 9.25 1 97.69 203 ARG B C 1
ATOM 4963 O O . ARG B 1 203 ? 4.328 -3.281 9.156 1 97.69 203 ARG B O 1
ATOM 4970 N N . PRO B 1 204 ? 4.938 -1.23 8.281 1 97.75 204 PRO B N 1
ATOM 4971 C CA . PRO B 1 204 ? 4.375 -1.629 6.988 1 97.75 204 PRO B CA 1
ATOM 4972 C C . PRO B 1 204 ? 5.066 -2.857 6.402 1 97.75 204 PRO B C 1
ATOM 4974 O O . PRO B 1 204 ? 6.281 -3.016 6.543 1 97.75 204 PRO B O 1
ATOM 4977 N N . ALA B 1 205 ? 4.254 -3.697 5.715 1 98.5 205 ALA B N 1
ATOM 4978 C CA . ALA B 1 205 ? 4.812 -4.961 5.242 1 98.5 205 ALA B CA 1
ATOM 4979 C C . ALA B 1 205 ? 4.223 -5.348 3.887 1 98.5 205 ALA B C 1
ATOM 4981 O O . ALA B 1 205 ? 3.098 -4.961 3.561 1 98.5 205 ALA B O 1
ATOM 4982 N N . TYR B 1 206 ? 5.031 -6.039 3.119 1 98.5 206 TYR B N 1
ATOM 4983 C CA . TYR B 1 206 ? 4.648 -6.684 1.867 1 98.5 206 TYR B CA 1
ATOM 4984 C C . TYR B 1 206 ? 4.887 -8.188 1.935 1 98.5 206 TYR B C 1
ATOM 4986 O O . TYR B 1 206 ? 6.031 -8.641 1.991 1 98.5 206 TYR B O 1
ATOM 4994 N N . GLY B 1 207 ? 3.803 -8.867 1.983 1 97.19 207 GLY B N 1
ATOM 4995 C CA . GLY B 1 207 ? 3.895 -10.32 2.1 1 97.19 207 GLY B CA 1
ATOM 4996 C C . GLY B 1 207 ? 3.373 -11.047 0.878 1 97.19 207 GLY B C 1
ATOM 4997 O O . GLY B 1 207 ? 3.117 -10.43 -0.159 1 97.19 207 GLY B O 1
ATOM 4998 N N . VAL B 1 208 ? 3.377 -12.336 0.99 1 97.06 208 VAL B N 1
ATOM 4999 C CA . VAL B 1 208 ? 2.916 -13.234 -0.064 1 97.06 208 VAL B CA 1
ATOM 5000 C C . VAL B 1 208 ? 1.9 -14.227 0.504 1 97.06 208 VAL B C 1
ATOM 5002 O O . VAL B 1 208 ? 1.47 -14.094 1.651 1 97.06 208 VAL B O 1
ATOM 5005 N N . GLY B 1 209 ? 1.417 -15.133 -0.258 1 94.25 209 GLY B N 1
ATOM 5006 C CA . GLY B 1 209 ? 0.522 -16.203 0.155 1 94.25 209 GLY B CA 1
ATOM 5007 C C . GLY B 1 209 ? 0.832 -17.531 -0.511 1 94.25 209 GLY B C 1
ATOM 5008 O O . GLY B 1 209 ? 1.703 -17.609 -1.38 1 94.25 209 GLY B O 1
ATOM 5009 N N . PRO B 1 210 ? 0.153 -18.531 -0.037 1 93.62 210 PRO B N 1
ATOM 5010 C CA . PRO B 1 210 ? 0.384 -19.844 -0.643 1 93.62 210 PRO B CA 1
ATOM 5011 C C . PRO B 1 210 ? 0.041 -19.875 -2.131 1 93.62 210 PRO B C 1
ATOM 5013 O O . PRO B 1 210 ? -0.938 -19.266 -2.555 1 93.62 210 PRO B O 1
ATOM 5016 N N . GLY B 1 211 ? 0.919 -20.656 -2.832 1 94.5 211 GLY B N 1
ATOM 5017 C CA . GLY B 1 211 ? 0.768 -20.766 -4.273 1 94.5 211 GLY B CA 1
ATOM 5018 C C . GLY B 1 211 ? -0.084 -21.953 -4.695 1 94.5 211 GLY B C 1
ATOM 5019 O O . GLY B 1 211 ? 0.395 -23.078 -4.73 1 94.5 211 GLY B O 1
ATOM 5020 N N . ASN B 1 212 ? -1.396 -21.906 -4.996 1 97.56 212 ASN B N 1
ATOM 5021 C CA . ASN B 1 212 ? -2.291 -22.953 -5.469 1 97.56 212 ASN B CA 1
ATOM 5022 C C . ASN B 1 212 ? -2.883 -22.609 -6.832 1 97.56 212 ASN B C 1
ATOM 5024 O O . ASN B 1 212 ? -4.105 -22.562 -6.988 1 97.56 212 ASN B O 1
ATOM 5028 N N . SER B 1 213 ? -2.02 -22.516 -7.82 1 98.5 213 SER B N 1
ATOM 5029 C CA . SER B 1 213 ? -2.436 -22.047 -9.133 1 98.5 213 SER B CA 1
ATOM 5030 C C . SER B 1 213 ? -3.354 -23.047 -9.82 1 98.5 213 SER B C 1
ATOM 5032 O O . SER B 1 213 ? -2.896 -24.078 -10.305 1 98.5 213 SER B O 1
ATOM 5034 N N . GLN B 1 214 ? -4.633 -22.75 -9.875 1 98.81 214 GLN B N 1
ATOM 5035 C CA . GLN B 1 214 ? -5.605 -23.547 -10.609 1 98.81 214 GLN B CA 1
ATOM 5036 C C . GLN B 1 214 ? -5.566 -23.234 -12.102 1 98.81 214 GLN B C 1
ATOM 5038 O O . GLN B 1 214 ? -5.492 -22.078 -12.492 1 98.81 214 GLN B O 1
ATOM 5043 N N . VAL B 1 215 ? -5.621 -24.297 -12.945 1 98.94 215 VAL B N 1
ATOM 5044 C CA . VAL B 1 215 ? -5.508 -24.078 -14.383 1 98.94 215 VAL B CA 1
ATOM 5045 C C . VAL B 1 215 ? -6.75 -24.625 -15.086 1 98.94 215 VAL B C 1
ATOM 5047 O O . VAL B 1 215 ? -7.047 -25.812 -15.008 1 98.94 215 VAL B O 1
ATOM 5050 N N . ILE B 1 216 ? -7.438 -23.781 -15.742 1 98.94 216 ILE B N 1
ATOM 5051 C CA . ILE B 1 216 ? -8.617 -24.156 -16.516 1 98.94 216 ILE B CA 1
ATOM 5052 C C . ILE B 1 216 ? -8.219 -24.359 -17.984 1 98.94 216 ILE B C 1
ATOM 5054 O O . ILE B 1 216 ? -7.574 -23.5 -18.578 1 98.94 216 ILE B O 1
ATOM 5058 N N . VAL B 1 217 ? -8.5 -25.531 -18.531 1 98.94 217 VAL B N 1
ATOM 5059 C CA . VAL B 1 217 ? -8.383 -25.797 -19.953 1 98.94 217 VAL B CA 1
ATOM 5060 C C . VAL B 1 217 ? -9.758 -25.719 -20.609 1 98.94 217 VAL B C 1
ATOM 5062 O O . VAL B 1 217 ? -10.617 -26.578 -20.375 1 98.94 217 VAL B O 1
ATOM 5065 N N . ASP B 1 218 ? -9.914 -24.75 -21.406 1 98.88 218 ASP B N 1
ATOM 5066 C CA . ASP B 1 218 ? -11.211 -24.469 -22.016 1 98.88 218 ASP B CA 1
ATOM 5067 C C . ASP B 1 218 ? -11.523 -25.453 -23.141 1 98.88 218 ASP B C 1
ATOM 5069 O O . ASP B 1 218 ? -10.617 -25.938 -23.828 1 98.88 218 ASP B O 1
ATOM 5073 N N . LYS B 1 219 ? -12.828 -25.688 -23.328 1 98.31 219 LYS B N 1
ATOM 5074 C CA . LYS B 1 219 ? -13.281 -26.594 -24.391 1 98.31 219 LYS B CA 1
ATOM 5075 C C . LYS B 1 219 ? -12.875 -26.062 -25.766 1 98.31 219 LYS B C 1
ATOM 5077 O O . LYS B 1 219 ? -13.047 -24.875 -26.062 1 98.31 219 LYS B O 1
ATOM 5082 N N . GLY B 1 220 ? -12.289 -26.938 -26.516 1 97.38 220 GLY B N 1
ATOM 5083 C CA . GLY B 1 220 ? -11.977 -26.594 -27.891 1 97.38 220 GLY B CA 1
ATOM 5084 C C . GLY B 1 220 ? -10.602 -25.984 -28.062 1 97.38 220 GLY B C 1
ATOM 5085 O O . GLY B 1 220 ? -10.141 -25.781 -29.188 1 97.38 220 GLY B O 1
ATOM 5086 N N . TYR B 1 221 ? -9.891 -25.625 -27.016 1 98.38 221 TYR B N 1
ATOM 5087 C CA . TYR B 1 221 ? -8.531 -25.109 -27.109 1 98.38 221 TYR B CA 1
ATOM 5088 C C . TYR B 1 221 ? -7.59 -26.172 -27.688 1 98.38 221 TYR B C 1
ATOM 5090 O O . TYR B 1 221 ? -7.965 -27.328 -27.828 1 98.38 221 TYR B O 1
ATOM 5098 N N . ASP B 1 222 ? -6.391 -25.797 -28.094 1 98.62 222 ASP B N 1
ATOM 5099 C CA . ASP B 1 222 ? -5.309 -26.703 -28.469 1 98.62 222 ASP B CA 1
ATOM 5100 C C . ASP B 1 222 ? -4.785 -27.453 -27.234 1 98.62 222 ASP B C 1
ATOM 5102 O O . ASP B 1 222 ? -3.889 -26.969 -26.547 1 98.62 222 ASP B O 1
ATOM 5106 N N . TYR B 1 223 ? -5.316 -28.688 -27.031 1 98.81 223 TYR B N 1
ATOM 5107 C CA . TYR B 1 223 ? -5.023 -29.438 -25.812 1 98.81 223 TYR B CA 1
ATOM 5108 C C . TYR B 1 223 ? -3.549 -29.812 -25.75 1 98.81 223 TYR B C 1
ATOM 5110 O O . TYR B 1 223 ? -2.975 -29.922 -24.656 1 98.81 223 TYR B O 1
ATOM 5118 N N . ASN B 1 224 ? -2.941 -30.062 -26.875 1 98.81 224 ASN B N 1
ATOM 5119 C CA . ASN B 1 224 ? -1.512 -30.344 -26.891 1 98.81 224 ASN B CA 1
ATOM 5120 C C . ASN B 1 224 ? -0.694 -29.156 -26.391 1 98.81 224 ASN B C 1
ATOM 5122 O O . ASN B 1 224 ? 0.221 -29.328 -25.594 1 98.81 224 ASN B O 1
ATOM 5126 N N . LYS B 1 225 ? -1.04 -28 -26.875 1 98.69 225 LYS B N 1
ATOM 5127 C CA . LYS B 1 225 ? -0.36 -26.781 -26.422 1 98.69 225 LYS B CA 1
ATOM 5128 C C . LYS B 1 225 ? -0.586 -26.547 -24.938 1 98.69 225 LYS B C 1
ATOM 5130 O O . LYS B 1 225 ? 0.347 -26.203 -24.203 1 98.69 225 LYS B O 1
ATOM 5135 N N . ALA B 1 226 ? -1.796 -26.719 -24.5 1 98.81 226 ALA B N 1
ATOM 5136 C CA . ALA B 1 226 ? -2.102 -26.578 -23.078 1 98.81 226 ALA B CA 1
ATOM 5137 C C . ALA B 1 226 ? -1.254 -27.531 -22.25 1 98.81 226 ALA B C 1
ATOM 5139 O O . ALA B 1 226 ? -0.664 -27.125 -21.234 1 98.81 226 ALA B O 1
ATOM 5140 N N . ALA B 1 227 ? -1.193 -28.797 -22.656 1 98.88 227 ALA B N 1
ATOM 5141 C CA . ALA B 1 227 ? -0.416 -29.797 -21.938 1 98.88 227 ALA B CA 1
ATOM 5142 C C . ALA B 1 227 ? 1.055 -29.406 -21.859 1 98.88 227 ALA B C 1
ATOM 5144 O O . ALA B 1 227 ? 1.676 -29.5 -20.797 1 98.88 227 ALA B O 1
ATOM 5145 N N . GLN B 1 228 ? 1.586 -28.969 -22.953 1 98.81 228 GLN B N 1
ATOM 5146 C CA . GLN B 1 228 ? 2.982 -28.562 -23 1 98.81 228 GLN B CA 1
ATOM 5147 C C . GLN B 1 228 ? 3.246 -27.406 -22.016 1 98.81 228 GLN B C 1
ATOM 5149 O O . GLN B 1 228 ? 4.207 -27.453 -21.25 1 98.81 228 GLN B O 1
ATOM 5154 N N . ASP B 1 229 ? 2.412 -26.391 -22.062 1 98.69 229 ASP B N 1
ATOM 5155 C CA . ASP B 1 229 ? 2.584 -25.234 -21.188 1 98.69 229 ASP B CA 1
ATOM 5156 C C . ASP B 1 229 ? 2.447 -25.641 -19.719 1 98.69 229 ASP B C 1
ATOM 5158 O O . ASP B 1 229 ? 3.27 -25.25 -18.891 1 98.69 229 ASP B O 1
ATOM 5162 N N . ILE B 1 230 ? 1.426 -26.406 -19.391 1 98.94 230 ILE B N 1
ATOM 5163 C CA . ILE B 1 230 ? 1.133 -26.781 -18.016 1 98.94 230 ILE B CA 1
ATOM 5164 C C . ILE B 1 230 ? 2.256 -27.656 -17.469 1 98.94 230 ILE B C 1
ATOM 5166 O O . ILE B 1 230 ? 2.711 -27.469 -16.344 1 98.94 230 ILE B O 1
ATOM 5170 N N . ILE B 1 231 ? 2.729 -28.641 -18.281 1 98.88 231 ILE B N 1
ATOM 5171 C CA . ILE B 1 231 ? 3.824 -29.5 -17.859 1 98.88 231 ILE B CA 1
ATOM 5172 C C . ILE B 1 231 ? 5.094 -28.688 -17.672 1 98.88 231 ILE B C 1
ATOM 5174 O O . ILE B 1 231 ? 5.812 -28.859 -16.672 1 98.88 231 ILE B O 1
ATOM 5178 N N . THR B 1 232 ? 5.324 -27.75 -18.594 1 98.62 232 THR B N 1
ATOM 5179 C CA . THR B 1 232 ? 6.488 -26.891 -18.469 1 98.62 232 THR B CA 1
ATOM 5180 C C . THR B 1 232 ? 6.469 -26.141 -17.141 1 98.62 232 THR B C 1
ATOM 5182 O O . THR B 1 232 ? 7.477 -26.078 -16.438 1 98.62 232 THR B O 1
ATOM 5185 N N . GLY B 1 233 ? 5.355 -25.578 -16.797 1 98.38 233 GLY B N 1
ATOM 5186 C CA . GLY B 1 233 ? 5.238 -24.828 -15.562 1 98.38 233 GLY B CA 1
ATOM 5187 C C . GLY B 1 233 ? 5.332 -25.703 -14.328 1 98.38 233 GLY B C 1
ATOM 5188 O O . GLY B 1 233 ? 6.004 -25.359 -13.359 1 98.38 233 GLY B O 1
ATOM 5189 N N . ARG B 1 234 ? 4.668 -26.844 -14.375 1 98.62 234 ARG B N 1
ATOM 5190 C CA . ARG B 1 234 ? 4.582 -27.688 -13.18 1 98.62 234 ARG B CA 1
ATOM 5191 C C . ARG B 1 234 ? 5.926 -28.328 -12.875 1 98.62 234 ARG B C 1
ATOM 5193 O O . ARG B 1 234 ? 6.293 -28.5 -11.711 1 98.62 234 ARG B O 1
ATOM 5200 N N . LYS B 1 235 ? 6.625 -28.703 -13.883 1 98.31 235 LYS B N 1
ATOM 5201 C CA . LYS B 1 235 ? 7.867 -29.438 -13.656 1 98.31 235 LYS B CA 1
ATOM 5202 C C . LYS B 1 235 ? 9.016 -28.484 -13.328 1 98.31 235 LYS B C 1
ATOM 5204 O O . LYS B 1 235 ? 10.078 -28.922 -12.875 1 98.31 235 LYS B O 1
ATOM 5209 N N . TYR B 1 236 ? 8.82 -27.203 -13.625 1 98.25 236 TYR B N 1
ATOM 5210 C CA . TYR B 1 236 ? 9.898 -26.234 -13.445 1 98.25 236 TYR B CA 1
ATOM 5211 C C . TYR B 1 236 ? 10.414 -26.25 -12.016 1 98.25 236 TYR B C 1
ATOM 5213 O O . TYR B 1 236 ? 9.656 -26.062 -11.062 1 98.25 236 TYR B O 1
ATOM 5221 N N . ASP B 1 237 ? 11.727 -26.516 -11.891 1 98.5 237 ASP B N 1
ATOM 5222 C CA . ASP B 1 237 ? 12.43 -26.547 -10.609 1 98.5 237 ASP B CA 1
ATOM 5223 C C . ASP B 1 237 ? 11.75 -27.531 -9.648 1 98.5 237 ASP B C 1
ATOM 5225 O O . ASP B 1 237 ? 11.648 -27.25 -8.445 1 98.5 237 ASP B O 1
ATOM 5229 N N . ASN B 1 238 ? 11.219 -28.641 -10.211 1 98.44 238 ASN B N 1
ATOM 5230 C CA . ASN B 1 238 ? 10.492 -29.688 -9.5 1 98.44 238 ASN B CA 1
ATOM 5231 C C . ASN B 1 238 ? 9.281 -29.125 -8.766 1 98.44 238 ASN B C 1
ATOM 5233 O O . ASN B 1 238 ? 8.961 -29.562 -7.656 1 98.44 238 ASN B O 1
ATOM 5237 N N . GLY B 1 239 ? 8.672 -28.125 -9.258 1 97.62 239 GLY B N 1
ATOM 5238 C CA . GLY B 1 239 ? 7.363 -27.672 -8.828 1 97.62 239 GLY B CA 1
ATOM 5239 C C . GLY B 1 239 ? 7.422 -26.781 -7.594 1 97.62 239 GLY B C 1
ATOM 5240 O O . GLY B 1 239 ? 6.41 -26.594 -6.914 1 97.62 239 GLY B O 1
ATOM 5241 N N . ILE B 1 240 ? 8.562 -26.188 -7.254 1 96.62 240 ILE B N 1
ATOM 5242 C CA . ILE B 1 240 ? 8.648 -25.453 -5.992 1 96.62 240 ILE B CA 1
ATOM 5243 C C . ILE B 1 240 ? 8.266 -24 -6.207 1 96.62 240 ILE B C 1
ATOM 5245 O O . ILE B 1 240 ? 8.102 -23.25 -5.242 1 96.62 240 ILE B O 1
ATOM 5249 N N . ILE B 1 241 ? 8.094 -23.594 -7.453 1 96.12 241 ILE B N 1
ATOM 5250 C CA . ILE B 1 241 ? 7.688 -22.219 -7.703 1 96.12 241 ILE B CA 1
ATOM 5251 C C . ILE B 1 241 ? 6.238 -22.016 -7.27 1 96.12 241 ILE B C 1
ATOM 5253 O O . ILE B 1 241 ? 5.367 -22.812 -7.609 1 96.12 241 ILE B O 1
ATOM 5257 N N . CYS B 1 242 ? 5.98 -20.984 -6.59 1 96 242 CYS B N 1
ATOM 5258 C CA . CYS B 1 242 ? 4.676 -20.812 -5.965 1 96 242 CYS B CA 1
ATOM 5259 C C . CYS B 1 242 ? 3.586 -20.625 -7.016 1 96 242 CYS B C 1
ATOM 5261 O O . CYS B 1 242 ? 2.424 -20.969 -6.777 1 96 242 CYS B O 1
ATOM 5263 N N . SER B 1 243 ? 3.877 -20.078 -8.188 1 97.56 243 SER B N 1
ATOM 5264 C CA . SER B 1 243 ? 2.871 -19.844 -9.219 1 97.56 243 SER B CA 1
ATOM 5265 C C . SER B 1 243 ? 2.715 -21.047 -10.133 1 97.56 243 SER B C 1
ATOM 5267 O O . SER B 1 243 ? 1.964 -21 -11.102 1 97.56 243 SER B O 1
ATOM 5269 N N . SER B 1 244 ? 3.371 -22.109 -9.844 1 97.56 244 SER B N 1
ATOM 5270 C CA . SER B 1 244 ? 3.332 -23.297 -10.688 1 97.56 244 SER B CA 1
ATOM 5271 C C . SER B 1 244 ? 1.935 -23.906 -10.719 1 97.56 244 SER B C 1
ATOM 5273 O O . SER B 1 244 ? 1.199 -23.828 -9.734 1 97.56 244 SER B O 1
ATOM 5275 N N . GLU B 1 245 ? 1.626 -24.578 -11.781 1 98.56 245 GLU B N 1
ATOM 5276 C CA . GLU B 1 245 ? 0.339 -25.234 -11.953 1 98.56 245 GLU B CA 1
ATOM 5277 C C . GLU B 1 245 ? 0.106 -26.281 -10.875 1 98.56 245 GLU B C 1
ATOM 5279 O O . GLU B 1 245 ? 1.027 -27.016 -10.5 1 98.56 245 GLU B O 1
ATOM 5284 N N . GLN B 1 246 ? -1.114 -26.344 -10.359 1 98.56 246 GLN B N 1
ATOM 5285 C CA . GLN B 1 246 ? -1.444 -27.281 -9.305 1 98.56 246 GLN B CA 1
ATOM 5286 C C . GLN B 1 246 ? -2.553 -28.234 -9.742 1 98.56 246 GLN B C 1
ATOM 5288 O O . GLN B 1 246 ? -2.736 -29.297 -9.148 1 98.56 246 GLN B O 1
ATOM 5293 N N . SER B 1 247 ? -3.324 -27.812 -10.758 1 98.62 247 SER B N 1
ATOM 5294 C CA . SER B 1 247 ? -4.461 -28.594 -11.219 1 98.62 247 SER B CA 1
ATOM 5295 C C . SER B 1 247 ? -4.648 -28.469 -12.727 1 98.62 247 SER B C 1
ATOM 5297 O O . SER B 1 247 ? -4.043 -27.594 -13.359 1 98.62 247 SER B O 1
ATOM 5299 N N . VAL B 1 248 ? -5.328 -29.406 -13.281 1 98.75 248 VAL B N 1
ATOM 5300 C CA . VAL B 1 248 ? -5.883 -29.344 -14.625 1 98.75 248 VAL B CA 1
ATOM 5301 C C . VAL B 1 248 ? -7.395 -29.531 -14.578 1 98.75 248 VAL B C 1
ATOM 5303 O O . VAL B 1 248 ? -7.875 -30.641 -14.281 1 98.75 248 VAL B O 1
ATOM 5306 N N . ILE B 1 249 ? -8.086 -28.5 -14.773 1 98.94 249 ILE B N 1
ATOM 5307 C CA . ILE B 1 249 ? -9.547 -28.547 -14.82 1 98.94 249 ILE B CA 1
ATOM 5308 C C . ILE B 1 249 ? -10.008 -28.594 -16.281 1 98.94 249 ILE B C 1
ATOM 5310 O O . ILE B 1 249 ? -9.961 -27.578 -16.984 1 98.94 249 ILE B O 1
ATOM 5314 N N . ALA B 1 250 ? -10.484 -29.75 -16.734 1 98.88 250 ALA B N 1
ATOM 5315 C CA . ALA B 1 250 ? -10.68 -30.031 -18.156 1 98.88 250 ALA B CA 1
ATOM 5316 C C . ALA B 1 250 ? -12.141 -30.328 -18.469 1 98.88 250 ALA B C 1
ATOM 5318 O O . ALA B 1 250 ? -12.883 -30.781 -17.594 1 98.88 250 ALA B O 1
ATOM 5319 N N . PRO B 1 251 ? -12.555 -30.078 -19.688 1 98.81 251 PRO B N 1
ATOM 5320 C CA . PRO B 1 251 ? -13.938 -30.391 -20.062 1 98.81 251 PRO B CA 1
ATOM 5321 C C . PRO B 1 251 ? -14.211 -31.906 -20.047 1 98.81 251 PRO B C 1
ATOM 5323 O O . PRO B 1 251 ? -13.453 -32.688 -20.625 1 98.81 251 PRO B O 1
ATOM 5326 N N . ALA B 1 252 ? -15.336 -32.219 -19.469 1 98.56 252 ALA B N 1
ATOM 5327 C CA . ALA B 1 252 ? -15.719 -33.625 -19.344 1 98.56 252 ALA B CA 1
ATOM 5328 C C . ALA B 1 252 ? -15.836 -34.281 -20.719 1 98.56 252 ALA B C 1
ATOM 5330 O O . ALA B 1 252 ? -15.414 -35.406 -20.906 1 98.56 252 ALA B O 1
ATOM 5331 N N . GLU B 1 253 ? -16.359 -33.625 -21.641 1 98.12 253 GLU B N 1
ATOM 5332 C CA . GLU B 1 253 ? -16.609 -34.156 -22.969 1 98.12 253 GLU B CA 1
ATOM 5333 C C . GLU B 1 253 ? -15.305 -34.469 -23.703 1 98.12 253 GLU B C 1
ATOM 5335 O O . GLU B 1 253 ? -15.258 -35.344 -24.562 1 98.12 253 GLU B O 1
ATOM 5340 N N . ASP B 1 254 ? -14.25 -33.75 -23.344 1 98.44 254 ASP B N 1
ATOM 5341 C CA . ASP B 1 254 ? -12.961 -33.906 -24.016 1 98.44 254 ASP B CA 1
ATOM 5342 C C . ASP B 1 254 ? -11.898 -34.406 -23.031 1 98.44 254 ASP B C 1
ATOM 5344 O O . ASP B 1 254 ? -10.703 -34.219 -23.281 1 98.44 254 ASP B O 1
ATOM 5348 N N . TYR B 1 255 ? -12.289 -34.875 -21.969 1 98.56 255 TYR B N 1
ATOM 5349 C CA . TYR B 1 255 ? -11.375 -35.219 -20.891 1 98.56 255 TYR B CA 1
ATOM 5350 C C . TYR B 1 255 ? -10.289 -36.156 -21.359 1 98.56 255 TYR B C 1
ATOM 5352 O O . TYR B 1 255 ? -9.102 -35.938 -21.094 1 98.56 255 TYR B O 1
ATOM 5360 N N . ASP B 1 256 ? -10.664 -37.219 -22.062 1 98.44 256 ASP B N 1
ATOM 5361 C CA . ASP B 1 256 ? -9.711 -38.219 -22.531 1 98.44 256 ASP B CA 1
ATOM 5362 C C . ASP B 1 256 ? -8.703 -37.625 -23.5 1 98.44 256 ASP B C 1
ATOM 5364 O O . ASP B 1 256 ? -7.527 -38 -23.5 1 98.44 256 ASP B O 1
ATOM 5368 N N . LYS B 1 257 ? -9.227 -36.719 -24.297 1 98.69 257 LYS B N 1
ATOM 5369 C CA . LYS B 1 257 ? -8.328 -36.062 -25.219 1 98.69 257 LYS B CA 1
ATOM 5370 C C . LYS B 1 257 ? -7.297 -35.219 -24.484 1 98.69 257 LYS B C 1
ATOM 5372 O O . LYS B 1 257 ? -6.125 -35.188 -24.859 1 98.69 257 LYS B O 1
ATOM 5377 N N . VAL B 1 258 ? -7.711 -34.5 -23.453 1 98.88 258 VAL B N 1
ATOM 5378 C CA . VAL B 1 258 ? -6.812 -33.688 -22.656 1 98.88 258 VAL B CA 1
ATOM 5379 C C . VAL B 1 258 ? -5.766 -34.562 -21.984 1 98.88 258 VAL B C 1
ATOM 5381 O O . VAL B 1 258 ? -4.566 -34.281 -22.062 1 98.88 258 VAL B O 1
ATOM 5384 N N . ILE B 1 259 ? -6.211 -35.656 -21.359 1 98.81 259 ILE B N 1
ATOM 5385 C CA . ILE B 1 259 ? -5.301 -36.562 -20.641 1 98.81 259 ILE B CA 1
ATOM 5386 C C . ILE B 1 259 ? -4.324 -37.188 -21.625 1 98.81 259 ILE B C 1
ATOM 5388 O O . ILE B 1 259 ? -3.137 -37.312 -21.328 1 98.81 259 ILE B O 1
ATOM 5392 N N . ALA B 1 260 ? -4.863 -37.562 -22.781 1 98.81 260 ALA B N 1
ATOM 5393 C CA . ALA B 1 260 ? -3.992 -38.125 -23.812 1 98.81 260 ALA B CA 1
ATOM 5394 C C . ALA B 1 260 ? -2.885 -37.156 -24.188 1 98.81 260 ALA B C 1
ATOM 5396 O O . ALA B 1 260 ? -1.736 -37.562 -24.391 1 98.81 260 ALA B O 1
ATOM 5397 N N . ALA B 1 261 ? -3.256 -35.906 -24.359 1 98.88 261 ALA B N 1
ATOM 5398 C CA . ALA B 1 261 ? -2.268 -34.875 -24.672 1 98.88 261 ALA B CA 1
ATOM 5399 C C . ALA B 1 261 ? -1.201 -34.781 -23.578 1 98.88 261 ALA B C 1
ATOM 5401 O O . ALA B 1 261 ? -0.012 -34.656 -23.875 1 98.88 261 ALA B O 1
ATOM 5402 N N . PHE B 1 262 ? -1.567 -34.844 -22.312 1 98.88 262 PHE B N 1
ATOM 5403 C CA . PHE B 1 262 ? -0.619 -34.844 -21.203 1 98.88 262 PHE B CA 1
ATOM 5404 C C . PHE B 1 262 ? 0.326 -36.031 -21.281 1 98.88 262 PHE B C 1
ATOM 5406 O O . PHE B 1 262 ? 1.542 -35.875 -21.156 1 98.88 262 PHE B O 1
ATOM 5413 N N . VAL B 1 263 ? -0.217 -37.219 -21.5 1 98.75 263 VAL B N 1
ATOM 5414 C CA . VAL B 1 263 ? 0.576 -38.438 -21.547 1 98.75 263 VAL B CA 1
ATOM 5415 C C . VAL B 1 263 ? 1.547 -38.375 -22.719 1 98.75 263 VAL B C 1
ATOM 5417 O O . VAL B 1 263 ? 2.721 -38.719 -22.578 1 98.75 263 VAL B O 1
ATOM 5420 N N . GLU B 1 264 ? 1.033 -37.906 -23.812 1 98.5 264 GLU B N 1
ATOM 5421 C CA . GLU B 1 264 ? 1.866 -37.781 -25 1 98.5 264 GLU B CA 1
ATOM 5422 C C . GLU B 1 264 ? 3.037 -36.844 -24.766 1 98.5 264 GLU B C 1
ATOM 5424 O O . GLU B 1 264 ? 4.078 -36.938 -25.422 1 98.5 264 GLU B O 1
ATOM 5429 N N . ASN B 1 265 ? 2.85 -35.969 -23.891 1 98.69 265 ASN B N 1
ATOM 5430 C CA . ASN B 1 265 ? 3.896 -34.969 -23.625 1 98.69 265 ASN B CA 1
ATOM 5431 C C . ASN B 1 265 ? 4.688 -35.344 -22.359 1 98.69 265 ASN B C 1
ATOM 5433 O O . ASN B 1 265 ? 5.391 -34.5 -21.812 1 98.69 265 ASN B O 1
ATOM 5437 N N . GLY B 1 266 ? 4.566 -36.562 -21.844 1 98.56 266 GLY B N 1
ATOM 5438 C CA . GLY B 1 266 ? 5.492 -37.062 -20.844 1 98.56 266 GLY B CA 1
ATOM 5439 C C . GLY B 1 266 ? 4.887 -37.156 -19.453 1 98.56 266 GLY B C 1
ATOM 5440 O O . GLY B 1 266 ? 5.59 -37.438 -18.484 1 98.56 266 GLY B O 1
ATOM 5441 N N . ALA B 1 267 ? 3.574 -36.969 -19.344 1 98.81 267 ALA B N 1
ATOM 5442 C CA . ALA B 1 267 ? 2.922 -37.125 -18.047 1 98.81 267 ALA B CA 1
ATOM 5443 C C . ALA B 1 267 ? 2.568 -38.594 -17.766 1 98.81 267 ALA B C 1
ATOM 5445 O O . ALA B 1 267 ? 2.373 -39.375 -18.688 1 98.81 267 ALA B O 1
ATOM 5446 N N . PHE B 1 268 ? 2.609 -38.938 -16.5 1 98.75 268 PHE B N 1
ATOM 5447 C CA . PHE B 1 268 ? 2.076 -40.219 -16.031 1 98.75 268 PHE B CA 1
ATOM 5448 C C . PHE B 1 268 ? 0.72 -40.031 -15.359 1 98.75 268 PHE B C 1
ATOM 5450 O O . PHE B 1 268 ? 0.639 -39.469 -14.25 1 98.75 268 PHE B O 1
ATOM 5457 N N . TYR B 1 269 ? -0.317 -40.5 -16.062 1 98.75 269 TYR B N 1
ATOM 5458 C CA . TYR B 1 269 ? -1.671 -40.312 -15.547 1 98.75 269 TYR B CA 1
ATOM 5459 C C . TYR B 1 269 ? -2.092 -41.531 -14.719 1 98.75 269 TYR B C 1
ATOM 5461 O O . TYR B 1 269 ? -1.896 -42.656 -15.133 1 98.75 269 TYR B O 1
ATOM 5469 N N . VAL B 1 270 ? -2.633 -41.25 -13.562 1 98.62 270 VAL B N 1
ATOM 5470 C CA . VAL B 1 270 ? -3.102 -42.312 -12.664 1 98.62 270 VAL B CA 1
ATOM 5471 C C . VAL B 1 270 ? -4.598 -42.125 -12.406 1 98.62 270 VAL B C 1
ATOM 5473 O O . VAL B 1 270 ? -5.035 -41.094 -11.906 1 98.62 270 VAL B O 1
ATOM 5476 N N . GLU B 1 271 ? -5.359 -43.094 -12.617 1 96.69 271 GLU B N 1
ATOM 5477 C CA . GLU B 1 271 ? -6.801 -43 -12.43 1 96.69 271 GLU B CA 1
ATOM 5478 C C . GLU B 1 271 ? -7.312 -44.031 -11.453 1 96.69 271 GLU B C 1
ATOM 5480 O O . GLU B 1 271 ? -8.391 -43.906 -10.875 1 96.69 271 GLU B O 1
ATOM 5485 N N . ASP B 1 272 ? -6.57 -45.219 -11.398 1 97.12 272 ASP B N 1
ATOM 5486 C CA . ASP B 1 272 ? -7.035 -46.25 -10.469 1 97.12 272 ASP B CA 1
ATOM 5487 C C . ASP B 1 272 ? -6.965 -45.75 -9.023 1 97.12 272 ASP B C 1
ATOM 5489 O O . ASP B 1 272 ? -5.934 -45.219 -8.594 1 97.12 272 ASP B O 1
ATOM 5493 N N . GLU B 1 273 ? -7.93 -45.906 -8.289 1 97.19 273 GLU B N 1
ATOM 5494 C CA . GLU B 1 273 ? -8.141 -45.312 -6.973 1 97.19 273 GLU B CA 1
ATOM 5495 C C . GLU B 1 273 ? -7.043 -45.75 -5.996 1 97.19 273 GLU B C 1
ATOM 5497 O O . GLU B 1 273 ? -6.586 -44.938 -5.18 1 97.19 273 GLU B O 1
ATOM 5502 N N . GLU B 1 274 ? -6.66 -46.938 -6.043 1 97.94 274 GLU B N 1
ATOM 5503 C CA . GLU B 1 274 ? -5.656 -47.469 -5.121 1 97.94 274 GLU B CA 1
ATOM 5504 C C . GLU B 1 274 ? -4.328 -46.719 -5.277 1 97.94 274 GLU B C 1
ATOM 5506 O O . GLU B 1 274 ? -3.723 -46.312 -4.285 1 97.94 274 GLU B O 1
ATOM 5511 N N . THR B 1 275 ? -3.891 -46.625 -6.512 1 98.5 275 THR B N 1
ATOM 5512 C CA . THR B 1 275 ? -2.627 -45.938 -6.777 1 98.5 275 THR B CA 1
ATOM 5513 C C . THR B 1 275 ? -2.734 -44.438 -6.461 1 98.5 275 THR B C 1
ATOM 5515 O O . THR B 1 275 ? -1.795 -43.844 -5.93 1 98.5 275 THR B O 1
ATOM 5518 N N . VAL B 1 276 ? -3.889 -43.812 -6.773 1 98.56 276 VAL B N 1
ATOM 5519 C CA . VAL B 1 276 ? -4.09 -42.406 -6.441 1 98.56 276 VAL B CA 1
ATOM 5520 C C . VAL B 1 276 ? -3.975 -42.219 -4.934 1 98.56 276 VAL B C 1
ATOM 5522 O O . VAL B 1 276 ? -3.371 -41.25 -4.473 1 98.56 276 VAL B O 1
ATOM 5525 N N . GLU B 1 277 ? -4.523 -43.156 -4.195 1 98.06 277 GLU B N 1
ATOM 5526 C CA . GLU B 1 277 ? -4.496 -43.062 -2.738 1 98.06 277 GLU B CA 1
ATOM 5527 C C . GLU B 1 277 ? -3.072 -43.156 -2.203 1 98.06 277 GLU B C 1
ATOM 5529 O O . GLU B 1 277 ? -2.729 -42.5 -1.216 1 98.06 277 GLU B O 1
ATOM 5534 N N . LYS B 1 278 ? -2.238 -44 -2.846 1 98.25 278 LYS B N 1
ATOM 5535 C CA . LYS B 1 278 ? -0.833 -44.094 -2.453 1 98.25 278 LYS B CA 1
ATOM 5536 C C . LYS B 1 278 ? -0.153 -42.719 -2.584 1 98.25 278 LYS B C 1
ATOM 5538 O O . LYS B 1 278 ? 0.551 -42.281 -1.671 1 98.25 278 LYS B O 1
ATOM 5543 N N . PHE B 1 279 ? -0.431 -42.062 -3.678 1 98.56 279 PHE B N 1
ATOM 5544 C CA . PHE B 1 279 ? 0.146 -40.75 -3.887 1 98.56 279 PHE B CA 1
ATOM 5545 C C . PHE B 1 279 ? -0.45 -39.719 -2.914 1 98.56 279 PHE B C 1
ATOM 5547 O O . PHE B 1 279 ? 0.277 -38.938 -2.314 1 98.56 279 PHE B O 1
ATOM 5554 N N . ARG B 1 280 ? -1.795 -39.781 -2.773 1 98.06 280 ARG B N 1
ATOM 5555 C CA . ARG B 1 280 ? -2.48 -38.844 -1.865 1 98.06 280 ARG B CA 1
ATOM 5556 C C . ARG B 1 280 ? -1.874 -38.906 -0.468 1 98.06 280 ARG B C 1
ATOM 5558 O O . ARG B 1 280 ? -1.56 -37.875 0.124 1 98.06 280 ARG B O 1
ATOM 5565 N N . SER B 1 281 ? -1.631 -40.094 0.046 1 97.81 281 SER B N 1
ATOM 5566 C CA . SER B 1 281 ? -1.118 -40.312 1.397 1 97.81 281 SER B CA 1
ATOM 5567 C C . SER B 1 281 ? 0.352 -39.906 1.497 1 97.81 281 SER B C 1
ATOM 5569 O O . SER B 1 281 ? 0.831 -39.531 2.572 1 97.81 281 SER B O 1
ATOM 5571 N N . THR B 1 282 ? 1.038 -40.031 0.401 1 98.31 282 THR B N 1
ATOM 5572 C CA . THR B 1 282 ? 2.445 -39.656 0.364 1 98.31 282 THR B CA 1
ATOM 5573 C C . THR B 1 282 ? 2.59 -38.125 0.345 1 98.31 282 THR B C 1
ATOM 5575 O O . THR B 1 282 ? 3.455 -37.562 1.023 1 98.31 282 THR B O 1
ATOM 5578 N N . LEU B 1 283 ? 1.702 -37.469 -0.381 1 98.44 283 LEU B N 1
ATOM 5579 C CA . LEU B 1 283 ? 1.786 -36.031 -0.592 1 98.44 283 LEU B CA 1
ATOM 5580 C C . LEU B 1 283 ? 1.316 -35.281 0.644 1 98.44 283 LEU B C 1
ATOM 5582 O O . LEU B 1 283 ? 1.837 -34.188 0.954 1 98.44 283 LEU B O 1
ATOM 5586 N N . PHE B 1 284 ? 0.328 -35.812 1.247 1 98.12 284 PHE B N 1
ATOM 5587 C CA . PHE B 1 284 ? -0.27 -35.125 2.387 1 98.12 284 PHE B CA 1
ATOM 5588 C C . PHE B 1 284 ? -0.362 -36.062 3.592 1 98.12 284 PHE B C 1
ATOM 5590 O O . PHE B 1 284 ? -0.747 -37.219 3.455 1 98.12 284 PHE B O 1
ATOM 5597 N N . LYS B 1 285 ? 0.11 -35.625 4.711 1 96 285 LYS B N 1
ATOM 5598 C CA . LYS B 1 285 ? -0.006 -36.281 5.996 1 96 285 LYS B CA 1
ATOM 5599 C C . LYS B 1 285 ? -0.86 -35.5 6.969 1 96 285 LYS B C 1
ATOM 5601 O O . LYS B 1 285 ? -0.496 -34.375 7.344 1 96 285 LYS B O 1
ATOM 5606 N N . ASP B 1 286 ? -2.031 -35.969 7.375 1 94.19 286 ASP B N 1
ATOM 5607 C CA . ASP B 1 286 ? -2.961 -35.281 8.273 1 94.19 286 ASP B CA 1
ATOM 5608 C C . ASP B 1 286 ? -3.367 -33.906 7.711 1 94.19 286 ASP B C 1
ATOM 5610 O O . ASP B 1 286 ? -3.334 -32.906 8.422 1 94.19 286 ASP B O 1
ATOM 5614 N N . GLY B 1 287 ? -3.525 -33.906 6.395 1 93.62 287 GLY B N 1
ATOM 5615 C CA . GLY B 1 287 ? -4.035 -32.688 5.738 1 93.62 287 GLY B CA 1
ATOM 5616 C C . GLY B 1 287 ? -2.951 -31.688 5.422 1 93.62 287 GLY B C 1
ATOM 5617 O O . GLY B 1 287 ? -3.219 -30.656 4.793 1 93.62 287 GLY B O 1
ATOM 5618 N N . LYS B 1 288 ? -1.695 -32.062 5.797 1 94.56 288 LYS B N 1
ATOM 5619 C CA . LYS B 1 288 ? -0.572 -31.172 5.559 1 94.56 288 LYS B CA 1
ATOM 5620 C C . LYS B 1 288 ? 0.4 -31.766 4.539 1 94.56 288 LYS B C 1
ATOM 5622 O O . LYS B 1 288 ? 0.582 -32.969 4.484 1 94.56 288 LYS B O 1
ATOM 5627 N N . ILE B 1 289 ? 0.923 -30.844 3.775 1 96.25 289 ILE B N 1
ATOM 5628 C CA . ILE B 1 289 ? 1.868 -31.281 2.758 1 96.25 289 ILE B CA 1
ATOM 5629 C C . ILE B 1 289 ? 3.049 -31.984 3.424 1 96.25 289 ILE B C 1
ATOM 5631 O O . ILE B 1 289 ? 3.537 -31.547 4.465 1 96.25 289 ILE B O 1
ATOM 5635 N N . ASN B 1 290 ? 3.506 -33.094 2.861 1 97.12 290 ASN B N 1
ATOM 5636 C CA . ASN B 1 290 ? 4.676 -33.844 3.305 1 97.12 290 ASN B CA 1
ATOM 5637 C C . ASN B 1 290 ? 5.973 -33.125 2.934 1 97.12 290 ASN B C 1
ATOM 5639 O O . ASN B 1 290 ? 6.293 -32.969 1.753 1 97.12 290 ASN B O 1
ATOM 5643 N N . SER B 1 291 ? 6.754 -32.719 3.895 1 95 291 SER B N 1
ATOM 5644 C CA . SER B 1 291 ? 7.969 -31.953 3.652 1 95 291 SER B CA 1
ATOM 5645 C C . SER B 1 291 ? 8.977 -32.75 2.834 1 95 291 SER B C 1
ATOM 5647 O O . SER B 1 291 ? 9.812 -32.188 2.135 1 95 291 SER B O 1
ATOM 5649 N N . LYS B 1 292 ? 8.891 -34.062 2.83 1 96.06 292 LYS B N 1
ATOM 5650 C CA . LYS B 1 292 ? 9.859 -34.938 2.176 1 96.06 292 LYS B CA 1
ATOM 5651 C C . LYS B 1 292 ? 9.695 -34.906 0.659 1 96.06 292 LYS B C 1
ATOM 5653 O O . LYS B 1 292 ? 10.578 -35.344 -0.077 1 96.06 292 LYS B O 1
ATOM 5658 N N . ILE B 1 293 ? 8.609 -34.375 0.229 1 97.56 293 ILE B N 1
ATOM 5659 C CA . ILE B 1 293 ? 8.359 -34.406 -1.207 1 97.56 293 ILE B CA 1
ATOM 5660 C C . ILE B 1 293 ? 8.688 -33.062 -1.839 1 97.56 293 ILE B C 1
ATOM 5662 O O . ILE B 1 293 ? 8.789 -32.938 -3.064 1 97.56 293 ILE B O 1
ATOM 5666 N N . ILE B 1 294 ? 8.836 -32 -1.079 1 96.94 294 ILE B N 1
ATOM 5667 C CA . ILE B 1 294 ? 8.945 -30.641 -1.58 1 96.94 294 ILE B CA 1
ATOM 5668 C C . ILE B 1 294 ? 10.195 -30.5 -2.445 1 96.94 294 ILE B C 1
ATOM 5670 O O . ILE B 1 294 ? 11.305 -30.781 -1.991 1 96.94 294 ILE B O 1
ATOM 5674 N N . GLY B 1 295 ? 9.977 -30.109 -3.682 1 97.75 295 GLY B N 1
ATOM 5675 C CA . GLY B 1 295 ? 11.07 -29.875 -4.609 1 97.75 295 GLY B CA 1
ATOM 5676 C C . GLY B 1 295 ? 11.758 -31.141 -5.066 1 97.75 295 GLY B C 1
ATOM 5677 O O . GLY B 1 295 ? 12.883 -31.109 -5.555 1 97.75 295 GLY B O 1
ATOM 5678 N N . LYS B 1 296 ? 11.148 -32.312 -4.809 1 98.31 296 LYS B N 1
ATOM 5679 C CA . LYS B 1 296 ? 11.742 -33.562 -5.215 1 98.31 296 LYS B CA 1
ATOM 5680 C C . LYS B 1 296 ? 11.234 -34 -6.59 1 98.31 296 LYS B C 1
ATOM 5682 O O . LYS B 1 296 ? 10.172 -33.562 -7.027 1 98.31 296 LYS B O 1
ATOM 5687 N N . SER B 1 297 ? 12.008 -34.812 -7.223 1 98.06 297 SER B N 1
ATOM 5688 C CA . SER B 1 297 ? 11.68 -35.25 -8.57 1 98.06 297 SER B CA 1
ATOM 5689 C C . SER B 1 297 ? 10.523 -36.219 -8.57 1 98.06 297 SER B C 1
ATOM 5691 O O . SER B 1 297 ? 10.172 -36.781 -7.523 1 98.06 297 SER B O 1
ATOM 5693 N N . VAL B 1 298 ? 9.992 -36.5 -9.727 1 98.5 298 VAL B N 1
ATOM 5694 C CA . VAL B 1 298 ? 8.914 -37.469 -9.938 1 98.5 298 VAL B CA 1
ATOM 5695 C C . VAL B 1 298 ? 9.336 -38.844 -9.406 1 98.5 298 VAL B C 1
ATOM 5697 O O . VAL B 1 298 ? 8.562 -39.5 -8.711 1 98.5 298 VAL B O 1
ATOM 5700 N N . GLN B 1 299 ? 10.578 -39.25 -9.711 1 97.88 299 GLN B N 1
ATOM 5701 C CA . GLN B 1 299 ? 11.062 -40.594 -9.359 1 97.88 299 GLN B CA 1
ATOM 5702 C C . GLN B 1 299 ? 11.141 -40.75 -7.84 1 97.88 299 GLN B C 1
ATOM 5704 O O . GLN B 1 299 ? 10.742 -41.781 -7.305 1 97.88 299 GLN B O 1
ATOM 5709 N N . ILE B 1 300 ? 11.625 -39.719 -7.16 1 98.06 300 ILE B N 1
ATOM 5710 C CA . ILE B 1 300 ? 11.742 -39.781 -5.707 1 98.06 300 ILE B CA 1
ATOM 5711 C C . ILE B 1 300 ? 10.344 -39.875 -5.086 1 98.06 300 ILE B C 1
ATOM 5713 O O . ILE B 1 300 ? 10.117 -40.656 -4.18 1 98.06 300 ILE B O 1
ATOM 5717 N N . ILE B 1 301 ? 9.375 -39.125 -5.594 1 98.44 301 ILE B N 1
ATOM 5718 C CA . ILE B 1 301 ? 8.008 -39.094 -5.07 1 98.44 301 ILE B CA 1
ATOM 5719 C C . ILE B 1 301 ? 7.34 -40.438 -5.336 1 98.44 301 ILE B C 1
ATOM 5721 O O . ILE B 1 301 ? 6.664 -41 -4.461 1 98.44 301 ILE B O 1
ATOM 5725 N N . ALA B 1 302 ? 7.559 -40.938 -6.535 1 98.5 302 ALA B N 1
ATOM 5726 C CA . ALA B 1 302 ? 7.004 -42.25 -6.895 1 98.5 302 ALA B CA 1
ATOM 5727 C C . ALA B 1 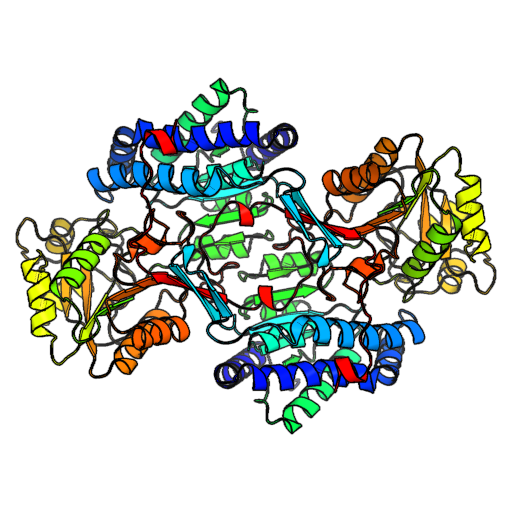302 ? 7.555 -43.344 -5.988 1 98.5 302 ALA B C 1
ATOM 5729 O O . ALA B 1 302 ? 6.809 -44.188 -5.527 1 98.5 302 ALA B O 1
ATOM 5730 N N . ASP B 1 303 ? 8.867 -43.281 -5.734 1 98.25 303 ASP B N 1
ATOM 5731 C CA . ASP B 1 303 ? 9.5 -44.219 -4.844 1 98.25 303 ASP B CA 1
ATOM 5732 C C . ASP B 1 303 ? 8.922 -44.156 -3.436 1 98.25 303 ASP B C 1
ATOM 5734 O O . ASP B 1 303 ? 8.641 -45.188 -2.816 1 98.25 303 ASP B O 1
ATOM 5738 N N . LEU B 1 304 ? 8.758 -42.938 -2.947 1 98.19 304 LEU B N 1
ATOM 5739 C CA . LEU B 1 304 ? 8.172 -42.719 -1.628 1 98.19 304 LEU B CA 1
ATOM 5740 C C . LEU B 1 304 ? 6.754 -43.281 -1.571 1 98.19 304 LEU B C 1
ATOM 5742 O O . LEU B 1 304 ? 6.32 -43.781 -0.532 1 98.19 304 LEU B O 1
ATOM 5746 N N . ALA B 1 305 ? 6.035 -43.219 -2.727 1 98.31 305 ALA B N 1
ATOM 5747 C CA . ALA B 1 305 ? 4.652 -43.688 -2.801 1 98.31 305 ALA B CA 1
ATOM 5748 C C . ALA B 1 305 ? 4.586 -45.188 -3.062 1 98.31 305 ALA B C 1
ATOM 5750 O O . ALA B 1 305 ? 3.512 -45.781 -2.988 1 98.31 305 ALA B O 1
ATOM 5751 N N . GLY B 1 306 ? 5.691 -45.75 -3.383 1 98.38 306 GLY B N 1
ATOM 5752 C CA . GLY B 1 306 ? 5.723 -47.188 -3.725 1 98.38 306 GLY B CA 1
ATOM 5753 C C . GLY B 1 306 ? 5.098 -47.469 -5.074 1 98.38 306 GLY B C 1
ATOM 5754 O O . GLY B 1 306 ? 4.441 -48.5 -5.242 1 98.38 306 GLY B O 1
ATOM 5755 N N . VAL B 1 307 ? 5.195 -46.594 -5.965 1 98.56 307 VAL B N 1
ATOM 5756 C CA . VAL B 1 307 ? 4.598 -46.75 -7.289 1 98.56 307 VAL B CA 1
ATOM 5757 C C . VAL B 1 307 ? 5.688 -46.688 -8.359 1 98.56 307 VAL B C 1
ATOM 5759 O O . VAL B 1 307 ? 6.551 -45.812 -8.336 1 98.56 307 VAL B O 1
ATOM 5762 N N . LYS B 1 308 ? 5.691 -47.562 -9.273 1 97.5 308 LYS B N 1
ATOM 5763 C CA . LYS B 1 308 ? 6.629 -47.562 -10.391 1 97.5 308 LYS B CA 1
ATOM 5764 C C . LYS B 1 308 ? 6.148 -46.594 -11.492 1 97.5 308 LYS B C 1
ATOM 5766 O O . LYS B 1 308 ? 5.035 -46.75 -12 1 97.5 308 LYS B O 1
ATOM 5771 N N . VAL B 1 309 ? 6.926 -45.656 -11.805 1 97.62 309 VAL B N 1
ATOM 5772 C CA . VAL B 1 309 ? 6.648 -44.719 -12.875 1 97.62 309 VAL B CA 1
ATOM 5773 C C . VAL B 1 309 ? 7.773 -44.75 -13.906 1 97.62 309 VAL B C 1
ATOM 5775 O O . VAL B 1 309 ? 8.938 -44.969 -13.555 1 97.62 309 VAL B O 1
ATOM 5778 N N . PRO B 1 310 ? 7.457 -44.656 -15.148 1 97.44 310 PRO B N 1
ATOM 5779 C CA . PRO B 1 310 ? 8.492 -44.688 -16.188 1 97.44 310 PRO B CA 1
ATOM 5780 C C . PRO B 1 310 ? 9.578 -43.656 -15.969 1 97.44 310 PRO B C 1
ATOM 5782 O O . PRO B 1 310 ? 9.281 -42.531 -15.57 1 97.44 310 PRO B O 1
ATOM 5785 N N . GLU B 1 311 ? 10.836 -44.031 -16.281 1 95.75 311 GLU B N 1
ATOM 5786 C CA . GLU B 1 311 ? 11.93 -43.062 -16.25 1 95.75 311 GLU B CA 1
ATOM 5787 C C . GLU B 1 311 ? 11.688 -41.906 -17.219 1 95.75 311 GLU B C 1
ATOM 5789 O O . GLU B 1 311 ? 11.195 -42.094 -18.328 1 95.75 311 GLU B O 1
ATOM 5794 N N . GLY B 1 312 ? 11.969 -40.781 -16.844 1 94.56 312 GLY B N 1
ATOM 5795 C CA . GLY B 1 312 ? 11.82 -39.625 -17.703 1 94.56 312 GLY B CA 1
ATOM 5796 C C . GLY B 1 312 ? 10.461 -38.969 -17.578 1 94.56 312 GLY B C 1
ATOM 5797 O O . GLY B 1 312 ? 10.219 -37.938 -18.203 1 94.56 312 GLY B O 1
ATOM 5798 N N . THR B 1 313 ? 9.562 -39.594 -16.797 1 98.5 313 THR B N 1
ATOM 5799 C CA . THR B 1 313 ? 8.281 -38.938 -16.547 1 98.5 313 THR B CA 1
ATOM 5800 C C . THR B 1 313 ? 8.484 -37.5 -16.047 1 98.5 313 THR B C 1
ATOM 5802 O O . THR B 1 313 ? 9.297 -37.281 -15.148 1 98.5 313 THR B O 1
ATOM 5805 N N . LYS B 1 314 ? 7.73 -36.625 -16.656 1 98.69 314 LYS B N 1
ATOM 5806 C CA . LYS B 1 314 ? 7.938 -35.219 -16.344 1 98.69 314 LYS B CA 1
ATOM 5807 C C . LYS B 1 314 ? 7.059 -34.781 -15.18 1 98.69 314 LYS B C 1
ATOM 5809 O O . LYS B 1 314 ? 7.492 -34 -14.328 1 98.69 314 LYS B O 1
ATOM 5814 N N . VAL B 1 315 ? 5.824 -35.25 -15.172 1 98.88 315 VAL B N 1
ATOM 5815 C CA . VAL B 1 315 ? 4.875 -34.906 -14.117 1 98.88 315 VAL B CA 1
ATOM 5816 C C . VAL B 1 315 ? 3.922 -36.094 -13.898 1 98.88 315 VAL B C 1
ATOM 5818 O O . VAL B 1 315 ? 3.717 -36.906 -14.797 1 98.88 315 VAL B O 1
ATOM 5821 N N . ILE B 1 316 ? 3.428 -36.219 -12.695 1 98.88 316 ILE B N 1
ATOM 5822 C CA . ILE B 1 316 ? 2.35 -37.156 -12.383 1 98.88 316 ILE B CA 1
ATOM 5823 C C . ILE B 1 316 ? 1.016 -36.406 -12.359 1 98.88 316 ILE B C 1
ATOM 5825 O O . ILE B 1 316 ? 0.92 -35.312 -11.805 1 98.88 316 ILE B O 1
ATOM 5829 N N . VAL B 1 317 ? 0.012 -36.906 -13.023 1 98.88 317 VAL B N 1
ATOM 5830 C CA . VAL B 1 317 ? -1.336 -36.375 -13.008 1 98.88 317 VAL B CA 1
ATOM 5831 C C . VAL B 1 317 ? -2.293 -37.344 -12.328 1 98.88 317 VAL B C 1
ATOM 5833 O O . VAL B 1 317 ? -2.479 -38.469 -12.797 1 98.88 317 VAL B O 1
ATOM 5836 N N . LEU B 1 318 ? -2.867 -36.938 -11.227 1 98.88 318 LEU B N 1
ATOM 5837 C CA . LEU B 1 318 ? -3.754 -37.781 -10.445 1 98.88 318 LEU B CA 1
ATOM 5838 C C . LEU B 1 318 ? -5.215 -37.406 -10.68 1 98.88 318 LEU B C 1
ATOM 5840 O O . LEU B 1 318 ? -5.57 -36.25 -10.641 1 98.88 318 LEU B O 1
ATOM 5844 N N . LYS B 1 319 ? -6.043 -38.438 -10.914 1 98.62 319 LYS B N 1
ATOM 5845 C CA . LYS B 1 319 ? -7.477 -38.188 -10.992 1 98.62 319 LYS B CA 1
ATOM 5846 C C . LYS B 1 319 ? -8.039 -37.781 -9.641 1 98.62 319 LYS B C 1
ATOM 5848 O O . LYS B 1 319 ? -7.914 -38.5 -8.656 1 98.62 319 LYS B O 1
ATOM 5853 N N . GLY B 1 320 ? -8.609 -36.594 -9.57 1 98 320 GLY B N 1
ATOM 5854 C CA . GLY B 1 320 ? -9.18 -36.094 -8.336 1 98 320 GLY B CA 1
ATOM 5855 C C . GLY B 1 320 ? -10.555 -36.656 -8.031 1 98 320 GLY B C 1
ATOM 5856 O O . GLY B 1 320 ? -11.227 -37.156 -8.922 1 98 320 GLY B O 1
ATOM 5857 N N . LYS B 1 321 ? -11.031 -36.469 -6.812 1 96.38 321 LYS B N 1
ATOM 5858 C CA . LYS B 1 321 ? -12.32 -37 -6.375 1 96.38 321 LYS B CA 1
ATOM 5859 C C . LYS B 1 321 ? -13.352 -35.875 -6.234 1 96.38 321 LYS B C 1
ATOM 5861 O O . LYS B 1 321 ? -14.547 -36.156 -6.09 1 96.38 321 LYS B O 1
ATOM 5866 N N . GLY B 1 322 ? -12.867 -34.656 -6.242 1 97.5 322 GLY B N 1
ATOM 5867 C CA . GLY B 1 322 ? -13.734 -33.531 -6.043 1 97.5 322 GLY B CA 1
ATOM 5868 C C . GLY B 1 322 ? -12.977 -32.219 -5.805 1 97.5 322 GLY B C 1
ATOM 5869 O O . GLY B 1 322 ? -11.758 -32.25 -5.625 1 97.5 322 GLY B O 1
ATOM 5870 N N . ALA B 1 323 ? -13.742 -31.172 -5.801 1 98.31 323 ALA B N 1
ATOM 5871 C CA . ALA B 1 323 ? -13.148 -29.859 -5.652 1 98.31 323 ALA B CA 1
ATOM 5872 C C . ALA B 1 323 ? -13.086 -29.438 -4.184 1 98.31 323 ALA B C 1
ATOM 5874 O O . ALA B 1 323 ? -13.883 -29.906 -3.365 1 98.31 323 ALA B O 1
ATOM 5875 N N . GLY B 1 324 ? -12.172 -28.547 -3.891 1 98.12 324 GLY B N 1
ATOM 5876 C CA . GLY B 1 324 ? -12.07 -27.984 -2.555 1 98.12 324 GLY B CA 1
ATOM 5877 C C . GLY B 1 324 ? -11.797 -29.016 -1.484 1 98.12 324 GLY B C 1
ATOM 5878 O O . GLY B 1 324 ? -10.883 -29.828 -1.626 1 98.12 324 GLY B O 1
ATOM 5879 N N . GLU B 1 325 ? -12.555 -29.031 -0.451 1 97.56 325 GLU B N 1
ATOM 5880 C CA . GLU B 1 325 ? -12.328 -29.859 0.724 1 97.56 325 GLU B CA 1
ATOM 5881 C C . GLU B 1 325 ? -12.688 -31.328 0.441 1 97.56 325 GLU B C 1
ATOM 5883 O O . GLU B 1 325 ? -12.359 -32.219 1.227 1 97.56 325 GLU B O 1
ATOM 5888 N N . LYS B 1 326 ? -13.227 -31.594 -0.705 1 97.88 326 LYS B N 1
ATOM 5889 C CA . LYS B 1 326 ? -13.617 -32.938 -1.061 1 97.88 326 LYS B CA 1
ATOM 5890 C C . LYS B 1 326 ? -12.398 -33.812 -1.412 1 97.88 326 LYS B C 1
ATOM 5892 O O . LYS B 1 326 ? -12.492 -35.031 -1.469 1 97.88 326 LYS B O 1
ATOM 5897 N N . ASP B 1 327 ? -11.289 -33.219 -1.645 1 98.19 327 ASP B N 1
ATOM 5898 C CA . ASP B 1 327 ? -10.062 -33.906 -1.984 1 98.19 327 ASP B CA 1
ATOM 5899 C C . ASP B 1 327 ? -8.828 -33.125 -1.545 1 98.19 327 ASP B C 1
ATOM 5901 O O . ASP B 1 327 ? -8.578 -32.031 -2.055 1 98.19 327 ASP B O 1
ATOM 5905 N N . VAL B 1 328 ? -7.984 -33.625 -0.666 1 98.31 328 VAL B N 1
ATOM 5906 C CA . VAL B 1 328 ? -6.805 -32.969 -0.138 1 98.31 328 VAL B CA 1
ATOM 5907 C C . VAL B 1 328 ? -5.828 -32.656 -1.274 1 98.31 328 VAL B C 1
ATOM 5909 O O . VAL B 1 328 ? -5.004 -31.75 -1.169 1 98.31 328 VAL B O 1
ATOM 5912 N N . LEU B 1 329 ? -5.988 -33.344 -2.449 1 98.44 329 LEU B N 1
ATOM 5913 C CA . LEU B 1 329 ? -5.137 -33.125 -3.613 1 98.44 329 LEU B CA 1
ATOM 5914 C C . LEU B 1 329 ? -5.395 -31.766 -4.23 1 98.44 329 LEU B C 1
ATOM 5916 O O . LEU B 1 329 ? -4.625 -31.297 -5.074 1 98.44 329 LEU B O 1
ATOM 5920 N N . CYS B 1 330 ? -6.465 -31.078 -3.73 1 98.44 330 CYS B N 1
ATOM 5921 C CA . CYS B 1 330 ? -6.809 -29.766 -4.262 1 98.44 330 CYS B CA 1
ATOM 5922 C C . CYS B 1 330 ? -6.035 -28.656 -3.541 1 98.44 330 CYS B C 1
ATOM 5924 O O . CYS B 1 330 ? -6.18 -27.484 -3.861 1 98.44 330 CYS B O 1
ATOM 5926 N N . LYS B 1 331 ? -5.113 -28.984 -2.639 1 97.88 331 LYS B N 1
ATOM 5927 C CA . LYS B 1 331 ? -4.215 -28.047 -1.965 1 97.88 331 LYS B CA 1
ATOM 5928 C C . LYS B 1 331 ? -2.926 -27.859 -2.756 1 97.88 331 LYS B C 1
ATOM 5930 O O . LYS B 1 331 ? -2.67 -28.594 -3.721 1 97.88 331 LYS B O 1
ATOM 5935 N N . GLU B 1 332 ? -2.195 -26.812 -2.416 1 97.31 332 GLU B N 1
ATOM 5936 C CA . GLU B 1 332 ? -0.883 -26.594 -3.018 1 97.31 332 GLU B CA 1
ATOM 5937 C C . GLU B 1 332 ? 0.026 -27.797 -2.824 1 97.31 332 GLU B C 1
ATOM 5939 O O . GLU B 1 332 ? 0.095 -28.359 -1.729 1 97.31 332 GLU B O 1
ATOM 5944 N N . LYS B 1 333 ? 0.602 -28.109 -4.02 1 97.06 333 LYS B N 1
ATOM 5945 C CA . LYS B 1 333 ? 1.623 -29.156 -4.023 1 97.06 333 LYS B CA 1
ATOM 5946 C C . LYS B 1 333 ? 2.982 -28.578 -4.426 1 97.06 333 LYS B C 1
ATOM 5948 O O . LYS B 1 333 ? 3.084 -27.828 -5.387 1 97.06 333 LYS B O 1
ATOM 5953 N N . MET B 1 334 ? 3.906 -28.625 -3.971 1 96.81 334 MET B N 1
ATOM 5954 C CA . MET B 1 334 ? 5.25 -28.109 -4.211 1 96.81 334 MET B CA 1
ATOM 5955 C C . MET B 1 334 ? 6.16 -29.203 -4.766 1 96.81 334 MET B C 1
ATOM 5957 O O . MET B 1 334 ? 7.297 -29.359 -4.32 1 96.81 334 MET B O 1
ATOM 5961 N N . CYS B 1 335 ? 5.625 -29.953 -5.609 1 98.25 335 CYS B N 1
ATOM 5962 C CA . CYS B 1 335 ? 6.293 -31.031 -6.34 1 98.25 335 CYS B CA 1
ATOM 5963 C C . CYS B 1 335 ? 5.637 -31.25 -7.695 1 98.25 335 CYS B C 1
ATOM 5965 O O . CYS B 1 335 ? 4.602 -30.656 -7.996 1 98.25 335 CYS B O 1
ATOM 5967 N N . PRO B 1 336 ? 6.238 -32.031 -8.602 1 98.69 336 PRO B N 1
ATOM 5968 C CA . PRO B 1 336 ? 5.711 -32.156 -9.961 1 98.69 336 PRO B CA 1
ATOM 5969 C C . PRO B 1 336 ? 4.52 -33.094 -10.047 1 98.69 336 PRO B C 1
ATOM 5971 O O . PRO B 1 336 ? 4.543 -34.062 -10.836 1 98.69 336 PRO B O 1
ATOM 5974 N N . VAL B 1 337 ? 3.514 -32.875 -9.281 1 98.81 337 VAL B N 1
ATOM 5975 C CA . VAL B 1 337 ? 2.27 -33.656 -9.281 1 98.81 337 VAL B CA 1
ATOM 5976 C C . VAL B 1 337 ? 1.084 -32.688 -9.469 1 98.81 337 VAL B C 1
ATOM 5978 O O . VAL B 1 337 ? 1.033 -31.625 -8.867 1 98.81 337 VAL B O 1
ATOM 5981 N N . LEU B 1 338 ? 0.189 -33.031 -10.352 1 98.75 338 LEU B N 1
ATOM 5982 C CA . LEU B 1 338 ? -1.045 -32.312 -10.625 1 98.75 338 LEU B CA 1
ATOM 5983 C C . LEU B 1 338 ? -2.264 -33.125 -10.219 1 98.75 338 LEU B C 1
ATOM 5985 O O . LEU B 1 338 ? -2.195 -34.375 -10.164 1 98.75 338 LEU B O 1
ATOM 5989 N N . VAL B 1 339 ? -3.332 -32.469 -9.906 1 98.88 339 VAL B N 1
ATOM 5990 C CA . VAL B 1 339 ? -4.633 -33.125 -9.805 1 98.88 339 VAL B CA 1
ATOM 5991 C C . VAL B 1 339 ? -5.496 -32.75 -11.008 1 98.88 339 VAL B C 1
ATOM 5993 O O . VAL B 1 339 ? -5.48 -31.594 -11.461 1 98.88 339 VAL B O 1
ATOM 5996 N N . ALA B 1 340 ? -6.148 -33.688 -11.578 1 98.88 340 ALA B N 1
ATOM 5997 C CA . ALA B 1 340 ? -7.023 -33.469 -12.727 1 98.88 340 ALA B CA 1
ATOM 5998 C C . ALA B 1 340 ? -8.492 -33.562 -12.32 1 98.88 340 ALA B C 1
ATOM 6000 O O . ALA B 1 340 ? -8.891 -34.5 -11.625 1 98.88 340 ALA B O 1
ATOM 6001 N N . LEU B 1 341 ? -9.273 -32.594 -12.695 1 98.88 341 LEU B N 1
ATOM 6002 C CA . LEU B 1 341 ? -10.703 -32.5 -12.414 1 98.88 341 LEU B CA 1
ATOM 6003 C C . LEU B 1 341 ? -11.492 -32.25 -13.695 1 98.88 341 LEU B C 1
ATOM 6005 O O . LEU B 1 341 ? -10.945 -31.719 -14.672 1 98.88 341 LEU B O 1
ATOM 6009 N N . LYS B 1 342 ? -12.75 -32.656 -13.664 1 98.5 342 LYS B N 1
ATOM 6010 C CA . LYS B 1 342 ? -13.617 -32.5 -14.828 1 98.5 342 LYS B CA 1
ATOM 6011 C C . LYS B 1 342 ? -14.711 -31.484 -14.57 1 98.5 342 LYS B C 1
ATOM 6013 O O . LYS B 1 342 ? -15.172 -31.328 -13.438 1 98.5 342 LYS B O 1
ATOM 6018 N N . TYR B 1 343 ? -15.047 -30.766 -15.617 1 98.75 343 TYR B N 1
ATOM 6019 C CA . TYR B 1 343 ? -16.203 -29.875 -15.539 1 98.75 343 TYR B CA 1
ATOM 6020 C C . TYR B 1 343 ? -17.125 -30.078 -16.719 1 98.75 343 TYR B C 1
ATOM 6022 O O . TYR B 1 343 ? -16.703 -30.562 -17.781 1 98.75 343 TYR B O 1
ATOM 6030 N N . ASP B 1 344 ? -18.422 -29.719 -16.609 1 98.62 344 ASP B N 1
ATOM 6031 C CA . ASP B 1 344 ? -19.406 -29.875 -17.672 1 98.62 344 ASP B CA 1
ATOM 6032 C C . ASP B 1 344 ? -19.672 -28.547 -18.375 1 98.62 344 ASP B C 1
ATOM 6034 O O . ASP B 1 344 ? -19.906 -28.5 -19.594 1 98.62 344 ASP B O 1
ATOM 6038 N N . THR B 1 345 ? -19.734 -27.422 -17.625 1 98.62 345 THR B N 1
ATOM 6039 C CA . THR B 1 345 ? -19.875 -26.078 -18.172 1 98.62 345 THR B CA 1
ATOM 6040 C C . THR B 1 345 ? -18.719 -25.203 -17.734 1 98.62 345 THR B C 1
ATOM 6042 O O . THR B 1 345 ? -18.078 -25.453 -16.719 1 98.62 345 THR B O 1
ATOM 6045 N N . PHE B 1 346 ? -18.422 -24.219 -18.531 1 98.62 346 PHE B N 1
ATOM 6046 C CA . PHE B 1 346 ? -17.312 -23.359 -18.188 1 98.62 346 PHE B CA 1
ATOM 6047 C C . PHE B 1 346 ? -17.516 -22.734 -16.812 1 98.62 346 PHE B C 1
ATOM 6049 O O . PHE B 1 346 ? -16.562 -22.578 -16.047 1 98.62 346 PHE B O 1
ATOM 6056 N N . GLU B 1 347 ? -18.719 -22.328 -16.469 1 98.75 347 GLU B N 1
ATOM 6057 C CA . GLU B 1 347 ? -19.031 -21.781 -15.156 1 98.75 347 GLU B CA 1
ATOM 6058 C C . GLU B 1 347 ? -18.656 -22.766 -14.055 1 98.75 347 GLU B C 1
ATOM 6060 O O . GLU B 1 347 ? -18.172 -22.359 -12.992 1 98.75 347 GLU B O 1
ATOM 6065 N N . GLU B 1 348 ? -18.875 -24.016 -14.344 1 98.81 348 GLU B N 1
ATOM 6066 C CA . GLU B 1 348 ? -18.5 -25.031 -13.367 1 98.81 348 GLU B CA 1
ATOM 6067 C C . GLU B 1 348 ? -16.984 -25.094 -13.18 1 98.81 348 GLU B C 1
ATOM 6069 O O . GLU B 1 348 ? -16.5 -25.344 -12.078 1 98.81 348 GLU B O 1
ATOM 6074 N N . ALA B 1 349 ? -16.219 -24.953 -14.297 1 98.88 349 ALA B N 1
ATOM 6075 C CA . ALA B 1 349 ? -14.773 -24.906 -14.188 1 98.88 349 ALA B CA 1
ATOM 6076 C C . ALA B 1 349 ? -14.328 -23.812 -13.219 1 98.88 349 ALA B C 1
ATOM 6078 O O . ALA B 1 349 ? -13.461 -24.031 -12.375 1 98.88 349 ALA B O 1
ATOM 6079 N N . VAL B 1 350 ? -14.93 -22.656 -13.328 1 98.88 350 VAL B N 1
ATOM 6080 C CA . VAL B 1 350 ? -14.609 -21.516 -12.484 1 98.88 350 VAL B CA 1
ATOM 6081 C C . VAL B 1 350 ? -15.023 -21.812 -11.039 1 98.88 350 VAL B C 1
ATOM 6083 O O . VAL B 1 350 ? -14.312 -21.453 -10.102 1 98.88 350 VAL B O 1
ATOM 6086 N N . GLU B 1 351 ? -16.141 -22.484 -10.859 1 98.75 351 GLU B N 1
ATOM 6087 C CA . GLU B 1 351 ? -16.609 -22.859 -9.531 1 98.75 351 GLU B CA 1
ATOM 6088 C C . GLU B 1 351 ? -15.633 -23.828 -8.867 1 98.75 351 GLU B C 1
ATOM 6090 O O . GLU B 1 351 ? -15.391 -23.75 -7.66 1 98.75 351 GLU B O 1
ATOM 6095 N N . ILE B 1 352 ? -15.148 -24.797 -9.641 1 98.88 352 ILE B N 1
ATOM 6096 C CA . ILE B 1 352 ? -14.164 -25.75 -9.148 1 98.88 352 ILE B CA 1
ATOM 6097 C C . ILE B 1 352 ? -12.914 -25.016 -8.688 1 98.88 352 ILE B C 1
ATOM 6099 O O . ILE B 1 352 ? -12.43 -25.219 -7.57 1 98.88 352 ILE B O 1
ATOM 6103 N N . ALA B 1 353 ? -12.414 -24.094 -9.523 1 98.88 353 ALA B N 1
ATOM 6104 C CA . ALA B 1 353 ? -11.25 -23.297 -9.156 1 98.88 353 ALA B CA 1
ATOM 6105 C C . ALA B 1 353 ? -11.523 -22.484 -7.898 1 98.88 353 ALA B C 1
ATOM 6107 O O . ALA B 1 353 ? -10.68 -22.406 -7.004 1 98.88 353 ALA B O 1
ATOM 6108 N N . MET B 1 354 ? -12.703 -21.891 -7.824 1 98.56 354 MET B N 1
ATOM 6109 C CA . MET B 1 354 ? -13.109 -21.094 -6.664 1 98.56 354 MET B CA 1
ATOM 6110 C C . MET B 1 354 ? -13.078 -21.938 -5.395 1 98.56 354 MET B C 1
ATOM 6112 O O . MET B 1 354 ? -12.523 -21.516 -4.379 1 98.56 354 MET B O 1
ATOM 6116 N N . ALA B 1 355 ? -13.625 -23.094 -5.457 1 98.69 355 ALA B N 1
ATOM 6117 C CA . ALA B 1 355 ? -13.656 -23.984 -4.301 1 98.69 355 ALA B CA 1
ATOM 6118 C C . ALA B 1 355 ? -12.242 -24.328 -3.838 1 98.69 355 ALA B C 1
ATOM 6120 O O . ALA B 1 355 ? -11.977 -24.391 -2.635 1 98.69 355 ALA B O 1
ATOM 6121 N N . ASN B 1 356 ? -11.367 -24.594 -4.785 1 98.81 356 ASN B N 1
ATOM 6122 C CA . ASN B 1 356 ? -9.984 -24.906 -4.457 1 98.81 356 ASN B CA 1
ATOM 6123 C C . ASN B 1 356 ? -9.273 -23.719 -3.809 1 98.81 356 ASN B C 1
ATOM 6125 O O . ASN B 1 356 ? -8.523 -23.891 -2.848 1 98.81 356 ASN B O 1
ATOM 6129 N N . TYR B 1 357 ? -9.508 -22.484 -4.301 1 98.5 357 TYR B N 1
ATOM 6130 C CA . TYR B 1 357 ? -8.898 -21.281 -3.742 1 98.5 357 TYR B CA 1
ATOM 6131 C C . TYR B 1 357 ? -9.398 -21.031 -2.326 1 98.5 357 TYR B C 1
ATOM 6133 O O . TYR B 1 357 ? -8.633 -20.609 -1.454 1 98.5 357 TYR B O 1
ATOM 6141 N N . MET B 1 358 ? -10.672 -21.266 -2.094 1 97.19 358 MET B N 1
ATOM 6142 C CA . MET B 1 358 ? -11.227 -21.062 -0.759 1 97.19 358 MET B CA 1
ATOM 6143 C C . MET B 1 358 ? -10.695 -22.109 0.215 1 97.19 358 MET B C 1
ATOM 6145 O O . MET B 1 358 ? -10.703 -21.906 1.428 1 97.19 358 MET B O 1
ATOM 6149 N N . TYR B 1 359 ? -10.273 -23.25 -0.311 1 97.69 359 TYR B N 1
ATOM 6150 C CA . TYR B 1 359 ? -9.617 -24.266 0.487 1 97.69 359 TYR B CA 1
ATOM 6151 C C . TYR B 1 359 ? -8.195 -23.859 0.85 1 97.69 359 TYR B C 1
ATOM 6153 O O . TYR B 1 359 ? -7.797 -23.922 2.016 1 97.69 359 TYR B O 1
ATOM 6161 N N . GLU B 1 360 ? -7.445 -23.281 -0.151 1 96.69 360 GLU B N 1
ATOM 6162 C CA . GLU B 1 360 ? -6.082 -22.797 0.045 1 96.69 360 GLU B CA 1
ATOM 6163 C C . GLU B 1 360 ? -5.59 -22.016 -1.176 1 96.69 360 GLU B C 1
ATOM 6165 O O . GLU B 1 360 ? -5.824 -22.438 -2.314 1 96.69 360 GLU B O 1
ATOM 6170 N N . GLY B 1 361 ? -4.984 -20.906 -0.88 1 97.25 361 GLY B N 1
ATOM 6171 C CA . GLY B 1 361 ? -4.234 -20.281 -1.955 1 97.25 361 GLY B CA 1
ATOM 6172 C C . GLY B 1 361 ? -4.973 -19.125 -2.596 1 97.25 361 GLY B C 1
ATOM 6173 O O . GLY B 1 361 ? -4.539 -18.594 -3.623 1 97.25 361 GLY B O 1
ATOM 6174 N N . ALA B 1 362 ? -6.074 -18.625 -2.004 1 98 362 ALA B N 1
ATOM 6175 C CA . ALA B 1 362 ? -6.777 -17.453 -2.533 1 98 362 ALA B CA 1
ATOM 6176 C C . ALA B 1 362 ? -5.844 -16.25 -2.645 1 98 362 ALA B C 1
ATOM 6178 O O . ALA B 1 362 ? -5.016 -16.016 -1.761 1 98 362 ALA B O 1
ATOM 6179 N N . GLY B 1 363 ? -5.992 -15.539 -3.812 1 98.38 363 GLY B N 1
ATOM 6180 C CA . GLY B 1 363 ? -5.242 -14.312 -4.016 1 98.38 363 GLY B CA 1
ATOM 6181 C C . GLY B 1 363 ? -4.035 -14.492 -4.918 1 98.38 363 GLY B C 1
ATOM 6182 O O . GLY B 1 363 ? -3.467 -13.516 -5.406 1 98.38 363 GLY B O 1
ATOM 6183 N N . HIS B 1 364 ? -3.627 -15.711 -5.094 1 98.19 364 HIS B N 1
ATOM 6184 C CA . HIS B 1 364 ? -2.342 -15.922 -5.75 1 98.19 364 HIS B CA 1
ATOM 6185 C C . HIS B 1 364 ? -2.49 -15.898 -7.27 1 98.19 364 HIS B C 1
ATOM 6187 O O . HIS B 1 364 ? -2.764 -14.844 -7.855 1 98.19 364 HIS B O 1
ATOM 6193 N N . THR B 1 365 ? -2.457 -16.984 -7.953 1 98.75 365 THR B N 1
ATOM 6194 C CA . THR B 1 365 ? -2.352 -17.062 -9.406 1 98.75 365 THR B CA 1
ATOM 6195 C C . THR B 1 365 ? -3.303 -18.125 -9.961 1 98.75 365 THR B C 1
ATOM 6197 O O . THR B 1 365 ? -3.471 -19.188 -9.359 1 98.75 365 THR B O 1
ATOM 6200 N N . ALA B 1 366 ? -3.898 -17.828 -11.094 1 98.88 366 ALA B N 1
ATOM 6201 C CA . ALA B 1 366 ? -4.594 -18.844 -11.898 1 98.88 366 ALA B CA 1
ATOM 6202 C C . ALA B 1 366 ? -4.043 -18.875 -13.32 1 98.88 366 ALA B C 1
ATOM 6204 O O . ALA B 1 366 ? -3.426 -17.922 -13.781 1 98.88 366 ALA B O 1
ATOM 6205 N N . GLY B 1 367 ? -4.176 -20 -13.961 1 98.81 367 GLY B N 1
ATOM 6206 C CA . GLY B 1 367 ? -3.928 -20.141 -15.391 1 98.81 367 GLY B CA 1
ATOM 6207 C C . GLY B 1 367 ? -5.176 -20.5 -16.172 1 98.81 367 GLY B C 1
ATOM 6208 O O . GLY B 1 367 ? -6.086 -21.141 -15.656 1 98.81 367 GLY B O 1
ATOM 6209 N N . ILE B 1 368 ? -5.195 -20.094 -17.391 1 98.94 368 ILE B N 1
ATOM 6210 C CA . ILE B 1 368 ? -6.289 -20.453 -18.281 1 98.94 368 ILE B CA 1
ATOM 6211 C C . ILE B 1 368 ? -5.762 -20.625 -19.703 1 98.94 368 ILE B C 1
ATOM 6213 O O . ILE B 1 368 ? -4.914 -19.859 -20.156 1 98.94 368 ILE B O 1
ATOM 6217 N N . HIS B 1 369 ? -6.078 -21.672 -20.312 1 98.94 369 HIS B N 1
ATOM 6218 C CA . HIS B 1 369 ? -5.828 -21.922 -21.734 1 98.94 369 HIS B CA 1
ATOM 6219 C C . HIS B 1 369 ? -7.125 -21.906 -22.531 1 98.94 369 HIS B C 1
ATOM 6221 O O . HIS B 1 369 ? -7.914 -22.859 -22.453 1 98.94 369 HIS B O 1
ATOM 6227 N N . SER B 1 370 ? -7.348 -20.859 -23.234 1 98.88 370 SER B N 1
ATOM 6228 C CA . SER B 1 370 ? -8.617 -20.609 -23.906 1 98.88 370 SER B CA 1
ATOM 6229 C C . SER B 1 370 ? -8.445 -19.688 -25.109 1 98.88 370 SER B C 1
ATOM 6231 O O . SER B 1 370 ? -7.582 -18.797 -25.094 1 98.88 370 SER B O 1
ATOM 6233 N N . ASP B 1 371 ? -9.273 -19.906 -26.141 1 98.31 371 ASP B N 1
ATOM 6234 C CA . ASP B 1 371 ? -9.383 -18.969 -27.25 1 98.31 371 ASP B CA 1
ATOM 6235 C C . ASP B 1 371 ? -10.641 -18.109 -27.125 1 98.31 371 ASP B C 1
ATOM 6237 O O . ASP B 1 371 ? -10.969 -17.344 -28.031 1 98.31 371 ASP B O 1
ATOM 6241 N N . ASN B 1 372 ? -11.359 -18.266 -26.047 1 98.56 372 ASN B N 1
ATOM 6242 C CA . ASN B 1 372 ? -12.602 -17.531 -25.797 1 98.56 372 ASN B CA 1
ATOM 6243 C C . ASN B 1 372 ? -12.398 -16.391 -24.812 1 98.56 372 ASN B C 1
ATOM 6245 O O . ASN B 1 372 ? -12.375 -16.594 -23.609 1 98.56 372 ASN B O 1
ATOM 6249 N N . ASP B 1 373 ? -12.336 -15.211 -25.375 1 98.31 373 ASP B N 1
ATOM 6250 C CA . ASP B 1 373 ? -12.031 -14.031 -24.562 1 98.31 373 ASP B CA 1
ATOM 6251 C C . ASP B 1 373 ? -13.086 -13.82 -23.469 1 98.31 373 ASP B C 1
ATOM 6253 O O . ASP B 1 373 ? -12.773 -13.352 -22.375 1 98.31 373 ASP B O 1
ATOM 6257 N N . GLU B 1 374 ? -14.312 -14.078 -23.75 1 98.56 374 GLU B N 1
ATOM 6258 C CA . GLU B 1 374 ? -15.375 -13.945 -22.766 1 98.56 374 GLU B CA 1
ATOM 6259 C C . GLU B 1 374 ? -15.125 -14.844 -21.562 1 98.56 374 GLU B C 1
ATOM 6261 O O . GLU B 1 374 ? -15.305 -14.43 -20.406 1 98.56 374 GLU B O 1
ATOM 6266 N N . ASN B 1 375 ? -14.727 -16.156 -21.844 1 98.88 375 ASN B N 1
ATOM 6267 C CA . ASN B 1 375 ? -14.391 -17.094 -20.766 1 98.88 375 ASN B CA 1
ATOM 6268 C C . ASN B 1 375 ? -13.203 -16.594 -19.953 1 98.88 375 ASN B C 1
ATOM 6270 O O . ASN B 1 375 ? -13.219 -16.656 -18.719 1 98.88 375 ASN B O 1
ATOM 6274 N N . ILE B 1 376 ? -12.188 -16.078 -20.641 1 98.88 376 ILE B N 1
ATOM 6275 C CA . ILE B 1 376 ? -10.992 -15.57 -19.984 1 98.88 376 ILE B CA 1
ATOM 6276 C C . ILE B 1 376 ? -11.359 -14.422 -19.047 1 98.88 376 ILE B C 1
ATOM 6278 O O . ILE B 1 376 ? -11.008 -14.438 -17.859 1 98.88 376 ILE B O 1
ATOM 6282 N N . ARG B 1 377 ? -12.07 -13.477 -19.547 1 98.75 377 ARG B N 1
ATOM 6283 C CA . ARG B 1 377 ? -12.469 -12.305 -18.766 1 98.75 377 ARG B CA 1
ATOM 6284 C C . ARG B 1 377 ? -13.398 -12.695 -17.625 1 98.75 377 ARG B C 1
ATOM 6286 O O . ARG B 1 377 ? -13.297 -12.148 -16.531 1 98.75 377 ARG B O 1
ATOM 6293 N N . TYR B 1 378 ? -14.328 -13.641 -17.922 1 98.69 378 TYR B N 1
ATOM 6294 C CA . TYR B 1 378 ? -15.211 -14.133 -16.875 1 98.69 378 TYR B CA 1
ATOM 6295 C C . TYR B 1 378 ? -14.414 -14.734 -15.727 1 98.69 378 TYR B C 1
ATOM 6297 O O . TYR B 1 378 ? -14.633 -14.391 -14.562 1 98.69 378 TYR B O 1
ATOM 6305 N N . ALA B 1 379 ? -13.461 -15.602 -16.016 1 98.88 379 ALA B N 1
ATOM 6306 C CA . ALA B 1 379 ? -12.617 -16.219 -15 1 98.88 379 ALA B CA 1
ATOM 6307 C C . ALA B 1 379 ? -11.859 -15.148 -14.203 1 98.88 379 ALA B C 1
ATOM 6309 O O . ALA B 1 379 ? -11.82 -15.195 -12.977 1 98.88 379 ALA B O 1
ATOM 6310 N N . GLY B 1 380 ? -11.258 -14.188 -14.93 1 98.75 380 GLY B N 1
ATOM 6311 C CA . GLY B 1 380 ? -10.5 -13.117 -14.289 1 98.75 380 GLY B CA 1
ATOM 6312 C C . GLY B 1 380 ? -11.352 -12.258 -13.375 1 98.75 380 GLY B C 1
ATOM 6313 O O . GLY B 1 380 ? -10.859 -11.75 -12.359 1 98.75 380 GLY B O 1
ATOM 6314 N N . THR B 1 381 ? -12.586 -12.078 -13.703 1 98.38 381 THR B N 1
ATOM 6315 C CA . THR B 1 381 ? -13.469 -11.203 -12.945 1 98.38 381 THR B CA 1
ATOM 6316 C C . THR B 1 381 ? -14.008 -11.922 -11.711 1 98.38 381 THR B C 1
ATOM 6318 O O . THR B 1 381 ? -14.195 -11.305 -10.656 1 98.38 381 THR B O 1
ATOM 6321 N N . VAL B 1 382 ? -14.109 -13.25 -11.773 1 98.12 382 VAL B N 1
ATOM 6322 C CA . VAL B 1 382 ? -14.836 -13.977 -10.734 1 98.12 382 VAL B CA 1
ATOM 6323 C C . VAL B 1 382 ? -13.844 -14.539 -9.711 1 98.12 382 VAL B C 1
ATOM 6325 O O . VAL B 1 382 ? -14.102 -14.508 -8.508 1 98.12 382 VAL B O 1
ATOM 6328 N N . LEU B 1 383 ? -12.711 -15.062 -10.133 1 98.75 383 LEU B N 1
ATOM 6329 C CA . LEU B 1 383 ? -11.797 -15.789 -9.258 1 98.75 383 LEU B CA 1
ATOM 6330 C C . LEU B 1 383 ? -11.078 -14.836 -8.312 1 98.75 383 LEU B C 1
ATOM 6332 O O . LEU B 1 383 ? -10.695 -13.734 -8.711 1 98.75 383 LEU B O 1
ATOM 6336 N N . PRO B 1 384 ? -10.93 -15.195 -7.051 1 98.44 384 PRO B N 1
ATOM 6337 C CA . PRO B 1 384 ? -10.211 -14.391 -6.066 1 98.44 384 PRO B CA 1
ATOM 6338 C C . PRO B 1 384 ? -8.695 -14.492 -6.211 1 98.44 384 PRO B C 1
ATOM 6340 O O . PRO B 1 384 ? -8.023 -15.039 -5.328 1 98.44 384 PRO B O 1
ATOM 6343 N N . ILE B 1 385 ? -8.156 -13.961 -7.277 1 98.81 385 ILE B N 1
ATOM 6344 C CA . ILE B 1 385 ? -6.746 -14.07 -7.625 1 98.81 385 ILE B CA 1
ATOM 6345 C C . ILE B 1 385 ? -6.172 -12.688 -7.922 1 98.81 385 ILE B C 1
ATOM 6347 O O . ILE B 1 385 ? -6.918 -11.75 -8.195 1 98.81 385 ILE B O 1
ATOM 6351 N N . SER B 1 386 ? -4.867 -12.594 -7.852 1 98.75 386 SER B N 1
ATOM 6352 C CA . SER B 1 386 ? -4.184 -11.359 -8.219 1 98.75 386 SER B CA 1
ATOM 6353 C C . SER B 1 386 ? -3.705 -11.406 -9.664 1 98.75 386 SER B C 1
ATOM 6355 O O . SER B 1 386 ? -3.52 -10.359 -10.297 1 98.75 386 SER B O 1
ATOM 6357 N N . ARG B 1 387 ? -3.514 -12.68 -10.219 1 98.81 387 ARG B N 1
ATOM 6358 C CA . ARG B 1 387 ? -2.996 -12.859 -11.578 1 98.81 387 ARG B CA 1
ATOM 6359 C C . ARG B 1 387 ? -3.736 -13.977 -12.297 1 98.81 387 ARG B C 1
ATOM 6361 O O . ARG B 1 387 ? -3.859 -15.086 -11.781 1 98.81 387 ARG B O 1
ATOM 6368 N N . LEU B 1 388 ? -4.227 -13.719 -13.406 1 98.94 388 LEU B N 1
ATOM 6369 C CA . LEU B 1 388 ? -4.676 -14.734 -14.352 1 98.94 388 LEU B CA 1
ATOM 6370 C C . LEU B 1 388 ? -3.746 -14.812 -15.555 1 98.94 388 LEU B C 1
ATOM 6372 O O . LEU B 1 388 ? -3.686 -13.875 -16.359 1 98.94 388 LEU B O 1
ATOM 6376 N N . VAL B 1 389 ? -3.055 -15.867 -15.672 1 98.88 389 VAL B N 1
ATOM 6377 C CA . VAL B 1 389 ? -2.096 -16.062 -16.75 1 98.88 389 VAL B CA 1
ATOM 6378 C C . VAL B 1 389 ? -2.781 -16.75 -17.938 1 98.88 389 VAL B C 1
ATOM 6380 O O . VAL B 1 389 ? -3.273 -17.875 -17.812 1 98.88 389 VAL B O 1
ATOM 6383 N N . VAL B 1 390 ? -2.758 -16.125 -19.062 1 98.88 390 VAL B N 1
ATOM 6384 C CA . VAL B 1 390 ? -3.549 -16.594 -20.203 1 98.88 390 VAL B CA 1
ATOM 6385 C C . VAL B 1 390 ? -2.629 -17.234 -21.234 1 98.88 390 VAL B C 1
ATOM 6387 O O . VAL B 1 390 ? -1.73 -16.578 -21.766 1 98.88 390 VAL B O 1
ATOM 6390 N N . ASN B 1 391 ? -2.777 -18.547 -21.516 1 98.44 391 ASN B N 1
ATOM 6391 C CA . ASN B 1 391 ? -2.17 -19.297 -22.625 1 98.44 391 ASN B CA 1
ATOM 6392 C C . ASN B 1 391 ? -0.648 -19.297 -22.516 1 98.44 391 ASN B C 1
ATOM 6394 O O . ASN B 1 391 ? 0.043 -19.094 -23.516 1 98.44 391 ASN B O 1
ATOM 6398 N N . GLN B 1 392 ? -0.107 -19.516 -21.391 1 97.94 392 GLN B N 1
ATOM 6399 C CA . GLN B 1 392 ? 1.296 -19.656 -21.016 1 97.94 392 GLN B CA 1
ATOM 6400 C C . GLN B 1 392 ? 1.437 -20.391 -19.688 1 97.94 392 GLN B C 1
ATOM 6402 O O . GLN B 1 392 ? 0.458 -20.562 -18.953 1 97.94 392 GLN B O 1
ATOM 6407 N N . PRO B 1 393 ? 2.643 -20.891 -19.406 1 98.38 393 PRO B N 1
ATOM 6408 C CA . PRO B 1 393 ? 2.818 -21.5 -18.078 1 98.38 393 PRO B CA 1
ATOM 6409 C C . PRO B 1 393 ? 2.508 -20.531 -16.953 1 98.38 393 PRO B C 1
ATOM 6411 O O . PRO B 1 393 ? 2.881 -19.344 -17.016 1 98.38 393 PRO B O 1
ATOM 6414 N N . ALA B 1 394 ? 1.812 -20.984 -15.93 1 98.19 394 ALA B N 1
ATOM 6415 C CA . ALA B 1 394 ? 1.405 -20.141 -14.812 1 98.19 394 ALA B CA 1
ATOM 6416 C C . ALA B 1 394 ? 2.621 -19.578 -14.086 1 98.19 394 ALA B C 1
ATOM 6418 O O . ALA B 1 394 ? 2.535 -18.516 -13.445 1 98.19 394 ALA B O 1
ATOM 6419 N N . THR B 1 395 ? 3.795 -20.219 -14.195 1 97.12 395 THR B N 1
ATOM 6420 C CA . THR B 1 395 ? 5.023 -19.766 -13.555 1 97.12 395 THR B CA 1
ATOM 6421 C C . THR B 1 395 ? 5.438 -18.391 -14.078 1 97.12 395 THR B C 1
ATOM 6423 O O . THR B 1 395 ? 6.238 -17.703 -13.445 1 97.12 395 THR B O 1
ATOM 6426 N N . THR B 1 396 ? 4.863 -18.016 -15.227 1 97.69 396 THR B N 1
ATOM 6427 C CA . THR B 1 396 ? 5.211 -16.703 -15.789 1 97.69 396 THR B CA 1
ATOM 6428 C C . THR B 1 396 ? 4.477 -15.594 -15.055 1 97.69 396 THR B C 1
ATOM 6430 O O . THR B 1 396 ? 4.715 -14.414 -15.312 1 97.69 396 THR B O 1
ATOM 6433 N N . ALA B 1 397 ? 3.641 -15.945 -14.102 1 98.25 397 ALA B N 1
ATOM 6434 C CA . ALA B 1 397 ? 2.926 -14.969 -13.281 1 98.25 397 ALA B CA 1
ATOM 6435 C C . ALA B 1 397 ? 3.9 -14.031 -12.578 1 98.25 397 ALA B C 1
ATOM 6437 O O . ALA B 1 397 ? 3.541 -12.898 -12.234 1 98.25 397 ALA B O 1
ATOM 6438 N N . GLY B 1 398 ? 5.137 -14.469 -12.32 1 97.75 398 GLY B N 1
ATOM 6439 C CA . GLY B 1 398 ? 6.16 -13.648 -11.695 1 97.75 398 GLY B CA 1
ATOM 6440 C C . GLY B 1 398 ? 6.801 -12.664 -12.656 1 97.75 398 GLY B C 1
ATOM 6441 O O . GLY B 1 398 ? 7.789 -12.016 -12.32 1 97.75 398 GLY B O 1
ATOM 6442 N N . GLY B 1 399 ? 6.27 -12.555 -13.836 1 96.94 399 GLY B N 1
ATOM 6443 C CA . GLY B 1 399 ? 6.777 -11.641 -14.844 1 96.94 399 GLY B CA 1
ATOM 6444 C C . GLY B 1 399 ? 7.742 -12.289 -15.812 1 96.94 399 GLY B C 1
ATOM 6445 O O . GLY B 1 399 ? 8.586 -13.102 -15.414 1 96.94 399 GLY B O 1
ATOM 6446 N N . SER B 1 400 ? 7.539 -12.062 -17.031 1 94.81 400 SER B N 1
ATOM 6447 C CA . SER B 1 400 ? 8.406 -12.508 -18.125 1 94.81 400 SER B CA 1
ATOM 6448 C C . SER B 1 400 ? 8.539 -11.438 -19.188 1 94.81 400 SER B C 1
ATOM 6450 O O . SER B 1 400 ? 7.902 -10.383 -19.109 1 94.81 400 SER B O 1
ATOM 6452 N N . PHE B 1 401 ? 9.367 -11.703 -20.125 1 94.62 401 PHE B N 1
ATOM 6453 C CA . PHE B 1 401 ? 9.531 -10.75 -21.219 1 94.62 401 PHE B CA 1
ATOM 6454 C C . PHE B 1 401 ? 8.312 -10.75 -22.125 1 94.62 401 PHE B C 1
ATOM 6456 O O . PHE B 1 401 ? 8.109 -9.805 -22.891 1 94.62 401 PHE B O 1
ATOM 6463 N N . ASN B 1 402 ? 7.41 -11.766 -21.922 1 93 402 ASN B N 1
ATOM 6464 C CA . ASN B 1 402 ? 6.332 -11.945 -22.891 1 93 402 ASN B CA 1
ATOM 6465 C C . ASN B 1 402 ? 4.977 -11.602 -22.281 1 93 402 ASN B C 1
ATOM 6467 O O . ASN B 1 402 ? 3.936 -11.867 -22.891 1 93 402 ASN B O 1
ATOM 6471 N N . ASN B 1 403 ? 4.934 -11.18 -21.062 1 94.25 403 ASN B N 1
ATOM 6472 C CA . ASN B 1 403 ? 3.68 -10.695 -20.5 1 94.25 403 ASN B CA 1
ATOM 6473 C C . ASN B 1 403 ? 3.883 -9.422 -19.688 1 94.25 403 ASN B C 1
ATOM 6475 O O . ASN B 1 403 ? 5.008 -8.945 -19.547 1 94.25 403 ASN B O 1
ATOM 6479 N N . GLY B 1 404 ? 2.863 -8.797 -19.281 1 95.81 404 GLY B N 1
ATOM 6480 C CA . GLY B 1 404 ? 2.932 -7.445 -18.75 1 95.81 404 GLY B CA 1
ATOM 6481 C C . GLY B 1 404 ? 3.072 -7.406 -17.234 1 95.81 404 GLY B C 1
ATOM 6482 O O . GLY B 1 404 ? 3.148 -6.328 -16.641 1 95.81 404 GLY B O 1
ATOM 6483 N N . PHE B 1 405 ? 3.145 -8.609 -16.562 1 98.06 405 PHE B N 1
ATOM 6484 C CA . PHE B 1 405 ? 3.295 -8.609 -15.102 1 98.06 405 PHE B CA 1
ATOM 6485 C C . PHE B 1 405 ? 4.652 -8.039 -14.703 1 98.06 405 PHE B C 1
ATOM 6487 O O . PHE B 1 405 ? 5.66 -8.297 -15.367 1 98.06 405 PHE B O 1
ATOM 6494 N N . ASN B 1 406 ? 4.73 -7.227 -13.617 1 97.56 406 ASN B N 1
ATOM 6495 C CA . ASN B 1 406 ? 6.02 -6.816 -13.07 1 97.56 406 ASN B CA 1
ATOM 6496 C C . ASN B 1 406 ? 6.879 -8.016 -12.695 1 97.56 406 ASN B C 1
ATOM 6498 O O . ASN B 1 406 ? 6.441 -8.891 -11.938 1 97.56 406 ASN B O 1
ATOM 6502 N N . PRO B 1 407 ? 8.086 -8.07 -13.234 1 98.19 407 PRO B N 1
ATOM 6503 C CA . PRO B 1 407 ? 8.945 -9.195 -12.844 1 98.19 407 PRO B CA 1
ATOM 6504 C C . PRO B 1 407 ? 9.375 -9.141 -11.383 1 98.19 407 PRO B C 1
ATOM 6506 O O . PRO B 1 407 ? 9.836 -8.094 -10.906 1 98.19 407 PRO B O 1
ATOM 6509 N N . THR B 1 408 ? 9.18 -10.211 -10.688 1 98.38 408 THR B N 1
ATOM 6510 C CA . THR B 1 408 ? 9.469 -10.242 -9.258 1 98.38 408 THR B CA 1
ATOM 6511 C C . THR B 1 408 ? 9.586 -11.68 -8.766 1 98.38 408 THR B C 1
ATOM 6513 O O . THR B 1 408 ? 9.367 -12.625 -9.523 1 98.38 408 THR B O 1
ATOM 6516 N N . THR B 1 409 ? 10.07 -11.859 -7.578 1 97.56 409 THR B N 1
ATOM 6517 C CA . THR B 1 409 ? 10.047 -13.133 -6.871 1 97.56 409 THR B CA 1
ATOM 6518 C C . THR B 1 409 ? 9.125 -13.055 -5.656 1 97.56 409 THR B C 1
ATOM 6520 O O . THR B 1 409 ? 9.094 -13.977 -4.836 1 97.56 409 THR B O 1
ATOM 6523 N N . THR B 1 410 ? 8.469 -11.977 -5.465 1 97.62 410 THR B N 1
ATOM 6524 C CA . THR B 1 410 ? 7.547 -11.711 -4.363 1 97.62 410 THR B CA 1
ATOM 6525 C C . THR B 1 410 ? 6.164 -11.344 -4.891 1 97.62 410 THR B C 1
ATOM 6527 O O . THR B 1 410 ? 5.949 -10.219 -5.348 1 97.62 410 THR B O 1
ATOM 6530 N N . LEU B 1 411 ? 5.23 -12.266 -4.785 1 98.19 411 LEU B N 1
ATOM 6531 C CA . LEU B 1 411 ? 3.918 -12.117 -5.402 1 98.19 411 LEU B CA 1
ATOM 6532 C C . LEU B 1 411 ? 2.85 -11.836 -4.352 1 98.19 411 LEU B C 1
ATOM 6534 O O . LEU B 1 411 ? 2.461 -12.727 -3.6 1 98.19 411 LEU B O 1
ATOM 6538 N N . GLY B 1 412 ? 2.365 -10.602 -4.332 1 98.06 412 GLY B N 1
ATOM 6539 C CA . GLY B 1 412 ? 1.317 -10.234 -3.395 1 98.06 412 GLY B CA 1
ATOM 6540 C C . GLY B 1 412 ? -0.018 -10.883 -3.709 1 98.06 412 GLY B C 1
ATOM 6541 O O . GLY B 1 412 ? -0.394 -11.016 -4.875 1 98.06 412 GLY B O 1
ATOM 6542 N N . CYS B 1 413 ? -0.783 -11.242 -2.668 1 98.44 413 CYS B N 1
ATOM 6543 C CA . CYS B 1 413 ? -2.021 -11.992 -2.842 1 98.44 413 CYS B CA 1
ATOM 6544 C C . CYS B 1 413 ? -3.223 -11.18 -2.375 1 98.44 413 CYS B C 1
ATOM 6546 O O . CYS B 1 413 ? -4.305 -11.727 -2.16 1 98.44 413 CYS B O 1
ATOM 6548 N N . GLY B 1 414 ? -3.023 -9.859 -2.131 1 98 414 GLY B N 1
ATOM 6549 C CA . GLY B 1 414 ? -4.125 -9.023 -1.678 1 98 414 GLY B CA 1
ATOM 6550 C C . GLY B 1 414 ? -4.656 -9.422 -0.313 1 98 414 GLY B C 1
ATOM 6551 O O . GLY B 1 414 ? -3.98 -10.133 0.438 1 98 414 GLY B O 1
ATOM 6552 N N . SER B 1 415 ? -5.836 -8.883 -0.01 1 97.5 415 SER B N 1
ATOM 6553 C CA . SER B 1 415 ? -6.449 -9.172 1.283 1 97.5 415 SER B CA 1
ATOM 6554 C C . SER B 1 415 ? -6.832 -10.641 1.397 1 97.5 415 SER B C 1
ATOM 6556 O O . SER B 1 415 ? -6.992 -11.164 2.504 1 97.5 415 SER B O 1
ATOM 6558 N N . TRP B 1 416 ? -6.957 -11.367 0.264 1 96.88 416 TRP B N 1
ATOM 6559 C CA . TRP B 1 416 ? -7.254 -12.789 0.289 1 96.88 416 TRP B CA 1
ATOM 6560 C C . TRP B 1 416 ? -6.164 -13.562 1.027 1 96.88 416 TRP B C 1
ATOM 6562 O O . TRP B 1 416 ? -6.449 -14.531 1.736 1 96.88 416 TRP B O 1
ATOM 6572 N N . GLY B 1 417 ? -4.973 -13.094 0.783 1 95.38 417 GLY B N 1
ATOM 6573 C CA . GLY B 1 417 ? -3.83 -13.695 1.45 1 95.38 417 GLY B CA 1
ATOM 6574 C C . GLY B 1 417 ? -3.355 -12.898 2.652 1 95.38 417 GLY B C 1
ATOM 6575 O O . GLY B 1 417 ? -2.211 -13.047 3.088 1 95.38 417 GLY B O 1
ATOM 6576 N N . ARG B 1 418 ? -4.121 -11.898 3.082 1 95.56 418 ARG B N 1
ATOM 6577 C CA . ARG B 1 418 ? -3.783 -11.008 4.188 1 95.56 418 ARG B CA 1
ATOM 6578 C C . ARG B 1 418 ? -2.578 -10.141 3.844 1 95.56 418 ARG B C 1
ATOM 6580 O O . ARG B 1 418 ? -1.717 -9.898 4.691 1 95.56 418 ARG B O 1
ATOM 6587 N N . ASN B 1 419 ? -2.482 -9.773 2.592 1 97.75 419 ASN B N 1
ATOM 6588 C CA . ASN B 1 419 ? -1.392 -8.922 2.121 1 97.75 419 ASN B CA 1
ATOM 6589 C C . ASN B 1 419 ? -1.879 -7.516 1.796 1 97.75 419 ASN B C 1
ATOM 6591 O O . ASN B 1 419 ? -3.057 -7.316 1.496 1 97.75 419 ASN B O 1
ATOM 6595 N N . SER B 1 420 ? -0.946 -6.598 1.827 1 97.38 420 SER B N 1
ATOM 6596 C CA . SER B 1 420 ? -1.258 -5.199 1.542 1 97.38 420 SER B CA 1
ATOM 6597 C C . SER B 1 420 ? -1.368 -4.953 0.041 1 97.38 420 SER B C 1
ATOM 6599 O O . SER B 1 420 ? -2.049 -4.023 -0.392 1 97.38 420 SER B O 1
ATOM 6601 N N . ILE B 1 421 ? -0.707 -5.785 -0.783 1 97.94 421 ILE B N 1
ATOM 6602 C CA . ILE B 1 421 ? -0.737 -5.555 -2.223 1 97.94 421 ILE B CA 1
ATOM 6603 C C . ILE B 1 421 ? -1.3 -6.785 -2.932 1 97.94 421 ILE B C 1
ATOM 6605 O O . ILE B 1 421 ? -1.129 -7.91 -2.461 1 97.94 421 ILE B O 1
ATOM 6609 N N . SER B 1 422 ? -2.02 -6.566 -4.031 1 98.38 422 SER B N 1
ATOM 6610 C CA . SER B 1 422 ? -2.58 -7.621 -4.871 1 98.38 422 SER B CA 1
ATOM 6611 C C . SER B 1 422 ? -1.872 -7.684 -6.223 1 98.38 422 SER B C 1
ATOM 6613 O O . SER B 1 422 ? -2.52 -7.82 -7.262 1 98.38 422 SER B O 1
ATOM 6615 N N . GLU B 1 423 ? -0.592 -7.473 -6.199 1 97.88 423 GLU B N 1
ATOM 6616 C CA . GLU B 1 423 ? 0.238 -7.434 -7.398 1 97.88 423 GLU B CA 1
ATOM 6617 C C . GLU B 1 423 ? 1.664 -7.887 -7.098 1 97.88 423 GLU B C 1
ATOM 6619 O O . GLU B 1 423 ? 1.996 -8.188 -5.949 1 97.88 423 GLU B O 1
ATOM 6624 N N . ASN B 1 424 ? 2.461 -7.961 -8.125 1 98.56 424 ASN B N 1
ATOM 6625 C CA . ASN B 1 424 ? 3.883 -8.266 -8.008 1 98.56 424 ASN B CA 1
ATOM 6626 C C . ASN B 1 424 ? 4.656 -7.098 -7.406 1 98.56 424 ASN B C 1
ATOM 6628 O O . ASN B 1 424 ? 4.535 -5.961 -7.863 1 98.56 424 ASN B O 1
ATOM 6632 N N . LEU B 1 425 ? 5.434 -7.402 -6.359 1 98.44 425 LEU B N 1
ATOM 6633 C CA . LEU B 1 425 ? 6.246 -6.383 -5.707 1 98.44 425 LEU B CA 1
ATOM 6634 C C . LEU B 1 425 ? 7.277 -5.812 -6.672 1 98.44 425 LEU B C 1
ATOM 6636 O O . LEU B 1 425 ? 7.914 -6.559 -7.418 1 98.44 425 LEU B O 1
ATOM 6640 N N . THR B 1 426 ? 7.477 -4.512 -6.715 1 98.06 426 THR B N 1
ATOM 6641 C CA . THR B 1 426 ? 8.516 -3.809 -7.457 1 98.06 426 THR B CA 1
ATOM 6642 C C . THR B 1 426 ? 9.023 -2.602 -6.672 1 98.06 426 THR B C 1
ATOM 6644 O O . THR B 1 426 ? 8.742 -2.471 -5.48 1 98.06 426 THR B O 1
ATOM 6647 N N . TYR B 1 427 ? 9.883 -1.757 -7.32 1 98.31 427 TYR B N 1
ATOM 6648 C CA . TYR B 1 427 ? 10.516 -0.609 -6.68 1 98.31 427 TYR B CA 1
ATOM 6649 C C . TYR B 1 427 ? 9.469 0.376 -6.172 1 98.31 427 TYR B C 1
ATOM 6651 O O . TYR B 1 427 ? 9.703 1.079 -5.184 1 98.31 427 TYR B O 1
ATOM 6659 N N . GLU B 1 428 ? 8.336 0.457 -6.816 1 98.31 428 GLU B N 1
ATOM 6660 C CA . GLU B 1 428 ? 7.305 1.432 -6.477 1 98.31 428 GLU B CA 1
ATOM 6661 C C . GLU B 1 428 ? 6.816 1.245 -5.043 1 98.31 428 GLU B C 1
ATOM 6663 O O . GLU B 1 428 ? 6.414 2.209 -4.387 1 98.31 428 GLU B O 1
ATOM 6668 N N . HIS B 1 429 ? 6.852 0.039 -4.59 1 98.44 429 HIS B N 1
ATOM 6669 C CA . HIS B 1 429 ? 6.371 -0.271 -3.248 1 98.44 429 HIS B CA 1
ATOM 6670 C C . HIS B 1 429 ? 7.398 0.13 -2.193 1 98.44 429 HIS B C 1
ATOM 6672 O O . HIS B 1 429 ? 7.086 0.16 -1 1 98.44 429 HIS B O 1
ATOM 6678 N N . LEU B 1 430 ? 8.648 0.444 -2.65 1 98.69 430 LEU B N 1
ATOM 6679 C CA . LEU B 1 430 ? 9.719 0.694 -1.699 1 98.69 430 LEU B CA 1
ATOM 6680 C C . LEU B 1 430 ? 10.195 2.141 -1.785 1 98.69 430 LEU B C 1
ATOM 6682 O O . LEU B 1 430 ? 11.344 2.445 -1.438 1 98.69 430 LEU B O 1
ATOM 6686 N N . ILE B 1 431 ? 9.352 3.049 -2.266 1 98.75 431 ILE B N 1
ATOM 6687 C CA . ILE B 1 431 ? 9.609 4.48 -2.178 1 98.75 431 ILE B CA 1
ATOM 6688 C C . ILE B 1 431 ? 8.43 5.18 -1.513 1 98.75 431 ILE B C 1
ATOM 6690 O O . ILE B 1 431 ? 7.277 4.777 -1.699 1 98.75 431 ILE B O 1
ATOM 6694 N N . ASN B 1 432 ? 8.695 6.164 -0.681 1 98.69 432 ASN B N 1
ATOM 6695 C CA . ASN B 1 432 ? 7.707 7.18 -0.323 1 98.69 432 ASN B CA 1
ATOM 6696 C C . ASN B 1 432 ? 7.566 8.234 -1.418 1 98.69 432 ASN B C 1
ATOM 6698 O O . ASN B 1 432 ? 8.562 8.664 -2.006 1 98.69 432 ASN B O 1
ATOM 6702 N N . VAL B 1 433 ? 6.379 8.664 -1.686 1 98.81 433 VAL B N 1
ATOM 6703 C CA . VAL B 1 433 ? 6.156 9.688 -2.695 1 98.81 433 VAL B CA 1
ATOM 6704 C C . VAL B 1 433 ? 5.52 10.922 -2.051 1 98.81 433 VAL B C 1
ATOM 6706 O O . VAL B 1 433 ? 4.371 10.867 -1.604 1 98.81 433 VAL B O 1
ATOM 6709 N N . SER B 1 434 ? 6.254 11.953 -1.938 1 98.69 434 SER B N 1
ATOM 6710 C CA . SER B 1 434 ? 5.73 13.25 -1.522 1 98.69 434 SER B CA 1
ATOM 6711 C C . SER B 1 434 ? 4.984 13.938 -2.662 1 98.69 434 SER B C 1
ATOM 6713 O O . SER B 1 434 ? 5.348 13.789 -3.83 1 98.69 434 SER B O 1
ATOM 6715 N N . ARG B 1 435 ? 4 14.672 -2.312 1 98.81 435 ARG B N 1
ATOM 6716 C CA . ARG B 1 435 ? 3.275 15.484 -3.285 1 98.81 435 ARG B CA 1
ATOM 6717 C C . ARG B 1 435 ? 3.389 16.969 -2.953 1 98.81 435 ARG B C 1
ATOM 6719 O O . ARG B 1 435 ? 3.039 17.391 -1.849 1 98.81 435 ARG B O 1
ATOM 6726 N N . ILE B 1 436 ? 3.93 17.672 -3.842 1 98.88 436 ILE B N 1
ATOM 6727 C CA . ILE B 1 436 ? 3.863 19.125 -3.785 1 98.88 436 ILE B CA 1
ATOM 6728 C C . ILE B 1 436 ? 2.58 19.609 -4.457 1 98.88 436 ILE B C 1
ATOM 6730 O O . ILE B 1 436 ? 2.396 19.438 -5.66 1 98.88 436 ILE B O 1
ATOM 6734 N N . GLY B 1 437 ? 1.681 20.156 -3.662 1 98.69 437 GLY B N 1
ATOM 6735 C CA . GLY B 1 437 ? 0.396 20.594 -4.172 1 98.69 437 GLY B CA 1
ATOM 6736 C C . GLY B 1 437 ? 0.279 22.109 -4.25 1 98.69 437 GLY B C 1
ATOM 6737 O O . GLY B 1 437 ? 0.187 22.781 -3.221 1 98.69 437 GLY B O 1
ATOM 6738 N N . TYR B 1 438 ? 0.218 22.656 -5.41 1 98.19 438 TYR B N 1
ATOM 6739 C CA . TYR B 1 438 ? 0.056 24.078 -5.652 1 98.19 438 TYR B CA 1
ATOM 6740 C C . TYR B 1 438 ? -1.415 24.484 -5.625 1 98.19 438 TYR B C 1
ATOM 6742 O O . TYR B 1 438 ? -2.293 23.641 -5.852 1 98.19 438 TYR B O 1
ATOM 6750 N N . PHE B 1 439 ? -1.631 25.734 -5.273 1 95.88 439 PHE B N 1
ATOM 6751 C CA . PHE B 1 439 ? -2.971 26.266 -5.48 1 95.88 439 PHE B CA 1
ATOM 6752 C C . PHE B 1 439 ? -3.312 26.312 -6.969 1 95.88 439 PHE B C 1
ATOM 6754 O O . PHE B 1 439 ? -2.604 26.938 -7.758 1 95.88 439 PHE B O 1
ATOM 6761 N N . ASN B 1 440 ? -4.328 25.609 -7.309 1 94 440 ASN B N 1
ATOM 6762 C CA . ASN B 1 440 ? -4.754 25.562 -8.703 1 94 440 ASN B CA 1
ATOM 6763 C C . ASN B 1 440 ? -5.762 26.656 -9.023 1 94 440 ASN B C 1
ATOM 6765 O O . ASN B 1 440 ? -6.969 26.469 -8.867 1 94 440 ASN B O 1
ATOM 6769 N N . LYS B 1 441 ? -5.297 27.641 -9.625 1 89.12 441 LYS B N 1
ATOM 6770 C CA . LYS B 1 441 ? -6.129 28.812 -9.93 1 89.12 441 LYS B CA 1
ATOM 6771 C C . LYS B 1 441 ? -7.172 28.469 -11 1 89.12 441 LYS B C 1
ATOM 6773 O O . LYS B 1 441 ? -8.219 29.125 -11.07 1 89.12 441 LYS B O 1
ATOM 6778 N N . GLU B 1 442 ? -6.934 27.516 -11.711 1 89.88 442 GLU B N 1
ATOM 6779 C CA . GLU B 1 442 ? -7.816 27.156 -12.812 1 89.88 442 GLU B CA 1
ATOM 6780 C C . GLU B 1 442 ? -8.867 26.125 -12.383 1 89.88 442 GLU B C 1
ATOM 6782 O O . GLU B 1 442 ? -9.789 25.828 -13.133 1 89.88 442 GLU B O 1
ATOM 6787 N N . ALA B 1 443 ? -8.688 25.625 -11.109 1 89.88 443 ALA B N 1
ATOM 6788 C CA . ALA B 1 443 ? -9.641 24.609 -10.648 1 89.88 443 ALA B CA 1
ATOM 6789 C C . ALA B 1 443 ? -11.039 25.188 -10.508 1 89.88 443 ALA B C 1
ATOM 6791 O O . ALA B 1 443 ? -11.211 26.312 -10.008 1 89.88 443 ALA B O 1
ATOM 6792 N N . LYS B 1 444 ? -12.102 24.547 -11.102 1 86.56 444 LYS B N 1
ATOM 6793 C CA . LYS B 1 444 ? -13.5 24.938 -10.977 1 86.56 444 LYS B CA 1
ATOM 6794 C C . LYS B 1 444 ? -14.133 24.328 -9.727 1 86.56 444 LYS B C 1
ATOM 6796 O O . LYS B 1 444 ? -14.086 23.109 -9.539 1 86.56 444 LYS B O 1
ATOM 6801 N N . VAL B 1 445 ? -14.562 25.094 -8.836 1 91.25 445 VAL B N 1
ATOM 6802 C CA . VAL B 1 445 ? -15.344 24.609 -7.695 1 91.25 445 VAL B CA 1
ATOM 6803 C C . VAL B 1 445 ? -16.75 24.25 -8.148 1 91.25 445 VAL B C 1
ATOM 6805 O O . VAL B 1 445 ? -17.516 25.125 -8.586 1 91.25 445 VAL B O 1
ATOM 6808 N N . PRO B 1 446 ? -17.094 23.016 -8.039 1 94.25 446 PRO B N 1
ATOM 6809 C CA . PRO B 1 446 ? -18.422 22.625 -8.531 1 94.25 446 PRO B CA 1
ATOM 6810 C C . PRO B 1 446 ? -19.562 23.234 -7.715 1 94.25 446 PRO B C 1
ATOM 6812 O O . PRO B 1 446 ? -19.391 23.516 -6.523 1 94.25 446 PRO B O 1
ATOM 6815 N N . SER B 1 447 ? -20.688 23.453 -8.414 1 94.56 447 SER B N 1
ATOM 6816 C CA . SER B 1 447 ? -21.906 23.906 -7.738 1 94.56 447 SER B CA 1
ATOM 6817 C C . SER B 1 447 ? -22.562 22.781 -6.957 1 94.56 447 SER B C 1
ATOM 6819 O O . SER B 1 447 ? -22.188 21.609 -7.125 1 94.56 447 SER B O 1
ATOM 6821 N N . TYR B 1 448 ? -23.438 23.219 -6.055 1 93.69 448 TYR B N 1
ATOM 6822 C CA . TYR B 1 448 ? -24.234 22.234 -5.328 1 93.69 448 TYR B CA 1
ATOM 6823 C C . TYR B 1 448 ? -24.891 21.25 -6.285 1 93.69 448 TYR B C 1
ATOM 6825 O O . TYR B 1 448 ? -24.859 20.031 -6.055 1 93.69 448 TYR B O 1
ATOM 6833 N N . GLU B 1 449 ? -25.438 21.75 -7.395 1 94.69 449 GLU B N 1
ATOM 6834 C CA . GLU B 1 449 ? -26.156 20.922 -8.367 1 94.69 449 GLU B CA 1
ATOM 6835 C C . GLU B 1 449 ? -25.188 19.984 -9.086 1 94.69 449 GLU B C 1
ATOM 6837 O O . GLU B 1 449 ? -25.547 18.844 -9.391 1 94.69 449 GLU B O 1
ATOM 6842 N N . GLU B 1 450 ? -24.031 20.422 -9.32 1 94.69 450 GLU B N 1
ATOM 6843 C CA . GLU B 1 450 ? -23.031 19.594 -10 1 94.69 450 GLU B CA 1
ATOM 6844 C C . GLU B 1 450 ? -22.578 18.453 -9.109 1 94.69 450 GLU B C 1
ATOM 6846 O O . GLU B 1 450 ? -22.234 17.359 -9.594 1 94.69 450 GLU B O 1
ATOM 6851 N N . ILE B 1 451 ? -22.531 18.688 -7.773 1 95.88 451 ILE B N 1
ATOM 6852 C CA . ILE B 1 451 ? -22.062 17.672 -6.828 1 95.88 451 ILE B CA 1
ATOM 6853 C C . ILE B 1 451 ? -23.188 16.688 -6.523 1 95.88 451 ILE B C 1
ATOM 6855 O O . ILE B 1 451 ? -23 15.477 -6.621 1 95.88 451 ILE B O 1
ATOM 6859 N N . TRP B 1 452 ? -24.406 17.188 -6.301 1 95.56 452 TRP B N 1
ATOM 6860 C CA . TRP B 1 452 ? -25.438 16.359 -5.695 1 95.56 452 TRP B CA 1
ATOM 6861 C C . TRP B 1 452 ? -26.562 16.078 -6.691 1 95.56 452 TRP B C 1
ATOM 6863 O O . TRP B 1 452 ? -27.406 15.211 -6.453 1 95.56 452 TRP B O 1
ATOM 6873 N N . GLY B 1 453 ? -26.609 16.797 -7.965 1 89.31 453 GLY B N 1
ATOM 6874 C CA . GLY B 1 453 ? -27.672 16.625 -8.938 1 89.31 453 GLY B CA 1
ATOM 6875 C C . GLY B 1 453 ? -28.938 17.375 -8.57 1 89.31 453 GLY B C 1
ATOM 6876 O O . GLY B 1 453 ? -29.266 17.516 -7.383 1 89.31 453 GLY B O 1
#

pLDDT: mean 97.25, std 5.17, range [29.42, 98.94]

Organism: Clostridium kluyveri (strain ATCC 8527 / DSM 555 / NBRC 12016 / NCIMB 10680 / K1) (NCBI:txid431943)